Protein AF-A0A8C1T178-F1 (afdb_monomer_lite)

Sequence (893 aa):
MTMSKDFLQSLGEVLKKDGEVQKVFKVFGSLGKVAASFGFIGSLINFIFAFIPQSDPTLAFMKEQFAEVNRKLNSLALQISTLQTEMKWTNYASSYGKDENVIKNSWAKLTEFIQTAPFASTQEQKTRLAERFTTFYENTGTGNSVANLYRYITENNSVSLNKNLLKLIIEKSNGDFNVLVQYSAYFATLMVSGLKLNVFYYNMKGYNGEVKAKEAVTLLSNTLSAMQDALIECAGDFEKWAYKDAVKLGRERFSSSGKLASDIKHHLEGKFHWFKWVVITHSNDAKNEFTFGRSIKIDVQEKTVVHIIHQEKGSTVDQNIKDNVKYSLQKELLNLTITHQCGTMKNELLHRFGAKVTSHIHFLHAVTKPSDYAQTDVADIKLSCQLAGCPINTPREFNFFLRRNFVVKPPCSDVNCNNGECKPIKDTTQVFCKCHKMFHGPACEESIQNIIDYAALEGEINGMIYKPVPDLTTIYLSIKELKDYTKEIVESVRHDIQWTQIFVKYSNVIQKFRYINTLHLQLRNGTITQHHYISKVGAQFTGGHSFQFYLKEFDHMMMGTGFGDKHNIQHNILDIFRKSLVQDSQRQSAEPVVCSKYYTDQIDYFVRYMFALEKEAVLAWSKYLLVTGKSENFVEKVFKDYVSRQWRLFNKNGCGPLKAADLQNNHCKEQYHSTAQQQVKIKCGGLLKPFPEAVGCSGGQWSALPVCYSEQVNGRVECKSEGRVTVCKASCSPGWGSATHPLPAEYKCPKTPCPSFTPHKCNNCTQNSVCKYHEVCTGSFGTCRETCLVKPCGVNAKCLSSNHDRSCTCVSPWKGDPYQGCRSQDLQWVQTRGVPNNAVRSKTQLAVCRAIGPDSGWHSGFVKNQRCTYEYDWREYQANSYEVLSATYYFYI

Secondary structure (DSSP, 8-state):
--HHHHHHHHHHHHHS----GGGTTHHHHHHHHHHHTTTTHHHHHHHHT----TT-HHHHHHHHHHHHHHHHHHHHHHHHHHHHTTS--HHHHHHHHHHHHHHHHHHHHHHHHHHHGGG--SHHHHHHHHHHHHHHHHHTTHHHHHHHHHHHHH-SSBTTBSS-HHHHHHHHTTS-HHHHHHHHHHHHHHHHHHHHHHHHHHHHTTS-HHHHHHHHHHHHHHHHHHHHHHHHHHHHTHHHHHHHHHHHHHHS--S-HHHHHHHHHHHHHHH-TTEEEEEEEEETT-TT-EEEE--EEEEETTTEEEEEEEEETT----HHHHHHHHHHHHHHHHHHHHTT-TTTTTTSHHHHHHHHHHHTEEEEEEEESS-S-EESS--SEEEEEEPTT-SS--EEEEEEEE-S---SS-GGGS---SSEEEEEPTTSS-EEEEEPTTEESTTS-EEHHHHS-HHHHHHHHHH--------HHHHHHHHHHHHHHHHHHHHHHTT-HHHHHHHHHHHHHHHHHHHHHHHHHHHHTTSS-HHHHHHHHHHHS-SS--HHHHHHHHHHHHHT-----SSS----HHHHHHHHHHHHHTTT-SS--TTSHHHHHHHHHHHHHHHHHHHHHHHHHHHHHHHTT---THHHHHHHHHHHHHHHHHHHTS-----BTTBSS----SGGG--TT-EEE--BSTTPEEESSEEEEETTEESS--EEE---TTEEEEEEEETTEEEEEEEEPTTEE-SS--S-EEEEE-SSSBPPB-PPP--EESSGGGS-TTEEEETTTTEEEEHHHHSPPPTTEEEEEETTEEEEEEPTT-BS-TTT--BPPPEEEEE-SS--TTB-B-TTSPBEEEEE-TTS-EEEEEEETTEEEEEETTEEEEESSEEEEEEPP----

Structure (mmCIF, N/CA/C/O backbone):
data_AF-A0A8C1T178-F1
#
_entry.id   AF-A0A8C1T178-F1
#
loop_
_atom_site.group_PDB
_atom_site.id
_atom_site.type_symbol
_atom_site.label_atom_id
_atom_site.label_alt_id
_atom_site.label_comp_id
_atom_site.label_asym_id
_atom_site.label_entity_id
_atom_site.label_seq_id
_atom_site.pdbx_PDB_ins_code
_atom_site.Cartn_x
_atom_site.Cartn_y
_atom_site.Cartn_z
_atom_site.occupancy
_atom_site.B_iso_or_equiv
_atom_site.auth_seq_id
_atom_site.auth_comp_id
_atom_site.auth_asym_id
_atom_site.auth_atom_id
_atom_site.pdbx_PDB_model_num
ATOM 1 N N . MET A 1 1 ? 25.993 11.333 -3.888 1.00 26.58 1 MET A N 1
ATOM 2 C CA . MET A 1 1 ? 26.544 12.068 -5.052 1.00 26.58 1 MET A CA 1
ATOM 3 C C . MET A 1 1 ? 26.510 11.151 -6.282 1.00 26.58 1 MET A C 1
ATOM 5 O O . MET A 1 1 ? 26.479 9.944 -6.102 1.00 26.58 1 MET A O 1
ATOM 9 N N . THR A 1 2 ? 26.442 11.739 -7.484 1.00 27.22 2 THR A N 1
ATOM 10 C CA . THR A 1 2 ? 26.725 11.188 -8.842 1.00 27.22 2 THR A CA 1
ATOM 11 C C . THR A 1 2 ? 25.783 10.221 -9.586 1.00 27.22 2 THR A C 1
ATOM 13 O O . THR A 1 2 ? 25.738 10.334 -10.809 1.00 27.22 2 THR A O 1
ATOM 16 N N . MET A 1 3 ? 24.928 9.395 -8.971 1.00 27.53 3 MET A N 1
ATOM 17 C CA . MET A 1 3 ? 24.154 8.387 -9.749 1.00 27.53 3 MET A CA 1
ATOM 18 C C . MET A 1 3 ? 23.247 8.938 -10.874 1.00 27.53 3 MET A C 1
ATOM 20 O O . MET A 1 3 ? 23.073 8.317 -11.925 1.00 27.53 3 MET A O 1
ATOM 24 N N . SER A 1 4 ? 22.678 10.125 -10.662 1.00 33.62 4 SER A N 1
ATOM 25 C CA . SER A 1 4 ? 21.855 10.865 -11.627 1.00 33.62 4 SER A CA 1
ATOM 26 C C . SER A 1 4 ? 22.663 11.290 -12.867 1.00 33.62 4 SER A C 1
ATOM 28 O O . SER A 1 4 ? 22.263 11.000 -13.999 1.00 33.62 4 SER A O 1
ATOM 30 N N . LYS A 1 5 ? 23.844 11.880 -12.636 1.00 35.59 5 LYS A N 1
ATOM 31 C CA . LYS A 1 5 ? 24.786 12.349 -13.658 1.00 35.59 5 LYS A CA 1
ATOM 32 C C . LYS A 1 5 ? 25.371 11.172 -14.439 1.00 35.59 5 LYS A C 1
ATOM 34 O O . LYS A 1 5 ? 25.403 11.227 -15.662 1.00 35.59 5 LYS A O 1
ATOM 39 N N . ASP A 1 6 ? 25.682 10.072 -13.755 1.00 38.34 6 ASP A N 1
ATOM 40 C CA . ASP A 1 6 ? 26.214 8.840 -14.351 1.00 38.34 6 ASP A CA 1
ATOM 41 C C . ASP A 1 6 ? 25.173 8.069 -15.171 1.00 38.34 6 ASP A C 1
ATOM 43 O O . ASP A 1 6 ? 25.535 7.306 -16.066 1.00 38.34 6 ASP A O 1
ATOM 47 N N . PHE A 1 7 ? 23.875 8.227 -14.887 1.00 36.03 7 PHE A N 1
ATOM 48 C CA . PHE A 1 7 ? 22.806 7.702 -15.740 1.00 36.03 7 PHE A CA 1
ATOM 49 C C . PHE A 1 7 ? 22.626 8.545 -17.002 1.00 36.03 7 PHE A C 1
ATOM 51 O O . PHE A 1 7 ? 22.445 7.980 -18.068 1.00 36.03 7 PHE A O 1
ATOM 58 N N . LEU A 1 8 ? 22.690 9.878 -16.928 1.00 34.78 8 LEU A N 1
ATOM 59 C CA . LEU A 1 8 ? 22.671 10.727 -18.130 1.00 34.78 8 LEU A CA 1
ATOM 60 C C . LEU A 1 8 ? 23.930 10.575 -18.960 1.00 34.78 8 LEU A C 1
ATOM 62 O O . LEU A 1 8 ? 23.874 10.692 -20.175 1.00 34.78 8 LEU A O 1
ATOM 66 N N . GLN A 1 9 ? 25.062 10.362 -18.299 1.00 43.28 9 GLN A N 1
ATOM 67 C CA . GLN A 1 9 ? 26.314 10.092 -18.960 1.00 43.28 9 GLN A CA 1
ATOM 68 C C . GLN A 1 9 ? 26.259 8.697 -19.568 1.00 43.28 9 GLN A C 1
ATOM 70 O O . GLN A 1 9 ? 26.577 8.593 -20.732 1.00 43.28 9 GLN A O 1
ATOM 75 N N . SER A 1 10 ? 25.707 7.668 -18.908 1.00 41.50 10 SER A N 1
ATOM 76 C CA . SER A 1 10 ? 25.571 6.345 -19.537 1.00 41.50 10 SER A CA 1
ATOM 77 C C . SER A 1 10 ? 24.474 6.270 -20.601 1.00 41.50 10 SER A C 1
ATOM 79 O O . SER A 1 10 ? 24.657 5.591 -21.596 1.00 41.50 10 SER A O 1
ATOM 81 N N . LEU A 1 11 ? 23.335 6.944 -20.428 1.00 37.12 11 LEU A N 1
ATOM 82 C CA . LEU A 1 11 ? 22.217 6.938 -21.380 1.00 37.12 11 LEU A CA 1
ATOM 83 C C . LEU A 1 11 ? 22.466 7.943 -22.508 1.00 37.12 11 LEU A C 1
ATOM 85 O O . LEU A 1 11 ? 22.181 7.656 -23.658 1.00 37.12 11 LEU A O 1
ATOM 89 N N . GLY A 1 12 ? 23.104 9.072 -22.209 1.00 39.97 12 GLY A N 1
ATOM 90 C CA . GLY A 1 12 ? 23.714 9.965 -23.186 1.00 39.97 12 GLY A CA 1
ATOM 91 C C . GLY A 1 12 ? 24.933 9.349 -23.869 1.00 39.97 12 GLY A C 1
ATOM 92 O O . GLY A 1 12 ? 25.157 9.670 -25.015 1.00 39.97 12 GLY A O 1
ATOM 93 N N . GLU A 1 13 ? 25.689 8.437 -23.254 1.00 42.53 13 GLU A N 1
ATOM 94 C CA . GLU A 1 13 ? 26.715 7.618 -23.924 1.00 42.53 13 GLU A CA 1
ATOM 95 C C . GLU A 1 13 ? 26.062 6.568 -24.823 1.00 42.53 13 GLU A C 1
ATOM 97 O O . GLU A 1 13 ? 26.528 6.384 -25.941 1.00 42.53 13 GLU A O 1
ATOM 102 N N . VAL A 1 14 ? 24.983 5.917 -24.372 1.00 41.31 14 VAL A N 1
ATOM 103 C CA . VAL A 1 14 ? 24.176 4.976 -25.171 1.00 41.31 14 VAL A CA 1
ATOM 104 C C . VAL A 1 14 ? 23.515 5.692 -26.358 1.00 41.31 14 VAL A C 1
ATOM 106 O O . VAL A 1 14 ? 23.489 5.138 -27.449 1.00 41.31 14 VAL A O 1
ATOM 109 N N . LEU A 1 15 ? 23.050 6.935 -26.178 1.00 36.44 15 LEU A N 1
ATOM 110 C CA . LEU A 1 15 ? 22.403 7.759 -27.209 1.00 36.44 15 LEU A CA 1
ATOM 111 C C . LEU A 1 15 ? 23.381 8.635 -28.024 1.00 36.44 15 LEU A C 1
ATOM 113 O O . LEU A 1 15 ? 23.019 9.096 -29.107 1.00 36.44 15 LEU A O 1
ATOM 117 N N . LYS A 1 16 ? 24.613 8.891 -27.553 1.00 38.81 16 LYS A N 1
ATOM 118 C CA . LYS A 1 16 ? 25.656 9.598 -28.320 1.00 38.81 16 LYS A CA 1
ATOM 119 C C . LYS A 1 16 ? 26.289 8.636 -29.317 1.00 38.81 16 LYS A C 1
ATOM 121 O O . LYS A 1 16 ? 26.817 7.586 -28.947 1.00 38.81 16 LYS A O 1
ATOM 126 N N . LYS A 1 17 ? 26.322 9.081 -30.575 1.00 39.91 17 LYS A N 1
ATOM 127 C CA . LYS A 1 17 ? 26.865 8.408 -31.769 1.00 39.91 17 LYS A CA 1
ATOM 128 C C . LYS A 1 17 ? 28.367 8.047 -31.732 1.00 39.91 17 LYS A C 1
ATOM 130 O O . LYS A 1 17 ? 28.882 7.581 -32.744 1.00 39.91 17 LYS A O 1
ATOM 135 N N . ASP A 1 18 ? 29.066 8.174 -30.605 1.00 32.19 18 ASP A N 1
ATOM 136 C CA . ASP A 1 18 ? 30.515 7.946 -30.554 1.00 32.19 18 ASP A CA 1
ATOM 137 C C . ASP A 1 18 ? 30.896 6.503 -30.198 1.00 32.19 18 ASP A C 1
ATOM 139 O O . ASP A 1 18 ? 30.876 6.092 -29.040 1.00 32.19 18 ASP A O 1
ATOM 143 N N . GLY A 1 19 ? 31.261 5.746 -31.232 1.00 36.41 19 GLY A N 1
ATOM 144 C CA . GLY A 1 19 ? 32.465 4.905 -31.260 1.00 36.41 19 GLY A CA 1
ATOM 145 C C . GLY A 1 19 ? 32.519 3.587 -30.483 1.00 36.41 19 GLY A C 1
ATOM 146 O O . GLY A 1 19 ? 32.907 2.584 -31.077 1.00 36.41 19 GLY A O 1
ATOM 147 N N . GLU A 1 20 ? 32.182 3.545 -29.193 1.00 38.16 20 GLU A N 1
ATOM 148 C CA . GLU A 1 20 ? 32.566 2.395 -28.356 1.00 38.16 20 GLU A CA 1
ATOM 149 C C . GLU A 1 20 ? 31.499 1.300 -28.219 1.00 38.16 20 GLU A C 1
ATOM 151 O O . GLU A 1 20 ? 30.344 1.539 -27.869 1.00 38.16 20 GLU A O 1
ATOM 156 N N . VAL A 1 21 ? 31.950 0.067 -28.461 1.00 37.91 21 VAL A N 1
ATOM 157 C CA . VAL A 1 21 ? 31.198 -1.198 -28.546 1.00 37.91 21 VAL A CA 1
ATOM 158 C C . VAL A 1 21 ? 30.683 -1.684 -27.177 1.00 37.91 21 VAL A C 1
ATOM 160 O O . VAL A 1 21 ? 29.729 -2.448 -27.110 1.00 37.91 21 VAL A O 1
ATOM 163 N N . GLN A 1 22 ? 31.210 -1.169 -26.059 1.00 43.41 22 GLN A N 1
ATOM 164 C CA . GLN A 1 22 ? 30.802 -1.556 -24.693 1.00 43.41 22 GLN A CA 1
ATOM 165 C C . GLN A 1 22 ? 29.384 -1.095 -24.268 1.00 43.41 22 GLN A C 1
ATOM 167 O O . GLN A 1 22 ? 28.976 -1.293 -23.122 1.00 43.41 22 GLN A O 1
ATOM 172 N N . LYS A 1 23 ? 28.608 -0.449 -25.147 1.00 52.19 23 LYS A N 1
ATOM 173 C CA . LYS A 1 23 ? 27.382 0.280 -24.767 1.00 52.19 23 LYS A CA 1
ATOM 174 C C . LYS A 1 23 ? 26.125 -0.579 -24.618 1.00 52.19 23 LYS A C 1
ATOM 176 O O . LYS A 1 23 ? 25.241 -0.196 -23.856 1.00 52.19 23 LYS A O 1
ATOM 181 N N . VAL A 1 24 ? 26.033 -1.734 -25.279 1.00 49.53 24 VAL A N 1
ATOM 182 C CA . VAL A 1 24 ? 24.803 -2.553 -25.259 1.00 49.53 24 VAL A CA 1
ATOM 183 C C . VAL A 1 24 ? 24.547 -3.161 -23.870 1.00 49.53 24 VAL A C 1
ATOM 185 O O . VAL A 1 24 ? 23.429 -3.101 -23.360 1.00 49.53 24 VAL A O 1
ATOM 188 N N . PHE A 1 25 ? 25.604 -3.600 -23.181 1.00 50.53 25 PHE A N 1
ATOM 189 C CA . PHE A 1 25 ? 25.564 -4.059 -21.785 1.00 50.53 25 PHE A CA 1
ATOM 190 C C . PHE A 1 25 ? 25.150 -2.966 -20.789 1.00 50.53 25 PHE A C 1
ATOM 192 O O . PHE A 1 25 ? 24.492 -3.232 -19.780 1.00 50.53 25 PHE A O 1
ATOM 199 N N . LYS A 1 26 ? 25.499 -1.705 -21.081 1.00 58.50 26 LYS A N 1
ATOM 200 C CA . LYS A 1 26 ? 25.165 -0.560 -20.223 1.00 58.50 26 LYS A CA 1
ATOM 201 C C . LYS A 1 26 ? 23.665 -0.256 -20.213 1.00 58.50 26 LYS A C 1
ATOM 203 O O . LYS A 1 26 ? 23.222 0.454 -19.315 1.00 58.50 26 LYS A O 1
ATOM 208 N N . VAL A 1 27 ? 22.866 -0.793 -21.144 1.00 60.34 27 VAL A N 1
ATOM 209 C CA . VAL A 1 27 ? 21.413 -0.550 -21.202 1.00 60.34 27 VAL A CA 1
ATOM 210 C C . VAL A 1 27 ? 20.710 -1.106 -19.962 1.00 60.34 27 VAL A C 1
ATOM 212 O O . VAL A 1 27 ? 19.946 -0.382 -19.322 1.00 60.34 27 VAL A O 1
ATOM 215 N N . PHE A 1 28 ? 21.012 -2.337 -19.548 1.00 64.75 28 PHE A N 1
ATOM 216 C CA . PHE A 1 28 ? 20.418 -2.923 -18.338 1.00 64.75 28 PHE A CA 1
ATOM 217 C C . PHE A 1 28 ? 20.982 -2.313 -17.062 1.00 64.75 28 PHE A C 1
ATOM 219 O O . PHE A 1 28 ? 20.226 -2.070 -16.123 1.00 64.75 28 PHE A O 1
ATOM 226 N N . GLY A 1 29 ? 22.262 -1.933 -17.073 1.00 59.94 29 GLY A N 1
ATOM 227 C CA . GLY A 1 29 ? 22.832 -1.069 -16.043 1.00 59.94 29 GLY A CA 1
ATOM 228 C C . GLY A 1 29 ? 22.097 0.273 -15.938 1.00 59.94 29 GLY A C 1
ATOM 229 O O . GLY A 1 29 ? 21.821 0.737 -14.840 1.00 59.94 29 GLY A O 1
ATOM 230 N N . SER A 1 30 ? 21.701 0.884 -17.059 1.00 59.16 30 SER A N 1
ATOM 231 C CA . SER A 1 30 ? 20.978 2.160 -17.068 1.00 59.16 30 SER A CA 1
ATOM 232 C C . SER A 1 30 ? 19.549 2.019 -16.533 1.00 59.16 30 SER A C 1
ATOM 234 O O . SER A 1 30 ? 19.157 2.788 -15.658 1.00 59.16 30 SER A O 1
ATOM 236 N N . LEU A 1 31 ? 18.799 0.991 -16.945 1.00 57.53 31 LEU A N 1
ATOM 237 C CA . LEU A 1 31 ? 17.486 0.672 -16.368 1.00 57.53 31 LEU A CA 1
ATOM 238 C C . LEU A 1 31 ? 17.604 0.326 -14.873 1.00 57.53 31 LEU A C 1
ATOM 240 O O . LEU A 1 31 ? 16.786 0.762 -14.065 1.00 57.53 31 LEU A O 1
ATOM 244 N N . GLY A 1 32 ? 18.681 -0.364 -14.493 1.00 57.66 32 GLY A N 1
ATOM 245 C CA . GLY A 1 32 ? 19.068 -0.623 -13.110 1.00 57.66 32 GLY A CA 1
ATOM 246 C C . GLY A 1 32 ? 19.345 0.648 -12.308 1.00 57.66 32 GLY A C 1
ATOM 247 O O . GLY A 1 32 ? 18.854 0.780 -11.199 1.00 57.66 32 GLY A O 1
ATOM 248 N N . LYS A 1 33 ? 20.017 1.652 -12.879 1.00 61.16 33 LYS A N 1
ATOM 249 C CA . LYS A 1 33 ? 20.203 2.971 -12.242 1.00 61.16 33 LYS A CA 1
ATOM 250 C C . LYS A 1 33 ? 18.875 3.720 -12.041 1.00 61.16 33 LYS A C 1
ATOM 252 O O . LYS A 1 33 ? 18.733 4.456 -11.064 1.00 61.16 33 LYS A O 1
ATOM 257 N N . VAL A 1 34 ? 17.884 3.536 -12.924 1.00 56.06 34 VAL A N 1
ATOM 258 C CA . VAL A 1 34 ? 16.510 4.038 -12.695 1.00 56.06 34 VAL A CA 1
ATOM 259 C C . VAL A 1 34 ? 15.868 3.294 -11.528 1.00 56.06 34 VAL A C 1
ATOM 261 O O . VAL A 1 34 ? 15.262 3.931 -10.667 1.00 56.06 34 VAL A O 1
ATOM 264 N N . ALA A 1 35 ? 16.064 1.977 -11.441 1.00 53.59 35 ALA A N 1
ATOM 265 C CA . ALA A 1 35 ? 15.617 1.165 -10.314 1.00 53.59 35 ALA A CA 1
ATOM 266 C C . ALA A 1 35 ? 16.296 1.564 -8.998 1.00 53.59 35 ALA A C 1
ATOM 268 O O . ALA A 1 35 ? 15.638 1.673 -7.972 1.00 53.59 35 ALA A O 1
ATOM 269 N N . ALA A 1 36 ? 17.583 1.897 -9.037 1.00 55.22 36 ALA A N 1
ATOM 270 C CA . ALA A 1 36 ? 18.336 2.377 -7.890 1.00 55.22 36 ALA A CA 1
ATOM 271 C C . ALA A 1 36 ? 17.833 3.726 -7.372 1.00 55.22 36 ALA A C 1
ATOM 273 O O . ALA A 1 36 ? 17.872 3.994 -6.174 1.00 55.22 36 ALA A O 1
ATOM 274 N N . SER A 1 37 ? 17.228 4.545 -8.240 1.00 53.53 37 SER A N 1
ATOM 275 C CA . SER A 1 37 ? 16.516 5.741 -7.786 1.00 53.53 37 SER A CA 1
ATOM 276 C C . SER A 1 37 ? 15.298 5.410 -6.905 1.00 53.53 37 SER A C 1
ATOM 278 O O . SER A 1 37 ? 14.836 6.285 -6.172 1.00 53.53 37 SER A O 1
ATOM 280 N N . PHE A 1 38 ? 14.774 4.177 -6.948 1.00 51.53 38 PHE A N 1
ATOM 281 C CA . PHE A 1 38 ? 13.733 3.661 -6.051 1.00 51.53 38 PHE A CA 1
ATOM 282 C C . PHE A 1 38 ? 14.273 3.314 -4.653 1.00 51.53 38 PHE A C 1
ATOM 284 O O . PHE A 1 38 ? 13.543 3.458 -3.678 1.00 51.53 38 PHE A O 1
ATOM 291 N N . GLY A 1 39 ? 15.559 2.962 -4.534 1.00 50.94 39 GLY A N 1
ATOM 292 C CA . GLY A 1 39 ? 16.228 2.667 -3.259 1.00 50.94 39 GLY A CA 1
ATOM 293 C C . GLY A 1 39 ? 16.241 3.810 -2.248 1.00 50.94 39 GLY A C 1
ATOM 294 O O . GLY A 1 39 ? 16.333 3.611 -1.044 1.00 50.94 39 GLY A O 1
ATOM 295 N N . PHE A 1 40 ? 16.030 5.034 -2.726 1.00 50.06 40 PHE A N 1
ATOM 296 C CA . PHE A 1 40 ? 15.957 6.217 -1.882 1.00 50.06 40 PHE A CA 1
ATOM 297 C C . PHE A 1 40 ? 14.710 6.256 -0.970 1.00 50.06 40 PHE A C 1
ATOM 299 O O . PHE A 1 40 ? 14.590 7.195 -0.194 1.00 50.06 40 PHE A O 1
ATOM 306 N N . ILE A 1 41 ? 13.782 5.286 -1.018 1.00 44.53 41 ILE A N 1
ATOM 307 C CA . ILE A 1 41 ? 12.547 5.302 -0.208 1.00 44.53 41 ILE A CA 1
ATOM 308 C C . ILE A 1 41 ? 12.794 5.478 1.301 1.00 44.53 41 ILE A C 1
ATOM 310 O O . ILE A 1 41 ? 11.991 6.169 1.921 1.00 44.53 41 ILE A O 1
ATOM 314 N N . GLY A 1 42 ? 13.899 4.983 1.875 1.00 46.75 42 GLY A N 1
ATOM 315 C CA . GLY A 1 42 ? 14.244 5.267 3.285 1.00 46.75 42 GLY A CA 1
ATOM 316 C C . GLY A 1 42 ? 14.505 6.746 3.553 1.00 46.75 42 GLY A C 1
ATOM 317 O O . GLY A 1 42 ? 13.795 7.431 4.279 1.00 46.75 42 GLY A O 1
ATOM 318 N N . SER A 1 43 ? 15.395 7.332 2.776 1.00 45.47 43 SER A N 1
ATOM 319 C CA . SER A 1 43 ? 15.685 8.766 2.814 1.00 45.47 43 SER A CA 1
ATOM 320 C C . SER A 1 43 ? 14.548 9.679 2.298 1.00 45.47 43 SER A C 1
ATOM 322 O O . SER A 1 43 ? 14.542 10.877 2.568 1.00 45.47 43 SER A O 1
ATOM 324 N N . LEU A 1 44 ? 13.559 9.125 1.589 1.00 43.69 44 LEU A N 1
ATOM 325 C CA . LEU A 1 44 ? 12.333 9.775 1.100 1.00 43.69 44 LEU A CA 1
ATOM 326 C C . LEU A 1 44 ? 11.258 9.847 2.196 1.00 43.69 44 LEU A C 1
ATOM 328 O O . LEU A 1 44 ? 10.528 10.833 2.299 1.00 43.69 44 LEU A O 1
ATOM 332 N N . ILE A 1 45 ? 11.193 8.792 3.009 1.00 43.25 45 ILE A N 1
ATOM 333 C CA . ILE A 1 45 ? 10.412 8.691 4.236 1.00 43.25 45 ILE A CA 1
ATOM 334 C C . ILE A 1 45 ? 10.860 9.833 5.153 1.00 43.25 45 ILE A C 1
ATOM 336 O O . ILE A 1 45 ? 10.029 10.692 5.449 1.00 43.25 45 ILE A O 1
ATOM 340 N N . ASN A 1 46 ? 12.162 9.987 5.425 1.00 40.06 46 ASN A N 1
ATOM 341 C CA . ASN A 1 46 ? 12.727 11.081 6.241 1.00 40.06 46 ASN A CA 1
ATOM 342 C C . ASN A 1 46 ? 12.265 12.513 5.869 1.00 40.06 46 ASN A C 1
ATOM 344 O O . ASN A 1 46 ? 12.225 13.383 6.732 1.00 40.06 46 ASN A O 1
ATOM 348 N N . PHE A 1 47 ? 11.860 12.783 4.623 1.00 41.19 47 PHE A N 1
ATOM 349 C CA . PHE A 1 47 ? 11.332 14.087 4.187 1.00 41.19 47 PHE A CA 1
ATOM 350 C C . PHE A 1 47 ? 9.838 14.301 4.473 1.00 41.19 47 PHE A C 1
ATOM 352 O O . PHE A 1 47 ? 9.425 15.409 4.820 1.00 41.19 47 PHE A O 1
ATOM 359 N N . ILE A 1 48 ? 9.014 13.249 4.361 1.00 41.88 48 ILE A N 1
ATOM 360 C CA . ILE A 1 48 ? 7.586 13.269 4.760 1.00 41.88 48 ILE A CA 1
ATOM 361 C C . ILE A 1 48 ? 7.465 13.610 6.242 1.00 41.88 48 ILE A C 1
ATOM 363 O O . ILE A 1 48 ? 6.563 14.319 6.688 1.00 41.88 48 ILE A O 1
ATOM 367 N N . PHE A 1 49 ? 8.444 13.126 6.984 1.00 44.12 49 PHE A N 1
ATOM 368 C CA . PHE A 1 49 ? 8.599 13.295 8.400 1.00 44.12 49 PHE A CA 1
ATOM 369 C C . PHE A 1 49 ? 9.032 14.728 8.760 1.00 44.12 49 PHE A C 1
ATOM 371 O O . PHE A 1 49 ? 9.124 15.044 9.941 1.00 44.12 49 PHE A O 1
ATOM 378 N N . ALA A 1 50 ? 9.205 15.651 7.791 1.00 41.53 50 ALA A N 1
ATOM 379 C CA . ALA A 1 50 ? 9.996 16.835 8.055 1.00 41.53 50 ALA A CA 1
ATOM 380 C C . ALA A 1 50 ? 10.048 18.039 7.096 1.00 41.53 50 ALA A C 1
ATOM 382 O O . ALA A 1 50 ? 11.017 18.261 6.377 1.00 41.53 50 ALA A O 1
ATOM 383 N N . PHE A 1 51 ? 9.149 18.994 7.199 1.00 40.22 51 PHE A N 1
ATOM 384 C CA . PHE A 1 51 ? 9.384 20.302 6.583 1.00 40.22 51 PHE A CA 1
ATOM 385 C C . PHE A 1 51 ? 10.430 21.162 7.385 1.00 40.22 51 PHE A C 1
ATOM 387 O O . PHE A 1 51 ? 10.012 22.085 8.077 1.00 40.22 51 PHE A O 1
ATOM 394 N N . ILE A 1 52 ? 11.760 20.916 7.375 1.00 39.47 52 ILE A N 1
ATOM 395 C CA . ILE A 1 52 ? 12.789 21.841 7.978 1.00 39.47 52 ILE A CA 1
ATOM 396 C C . ILE A 1 52 ? 13.714 22.593 6.990 1.00 39.47 52 ILE A C 1
ATOM 398 O O . ILE A 1 52 ? 13.558 22.400 5.789 1.00 39.47 52 ILE A O 1
ATOM 402 N N . PRO A 1 53 ? 14.599 23.524 7.469 1.00 35.53 53 PRO A N 1
ATOM 403 C CA . PRO A 1 53 ? 14.831 24.821 6.860 1.00 35.53 53 PRO A CA 1
ATOM 404 C C . PRO A 1 53 ? 15.815 24.723 5.678 1.00 35.53 53 PRO A C 1
ATOM 406 O O . PRO A 1 53 ? 16.310 23.657 5.328 1.00 35.53 53 PRO A O 1
ATOM 409 N N . GLN A 1 54 ? 16.117 25.867 5.067 1.00 36.78 54 GLN A N 1
ATOM 410 C CA . GLN A 1 54 ? 16.756 26.025 3.754 1.00 36.78 54 GLN A CA 1
ATOM 411 C C . GLN A 1 54 ? 18.130 25.343 3.493 1.00 36.78 54 GLN A C 1
ATOM 413 O O . GLN A 1 54 ? 18.656 25.529 2.400 1.00 36.78 54 GLN A O 1
ATOM 418 N N . SER A 1 55 ? 18.722 24.544 4.393 1.00 40.38 55 SER A N 1
ATOM 419 C CA . SER A 1 55 ? 20.124 24.090 4.278 1.00 40.38 55 SER A CA 1
ATOM 420 C C . SER A 1 55 ? 20.411 22.617 4.640 1.00 40.38 55 SER A C 1
ATOM 422 O O . SER A 1 55 ? 21.477 22.332 5.185 1.00 40.38 55 SER A O 1
ATOM 424 N N . ASP A 1 56 ? 19.501 21.675 4.367 1.00 40.22 56 ASP A N 1
ATOM 425 C CA . ASP A 1 56 ? 19.755 20.232 4.568 1.00 40.22 56 ASP A CA 1
ATOM 426 C C . ASP A 1 56 ? 20.341 19.563 3.293 1.00 40.22 56 ASP A C 1
ATOM 428 O O . ASP A 1 56 ? 19.735 19.670 2.218 1.00 40.22 56 ASP A O 1
ATOM 432 N N . PRO A 1 57 ? 21.488 18.853 3.372 1.00 39.59 57 PRO A N 1
ATOM 433 C CA . PRO A 1 57 ? 22.070 18.114 2.246 1.00 39.59 57 PRO A CA 1
ATOM 434 C C . PRO A 1 57 ? 21.155 17.015 1.684 1.00 39.59 57 PRO A C 1
ATOM 436 O O . PRO A 1 57 ? 21.187 16.752 0.485 1.00 39.59 57 PRO A O 1
ATOM 439 N N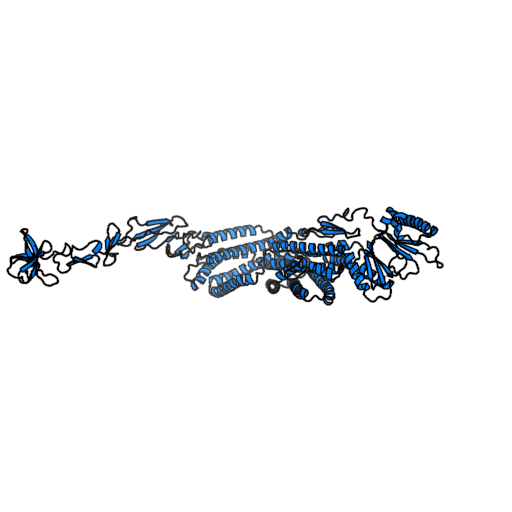 . THR A 1 58 ? 20.315 16.400 2.518 1.00 42.00 58 THR A N 1
ATOM 440 C CA . THR A 1 58 ? 19.326 15.375 2.145 1.00 42.00 58 THR A CA 1
ATOM 441 C C . THR A 1 58 ? 18.196 15.997 1.335 1.00 42.00 58 THR A C 1
ATOM 443 O O . THR A 1 58 ? 17.774 15.437 0.329 1.00 42.00 58 THR A O 1
ATOM 446 N N . LEU A 1 59 ? 17.761 17.209 1.698 1.00 46.41 59 LEU A N 1
ATOM 447 C CA . LEU A 1 59 ? 16.792 17.985 0.922 1.00 46.41 59 LEU A CA 1
ATOM 448 C C . LEU A 1 59 ? 17.375 18.449 -0.414 1.00 46.41 59 LEU A C 1
ATOM 450 O O . LEU A 1 59 ? 16.687 18.394 -1.432 1.00 46.41 59 LEU A O 1
ATOM 454 N N . ALA A 1 60 ? 18.623 18.922 -0.419 1.00 51.59 60 ALA A N 1
ATOM 455 C CA . ALA A 1 60 ? 19.325 19.286 -1.645 1.00 51.59 60 ALA A CA 1
ATOM 456 C C . ALA A 1 60 ? 19.463 18.066 -2.566 1.00 51.59 60 ALA A C 1
ATOM 458 O O . ALA A 1 60 ? 19.106 18.148 -3.738 1.00 51.59 60 ALA A O 1
ATOM 459 N N . PHE A 1 61 ? 19.848 16.915 -2.012 1.00 47.31 61 PHE A N 1
ATOM 460 C CA . PHE A 1 61 ? 19.912 15.642 -2.718 1.00 47.31 61 PHE A CA 1
ATOM 461 C C . PHE A 1 61 ? 18.536 15.192 -3.232 1.00 47.31 61 PHE A C 1
ATOM 463 O O . PHE A 1 61 ? 18.428 14.748 -4.368 1.00 47.31 61 PHE A O 1
ATOM 470 N N . MET A 1 62 ? 17.459 15.353 -2.460 1.00 49.00 62 MET A N 1
ATOM 471 C CA . MET A 1 62 ? 16.091 15.049 -2.897 1.00 49.00 62 MET A CA 1
ATOM 472 C C . MET A 1 62 ? 15.606 15.971 -3.997 1.00 49.00 62 MET A C 1
ATOM 474 O O . MET A 1 62 ? 15.089 15.493 -4.999 1.00 49.00 62 MET A O 1
ATOM 478 N N . LYS A 1 63 ? 15.779 17.284 -3.839 1.00 53.81 63 LYS A N 1
ATOM 479 C CA . LYS A 1 63 ? 15.479 18.259 -4.889 1.00 53.81 63 LYS A CA 1
ATOM 480 C C . LYS A 1 63 ? 16.269 17.929 -6.146 1.00 53.81 63 LYS A C 1
ATOM 482 O O . LYS A 1 63 ? 15.690 17.971 -7.221 1.00 53.81 63 LYS A O 1
ATOM 487 N N . GLU A 1 64 ? 17.529 17.528 -6.010 1.00 57.62 64 GLU A N 1
ATOM 488 C CA . GLU A 1 64 ? 18.368 17.058 -7.110 1.00 57.62 64 GLU A CA 1
ATOM 489 C C . GLU A 1 64 ? 17.813 15.768 -7.737 1.00 57.62 64 GLU A C 1
ATOM 491 O O . GLU A 1 64 ? 17.648 15.729 -8.949 1.00 57.62 64 GLU A O 1
ATOM 496 N N . GLN A 1 65 ? 17.432 14.746 -6.961 1.00 51.56 65 GLN A N 1
ATOM 497 C CA . GLN A 1 65 ? 16.872 13.496 -7.497 1.00 51.56 65 GLN A CA 1
ATOM 498 C C . GLN A 1 65 ? 15.481 13.687 -8.127 1.00 51.56 65 GLN A C 1
ATOM 500 O O . GLN A 1 65 ? 15.187 13.083 -9.156 1.00 51.56 65 GLN A O 1
ATOM 505 N N . PHE A 1 66 ? 14.619 14.529 -7.551 1.00 53.16 66 PHE A N 1
ATOM 506 C CA . PHE A 1 66 ? 13.292 14.847 -8.087 1.00 53.16 66 PHE A CA 1
ATOM 507 C C . PHE A 1 66 ? 13.376 15.737 -9.314 1.00 53.16 66 PHE A C 1
ATOM 509 O O . PHE A 1 66 ? 12.736 15.430 -10.315 1.00 53.16 66 PHE A O 1
ATOM 516 N N . ALA A 1 67 ? 14.179 16.804 -9.264 1.00 59.62 67 ALA A N 1
ATOM 517 C CA . ALA A 1 67 ? 14.458 17.634 -10.428 1.00 59.62 67 ALA A CA 1
ATOM 518 C C . ALA A 1 67 ? 15.091 16.796 -11.532 1.00 59.62 67 ALA A C 1
ATOM 520 O O . ALA A 1 67 ? 14.740 16.975 -12.691 1.00 59.62 67 ALA A O 1
ATOM 521 N N . GLU A 1 68 ? 15.943 15.832 -11.187 1.00 52.84 68 GLU A N 1
ATOM 522 C CA . GLU A 1 68 ? 16.512 14.917 -12.158 1.00 52.84 68 GLU A CA 1
ATOM 523 C C . GLU A 1 68 ? 15.457 13.996 -12.777 1.00 52.84 68 GLU A C 1
ATOM 525 O O . GLU A 1 68 ? 15.394 13.895 -14.001 1.00 52.84 68 GLU A O 1
ATOM 530 N N . VAL A 1 69 ? 14.607 13.342 -11.978 1.00 54.31 69 VAL A N 1
ATOM 531 C CA . VAL A 1 69 ? 13.502 12.518 -12.501 1.00 54.31 69 VAL A CA 1
ATOM 532 C C . VAL A 1 69 ? 12.570 13.363 -13.374 1.00 54.31 69 VAL A C 1
ATOM 534 O O . VAL A 1 69 ? 12.170 12.911 -14.441 1.00 54.31 69 VAL A O 1
ATOM 537 N N . ASN A 1 70 ? 12.284 14.610 -12.988 1.00 56.81 70 ASN A N 1
ATOM 538 C CA . ASN A 1 70 ? 11.423 15.515 -13.749 1.00 56.81 70 ASN A CA 1
ATOM 539 C C . ASN A 1 70 ? 12.088 15.992 -15.051 1.00 56.81 70 ASN A C 1
ATOM 541 O O . ASN A 1 70 ? 11.461 16.002 -16.105 1.00 56.81 70 ASN A O 1
ATOM 545 N N . ARG A 1 71 ? 13.380 16.337 -15.010 1.00 61.88 71 ARG A N 1
ATOM 546 C CA . ARG A 1 71 ? 14.177 16.709 -16.187 1.00 61.88 71 ARG A CA 1
ATOM 547 C C . ARG A 1 71 ? 14.285 15.535 -17.159 1.00 61.88 71 ARG A C 1
ATOM 549 O O . ARG A 1 71 ? 14.170 15.745 -18.362 1.00 61.88 71 ARG A O 1
ATOM 556 N N . LYS A 1 72 ? 14.422 14.305 -16.648 1.00 56.84 72 LYS A N 1
ATOM 557 C CA . LYS A 1 72 ? 14.397 13.062 -17.436 1.00 56.84 72 LYS A CA 1
ATOM 558 C C . LYS A 1 72 ? 13.027 12.787 -18.040 1.00 56.84 72 LYS A C 1
ATOM 560 O O . LYS A 1 72 ? 12.959 12.565 -19.241 1.00 56.84 72 LYS A O 1
ATOM 565 N N . LEU A 1 73 ? 11.952 12.840 -17.248 1.00 58.19 73 LEU A N 1
ATOM 566 C CA . LEU A 1 73 ? 10.580 12.669 -17.738 1.00 58.19 73 LEU A CA 1
ATOM 567 C C . LEU A 1 73 ? 10.253 13.697 -18.816 1.00 58.19 73 LEU A C 1
ATOM 569 O O . LEU A 1 73 ? 9.720 13.314 -19.844 1.00 58.19 73 LEU A O 1
ATOM 573 N N . ASN A 1 74 ? 10.620 14.967 -18.630 1.00 56.00 74 ASN A N 1
ATOM 574 C CA . ASN A 1 74 ? 10.382 16.021 -19.617 1.00 56.00 74 ASN A CA 1
ATOM 575 C C . ASN A 1 74 ? 11.249 15.847 -20.871 1.00 56.00 74 ASN A C 1
ATOM 577 O O . ASN A 1 74 ? 10.742 15.988 -21.977 1.00 56.00 74 ASN A O 1
ATOM 581 N N . SER A 1 75 ? 12.531 15.500 -20.719 1.00 61.56 75 SER A N 1
ATOM 582 C CA . SER A 1 75 ? 13.435 15.244 -21.849 1.00 61.56 75 SER A CA 1
ATOM 583 C C . SER A 1 75 ? 12.977 14.046 -22.681 1.00 61.56 75 SER A C 1
ATOM 585 O O . SER A 1 75 ? 12.948 14.127 -23.906 1.00 61.56 75 SER A O 1
ATOM 587 N N . LEU A 1 76 ? 12.614 12.942 -22.026 1.00 54.78 76 LEU A N 1
ATOM 588 C CA . LEU A 1 76 ? 12.132 11.732 -22.688 1.00 54.78 76 LEU A CA 1
ATOM 589 C C . LEU A 1 76 ? 10.728 11.943 -23.257 1.00 54.78 76 LEU A C 1
ATOM 591 O O . LEU A 1 76 ? 10.485 11.552 -24.388 1.00 54.78 76 LEU A O 1
ATOM 595 N N . ALA A 1 77 ? 9.830 12.629 -22.543 1.00 56.38 77 ALA A N 1
ATOM 596 C CA . ALA A 1 77 ? 8.510 12.982 -23.062 1.00 56.38 77 ALA A CA 1
ATOM 597 C C . ALA A 1 77 ? 8.603 13.905 -24.284 1.00 56.38 77 ALA A C 1
ATOM 599 O O . ALA A 1 77 ? 7.819 13.745 -25.209 1.00 56.38 77 ALA A O 1
ATOM 600 N N . LEU A 1 78 ? 9.567 14.830 -24.337 1.00 54.88 78 LEU A N 1
ATOM 601 C CA . LEU A 1 78 ? 9.798 15.681 -25.507 1.00 54.88 78 LEU A CA 1
ATOM 602 C C . LEU A 1 78 ? 10.315 14.863 -26.705 1.00 54.88 78 LEU A C 1
ATOM 604 O O . LEU A 1 78 ? 9.795 15.001 -27.814 1.00 54.88 78 LEU A O 1
ATOM 608 N N . GLN A 1 79 ? 11.271 13.956 -26.469 1.00 53.72 79 GLN A N 1
ATOM 609 C CA . GLN A 1 79 ? 11.764 13.001 -27.474 1.00 53.72 79 GLN A CA 1
ATOM 610 C C . GLN A 1 79 ? 10.673 12.025 -27.949 1.00 53.72 79 GLN A C 1
ATOM 612 O O . GLN A 1 79 ? 10.663 11.619 -29.103 1.00 53.72 79 GLN A O 1
ATOM 617 N N . ILE A 1 80 ? 9.721 11.683 -27.081 1.00 56.25 80 ILE A N 1
ATOM 618 C CA . ILE A 1 80 ? 8.580 10.816 -27.394 1.00 56.25 80 ILE A CA 1
ATOM 619 C C . ILE A 1 80 ? 7.453 11.595 -28.090 1.00 56.25 80 ILE A C 1
ATOM 621 O O . ILE A 1 80 ? 6.812 11.054 -28.982 1.00 56.25 80 ILE A O 1
ATOM 625 N N . SER A 1 81 ? 7.225 12.869 -27.757 1.00 52.12 81 SER A N 1
ATOM 626 C CA . SER A 1 81 ? 6.155 13.702 -28.340 1.00 52.12 81 SER A CA 1
ATOM 627 C C . SER A 1 81 ? 6.351 13.981 -29.835 1.00 52.12 81 SER A C 1
ATOM 629 O O . SER A 1 81 ? 5.388 14.038 -30.602 1.00 52.12 81 SER A O 1
ATOM 631 N N . THR A 1 82 ? 7.610 14.071 -30.266 1.00 49.12 82 THR A N 1
ATOM 632 C CA . THR A 1 82 ? 7.989 14.150 -31.684 1.00 49.12 82 THR A CA 1
ATOM 633 C C . THR A 1 82 ? 7.714 12.836 -32.421 1.00 49.12 82 THR A C 1
ATOM 635 O O . THR A 1 82 ? 7.397 12.865 -33.600 1.00 49.12 82 THR A O 1
ATOM 638 N N . LEU A 1 83 ? 7.716 11.697 -31.719 1.00 46.69 83 LEU A N 1
ATOM 639 C CA . LEU A 1 83 ? 7.347 10.383 -32.260 1.00 46.69 83 LEU A CA 1
ATOM 640 C C . LEU A 1 83 ? 5.832 10.100 -32.169 1.00 46.69 83 LEU A C 1
ATOM 642 O O . LEU A 1 83 ? 5.291 9.347 -32.974 1.00 46.69 83 LEU A O 1
ATOM 646 N N . GLN A 1 84 ? 5.118 10.701 -31.209 1.00 44.38 84 GLN A N 1
ATOM 647 C CA . GLN A 1 84 ? 3.663 10.556 -31.034 1.00 44.38 84 GLN A CA 1
ATOM 648 C C . GLN A 1 84 ? 2.852 11.193 -32.171 1.00 44.38 84 GLN A C 1
ATOM 650 O O . GLN A 1 84 ? 1.756 10.723 -32.468 1.00 44.38 84 GLN A O 1
ATOM 655 N N . THR A 1 85 ? 3.377 12.236 -32.818 1.00 50.34 85 THR A N 1
ATOM 656 C CA . THR A 1 85 ? 2.709 12.945 -33.926 1.00 50.34 85 THR A CA 1
ATOM 657 C C . THR A 1 85 ? 2.729 12.167 -35.246 1.00 50.34 85 THR A C 1
ATOM 659 O O . THR A 1 85 ? 1.840 12.353 -36.073 1.00 50.34 85 THR A O 1
ATOM 662 N N . GLU A 1 86 ? 3.673 11.239 -35.424 1.00 48.66 86 GLU A N 1
ATOM 663 C CA . GLU A 1 86 ? 3.787 10.402 -36.630 1.00 48.66 86 GLU A CA 1
ATOM 664 C C . GLU A 1 86 ? 2.983 9.093 -36.542 1.00 48.66 86 GLU A C 1
ATOM 666 O O . GLU A 1 86 ? 2.683 8.453 -37.555 1.00 48.66 86 GLU A O 1
ATOM 671 N N . MET A 1 87 ? 2.590 8.675 -35.336 1.00 45.72 87 MET A N 1
ATOM 672 C CA . MET A 1 87 ? 1.903 7.406 -35.125 1.00 45.72 87 MET A CA 1
ATOM 673 C C . MET A 1 87 ? 0.383 7.590 -35.019 1.00 45.72 87 MET A C 1
ATOM 675 O O . MET A 1 87 ? -0.116 8.315 -34.165 1.00 45.72 87 MET A O 1
ATOM 679 N N . LYS A 1 88 ? -0.392 6.839 -35.815 1.00 46.50 88 LYS A N 1
ATOM 680 C CA . LYS A 1 88 ? -1.846 6.661 -35.616 1.00 46.50 88 LYS A CA 1
ATOM 681 C C . LYS A 1 88 ? -2.102 5.905 -34.300 1.00 46.50 88 LYS A C 1
ATOM 683 O O . LYS A 1 88 ? -2.257 4.686 -34.293 1.00 46.50 88 LYS A O 1
ATOM 688 N N . TRP A 1 89 ? -2.077 6.639 -33.189 1.00 55.69 89 TRP A N 1
ATOM 689 C CA . TRP A 1 89 ? -2.073 6.153 -31.801 1.00 55.69 89 TRP A CA 1
ATOM 690 C C . TRP A 1 89 ? -3.415 6.382 -31.078 1.00 55.69 89 TRP A C 1
ATOM 692 O O . TRP A 1 89 ? -3.499 6.230 -29.866 1.00 55.69 89 TRP A O 1
ATOM 702 N N . THR A 1 90 ? -4.480 6.750 -31.793 1.00 51.31 90 THR A N 1
ATOM 703 C CA . THR A 1 90 ? -5.683 7.390 -31.224 1.00 51.31 90 THR A CA 1
ATOM 704 C C . THR A 1 90 ? -6.427 6.568 -30.164 1.00 51.31 90 THR A C 1
ATOM 706 O O . THR A 1 90 ? -6.852 7.138 -29.164 1.00 51.31 90 THR A O 1
ATOM 709 N N . ASN A 1 91 ? -6.530 5.243 -30.316 1.00 48.81 91 ASN A N 1
ATOM 710 C CA . ASN A 1 91 ? -7.287 4.394 -29.375 1.00 48.81 91 ASN A CA 1
ATOM 711 C C . ASN A 1 91 ? -6.445 3.893 -28.184 1.00 48.81 91 ASN A C 1
ATOM 713 O O . ASN A 1 91 ? -6.985 3.612 -27.120 1.00 48.81 91 ASN A O 1
ATOM 717 N N . TYR A 1 92 ? -5.120 3.793 -28.345 1.00 51.09 92 TYR A N 1
ATOM 718 C CA . TYR A 1 92 ? -4.197 3.446 -27.254 1.00 51.09 92 TYR A CA 1
ATOM 719 C C . TYR A 1 92 ? -3.843 4.697 -26.427 1.00 51.09 92 TYR A C 1
ATOM 721 O O . TYR A 1 92 ? -3.725 4.613 -25.205 1.00 51.09 92 TYR A O 1
ATOM 729 N N . ALA A 1 93 ? -3.777 5.871 -27.072 1.00 52.59 93 ALA A N 1
ATOM 730 C CA . ALA A 1 93 ? -3.524 7.179 -26.457 1.00 52.59 93 ALA A CA 1
ATOM 731 C C . ALA A 1 93 ? -4.595 7.560 -25.441 1.00 52.59 93 ALA A C 1
ATOM 733 O O . ALA A 1 93 ? -4.272 8.160 -24.422 1.00 52.59 93 ALA A O 1
ATOM 734 N N . SER A 1 94 ? -5.861 7.221 -25.692 1.00 58.03 94 SER A N 1
ATOM 735 C CA . SER A 1 94 ? -6.953 7.622 -24.804 1.00 58.03 94 SER A CA 1
ATOM 736 C C . SER A 1 94 ? -6.880 6.929 -23.443 1.00 58.03 94 SER A C 1
ATOM 738 O O . SER A 1 94 ? -7.120 7.570 -22.423 1.00 58.03 94 SER A O 1
ATOM 740 N N . SER A 1 95 ? -6.521 5.640 -23.413 1.00 64.50 95 SER A N 1
ATOM 741 C CA . SER A 1 95 ? -6.471 4.846 -22.177 1.00 64.50 95 SER A CA 1
ATOM 742 C C . SER A 1 95 ? -5.115 4.964 -21.479 1.00 64.50 95 SER A C 1
ATOM 744 O O . SER A 1 95 ? -5.057 5.380 -20.325 1.00 64.50 95 SER A O 1
ATOM 746 N N . TYR A 1 96 ? -4.014 4.684 -22.191 1.00 72.25 96 TYR A N 1
ATOM 747 C CA . TYR A 1 96 ? -2.662 4.838 -21.641 1.00 72.25 96 TYR A CA 1
ATOM 748 C C . TYR A 1 96 ? -2.342 6.304 -21.336 1.00 72.25 96 TYR A C 1
ATOM 750 O O . TYR A 1 96 ? -1.876 6.610 -20.243 1.00 72.25 96 TYR A O 1
ATOM 758 N N . GLY A 1 97 ? -2.638 7.219 -22.263 1.00 72.19 97 GLY A N 1
ATOM 759 C CA . GLY A 1 97 ? -2.320 8.638 -22.100 1.00 72.19 97 GLY A CA 1
ATOM 760 C C . GLY A 1 97 ? -3.098 9.291 -20.957 1.00 72.19 97 GLY A C 1
ATOM 761 O O . GLY A 1 97 ? -2.587 10.202 -20.310 1.00 72.19 97 GLY A O 1
ATOM 762 N N . LYS A 1 98 ? -4.302 8.800 -20.630 1.00 81.00 98 LYS A N 1
ATOM 763 C CA . LYS A 1 98 ? -5.023 9.219 -19.419 1.00 81.00 98 LYS A CA 1
ATOM 764 C C . LYS A 1 98 ? -4.244 8.847 -18.157 1.00 81.00 98 LYS A C 1
ATOM 766 O O . LYS A 1 98 ? -4.000 9.718 -17.325 1.00 81.00 98 LYS A O 1
ATOM 771 N N . ASP A 1 99 ? -3.854 7.581 -18.021 1.00 83.44 99 ASP A N 1
ATOM 772 C CA . ASP A 1 99 ? -3.139 7.087 -16.839 1.00 83.44 99 ASP A CA 1
ATOM 773 C C . ASP A 1 99 ? -1.737 7.707 -16.719 1.00 83.44 99 ASP A C 1
ATOM 775 O O . ASP A 1 99 ? -1.324 8.119 -15.636 1.00 83.44 99 ASP A O 1
ATOM 779 N N . GLU A 1 100 ? -1.035 7.859 -17.844 1.00 80.19 100 GLU A N 1
ATOM 780 C CA . GLU A 1 100 ? 0.236 8.579 -17.948 1.00 80.19 100 GLU A CA 1
ATOM 781 C C . GLU A 1 100 ? 0.101 10.022 -17.446 1.00 80.19 100 GLU A C 1
ATOM 783 O O . GLU A 1 100 ? 0.888 10.462 -16.605 1.00 80.19 100 GLU A O 1
ATOM 788 N N . ASN A 1 101 ? -0.912 10.756 -17.917 1.00 80.50 101 ASN A N 1
ATOM 789 C CA . ASN A 1 101 ? -1.143 12.136 -17.500 1.00 80.50 101 ASN A CA 1
ATOM 790 C C . ASN A 1 101 ? -1.499 12.237 -16.016 1.00 80.50 101 ASN A C 1
ATOM 792 O O . ASN A 1 101 ? -1.006 13.140 -15.343 1.00 80.50 101 ASN A O 1
ATOM 796 N N . VAL A 1 102 ? -2.297 11.310 -15.477 1.00 84.44 102 VAL A N 1
ATOM 797 C CA . VAL A 1 102 ? -2.585 11.254 -14.035 1.00 84.44 102 VAL A CA 1
ATOM 798 C C . VAL A 1 102 ? -1.292 11.076 -13.238 1.00 84.44 102 VAL A C 1
ATOM 800 O O . VAL A 1 102 ? -1.037 11.854 -12.321 1.00 84.44 102 VAL A O 1
ATOM 803 N N . ILE A 1 103 ? -0.431 10.126 -13.616 1.00 83.06 103 ILE A N 1
ATOM 804 C CA . ILE A 1 103 ? 0.845 9.891 -12.922 1.00 83.06 103 ILE A CA 1
ATOM 805 C C . ILE A 1 103 ? 1.755 11.121 -13.021 1.00 83.06 103 ILE A C 1
ATOM 807 O O . ILE A 1 103 ? 2.314 11.542 -12.009 1.00 83.06 103 ILE A O 1
ATOM 811 N N . LYS A 1 104 ? 1.880 11.737 -14.204 1.00 79.50 104 LYS A N 1
ATOM 812 C CA . LYS A 1 104 ? 2.699 12.946 -14.409 1.00 79.50 104 LYS A CA 1
ATOM 813 C C . LYS A 1 104 ? 2.187 14.130 -13.596 1.00 79.50 104 LYS A C 1
ATOM 815 O O . LYS A 1 104 ? 2.981 14.814 -12.954 1.00 79.50 104 LYS A O 1
ATOM 820 N N . ASN A 1 105 ? 0.877 14.352 -13.578 1.00 82.88 105 ASN A N 1
ATOM 821 C CA . ASN A 1 105 ? 0.270 15.449 -12.831 1.00 82.88 105 ASN A CA 1
ATOM 822 C C . ASN A 1 105 ? 0.398 15.231 -11.319 1.00 82.88 105 ASN A C 1
ATOM 824 O O . ASN A 1 105 ? 0.747 16.162 -10.595 1.00 82.88 105 ASN A O 1
ATOM 828 N N . SER A 1 106 ? 0.208 14.002 -10.837 1.00 83.94 106 SER A N 1
ATOM 829 C CA . SER A 1 106 ? 0.421 13.651 -9.429 1.00 83.94 106 SER A CA 1
ATOM 830 C C . SER A 1 106 ? 1.889 13.737 -9.032 1.00 83.94 106 SER A C 1
ATOM 832 O O . SER A 1 106 ? 2.201 14.192 -7.934 1.00 83.94 106 SER A O 1
ATOM 834 N N . TRP A 1 107 ? 2.806 13.398 -9.939 1.00 80.44 107 TRP A N 1
ATOM 835 C CA . TRP A 1 107 ? 4.241 13.592 -9.747 1.00 80.44 107 TRP A CA 1
ATOM 836 C C . TRP A 1 107 ? 4.615 15.072 -9.672 1.00 80.44 107 TRP A C 1
ATOM 838 O O . TRP A 1 107 ? 5.362 15.476 -8.779 1.00 80.44 107 TRP A O 1
ATOM 848 N N . ALA A 1 108 ? 4.060 15.903 -10.556 1.00 79.06 108 ALA A N 1
ATOM 849 C CA . ALA A 1 108 ? 4.221 17.350 -10.502 1.00 79.06 108 ALA A CA 1
ATOM 850 C C . ALA A 1 108 ? 3.657 17.915 -9.192 1.00 79.06 108 ALA A C 1
ATOM 852 O O . ALA A 1 108 ? 4.295 18.762 -8.573 1.00 79.06 108 ALA A O 1
ATOM 853 N N . LYS A 1 109 ? 2.524 17.386 -8.713 1.00 78.62 109 LYS A N 1
ATOM 854 C CA . LYS A 1 109 ? 1.928 17.774 -7.432 1.00 78.62 109 LYS A CA 1
ATOM 855 C C . LYS A 1 109 ? 2.787 17.380 -6.234 1.00 78.62 109 LYS A C 1
ATOM 857 O O . LYS A 1 109 ? 2.951 18.179 -5.315 1.00 78.62 109 LYS A O 1
ATOM 862 N N . LEU A 1 110 ? 3.367 16.180 -6.251 1.00 75.62 110 LEU A N 1
ATOM 863 C CA . LEU A 1 110 ? 4.338 15.747 -5.246 1.00 75.62 110 LEU A CA 1
ATOM 864 C C . LEU A 1 110 ? 5.598 16.615 -5.293 1.00 75.62 110 LEU A C 1
ATOM 866 O O . LEU A 1 110 ? 6.151 16.966 -4.260 1.00 75.62 110 LEU A O 1
ATOM 870 N N . THR A 1 111 ? 6.045 16.988 -6.488 1.00 69.56 111 THR A N 1
ATOM 871 C CA . THR A 1 111 ? 7.220 17.843 -6.678 1.00 69.56 111 THR A CA 1
ATOM 872 C C . THR A 1 111 ? 6.957 19.261 -6.172 1.00 69.56 111 THR A C 1
ATOM 874 O O . THR A 1 111 ? 7.792 19.808 -5.459 1.00 69.56 111 THR A O 1
ATOM 877 N N . GLU A 1 112 ? 5.786 19.835 -6.464 1.00 73.00 112 GLU A N 1
ATOM 878 C CA . GLU A 1 112 ? 5.323 21.112 -5.904 1.00 73.00 112 GLU A CA 1
ATOM 879 C C . GLU A 1 112 ? 5.307 21.037 -4.377 1.00 73.00 112 GLU A C 1
ATOM 881 O O . GLU A 1 112 ? 5.842 21.921 -3.710 1.00 73.00 112 GLU A O 1
ATOM 886 N N . PHE A 1 113 ? 4.758 19.957 -3.819 1.00 70.75 113 PHE A N 1
ATOM 887 C CA . PHE A 1 113 ? 4.796 19.691 -2.388 1.00 70.75 113 PHE A CA 1
ATOM 888 C C . PHE A 1 113 ? 6.235 19.672 -1.865 1.00 70.75 113 PHE A C 1
ATOM 890 O O . PHE A 1 113 ? 6.548 20.438 -0.964 1.00 70.75 113 PHE A O 1
ATOM 897 N N . ILE A 1 114 ? 7.138 18.900 -2.475 1.00 66.94 114 ILE A N 1
ATOM 898 C CA . ILE A 1 114 ? 8.541 18.788 -2.048 1.00 66.94 114 ILE A CA 1
ATOM 899 C C . ILE A 1 114 ? 9.282 20.129 -2.128 1.00 66.94 114 ILE A C 1
ATOM 901 O O . ILE A 1 114 ? 10.147 20.427 -1.305 1.00 66.94 114 ILE A O 1
ATOM 905 N N . GLN A 1 115 ? 8.961 20.951 -3.125 1.00 67.06 115 GLN A N 1
ATOM 906 C CA . GLN A 1 115 ? 9.579 22.257 -3.323 1.00 67.06 115 GLN A CA 1
ATOM 907 C C . GLN A 1 115 ? 9.054 23.296 -2.340 1.00 67.06 115 GLN A C 1
ATOM 909 O O . GLN A 1 115 ? 9.845 24.075 -1.823 1.00 67.06 115 GLN A O 1
ATOM 914 N N . THR A 1 116 ? 7.749 23.308 -2.079 1.00 65.06 116 THR A N 1
ATOM 915 C CA . THR A 1 116 ? 7.086 24.309 -1.230 1.00 65.06 116 THR A CA 1
ATOM 916 C C . THR A 1 116 ? 7.164 23.967 0.254 1.00 65.06 116 THR A C 1
ATOM 918 O O . THR A 1 116 ? 7.235 24.868 1.089 1.00 65.06 116 THR A O 1
ATOM 921 N N . ALA A 1 117 ? 7.229 22.677 0.584 1.00 60.03 117 ALA A N 1
ATOM 922 C CA . ALA A 1 117 ? 7.298 22.164 1.942 1.00 60.03 117 ALA A CA 1
ATOM 923 C C . ALA A 1 117 ? 8.428 22.789 2.789 1.00 60.03 117 ALA A C 1
ATOM 925 O O . ALA A 1 117 ? 8.157 23.368 3.839 1.00 60.03 117 ALA A O 1
ATOM 926 N N . PRO A 1 118 ? 9.689 22.826 2.342 1.00 56.22 118 PRO A N 1
ATOM 927 C CA . PRO A 1 118 ? 10.780 23.416 3.122 1.00 56.22 118 PRO A CA 1
ATOM 928 C C . PRO A 1 118 ? 10.597 24.897 3.494 1.00 56.22 118 PRO A C 1
ATOM 930 O O . PRO A 1 118 ? 11.243 25.380 4.421 1.00 56.22 118 PRO A O 1
ATOM 933 N N . PHE A 1 119 ? 9.751 25.633 2.766 1.00 57.91 119 PHE A N 1
ATOM 934 C CA . PHE A 1 119 ? 9.489 27.056 2.999 1.00 57.91 119 PHE A CA 1
ATOM 935 C C . PHE A 1 119 ? 8.310 27.307 3.952 1.00 57.91 119 PHE A C 1
ATOM 937 O O . PHE A 1 119 ? 8.080 28.446 4.356 1.00 57.91 119 PHE A O 1
ATOM 944 N N . ALA A 1 120 ? 7.575 26.261 4.337 1.00 53.28 120 ALA A N 1
ATOM 945 C CA . ALA A 1 120 ? 6.507 26.350 5.323 1.00 53.28 120 ALA A CA 1
ATOM 946 C C . ALA A 1 120 ? 7.093 26.471 6.737 1.00 53.28 120 ALA A C 1
ATOM 948 O O . ALA A 1 120 ? 7.737 25.556 7.255 1.00 53.28 120 ALA A O 1
ATOM 949 N N . SER A 1 121 ? 6.847 27.607 7.384 1.00 46.00 121 SER A N 1
ATOM 950 C CA . SER A 1 121 ? 7.433 27.958 8.677 1.00 46.00 121 SER A CA 1
ATOM 951 C C . SER A 1 121 ? 6.607 27.473 9.877 1.00 46.00 121 SER A C 1
ATOM 953 O O . SER A 1 121 ? 7.143 27.402 10.984 1.00 46.00 121 SER A O 1
ATOM 955 N N . THR A 1 122 ? 5.341 27.067 9.682 1.00 47.25 122 THR A N 1
ATOM 956 C CA . THR A 1 122 ? 4.445 26.564 10.749 1.00 47.25 122 THR A CA 1
ATOM 957 C C . THR A 1 122 ? 3.950 25.134 10.503 1.00 47.25 122 THR A C 1
ATOM 959 O O . THR A 1 122 ? 3.729 24.732 9.365 1.00 47.25 122 THR A O 1
ATOM 962 N N . GLN A 1 123 ? 3.704 24.351 11.565 1.00 44.81 123 GLN A N 1
ATOM 963 C CA . GLN A 1 123 ? 3.161 22.980 11.458 1.00 44.81 123 GLN A CA 1
ATOM 964 C C . GLN A 1 123 ? 1.810 22.903 10.729 1.00 44.81 123 GLN A C 1
ATOM 966 O O . GLN A 1 123 ? 1.514 21.907 10.071 1.00 44.81 123 GLN A O 1
ATOM 971 N N . GLU A 1 124 ? 1.017 23.970 10.780 1.00 47.62 124 GLU A N 1
ATOM 972 C CA . GLU A 1 124 ? -0.252 24.082 10.062 1.00 47.62 124 GLU A CA 1
ATOM 973 C C . GLU A 1 124 ? -0.052 24.245 8.546 1.00 47.62 124 GLU A C 1
ATOM 975 O O . GLU A 1 124 ? -0.710 23.565 7.763 1.00 47.62 124 GLU A O 1
ATOM 980 N N . GLN A 1 125 ? 0.908 25.071 8.108 1.00 48.81 125 GLN A N 1
ATOM 981 C CA . GLN A 1 125 ? 1.257 25.205 6.685 1.00 48.81 125 GLN A CA 1
ATOM 982 C C . GLN A 1 125 ? 1.805 23.891 6.115 1.00 48.81 125 GLN A C 1
ATOM 984 O O . GLN A 1 125 ? 1.463 23.502 5.000 1.00 48.81 125 GLN A O 1
ATOM 989 N N . LYS A 1 126 ? 2.607 23.182 6.914 1.00 49.81 126 LYS A N 1
ATOM 990 C CA . LYS A 1 126 ? 3.154 21.862 6.585 1.00 49.81 126 LYS A CA 1
ATOM 991 C C . LYS A 1 126 ? 2.035 20.827 6.400 1.00 49.81 126 LYS A C 1
ATOM 993 O O . LYS A 1 126 ? 1.978 20.130 5.391 1.00 49.81 126 LYS A O 1
ATOM 998 N N . THR A 1 127 ? 1.078 20.811 7.328 1.00 51.75 127 THR A N 1
ATOM 999 C CA . THR A 1 127 ? -0.102 19.930 7.276 1.00 51.75 127 THR A CA 1
ATOM 1000 C C . THR A 1 127 ? -0.976 20.224 6.050 1.00 51.75 127 THR A C 1
ATOM 1002 O O . THR A 1 127 ? -1.298 19.305 5.303 1.00 51.75 127 THR A O 1
ATOM 1005 N N . ARG A 1 128 ? -1.261 21.501 5.749 1.00 55.66 128 ARG A N 1
ATOM 1006 C CA . ARG A 1 128 ? -2.049 21.901 4.564 1.00 55.66 128 ARG A CA 1
ATOM 1007 C C . ARG A 1 128 ? -1.393 21.507 3.240 1.00 55.66 128 ARG A C 1
ATOM 1009 O O . ARG A 1 128 ? -2.081 21.132 2.292 1.00 55.66 128 ARG A O 1
ATOM 1016 N N . LEU A 1 129 ? -0.065 21.591 3.147 1.00 56.94 129 LEU A N 1
ATOM 1017 C CA . LEU A 1 129 ? 0.669 21.159 1.956 1.00 56.94 129 LEU A CA 1
ATOM 1018 C C . LEU A 1 129 ? 0.555 19.637 1.757 1.00 56.94 129 LEU A C 1
ATOM 1020 O O . LEU A 1 129 ? 0.334 19.191 0.629 1.00 56.94 129 LEU A O 1
ATOM 1024 N N . ALA A 1 130 ? 0.617 18.852 2.838 1.00 57.94 130 ALA A N 1
ATOM 1025 C CA . ALA A 1 130 ? 0.469 17.393 2.786 1.00 57.94 130 ALA A CA 1
ATOM 1026 C C . ALA A 1 130 ? -0.970 16.961 2.454 1.00 57.94 130 ALA A C 1
ATOM 1028 O O . ALA A 1 130 ? -1.182 16.063 1.636 1.00 57.94 130 ALA A O 1
ATOM 1029 N N . GLU A 1 131 ? -1.971 17.651 3.005 1.00 57.38 131 GLU A N 1
ATOM 1030 C CA . GLU A 1 131 ? -3.385 17.472 2.652 1.00 57.38 131 GLU A CA 1
ATOM 1031 C C . GLU A 1 131 ? -3.645 17.778 1.173 1.00 57.38 131 GLU A C 1
ATOM 1033 O O . GLU A 1 131 ? -4.338 17.021 0.494 1.00 57.38 131 GLU A O 1
ATOM 1038 N N . ARG A 1 132 ? -3.036 18.841 0.630 1.00 65.38 132 ARG A N 1
ATOM 1039 C CA . ARG A 1 132 ? -3.192 19.221 -0.781 1.00 65.38 132 ARG A CA 1
ATOM 1040 C C . ARG A 1 132 ? -2.654 18.157 -1.735 1.00 65.38 132 ARG A C 1
ATOM 1042 O O . ARG A 1 132 ? -3.265 17.919 -2.775 1.00 65.38 132 ARG A O 1
ATOM 1049 N N . PHE A 1 133 ? -1.529 17.526 -1.402 1.00 71.50 133 PHE A N 1
ATOM 1050 C CA . PHE A 1 133 ? -0.996 16.416 -2.189 1.00 71.50 133 PHE A CA 1
ATOM 1051 C C . PHE A 1 133 ? -1.850 15.150 -2.039 1.00 71.50 133 PHE A C 1
ATOM 1053 O O . PHE A 1 133 ? -2.262 14.571 -3.042 1.00 71.50 133 PHE A O 1
ATOM 1060 N N . THR A 1 134 ? -2.143 14.728 -0.805 1.00 61.78 134 THR A N 1
ATOM 1061 C CA . THR A 1 134 ? -2.874 13.473 -0.558 1.00 61.78 134 THR A CA 1
ATOM 1062 C C . THR A 1 134 ? -4.301 13.507 -1.115 1.00 61.78 134 THR A C 1
ATOM 1064 O O . THR A 1 134 ? -4.724 12.533 -1.728 1.00 61.78 134 THR A O 1
ATOM 1067 N N . THR A 1 135 ? -4.992 14.647 -1.022 1.00 68.00 135 THR A N 1
ATOM 1068 C CA . THR A 1 135 ? -6.317 14.858 -1.638 1.00 68.00 135 THR A CA 1
ATOM 1069 C C . THR A 1 135 ? -6.243 14.824 -3.166 1.00 68.00 135 THR A C 1
ATOM 1071 O O . THR A 1 135 ? -7.111 14.262 -3.829 1.00 68.00 135 THR A O 1
ATOM 1074 N N . PHE A 1 136 ? -5.194 15.411 -3.755 1.00 76.06 136 PHE A N 1
ATOM 1075 C CA . PHE A 1 136 ? -4.993 15.364 -5.204 1.00 76.06 136 PHE A CA 1
ATOM 1076 C C . PHE A 1 136 ? -4.758 13.929 -5.688 1.00 76.06 136 PHE A C 1
ATOM 1078 O O . PHE A 1 136 ? -5.342 13.519 -6.690 1.00 76.06 136 PHE A O 1
ATOM 1085 N N . TYR A 1 137 ? -3.942 13.158 -4.966 1.00 82.38 137 TYR A N 1
ATOM 1086 C CA . TYR A 1 137 ? -3.681 11.751 -5.263 1.00 82.38 137 TYR A CA 1
ATOM 1087 C C . TYR A 1 137 ? -4.978 10.917 -5.263 1.00 82.38 137 TYR A C 1
ATOM 1089 O O . TYR A 1 137 ? -5.203 10.143 -6.198 1.00 82.38 137 TYR A O 1
ATOM 1097 N N . GLU A 1 138 ? -5.839 11.110 -4.254 1.00 71.56 138 GLU A N 1
ATOM 1098 C CA . GLU A 1 138 ? -7.136 10.426 -4.111 1.00 71.56 138 GLU A CA 1
ATOM 1099 C C . GLU A 1 138 ? -8.108 10.808 -5.233 1.00 71.56 138 GLU A C 1
ATOM 1101 O O . GLU A 1 138 ? -8.579 9.938 -5.965 1.00 71.56 138 GLU A O 1
ATOM 1106 N N . ASN A 1 139 ? -8.346 12.107 -5.434 1.00 75.19 139 ASN A N 1
ATOM 1107 C CA . ASN A 1 139 ? -9.342 12.607 -6.388 1.00 75.19 139 ASN A CA 1
ATOM 1108 C C . ASN A 1 139 ? -9.011 12.279 -7.848 1.00 75.19 139 ASN A C 1
ATOM 1110 O O . ASN A 1 139 ? -9.906 12.186 -8.685 1.00 75.19 139 ASN A O 1
ATOM 1114 N N . THR A 1 140 ? -7.727 12.127 -8.172 1.00 75.25 140 THR A N 1
ATOM 1115 C CA . THR A 1 140 ? -7.282 11.795 -9.533 1.00 75.25 140 THR A CA 1
ATOM 1116 C C . THR A 1 140 ? -7.236 10.293 -9.806 1.00 75.25 140 THR A C 1
ATOM 1118 O O . THR A 1 140 ? -7.023 9.899 -10.951 1.00 75.25 140 THR A O 1
ATOM 1121 N N . GLY A 1 141 ? -7.432 9.441 -8.791 1.00 81.81 141 GLY A N 1
ATOM 1122 C CA . GLY A 1 141 ? -7.336 7.988 -8.942 1.00 81.81 141 GLY A CA 1
ATOM 1123 C C . GLY A 1 141 ? -5.911 7.499 -9.222 1.00 81.81 141 GLY A C 1
ATOM 1124 O O . GLY A 1 141 ? -5.732 6.499 -9.916 1.00 81.81 141 GLY A O 1
ATOM 1125 N N . THR A 1 142 ? -4.894 8.184 -8.683 1.00 85.75 142 THR A N 1
ATOM 1126 C CA . THR A 1 142 ? -3.477 7.936 -9.014 1.00 85.75 142 THR A CA 1
ATOM 1127 C C . THR A 1 142 ? -3.062 6.480 -8.804 1.00 85.75 142 THR A C 1
ATOM 1129 O O . THR A 1 142 ? -2.416 5.902 -9.676 1.00 85.75 142 THR A O 1
ATOM 1132 N N . GLY A 1 143 ? -3.469 5.850 -7.696 1.00 87.69 143 GLY A N 1
ATOM 1133 C CA . GLY A 1 143 ? -3.141 4.445 -7.424 1.00 87.69 143 GLY A CA 1
ATOM 1134 C C . GLY A 1 143 ? -3.634 3.478 -8.507 1.00 87.69 143 GLY A C 1
ATOM 1135 O O . GLY A 1 143 ? -2.904 2.561 -8.888 1.00 87.69 143 GLY A O 1
ATOM 1136 N N . ASN A 1 144 ? -4.821 3.725 -9.072 1.00 86.81 144 ASN A N 1
ATOM 1137 C CA . ASN A 1 144 ? -5.371 2.919 -10.163 1.00 86.81 144 ASN A CA 1
ATOM 1138 C C . ASN A 1 144 ? -4.580 3.119 -11.460 1.00 86.81 144 ASN A C 1
ATOM 1140 O O . ASN A 1 144 ? -4.272 2.141 -12.140 1.00 86.81 144 ASN A O 1
ATOM 1144 N N . SER A 1 145 ? -4.191 4.357 -11.776 1.00 88.62 145 SER A N 1
ATOM 1145 C CA . SER A 1 145 ? -3.379 4.650 -12.963 1.00 88.62 145 SER A CA 1
ATOM 1146 C C . SER A 1 145 ? -1.995 4.000 -12.902 1.00 88.62 145 SER A C 1
ATOM 1148 O O . SER A 1 145 ? -1.518 3.479 -13.909 1.00 88.62 145 SER A O 1
ATOM 1150 N N . VAL A 1 146 ? -1.373 3.941 -11.718 1.00 90.81 146 VAL A N 1
ATOM 1151 C CA . VAL A 1 146 ? -0.104 3.215 -11.516 1.00 90.81 146 VAL A CA 1
ATOM 1152 C C . VAL A 1 146 ? -0.285 1.711 -11.728 1.00 90.81 146 VAL A C 1
ATOM 1154 O O . VAL A 1 146 ? 0.522 1.086 -12.417 1.00 90.81 146 VAL A O 1
ATOM 1157 N N . ALA A 1 147 ? -1.360 1.127 -11.187 1.00 89.88 147 ALA A N 1
ATOM 1158 C CA . ALA A 1 147 ? -1.675 -0.283 -11.404 1.00 89.88 147 ALA A CA 1
ATOM 1159 C C . ALA A 1 147 ? -1.931 -0.587 -12.891 1.00 89.88 147 ALA A C 1
ATOM 1161 O O . ALA A 1 147 ? -1.433 -1.583 -13.408 1.00 89.88 147 ALA A O 1
ATOM 1162 N N . ASN A 1 148 ? -2.644 0.284 -13.605 1.00 88.31 148 ASN A N 1
ATOM 1163 C CA . ASN A 1 148 ? -2.875 0.137 -15.041 1.00 88.31 148 ASN A CA 1
ATOM 1164 C C . ASN A 1 148 ? -1.579 0.229 -15.851 1.00 88.31 148 ASN A C 1
ATOM 1166 O O . ASN A 1 148 ? -1.349 -0.626 -16.701 1.00 88.31 148 ASN A O 1
ATOM 1170 N N . LEU A 1 149 ? -0.695 1.190 -15.548 1.00 88.69 149 LEU A N 1
ATOM 1171 C CA . LEU A 1 149 ? 0.618 1.289 -16.192 1.00 88.69 149 LEU A CA 1
ATOM 1172 C C . LEU A 1 149 ? 1.423 -0.007 -16.042 1.00 88.69 149 LEU A C 1
ATOM 1174 O O . LEU A 1 149 ? 2.043 -0.466 -17.000 1.00 88.69 149 LEU A O 1
ATOM 1178 N N . TYR A 1 150 ? 1.379 -0.622 -14.857 1.00 91.44 150 TYR A N 1
ATOM 1179 C CA . TYR A 1 150 ? 2.040 -1.901 -14.607 1.00 91.44 150 TYR A CA 1
ATOM 1180 C C . TYR A 1 150 ? 1.478 -3.001 -15.512 1.00 91.44 150 TYR A C 1
ATOM 1182 O O . TYR A 1 150 ? 2.245 -3.722 -16.155 1.00 91.44 150 TYR A O 1
ATOM 1190 N N . ARG A 1 151 ? 0.149 -3.082 -15.636 1.00 88.94 151 ARG A N 1
ATOM 1191 C CA . ARG A 1 151 ? -0.518 -4.034 -16.536 1.00 88.94 151 ARG A CA 1
ATOM 1192 C C . ARG A 1 151 ? -0.159 -3.788 -18.000 1.00 88.94 151 ARG A C 1
ATOM 1194 O O . ARG A 1 151 ? 0.171 -4.737 -18.701 1.00 88.94 151 ARG A O 1
ATOM 1201 N N . TYR A 1 152 ? -0.119 -2.532 -18.450 1.00 86.12 152 TYR A N 1
ATOM 1202 C CA . TYR A 1 152 ? 0.239 -2.176 -19.831 1.00 86.12 152 TYR A CA 1
ATOM 1203 C C . TYR A 1 152 ? 1.640 -2.660 -20.238 1.00 86.12 152 TYR A C 1
ATOM 1205 O O . TYR A 1 152 ? 1.860 -2.961 -21.413 1.00 86.12 152 TYR A O 1
ATOM 1213 N N . ILE A 1 153 ? 2.575 -2.733 -19.284 1.00 88.00 153 ILE A N 1
ATOM 1214 C CA . ILE A 1 153 ? 3.978 -3.112 -19.517 1.00 88.00 153 ILE A CA 1
ATOM 1215 C C . ILE A 1 153 ? 4.249 -4.594 -19.238 1.00 88.00 153 ILE A C 1
ATOM 1217 O O . ILE A 1 153 ? 5.191 -5.150 -19.801 1.00 88.00 153 ILE A O 1
ATOM 1221 N N . THR A 1 154 ? 3.456 -5.265 -18.401 1.00 88.50 154 THR A N 1
ATOM 1222 C CA . THR A 1 154 ? 3.743 -6.651 -17.976 1.00 88.50 154 THR A CA 1
ATOM 1223 C C . THR A 1 154 ? 2.752 -7.689 -18.498 1.00 88.50 154 THR A C 1
ATOM 1225 O O . THR A 1 154 ? 3.140 -8.835 -18.720 1.00 88.50 154 THR A O 1
ATOM 1228 N N . GLU A 1 155 ? 1.497 -7.320 -18.758 1.00 84.56 155 GLU A N 1
ATOM 1229 C CA . GLU A 1 155 ? 0.477 -8.247 -19.251 1.00 84.56 155 GLU A CA 1
ATOM 1230 C C . GLU A 1 155 ? 0.491 -8.301 -20.782 1.00 84.56 155 GLU A C 1
ATOM 1232 O O . GLU A 1 155 ? 0.700 -7.295 -21.461 1.00 84.56 155 GLU A O 1
ATOM 1237 N N . ASN A 1 156 ? 0.267 -9.488 -21.354 1.00 70.38 156 ASN A N 1
ATOM 1238 C CA . ASN A 1 156 ? 0.196 -9.641 -22.810 1.00 70.38 156 ASN A CA 1
ATOM 1239 C C . ASN A 1 156 ? -1.098 -9.040 -23.391 1.00 70.38 156 ASN A C 1
ATOM 1241 O O . ASN A 1 156 ? -1.033 -8.460 -24.471 1.00 70.38 156 ASN A O 1
ATOM 1245 N N . ASN A 1 157 ? -2.215 -9.132 -22.654 1.00 64.44 157 ASN A N 1
ATOM 1246 C CA . ASN A 1 157 ? -3.543 -8.609 -22.998 1.00 64.44 157 ASN A CA 1
ATOM 1247 C C . ASN A 1 157 ? -4.151 -7.940 -21.756 1.00 64.44 157 ASN A C 1
ATOM 1249 O O . ASN A 1 157 ? -4.808 -8.604 -20.955 1.00 64.44 157 ASN A O 1
ATOM 1253 N N . SER A 1 158 ? -3.906 -6.646 -21.567 1.00 58.00 158 SER A N 1
ATOM 1254 C CA . SER A 1 158 ? -4.520 -5.918 -20.448 1.00 58.00 158 SER A CA 1
ATOM 1255 C C . SER A 1 158 ? -5.955 -5.527 -20.808 1.00 58.00 158 SER A C 1
ATOM 1257 O O . SER A 1 158 ? -6.268 -5.335 -21.980 1.00 58.00 158 SER A O 1
ATOM 1259 N N . VAL A 1 159 ? -6.828 -5.367 -19.811 1.00 54.25 159 VAL A N 1
ATOM 1260 C CA . VAL A 1 159 ? -8.279 -5.117 -19.990 1.00 54.25 159 VAL A CA 1
ATOM 1261 C C . VAL A 1 159 ? -8.593 -3.940 -20.937 1.00 54.25 159 VAL A C 1
ATOM 1263 O O . VAL A 1 159 ? -9.643 -3.926 -21.571 1.00 54.25 159 VAL A O 1
ATOM 1266 N N . SER A 1 160 ? -7.662 -2.990 -21.084 1.00 57.56 160 SER A N 1
ATOM 1267 C CA . SER A 1 160 ? -7.803 -1.803 -21.939 1.00 57.56 160 SER A CA 1
ATOM 1268 C C . SER A 1 160 ? -6.884 -1.789 -23.174 1.00 57.56 160 SER A C 1
ATOM 1270 O O . SER A 1 160 ? -6.984 -0.855 -23.968 1.00 57.56 160 SER A O 1
ATOM 1272 N N . LEU A 1 161 ? -5.982 -2.771 -23.346 1.00 60.75 161 LEU A N 1
ATOM 1273 C CA . LEU A 1 161 ? -5.049 -2.863 -24.481 1.00 60.75 161 LEU A CA 1
ATOM 1274 C C . LEU A 1 161 ? -4.943 -4.303 -25.016 1.00 60.75 161 LEU A C 1
ATOM 1276 O O . LEU A 1 161 ? -4.504 -5.205 -24.305 1.00 60.75 161 LEU A O 1
ATOM 1280 N N . ASN A 1 162 ? -5.185 -4.490 -26.319 1.00 62.75 162 ASN A N 1
ATOM 1281 C CA . ASN A 1 162 ? -5.070 -5.796 -27.002 1.00 62.75 162 ASN A CA 1
ATOM 1282 C C . ASN A 1 162 ? -3.632 -6.348 -27.096 1.00 62.75 162 ASN A C 1
ATOM 1284 O O . ASN A 1 162 ? -3.423 -7.417 -27.663 1.00 62.75 162 ASN A O 1
ATOM 1288 N N . LYS A 1 163 ? -2.628 -5.580 -26.656 1.00 70.44 163 LYS A N 1
ATOM 1289 C CA . LYS A 1 163 ? -1.217 -5.967 -26.678 1.00 70.44 163 LYS A CA 1
ATOM 1290 C C . LYS A 1 163 ? -0.427 -5.153 -25.661 1.00 70.44 163 LYS A C 1
ATOM 1292 O O . LYS A 1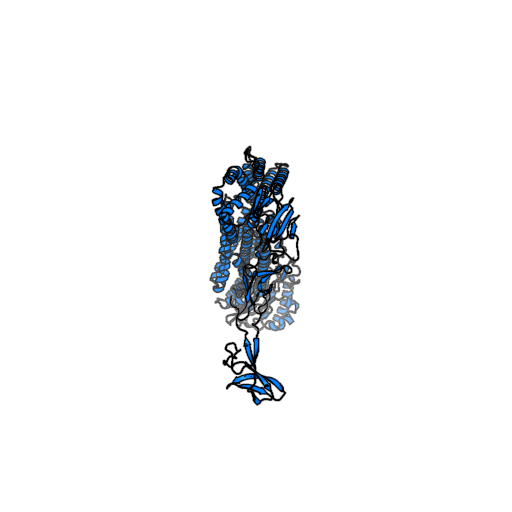 163 ? -0.738 -3.984 -25.434 1.00 70.44 163 LYS A O 1
ATOM 1297 N N . ASN A 1 164 ? 0.618 -5.757 -25.110 1.00 83.50 164 ASN A N 1
ATOM 1298 C CA . ASN A 1 164 ? 1.601 -5.082 -24.267 1.00 83.50 164 ASN A CA 1
ATOM 1299 C C . ASN A 1 164 ? 2.271 -3.890 -24.979 1.00 83.50 164 ASN A C 1
ATOM 1301 O O . ASN A 1 164 ? 2.636 -3.980 -26.158 1.00 83.50 164 ASN A O 1
ATOM 1305 N N . LEU A 1 165 ? 2.494 -2.803 -24.240 1.00 82.12 165 LEU A N 1
ATOM 1306 C CA . LEU A 1 165 ? 3.034 -1.544 -24.744 1.00 82.12 165 LEU A CA 1
ATOM 1307 C C . LEU A 1 165 ? 4.455 -1.667 -25.323 1.00 82.12 165 LEU A C 1
ATOM 1309 O O . LEU A 1 165 ? 4.746 -1.055 -26.349 1.00 82.12 165 LEU A O 1
ATOM 1313 N N . LEU A 1 166 ? 5.321 -2.502 -24.738 1.00 86.56 166 LEU A N 1
ATOM 1314 C CA . LEU A 1 166 ? 6.691 -2.716 -25.229 1.00 86.56 166 LEU A CA 1
ATOM 1315 C C . LEU A 1 166 ? 6.705 -3.401 -26.602 1.00 86.56 166 LEU A C 1
ATOM 1317 O O . LEU A 1 166 ? 7.426 -2.980 -27.505 1.00 86.56 166 LEU A O 1
ATOM 1321 N N . LYS A 1 167 ? 5.846 -4.410 -26.795 1.00 86.50 167 LYS A N 1
ATOM 1322 C CA . LYS A 1 167 ? 5.700 -5.097 -28.089 1.00 86.50 167 LYS A CA 1
ATOM 1323 C C . LYS A 1 167 ? 5.134 -4.170 -29.162 1.00 86.50 167 LYS A C 1
ATOM 1325 O O . LYS A 1 167 ? 5.559 -4.226 -30.312 1.00 86.50 167 LYS A O 1
ATOM 1330 N N . LEU A 1 168 ? 4.195 -3.303 -28.786 1.00 79.00 168 LEU A N 1
ATOM 1331 C CA . LEU A 1 168 ? 3.667 -2.271 -29.679 1.00 79.00 168 LEU A CA 1
ATOM 1332 C C . LEU A 1 168 ? 4.766 -1.311 -30.140 1.00 79.00 168 LEU A C 1
ATOM 1334 O O . LEU A 1 168 ? 4.833 -1.006 -31.328 1.00 79.00 168 LEU A O 1
ATOM 1338 N N . ILE A 1 169 ? 5.641 -0.868 -29.234 1.00 80.56 169 ILE A N 1
ATOM 1339 C CA . ILE A 1 169 ? 6.769 0.002 -29.591 1.00 80.56 169 ILE A CA 1
ATOM 1340 C C . ILE A 1 169 ? 7.711 -0.704 -30.556 1.00 80.56 169 ILE A C 1
ATOM 1342 O O . ILE A 1 169 ? 8.028 -0.117 -31.583 1.00 80.56 169 ILE A O 1
ATOM 1346 N N . ILE A 1 170 ? 8.096 -1.954 -30.274 1.00 86.12 170 ILE A N 1
ATOM 1347 C CA . ILE A 1 170 ? 8.942 -2.755 -31.174 1.00 86.12 170 ILE A CA 1
ATOM 1348 C C . ILE A 1 170 ? 8.341 -2.795 -32.581 1.00 86.12 170 ILE A C 1
ATOM 1350 O O . ILE A 1 170 ? 9.022 -2.532 -33.566 1.00 86.12 170 ILE A O 1
ATOM 1354 N N . GLU A 1 171 ? 7.050 -3.094 -32.701 1.00 82.69 171 GLU A N 1
ATOM 1355 C CA . GLU A 1 171 ? 6.411 -3.204 -34.011 1.00 82.69 171 GLU A CA 1
ATOM 1356 C C . GLU A 1 171 ? 6.299 -1.865 -34.735 1.00 82.69 171 GLU A C 1
ATOM 1358 O O . GLU A 1 171 ? 6.485 -1.813 -35.950 1.00 82.69 171 GLU A O 1
ATOM 1363 N N . LYS A 1 172 ? 6.000 -0.784 -34.009 1.00 77.81 172 LYS A N 1
ATOM 1364 C CA . LYS A 1 172 ? 5.809 0.547 -34.595 1.00 77.81 172 LYS A CA 1
ATOM 1365 C C . LYS A 1 172 ? 7.119 1.246 -34.931 1.00 77.81 172 LYS A C 1
ATOM 1367 O O . LYS A 1 172 ? 7.168 1.945 -35.937 1.00 77.81 172 LYS A O 1
ATOM 1372 N N . SER A 1 173 ? 8.174 1.012 -34.158 1.00 78.75 173 SER A N 1
ATOM 1373 C CA . SER A 1 173 ? 9.522 1.498 -34.459 1.00 78.75 173 SER A CA 1
ATOM 1374 C C . SER A 1 173 ? 10.243 0.641 -35.507 1.00 78.75 173 SER A C 1
ATOM 1376 O O . SER A 1 173 ? 11.404 0.894 -35.823 1.00 78.75 173 SER A O 1
ATOM 1378 N N . ASN A 1 174 ? 9.582 -0.396 -36.043 1.00 83.88 174 ASN A N 1
ATOM 1379 C CA . ASN A 1 174 ? 10.197 -1.431 -36.874 1.00 83.88 174 ASN A CA 1
ATOM 1380 C C . ASN A 1 174 ? 11.429 -2.064 -36.206 1.00 83.88 174 ASN A C 1
ATOM 1382 O O . ASN A 1 174 ? 12.394 -2.380 -36.893 1.00 83.88 174 ASN A O 1
ATOM 1386 N N . GLY A 1 175 ? 11.427 -2.227 -34.885 1.00 84.75 175 GLY A N 1
ATOM 1387 C CA . GLY A 1 175 ? 12.544 -2.780 -34.121 1.00 84.75 175 GLY A CA 1
ATOM 1388 C C . GLY A 1 175 ? 13.734 -1.837 -34.003 1.00 84.75 175 GLY A C 1
ATOM 1389 O O . GLY A 1 175 ? 14.878 -2.286 -33.980 1.00 84.75 175 GLY A O 1
ATOM 1390 N N . ASP A 1 176 ? 13.493 -0.524 -33.982 1.00 83.50 176 ASP A N 1
ATOM 1391 C CA . ASP A 1 176 ? 14.529 0.437 -33.606 1.00 83.50 176 ASP A CA 1
ATOM 1392 C C . ASP A 1 176 ? 14.849 0.286 -32.126 1.00 83.50 176 ASP A C 1
ATOM 1394 O O . ASP A 1 176 ? 14.051 0.628 -31.245 1.00 83.50 176 ASP A O 1
ATOM 1398 N N . PHE A 1 177 ? 16.033 -0.275 -31.888 1.00 82.44 177 PHE A N 1
ATOM 1399 C CA . PHE A 1 177 ? 16.531 -0.574 -30.563 1.00 82.44 177 PHE A CA 1
ATOM 1400 C C . PHE A 1 177 ? 16.671 0.699 -29.724 1.00 82.44 177 PHE A C 1
ATOM 1402 O O . PHE A 1 177 ? 16.317 0.681 -28.549 1.00 82.44 177 PHE A O 1
ATOM 1409 N N . ASN A 1 178 ? 17.085 1.829 -30.310 1.00 75.62 178 ASN A N 1
ATOM 1410 C CA . ASN A 1 178 ? 17.196 3.090 -29.571 1.00 75.62 178 ASN A CA 1
ATOM 1411 C C . ASN A 1 178 ? 15.839 3.611 -29.147 1.00 75.62 178 ASN A C 1
ATOM 1413 O O . ASN A 1 178 ? 15.686 4.058 -28.013 1.00 75.62 178 ASN A O 1
ATOM 1417 N N . VAL A 1 179 ? 14.854 3.538 -30.043 1.00 76.75 179 VAL A N 1
ATOM 1418 C CA . VAL A 1 179 ? 13.485 3.946 -29.725 1.00 76.75 179 VAL A CA 1
ATOM 1419 C C . VAL A 1 179 ? 12.955 3.084 -28.580 1.00 76.75 179 VAL A C 1
ATOM 1421 O O . VAL A 1 179 ? 12.438 3.615 -27.599 1.00 76.75 179 VAL A O 1
ATOM 1424 N N . LEU A 1 180 ? 13.152 1.763 -28.630 1.00 81.06 180 LEU A N 1
ATOM 1425 C CA . LEU A 1 180 ? 12.739 0.885 -27.536 1.00 81.06 180 LEU A CA 1
ATOM 1426 C C . LEU A 1 180 ? 13.470 1.199 -26.223 1.00 81.06 180 LEU A C 1
ATOM 1428 O O . LEU A 1 180 ? 12.831 1.216 -25.170 1.00 81.06 180 LEU A O 1
ATOM 1432 N N . VAL A 1 181 ? 14.775 1.478 -26.262 1.00 75.69 181 VAL A N 1
ATOM 1433 C CA . VAL A 1 181 ? 15.551 1.903 -25.085 1.00 75.69 181 VAL A CA 1
ATOM 1434 C C . VAL A 1 181 ? 14.999 3.211 -24.513 1.00 75.69 181 VAL A C 1
ATOM 1436 O O . VAL A 1 181 ? 14.811 3.307 -23.301 1.00 75.69 181 VAL A O 1
ATOM 1439 N N . GLN A 1 182 ? 14.679 4.194 -25.360 1.00 71.31 182 GLN A N 1
ATOM 1440 C CA . GLN A 1 182 ? 14.108 5.480 -24.946 1.00 71.31 182 GLN A CA 1
ATOM 1441 C C . GLN A 1 182 ? 12.750 5.307 -24.260 1.00 71.31 182 GLN A C 1
ATOM 1443 O O . GLN A 1 182 ? 12.553 5.813 -23.153 1.00 71.31 182 GLN A O 1
ATOM 1448 N N . TYR A 1 183 ? 11.829 4.550 -24.864 1.00 75.38 183 TYR A N 1
ATOM 1449 C CA . TYR A 1 183 ? 10.522 4.286 -24.261 1.00 75.38 183 TYR A CA 1
ATOM 1450 C C . TYR A 1 183 ? 10.621 3.414 -23.006 1.00 75.38 183 TYR A C 1
ATOM 1452 O O . TYR A 1 183 ? 9.918 3.671 -22.033 1.00 75.38 183 TYR A O 1
ATOM 1460 N N . SER A 1 184 ? 11.514 2.422 -22.977 1.00 78.75 184 SER A N 1
ATOM 1461 C CA . SER A 1 184 ? 11.738 1.594 -21.783 1.00 78.75 184 SER A CA 1
ATOM 1462 C C . SER A 1 184 ? 12.276 2.438 -20.631 1.00 78.75 184 SER A C 1
ATOM 1464 O O . SER A 1 184 ? 11.781 2.341 -19.512 1.00 78.75 184 SER A O 1
ATOM 1466 N N . ALA A 1 185 ? 13.224 3.341 -20.902 1.00 70.00 185 ALA A N 1
ATOM 1467 C CA . ALA A 1 185 ? 13.713 4.298 -19.915 1.00 70.00 185 ALA A CA 1
ATOM 1468 C C . ALA A 1 185 ? 12.604 5.254 -19.448 1.00 70.00 185 ALA A C 1
ATOM 1470 O O . ALA A 1 185 ? 12.495 5.537 -18.252 1.00 70.00 185 ALA A O 1
ATOM 1471 N N . TYR A 1 186 ? 11.750 5.715 -20.366 1.00 72.25 186 TYR A N 1
ATOM 1472 C CA . TYR A 1 186 ? 10.610 6.567 -20.043 1.00 72.25 186 TYR A CA 1
ATOM 1473 C C . TYR A 1 186 ? 9.607 5.861 -19.133 1.00 72.25 186 TYR A C 1
ATOM 1475 O O . TYR A 1 186 ? 9.277 6.374 -18.066 1.00 72.25 186 TYR A O 1
ATOM 1483 N N . PHE A 1 187 ? 9.176 4.656 -19.499 1.00 81.44 187 PHE A N 1
ATOM 1484 C CA . PHE A 1 187 ? 8.245 3.860 -18.708 1.00 81.44 187 PHE A CA 1
ATOM 1485 C C . PHE A 1 187 ? 8.837 3.421 -17.378 1.00 81.44 187 PHE A C 1
ATOM 1487 O O . PHE A 1 187 ? 8.121 3.434 -16.385 1.00 81.44 187 PHE A O 1
ATOM 1494 N N . ALA A 1 188 ? 10.126 3.079 -17.322 1.00 76.75 188 ALA A N 1
ATOM 1495 C CA . ALA A 1 188 ? 10.795 2.764 -16.064 1.00 76.75 188 ALA A CA 1
ATOM 1496 C C . ALA A 1 188 ? 10.776 3.984 -15.139 1.00 76.75 188 ALA A C 1
ATOM 1498 O O . ALA A 1 188 ? 10.467 3.863 -13.957 1.00 76.75 188 ALA A O 1
ATOM 1499 N N . THR A 1 189 ? 11.027 5.174 -15.691 1.00 68.81 189 THR A N 1
ATOM 1500 C CA . THR A 1 189 ? 10.982 6.431 -14.938 1.00 68.81 189 THR A CA 1
ATOM 1501 C C . THR A 1 189 ? 9.560 6.744 -14.470 1.00 68.81 189 THR A C 1
ATOM 1503 O O . THR A 1 189 ? 9.358 7.037 -13.295 1.00 68.81 189 THR A O 1
ATOM 1506 N N . LEU A 1 190 ? 8.562 6.616 -15.349 1.00 75.50 190 LEU A N 1
ATOM 1507 C CA . LEU A 1 190 ? 7.151 6.843 -15.031 1.00 75.50 190 LEU A CA 1
ATOM 1508 C C . LEU A 1 190 ? 6.625 5.835 -13.996 1.00 75.50 190 LEU A C 1
ATOM 1510 O O . LEU A 1 190 ? 5.900 6.215 -13.079 1.00 75.50 190 LEU A O 1
ATOM 1514 N N . MET A 1 191 ? 7.035 4.569 -14.100 1.00 83.88 191 MET A N 1
ATOM 1515 C CA . MET A 1 191 ? 6.714 3.511 -13.143 1.00 83.88 191 MET A CA 1
ATOM 1516 C C . MET A 1 191 ? 7.331 3.804 -11.780 1.00 83.88 191 MET A C 1
ATOM 1518 O O . MET A 1 191 ? 6.631 3.789 -10.775 1.00 83.88 191 MET A O 1
ATOM 1522 N N . VAL A 1 192 ? 8.623 4.139 -11.734 1.00 75.69 192 VAL A N 1
ATOM 1523 C CA . VAL A 1 192 ? 9.297 4.551 -10.498 1.00 75.69 192 VAL A CA 1
ATOM 1524 C C . VAL A 1 192 ? 8.598 5.757 -9.872 1.00 75.69 192 VAL A C 1
ATOM 1526 O O . VAL A 1 192 ? 8.375 5.760 -8.663 1.00 75.69 192 VAL A O 1
ATOM 1529 N N . SER A 1 193 ? 8.203 6.751 -10.671 1.00 77.75 193 SER A N 1
ATOM 1530 C CA . SER A 1 193 ? 7.424 7.899 -10.203 1.00 77.75 193 SER A CA 1
ATOM 1531 C C . SER A 1 193 ? 6.074 7.483 -9.615 1.00 77.75 193 SER A C 1
ATOM 1533 O O . SER A 1 193 ? 5.746 7.881 -8.500 1.00 77.75 193 SER A O 1
ATOM 1535 N N . GLY A 1 194 ? 5.316 6.637 -10.313 1.00 83.75 194 GLY A N 1
ATOM 1536 C CA . GLY A 1 194 ? 4.028 6.107 -9.860 1.00 83.75 194 GLY A CA 1
ATOM 1537 C C . GLY A 1 194 ? 4.118 5.291 -8.570 1.00 83.75 194 GLY A C 1
ATOM 1538 O O . GLY A 1 194 ? 3.379 5.513 -7.613 1.00 83.75 194 GLY A O 1
ATOM 1539 N N . LEU A 1 195 ? 5.072 4.372 -8.506 1.00 81.94 195 LEU A N 1
ATOM 1540 C CA . LEU A 1 195 ? 5.312 3.539 -7.336 1.00 81.94 195 LEU A CA 1
ATOM 1541 C C . LEU A 1 195 ? 5.769 4.371 -6.130 1.00 81.94 195 LEU A C 1
ATOM 1543 O O . LEU A 1 195 ? 5.297 4.146 -5.016 1.00 81.94 195 LEU A O 1
ATOM 1547 N N . LYS A 1 196 ? 6.611 5.388 -6.349 1.00 75.31 196 LYS A N 1
ATOM 1548 C CA . LYS A 1 196 ? 6.969 6.364 -5.311 1.00 75.31 196 LYS A CA 1
ATOM 1549 C C . LYS A 1 196 ? 5.758 7.161 -4.848 1.00 75.31 196 LYS A C 1
ATOM 1551 O O . LYS A 1 196 ? 5.624 7.351 -3.648 1.00 75.31 196 LYS A O 1
ATOM 1556 N N . LEU A 1 197 ? 4.866 7.588 -5.749 1.00 80.94 197 LEU A N 1
ATOM 1557 C CA . LEU A 1 197 ? 3.613 8.259 -5.376 1.00 80.94 197 LEU A CA 1
ATOM 1558 C C . LEU A 1 197 ? 2.757 7.375 -4.465 1.00 80.94 197 LEU A C 1
ATOM 1560 O O . LEU A 1 197 ? 2.249 7.873 -3.465 1.00 80.94 197 LEU A O 1
ATOM 1564 N N . ASN A 1 198 ? 2.648 6.075 -4.761 1.00 81.69 198 ASN A N 1
ATOM 1565 C CA . ASN A 1 198 ? 1.934 5.121 -3.908 1.00 81.69 198 ASN A CA 1
ATOM 1566 C C . ASN A 1 198 ? 2.575 5.028 -2.520 1.00 81.69 198 ASN A C 1
ATOM 1568 O O . ASN A 1 198 ? 1.886 5.170 -1.518 1.00 81.69 198 ASN A O 1
ATOM 1572 N N . VAL A 1 199 ? 3.893 4.838 -2.449 1.00 72.44 199 VAL A N 1
ATOM 1573 C CA . VAL A 1 199 ? 4.609 4.756 -1.167 1.00 72.44 199 VAL A CA 1
ATOM 1574 C C . VAL A 1 199 ? 4.488 6.067 -0.380 1.00 72.44 199 VAL A C 1
ATOM 1576 O O . VAL A 1 199 ? 4.163 6.034 0.803 1.00 72.44 199 VAL A O 1
ATOM 1579 N N . PHE A 1 200 ? 4.650 7.224 -1.030 1.00 70.69 200 PHE A N 1
ATOM 1580 C CA . PHE A 1 200 ? 4.450 8.544 -0.420 1.00 70.69 200 PHE A CA 1
ATOM 1581 C C . PHE A 1 200 ? 3.041 8.713 0.128 1.00 70.69 200 PHE A C 1
ATOM 1583 O O . PHE A 1 200 ? 2.884 9.157 1.259 1.00 70.69 200 PHE A O 1
ATOM 1590 N N . TYR A 1 201 ? 2.023 8.383 -0.663 1.00 72.88 201 TYR A N 1
ATOM 1591 C CA . TYR A 1 201 ? 0.634 8.494 -0.245 1.00 72.88 201 TYR A CA 1
ATOM 1592 C C . TYR A 1 201 ? 0.344 7.592 0.957 1.00 72.88 201 TYR A C 1
ATOM 1594 O O . TYR A 1 201 ? -0.181 8.082 1.950 1.00 72.88 201 TYR A O 1
ATOM 1602 N N . TYR A 1 202 ? 0.749 6.317 0.918 1.00 66.19 202 TYR A N 1
ATOM 1603 C CA . TYR A 1 202 ? 0.535 5.380 2.027 1.00 66.19 202 TYR A CA 1
ATOM 1604 C C . TYR A 1 202 ? 1.258 5.829 3.302 1.00 66.19 202 TYR A C 1
ATOM 1606 O O . TYR A 1 202 ? 0.658 5.810 4.373 1.00 66.19 202 TYR A O 1
ATOM 1614 N N . ASN A 1 203 ? 2.500 6.306 3.179 1.00 60.53 203 ASN A N 1
ATOM 1615 C CA . ASN A 1 203 ? 3.257 6.862 4.302 1.00 60.53 203 ASN A CA 1
ATOM 1616 C C . ASN A 1 203 ? 2.615 8.138 4.856 1.00 60.53 203 ASN A C 1
ATOM 1618 O O . ASN A 1 203 ? 2.423 8.256 6.063 1.00 60.53 203 ASN A O 1
ATOM 1622 N N . MET A 1 204 ? 2.232 9.084 3.991 1.00 60.31 204 MET A N 1
ATOM 1623 C CA . MET A 1 204 ? 1.538 10.297 4.424 1.00 60.31 204 MET A CA 1
ATOM 1624 C C . MET A 1 204 ? 0.212 9.958 5.086 1.00 60.31 204 MET A C 1
ATOM 1626 O O . MET A 1 204 ? -0.090 10.555 6.105 1.00 60.31 204 MET A O 1
ATOM 1630 N N . LYS A 1 205 ? -0.534 8.968 4.590 1.00 57.88 205 LYS A N 1
ATOM 1631 C CA . LYS A 1 205 ? -1.777 8.488 5.203 1.00 57.88 205 LYS A CA 1
ATOM 1632 C C . LYS A 1 205 ? -1.585 7.609 6.438 1.00 57.88 205 LYS A C 1
ATOM 1634 O O . LYS A 1 205 ? -2.566 7.077 6.945 1.00 57.88 205 LYS A O 1
ATOM 1639 N N . GLY A 1 206 ? -0.351 7.455 6.926 1.00 49.47 206 GLY A N 1
ATOM 1640 C CA . GLY A 1 206 ? -0.010 6.639 8.093 1.00 49.47 206 GLY A CA 1
ATOM 1641 C C . GLY A 1 206 ? -0.433 5.172 7.983 1.00 49.47 206 GLY A C 1
ATOM 1642 O O . GLY A 1 206 ? -0.610 4.499 8.997 1.00 49.47 206 GLY A O 1
ATOM 1643 N N . TYR A 1 207 ? -0.610 4.686 6.754 1.00 55.72 207 TYR A N 1
ATOM 1644 C CA . TYR A 1 207 ? -0.733 3.269 6.451 1.00 55.72 207 TYR A CA 1
ATOM 1645 C C . TYR A 1 207 ? 0.648 2.615 6.484 1.00 55.72 207 TYR A C 1
ATOM 1647 O O . TYR A 1 207 ? 1.677 3.287 6.541 1.00 55.72 207 TYR A O 1
ATOM 1655 N N . ASN A 1 208 ? 0.684 1.284 6.415 1.00 58.84 208 ASN A N 1
ATOM 1656 C CA . ASN A 1 208 ? 1.943 0.552 6.380 1.00 58.84 208 ASN A CA 1
ATOM 1657 C C . ASN A 1 208 ? 2.649 0.755 5.022 1.00 58.84 208 ASN A C 1
ATOM 1659 O O . ASN A 1 208 ? 2.465 -0.011 4.072 1.00 58.84 208 ASN A O 1
ATOM 1663 N N . GLY A 1 209 ? 3.438 1.824 4.913 1.00 58.69 209 GLY A N 1
ATOM 1664 C CA . GLY A 1 209 ? 4.205 2.117 3.709 1.00 58.69 209 GLY A CA 1
ATOM 1665 C C . GLY A 1 209 ? 5.416 1.209 3.514 1.00 58.69 209 GLY A C 1
ATOM 1666 O O . GLY A 1 209 ? 5.903 1.129 2.392 1.00 58.69 209 GLY A O 1
ATOM 1667 N N . GLU A 1 210 ? 5.842 0.455 4.532 1.00 59.81 210 GLU A N 1
ATOM 1668 C CA . GLU A 1 210 ? 6.833 -0.618 4.385 1.00 59.81 210 GLU A CA 1
ATOM 1669 C C . GLU A 1 210 ? 6.282 -1.747 3.508 1.00 59.81 210 GLU A C 1
ATOM 1671 O O . GLU A 1 210 ? 6.902 -2.150 2.523 1.00 59.81 210 GLU A O 1
ATOM 1676 N N . VAL A 1 211 ? 5.063 -2.207 3.814 1.00 66.69 211 VAL A N 1
ATOM 1677 C CA . VAL A 1 211 ? 4.338 -3.190 2.999 1.00 66.69 211 VAL A CA 1
ATOM 1678 C C . VAL A 1 211 ? 4.158 -2.649 1.583 1.00 66.69 211 VAL A C 1
ATOM 1680 O O . VAL A 1 211 ? 4.417 -3.366 0.615 1.00 66.69 211 VAL A O 1
ATOM 1683 N N . LYS A 1 212 ? 3.803 -1.363 1.443 1.00 75.06 212 LYS A N 1
ATOM 1684 C CA . LYS A 1 212 ? 3.653 -0.741 0.121 1.00 75.06 212 LYS A CA 1
ATOM 1685 C C . LYS A 1 212 ? 4.979 -0.608 -0.635 1.00 75.06 212 LYS A C 1
ATOM 1687 O O . LYS A 1 212 ? 4.992 -0.767 -1.853 1.00 75.06 212 LYS A O 1
ATOM 1692 N N . ALA A 1 213 ? 6.091 -0.361 0.053 1.00 68.50 213 ALA A N 1
ATOM 1693 C CA . ALA A 1 213 ? 7.423 -0.307 -0.542 1.00 68.50 213 ALA A CA 1
ATOM 1694 C C . ALA A 1 213 ? 7.882 -1.692 -1.021 1.00 68.50 213 ALA A C 1
ATOM 1696 O O . ALA A 1 213 ? 8.353 -1.809 -2.152 1.00 68.50 213 ALA A O 1
ATOM 1697 N N . LYS A 1 214 ? 7.664 -2.749 -0.225 1.00 70.69 214 LYS A N 1
ATOM 1698 C CA . LYS A 1 214 ? 7.938 -4.149 -0.613 1.00 70.69 214 LYS A CA 1
ATOM 1699 C C . LYS A 1 214 ? 7.127 -4.569 -1.845 1.00 70.69 214 LYS A C 1
ATOM 1701 O O . LYS A 1 214 ? 7.667 -5.157 -2.786 1.00 70.69 214 LYS A O 1
ATOM 1706 N N . GLU A 1 215 ? 5.840 -4.222 -1.872 1.00 80.12 215 GLU A N 1
ATOM 1707 C CA . GLU A 1 215 ? 4.978 -4.429 -3.043 1.00 80.12 215 GLU A CA 1
ATOM 1708 C C . GLU A 1 215 ? 5.543 -3.695 -4.266 1.00 80.12 215 GLU A C 1
ATOM 1710 O O . GLU A 1 215 ? 5.694 -4.273 -5.343 1.00 80.12 215 GLU A O 1
ATOM 1715 N N . ALA A 1 216 ? 5.924 -2.433 -4.094 1.00 79.94 216 ALA A N 1
ATOM 1716 C CA . ALA A 1 216 ? 6.423 -1.610 -5.177 1.00 79.94 216 ALA A CA 1
ATOM 1717 C C . ALA A 1 216 ? 7.774 -2.085 -5.743 1.00 79.94 216 ALA A C 1
ATOM 1719 O O . ALA A 1 216 ? 7.957 -2.062 -6.958 1.00 79.94 216 ALA A O 1
ATOM 1720 N N . VAL A 1 217 ? 8.682 -2.602 -4.910 1.00 74.00 217 VAL A N 1
ATOM 1721 C CA . VAL A 1 217 ? 9.911 -3.272 -5.374 1.00 74.00 217 VAL A CA 1
ATOM 1722 C C . VAL A 1 217 ? 9.591 -4.459 -6.272 1.00 74.00 217 VAL A C 1
ATOM 1724 O O . VAL A 1 217 ? 10.207 -4.634 -7.323 1.00 74.00 217 VAL A O 1
ATOM 1727 N N . THR A 1 218 ? 8.591 -5.250 -5.892 1.00 82.06 218 THR A N 1
ATOM 1728 C CA . THR A 1 218 ? 8.155 -6.408 -6.678 1.00 82.06 218 THR A CA 1
ATOM 1729 C C . THR A 1 218 ? 7.590 -5.977 -8.031 1.00 82.06 218 THR A C 1
ATOM 1731 O O . THR A 1 218 ? 7.987 -6.515 -9.068 1.00 82.06 218 THR A O 1
ATOM 1734 N N . LEU A 1 219 ? 6.717 -4.964 -8.048 1.00 84.94 219 LEU A N 1
ATOM 1735 C CA . LEU A 1 219 ? 6.146 -4.412 -9.281 1.00 84.94 219 LEU A CA 1
ATOM 1736 C C . LEU A 1 219 ? 7.226 -3.813 -10.195 1.00 84.94 219 LEU A C 1
ATOM 1738 O O . LEU A 1 219 ? 7.210 -4.041 -11.408 1.00 84.94 219 LEU A O 1
ATOM 1742 N N . LEU A 1 220 ? 8.197 -3.099 -9.623 1.00 82.94 220 LEU A N 1
ATOM 1743 C CA . LEU A 1 220 ? 9.326 -2.532 -10.354 1.00 82.94 220 LEU A CA 1
ATOM 1744 C C . LEU A 1 220 ? 10.218 -3.625 -10.946 1.00 82.94 220 LEU A C 1
ATOM 1746 O O . LEU A 1 220 ? 10.537 -3.572 -12.131 1.00 82.94 220 LEU A O 1
ATOM 1750 N N . SER A 1 221 ? 10.573 -4.647 -10.163 1.00 79.94 221 SER A N 1
ATOM 1751 C CA . SER A 1 221 ? 11.384 -5.765 -10.649 1.00 79.94 221 SER A CA 1
ATOM 1752 C C . SER A 1 221 ? 10.708 -6.499 -11.808 1.00 79.94 221 SER A C 1
ATOM 1754 O O . SER A 1 221 ? 11.378 -6.835 -12.783 1.00 79.94 221 SER A O 1
ATOM 1756 N N . ASN A 1 222 ? 9.396 -6.736 -11.728 1.00 86.75 222 ASN A N 1
ATOM 1757 C CA . ASN A 1 222 ? 8.643 -7.356 -12.819 1.00 86.75 222 ASN A CA 1
ATOM 1758 C C . ASN A 1 222 ? 8.617 -6.455 -14.067 1.00 86.75 222 ASN A C 1
ATOM 1760 O O . ASN A 1 222 ? 8.797 -6.942 -15.181 1.00 86.75 222 ASN A O 1
ATOM 1764 N N . THR A 1 223 ? 8.448 -5.142 -13.881 1.00 87.12 223 THR A N 1
ATOM 1765 C CA . THR A 1 223 ? 8.462 -4.152 -14.971 1.00 87.12 223 THR A CA 1
ATOM 1766 C C . THR A 1 223 ? 9.812 -4.133 -15.693 1.00 87.12 223 THR A C 1
ATOM 1768 O O . THR A 1 223 ? 9.862 -4.173 -16.921 1.00 87.12 223 THR A O 1
ATOM 1771 N N . LEU A 1 224 ? 10.916 -4.119 -14.941 1.00 83.50 224 LEU A N 1
ATOM 1772 C CA . LEU A 1 224 ? 12.271 -4.127 -15.497 1.00 83.50 224 LEU A CA 1
ATOM 1773 C C . LEU A 1 224 ? 12.574 -5.435 -16.225 1.00 83.50 224 LEU A C 1
ATOM 1775 O O . LEU A 1 224 ? 13.140 -5.398 -17.312 1.00 83.50 224 LEU A O 1
ATOM 1779 N N . SER A 1 225 ? 12.147 -6.576 -15.676 1.00 85.75 225 SER A N 1
ATOM 1780 C CA . SER A 1 225 ? 12.275 -7.870 -16.354 1.00 85.75 225 SER A CA 1
ATOM 1781 C C . SER A 1 225 ? 11.561 -7.863 -17.708 1.00 85.75 225 SER A C 1
ATOM 1783 O O . SER A 1 225 ? 12.146 -8.289 -18.699 1.00 85.75 225 SER A O 1
ATOM 1785 N N . ALA A 1 226 ? 10.336 -7.329 -17.777 1.00 89.94 226 ALA A N 1
ATOM 1786 C CA . ALA A 1 226 ? 9.591 -7.232 -19.033 1.00 89.94 226 ALA A CA 1
ATOM 1787 C C . ALA A 1 226 ? 10.307 -6.344 -20.071 1.00 89.94 226 ALA A C 1
ATOM 1789 O O . ALA A 1 226 ? 10.324 -6.664 -21.258 1.00 89.94 226 ALA A O 1
ATOM 1790 N N . MET A 1 227 ? 10.950 -5.256 -19.632 1.00 87.25 227 MET A N 1
ATOM 1791 C CA . MET A 1 227 ? 11.772 -4.401 -20.501 1.00 87.25 227 MET A CA 1
ATOM 1792 C C . MET A 1 227 ? 13.035 -5.105 -20.994 1.00 87.25 227 MET A C 1
ATOM 1794 O O . MET A 1 227 ? 13.380 -4.971 -22.166 1.00 87.25 227 MET A O 1
ATOM 1798 N N . GLN A 1 228 ? 13.718 -5.857 -20.125 1.00 86.62 228 GLN A N 1
ATOM 1799 C CA . GLN A 1 228 ? 14.888 -6.645 -20.516 1.00 86.62 228 GLN A CA 1
ATOM 1800 C C . GLN A 1 228 ? 14.520 -7.678 -21.580 1.00 86.62 228 GLN A C 1
ATOM 1802 O O . GLN A 1 228 ? 15.207 -7.780 -22.594 1.00 86.62 228 GLN A O 1
ATOM 1807 N N . ASP A 1 229 ? 13.402 -8.379 -21.383 1.00 90.06 229 ASP A N 1
ATOM 1808 C CA . ASP A 1 229 ? 12.886 -9.354 -22.341 1.00 90.06 229 ASP A CA 1
ATOM 1809 C C . ASP A 1 229 ? 12.576 -8.708 -23.695 1.00 90.06 229 ASP A C 1
ATOM 1811 O O . ASP A 1 229 ? 13.029 -9.203 -24.725 1.00 90.06 229 ASP A O 1
ATOM 1815 N N . ALA A 1 230 ? 11.899 -7.557 -23.698 1.00 90.62 230 ALA A N 1
ATOM 1816 C CA . ALA A 1 230 ? 11.600 -6.819 -24.922 1.00 90.62 230 ALA A CA 1
ATOM 1817 C C . ALA A 1 230 ? 12.869 -6.343 -25.656 1.00 90.62 230 ALA A C 1
ATOM 1819 O O . ALA A 1 230 ? 12.935 -6.397 -26.884 1.00 90.62 230 ALA A O 1
ATOM 1820 N N . LEU A 1 231 ? 13.892 -5.884 -24.927 1.00 87.56 231 LEU A N 1
ATOM 1821 C CA . LEU A 1 231 ? 15.164 -5.440 -25.507 1.00 87.56 231 LEU A CA 1
ATOM 1822 C C . LEU A 1 231 ? 15.963 -6.605 -26.104 1.00 87.56 231 LEU A C 1
ATOM 1824 O O . LEU A 1 231 ? 16.493 -6.471 -27.207 1.00 87.56 231 LEU A O 1
ATOM 1828 N N . ILE A 1 232 ? 16.008 -7.749 -25.415 1.00 89.06 232 ILE A N 1
ATOM 1829 C CA . ILE A 1 232 ? 16.644 -8.976 -25.919 1.00 89.06 232 ILE A CA 1
ATOM 1830 C C . ILE A 1 232 ? 15.919 -9.471 -27.172 1.00 89.06 232 ILE A C 1
ATOM 1832 O O . ILE A 1 232 ? 16.573 -9.775 -28.168 1.00 89.06 232 ILE A O 1
ATOM 1836 N N . GLU A 1 233 ? 14.583 -9.503 -27.151 1.00 91.00 233 GLU A N 1
ATOM 1837 C CA . GLU A 1 233 ? 13.757 -9.863 -28.310 1.00 91.00 233 GLU A CA 1
ATOM 1838 C C . GLU A 1 233 ? 14.040 -8.926 -29.495 1.00 91.00 233 GLU A C 1
ATOM 1840 O O . GLU A 1 233 ? 14.332 -9.383 -30.599 1.00 91.00 233 GLU A O 1
ATOM 1845 N N . CYS A 1 234 ? 14.043 -7.609 -29.264 1.00 89.50 234 CYS A N 1
ATOM 1846 C CA . CYS A 1 234 ? 14.295 -6.610 -30.302 1.00 89.50 234 CYS A CA 1
ATOM 1847 C C . CYS A 1 234 ? 15.691 -6.744 -30.932 1.00 89.50 234 CYS A C 1
ATOM 1849 O O . CYS A 1 234 ? 15.823 -6.624 -32.150 1.00 89.50 234 CYS A O 1
ATOM 1851 N N . ALA A 1 235 ? 16.722 -6.991 -30.118 1.00 88.38 235 ALA A N 1
ATOM 1852 C CA . ALA A 1 235 ? 18.088 -7.194 -30.595 1.00 88.38 235 ALA A CA 1
ATOM 1853 C C . ALA A 1 235 ? 18.257 -8.539 -31.324 1.00 88.38 235 ALA A C 1
ATOM 1855 O O . ALA A 1 235 ? 18.982 -8.607 -32.314 1.00 88.38 235 ALA A O 1
ATOM 1856 N N . GLY A 1 236 ? 17.580 -9.597 -30.867 1.00 88.00 236 GLY A N 1
ATOM 1857 C CA . GLY A 1 236 ? 17.599 -10.915 -31.508 1.00 88.00 236 GLY A CA 1
ATOM 1858 C C . GLY A 1 236 ? 16.935 -10.928 -32.888 1.00 88.00 236 GLY A C 1
ATOM 1859 O O . GLY A 1 236 ? 17.414 -11.604 -33.797 1.00 88.00 236 GLY A O 1
ATOM 1860 N N . ASP A 1 237 ? 15.893 -10.116 -33.071 1.00 91.69 237 ASP A N 1
ATOM 1861 C CA . ASP A 1 237 ? 15.133 -9.992 -34.319 1.00 91.69 237 ASP A CA 1
ATOM 1862 C C . ASP A 1 237 ? 15.759 -9.011 -35.341 1.00 91.69 237 ASP A C 1
ATOM 1864 O O . ASP A 1 237 ? 15.108 -8.634 -36.320 1.00 91.69 237 ASP A O 1
ATOM 1868 N N . PHE A 1 238 ? 17.016 -8.576 -35.165 1.00 90.62 238 PHE A N 1
ATOM 1869 C CA . PHE A 1 238 ? 17.618 -7.518 -35.993 1.00 90.62 238 PHE A CA 1
ATOM 1870 C C . PHE A 1 238 ? 17.564 -7.798 -37.508 1.00 90.62 238 PHE A C 1
ATOM 1872 O O . PHE A 1 238 ? 17.319 -6.875 -38.280 1.00 90.62 238 PHE A O 1
ATOM 1879 N N . GLU A 1 239 ? 17.738 -9.050 -37.956 1.00 91.19 239 GLU A N 1
ATOM 1880 C CA . GLU A 1 239 ? 17.702 -9.404 -39.387 1.00 91.19 239 GLU A CA 1
ATOM 1881 C C . GLU A 1 239 ? 16.327 -9.125 -40.006 1.00 91.19 239 GLU A C 1
ATOM 1883 O O . GLU A 1 239 ? 16.224 -8.577 -41.104 1.00 91.19 239 GLU A O 1
ATOM 1888 N N . LYS A 1 240 ? 15.256 -9.455 -39.274 1.00 94.00 240 LYS A N 1
ATOM 1889 C CA . LYS A 1 240 ? 13.863 -9.205 -39.672 1.00 94.00 240 LYS A CA 1
ATOM 1890 C C . LYS A 1 240 ? 13.590 -7.708 -39.794 1.00 94.00 240 LYS A C 1
ATOM 1892 O O . LYS A 1 240 ? 12.884 -7.280 -40.708 1.00 94.00 240 LYS A O 1
ATOM 1897 N N . TRP A 1 241 ? 14.137 -6.912 -38.883 1.00 93.50 241 TRP A N 1
ATOM 1898 C CA . TRP A 1 241 ? 13.979 -5.459 -38.884 1.00 93.50 241 TRP A CA 1
ATOM 1899 C C . TRP A 1 241 ? 14.814 -4.782 -39.974 1.00 93.50 241 TRP A C 1
ATOM 1901 O O . TRP A 1 241 ? 14.285 -3.943 -40.701 1.00 93.50 241 TRP A O 1
ATOM 1911 N N . ALA A 1 242 ? 16.064 -5.207 -40.164 1.00 93.06 242 ALA A N 1
ATOM 1912 C CA . ALA A 1 242 ? 16.931 -4.732 -41.238 1.00 93.06 242 ALA A CA 1
ATOM 1913 C C . ALA A 1 242 ? 16.355 -5.057 -42.626 1.00 93.06 242 ALA A C 1
ATOM 1915 O O . ALA A 1 242 ? 16.361 -4.200 -43.508 1.00 93.06 242 ALA A O 1
ATOM 1916 N N . TYR A 1 243 ? 15.775 -6.252 -42.797 1.00 93.69 243 TYR A N 1
ATOM 1917 C CA . TYR A 1 243 ? 15.025 -6.616 -44.002 1.00 93.69 243 TYR A CA 1
ATOM 1918 C C . TYR A 1 243 ? 13.884 -5.624 -44.272 1.00 93.69 243 TYR A C 1
ATOM 1920 O O . TYR A 1 243 ? 13.775 -5.086 -45.372 1.00 93.69 243 TYR A O 1
ATOM 1928 N N . LYS A 1 244 ? 13.044 -5.343 -43.265 1.00 91.88 244 LYS A N 1
ATOM 1929 C CA . LYS A 1 244 ? 11.903 -4.424 -43.412 1.00 91.88 244 LYS A CA 1
ATOM 1930 C C . LYS A 1 244 ? 12.334 -3.002 -43.765 1.00 91.88 244 LYS A C 1
ATOM 1932 O O . LYS A 1 244 ? 11.722 -2.392 -44.640 1.00 91.88 244 LYS A O 1
ATOM 1937 N N . ASP A 1 245 ? 13.371 -2.487 -43.111 1.00 92.38 245 ASP A N 1
ATOM 1938 C CA . ASP A 1 245 ? 13.890 -1.142 -43.376 1.00 92.38 245 ASP A CA 1
ATOM 1939 C C . ASP A 1 245 ? 14.455 -1.023 -44.789 1.00 92.38 245 ASP A C 1
ATOM 1941 O O . ASP A 1 245 ? 14.161 -0.068 -45.504 1.00 92.38 245 ASP A O 1
ATOM 1945 N N . ALA A 1 246 ? 15.223 -2.020 -45.220 1.00 92.12 246 ALA A N 1
ATOM 1946 C CA . ALA A 1 246 ? 15.824 -2.014 -46.538 1.00 92.12 246 ALA A CA 1
ATOM 1947 C C . ALA A 1 246 ? 14.777 -2.190 -47.654 1.00 92.12 246 ALA A C 1
ATOM 1949 O O . ALA A 1 246 ? 14.882 -1.540 -48.692 1.00 92.12 246 ALA A O 1
ATOM 1950 N N . VAL A 1 247 ? 13.708 -2.968 -47.425 1.00 91.56 247 VAL A N 1
ATOM 1951 C CA . VAL A 1 247 ? 12.538 -3.004 -48.324 1.00 91.56 247 VAL A CA 1
ATOM 1952 C C . VAL A 1 247 ? 11.845 -1.642 -48.386 1.00 91.56 247 VAL A C 1
ATOM 1954 O O . VAL A 1 247 ? 11.439 -1.221 -49.468 1.00 91.56 247 VAL A O 1
ATOM 1957 N N . LYS A 1 248 ? 11.699 -0.942 -47.253 1.00 90.44 248 LYS A N 1
ATOM 1958 C CA . LYS A 1 248 ? 11.088 0.393 -47.216 1.00 90.44 248 LYS A CA 1
ATOM 1959 C C . LYS A 1 248 ? 11.914 1.398 -48.025 1.00 90.44 248 LYS A C 1
ATOM 1961 O O . LYS A 1 248 ? 11.377 1.983 -48.958 1.00 90.44 248 LYS A O 1
ATOM 1966 N N . LEU A 1 249 ? 13.206 1.532 -47.722 1.00 91.44 249 LEU A N 1
ATOM 1967 C CA . LEU A 1 249 ? 14.122 2.443 -48.422 1.00 91.44 249 LEU A CA 1
ATOM 1968 C C . LEU A 1 249 ? 14.260 2.088 -49.906 1.00 91.44 249 LEU A C 1
ATOM 1970 O O . LEU A 1 249 ? 14.304 2.966 -50.759 1.00 91.44 249 LEU A O 1
ATOM 1974 N N . GLY A 1 250 ? 14.256 0.796 -50.233 1.00 88.56 250 GLY A N 1
ATOM 1975 C CA . GLY A 1 250 ? 14.287 0.333 -51.613 1.00 88.56 250 GLY A CA 1
ATOM 1976 C C . GLY A 1 250 ? 13.037 0.694 -52.424 1.00 88.56 250 GLY A C 1
ATOM 1977 O O . GLY A 1 250 ? 13.104 0.838 -53.642 1.00 88.56 250 GLY A O 1
ATOM 1978 N N . ARG A 1 251 ? 11.877 0.866 -51.786 1.00 87.62 251 ARG A N 1
ATOM 1979 C CA . ARG A 1 251 ? 10.654 1.311 -52.478 1.00 87.62 251 ARG A CA 1
ATOM 1980 C C . ARG A 1 251 ? 10.633 2.817 -52.739 1.00 87.62 251 ARG A C 1
ATOM 1982 O O . ARG A 1 251 ? 9.858 3.262 -53.580 1.00 87.62 251 ARG A O 1
ATOM 1989 N N . GLU A 1 252 ? 11.451 3.589 -52.032 1.00 86.81 252 GLU A N 1
ATOM 1990 C CA . GLU A 1 252 ? 11.581 5.031 -52.234 1.00 86.81 252 GLU A CA 1
ATOM 1991 C C . GLU A 1 252 ? 12.424 5.335 -53.487 1.00 86.81 252 GLU A C 1
ATOM 1993 O O . GLU A 1 252 ? 13.158 4.488 -54.001 1.00 86.81 252 GLU A O 1
ATOM 1998 N N . ARG A 1 253 ? 12.299 6.549 -54.037 1.00 83.75 253 ARG A N 1
ATOM 1999 C CA . ARG A 1 253 ? 13.040 6.942 -55.244 1.00 83.75 253 ARG A CA 1
ATOM 2000 C C . ARG A 1 253 ? 14.500 7.235 -54.885 1.00 83.75 253 ARG A C 1
ATOM 2002 O O . ARG A 1 253 ? 14.767 8.202 -54.178 1.00 83.75 253 ARG A O 1
ATOM 2009 N N . PHE A 1 254 ? 15.438 6.466 -55.437 1.00 84.44 254 PHE A N 1
ATOM 2010 C CA . PHE A 1 254 ? 16.884 6.673 -55.283 1.00 84.44 254 PHE A CA 1
ATOM 2011 C C . PHE A 1 254 ? 17.557 6.982 -56.629 1.00 84.44 254 PHE A C 1
ATOM 2013 O O . PHE A 1 254 ? 17.077 6.582 -57.687 1.00 84.44 254 PHE A O 1
ATOM 2020 N N . SER A 1 255 ? 18.664 7.731 -56.598 1.00 83.00 255 SER A N 1
ATOM 2021 C CA . SER A 1 255 ? 19.354 8.211 -57.807 1.00 83.00 255 SER A CA 1
ATOM 2022 C C . SER A 1 255 ? 20.351 7.215 -58.408 1.00 83.00 255 SER A C 1
ATOM 2024 O O . SER A 1 255 ? 20.671 7.328 -59.587 1.00 83.00 255 SER A O 1
ATOM 2026 N N . SER A 1 256 ? 20.859 6.260 -57.624 1.00 86.88 256 SER A N 1
ATOM 2027 C CA . SER A 1 256 ? 21.782 5.215 -58.088 1.00 86.88 256 SER A CA 1
ATOM 2028 C C . SER A 1 256 ? 21.853 4.035 -57.115 1.00 86.88 256 SER A C 1
ATOM 2030 O O . SER A 1 256 ? 21.542 4.189 -55.928 1.00 86.88 256 SER A O 1
ATOM 2032 N N . SER A 1 257 ? 22.343 2.881 -57.589 1.00 85.88 257 SER A N 1
ATOM 2033 C CA . SER A 1 257 ? 22.656 1.701 -56.765 1.00 85.88 257 SER A CA 1
ATOM 2034 C C . SER A 1 257 ? 23.569 2.065 -55.585 1.00 85.88 257 SER A C 1
ATOM 2036 O O . SER A 1 257 ? 23.341 1.621 -54.458 1.00 85.88 257 SER A O 1
ATOM 2038 N N . GLY A 1 258 ? 24.555 2.944 -55.803 1.00 87.75 258 GLY A N 1
ATOM 2039 C CA . GLY A 1 258 ? 25.449 3.435 -54.750 1.00 87.75 258 GLY A CA 1
ATOM 2040 C C . GLY A 1 258 ? 24.765 4.321 -53.717 1.00 87.75 258 GLY A C 1
ATOM 2041 O O . GLY A 1 258 ? 25.049 4.192 -52.525 1.00 87.75 258 GLY A O 1
ATOM 2042 N N . LYS A 1 259 ? 23.825 5.173 -54.144 1.00 89.75 259 LYS A N 1
ATOM 2043 C CA . LYS A 1 259 ? 23.037 5.991 -53.219 1.00 89.75 259 LYS A CA 1
ATOM 2044 C C . LYS A 1 259 ? 22.145 5.113 -52.342 1.00 89.75 259 LYS A C 1
ATOM 2046 O O . LYS A 1 259 ? 22.208 5.247 -51.125 1.00 89.75 259 LYS A O 1
ATOM 2051 N N . LEU A 1 260 ? 21.431 4.153 -52.935 1.00 91.25 260 LEU A N 1
ATOM 2052 C CA . LEU A 1 260 ? 20.626 3.180 -52.189 1.00 91.25 260 LEU A CA 1
ATOM 2053 C C . LEU A 1 260 ? 21.475 2.395 -51.176 1.00 91.25 260 LEU A C 1
ATOM 2055 O O . LEU A 1 260 ? 21.092 2.275 -50.014 1.00 91.25 260 LEU A O 1
ATOM 2059 N N . ALA A 1 261 ? 22.641 1.892 -51.597 1.00 92.06 261 ALA A N 1
ATOM 2060 C CA . ALA A 1 261 ? 23.537 1.140 -50.719 1.00 92.06 261 ALA A CA 1
ATOM 2061 C C . ALA A 1 261 ? 23.993 1.984 -49.522 1.00 92.06 261 ALA A C 1
ATOM 2063 O O . ALA A 1 261 ? 23.950 1.531 -48.377 1.00 92.06 261 ALA A O 1
ATOM 2064 N N . SER A 1 262 ? 24.400 3.228 -49.790 1.00 92.38 262 SER A N 1
ATOM 2065 C CA . SER A 1 262 ? 24.823 4.178 -48.763 1.00 92.38 262 SER A CA 1
ATOM 2066 C C . SER A 1 262 ? 23.686 4.538 -47.807 1.00 92.38 262 SER A C 1
ATOM 2068 O O . SER A 1 262 ? 23.927 4.626 -46.606 1.00 92.38 262 SER A O 1
ATOM 2070 N N . ASP A 1 263 ? 22.469 4.739 -48.314 1.00 92.81 263 ASP A N 1
ATOM 2071 C CA . ASP A 1 263 ? 21.310 5.117 -47.502 1.00 92.81 263 ASP A CA 1
ATOM 2072 C C . ASP A 1 263 ? 20.884 3.965 -46.582 1.00 92.81 263 ASP A C 1
ATOM 2074 O O . ASP A 1 263 ? 20.689 4.178 -45.384 1.00 92.81 263 ASP A O 1
ATOM 2078 N N . ILE A 1 264 ? 20.855 2.726 -47.094 1.00 94.06 264 ILE A N 1
ATOM 2079 C CA . ILE A 1 264 ? 20.605 1.526 -46.279 1.00 94.06 264 ILE A CA 1
ATOM 2080 C C . ILE A 1 264 ? 21.697 1.362 -45.218 1.00 94.06 264 ILE A C 1
ATOM 2082 O O . ILE A 1 264 ? 21.374 1.168 -44.047 1.00 94.06 264 ILE A O 1
ATOM 2086 N N . LYS A 1 265 ? 22.983 1.467 -45.589 1.00 93.19 265 LYS A N 1
ATOM 2087 C CA . LYS A 1 265 ? 24.089 1.361 -44.623 1.00 93.19 265 LYS A CA 1
ATOM 2088 C C . LYS A 1 265 ? 23.939 2.396 -43.513 1.00 93.19 265 LYS A C 1
ATOM 2090 O O . LYS A 1 265 ? 23.977 2.033 -42.341 1.00 93.19 265 LYS A O 1
ATOM 2095 N N . HIS A 1 266 ? 23.756 3.663 -43.878 1.00 91.12 266 HIS A N 1
ATOM 2096 C CA . HIS A 1 266 ? 23.668 4.753 -42.912 1.00 91.12 266 HIS A CA 1
ATOM 2097 C C . HIS A 1 266 ? 22.480 4.575 -41.959 1.00 91.12 266 HIS A C 1
ATOM 2099 O O . HIS A 1 266 ? 22.617 4.781 -40.752 1.00 91.12 266 HIS A O 1
ATOM 2105 N N . HIS A 1 267 ? 21.332 4.140 -42.489 1.00 90.31 267 HIS A N 1
ATOM 2106 C CA . HIS A 1 267 ? 20.139 3.848 -41.698 1.00 90.31 267 HIS A CA 1
ATOM 2107 C C . HIS A 1 267 ? 20.375 2.701 -40.704 1.00 90.31 267 HIS A C 1
ATOM 2109 O O . HIS A 1 267 ? 20.111 2.849 -39.510 1.00 90.31 267 HIS A O 1
ATOM 2115 N N . LEU A 1 268 ? 20.936 1.576 -41.161 1.00 91.12 268 LEU A N 1
ATOM 2116 C CA . LEU A 1 268 ? 21.183 0.404 -40.314 1.00 91.12 268 LEU A CA 1
ATOM 2117 C C . LEU A 1 268 ? 22.290 0.633 -39.277 1.00 91.12 268 LEU A C 1
ATOM 2119 O O . LEU A 1 268 ? 22.153 0.183 -38.141 1.00 91.12 268 LEU A O 1
ATOM 2123 N N . GLU A 1 269 ? 23.353 1.370 -39.611 1.00 87.19 269 GLU A N 1
ATOM 2124 C CA . GLU A 1 269 ? 24.393 1.772 -38.648 1.00 87.19 269 GLU A CA 1
ATOM 2125 C C . GLU A 1 269 ? 23.846 2.705 -37.561 1.00 87.19 269 GLU A C 1
ATOM 2127 O O . GLU A 1 269 ? 24.310 2.669 -36.417 1.00 87.19 269 GLU A O 1
ATOM 2132 N N . GLY A 1 270 ? 22.846 3.521 -37.904 1.00 81.94 270 GLY A N 1
ATOM 2133 C CA . GLY A 1 270 ? 22.121 4.355 -36.951 1.00 81.94 270 GLY A CA 1
ATOM 2134 C C . GLY A 1 270 ? 21.236 3.563 -35.986 1.00 81.94 270 GLY A C 1
ATOM 2135 O O . GLY A 1 270 ? 20.993 4.041 -34.882 1.00 81.94 270 GLY A O 1
ATOM 2136 N N . LYS A 1 271 ? 20.787 2.366 -36.380 1.00 84.06 271 LYS A N 1
ATOM 2137 C CA . LYS A 1 271 ? 19.804 1.547 -35.652 1.00 84.06 271 LYS A CA 1
ATOM 2138 C C . LYS A 1 271 ? 20.419 0.374 -34.880 1.00 84.06 271 LYS A C 1
ATOM 2140 O O . LYS A 1 271 ? 19.969 0.047 -33.786 1.00 84.06 271 LYS A O 1
ATOM 2145 N N . PHE A 1 272 ? 21.456 -0.249 -35.440 1.00 85.81 272 PHE A N 1
ATOM 2146 C CA . PHE A 1 272 ? 22.142 -1.428 -34.903 1.00 85.81 272 PHE A CA 1
ATOM 2147 C C . PHE A 1 272 ? 23.642 -1.152 -34.759 1.00 85.81 272 PHE A C 1
ATOM 2149 O O . PHE A 1 272 ? 24.480 -1.663 -35.500 1.00 85.81 272 PHE A O 1
ATOM 2156 N N . HIS A 1 273 ? 23.978 -0.312 -33.788 1.00 79.12 273 HIS A N 1
ATOM 2157 C CA . HIS A 1 273 ? 25.315 0.267 -33.586 1.00 79.12 273 HIS A CA 1
ATOM 2158 C C . HIS A 1 273 ? 26.424 -0.756 -33.337 1.00 79.12 273 HIS A C 1
ATOM 2160 O O . HIS A 1 273 ? 27.596 -0.440 -33.541 1.00 79.12 273 HIS A O 1
ATOM 2166 N N . TRP A 1 274 ? 26.070 -1.947 -32.846 1.00 82.00 274 TRP A N 1
ATOM 2167 C CA . TRP A 1 274 ? 27.010 -3.035 -32.573 1.00 82.00 274 TRP A CA 1
ATOM 2168 C C . TRP A 1 274 ? 27.452 -3.768 -33.843 1.00 82.00 274 TRP A C 1
ATOM 2170 O O . TRP A 1 274 ? 28.414 -4.535 -33.798 1.00 82.00 274 TRP A O 1
ATOM 2180 N N . PHE A 1 275 ? 26.805 -3.501 -34.979 1.00 85.50 275 PHE A N 1
ATOM 2181 C CA . PHE A 1 275 ? 27.209 -4.015 -36.275 1.00 85.50 275 PHE A CA 1
ATOM 2182 C C . PHE A 1 275 ? 27.876 -2.934 -37.129 1.00 85.50 275 PHE A C 1
ATOM 2184 O O . PHE A 1 275 ? 27.464 -1.776 -37.185 1.00 85.50 275 PHE A O 1
ATOM 2191 N N . LYS A 1 276 ? 28.923 -3.352 -37.832 1.00 87.19 276 LYS A N 1
ATOM 2192 C CA . LYS A 1 276 ? 29.375 -2.748 -39.075 1.00 87.19 276 LYS A CA 1
ATOM 2193 C C . LYS A 1 276 ? 28.557 -3.364 -40.208 1.00 87.19 276 LYS A C 1
ATOM 2195 O O . LYS A 1 276 ? 28.486 -4.591 -40.308 1.00 87.19 276 LYS A O 1
ATOM 2200 N N . TRP A 1 277 ? 27.989 -2.521 -41.062 1.00 91.38 277 TRP A N 1
ATOM 2201 C CA . TRP A 1 277 ? 27.132 -2.951 -42.162 1.00 91.38 277 TRP A CA 1
ATOM 2202 C C . TRP A 1 277 ? 27.825 -2.755 -43.503 1.00 91.38 277 TRP A C 1
ATOM 2204 O O . TRP A 1 277 ? 28.248 -1.651 -43.844 1.00 91.38 277 TRP A O 1
ATOM 2214 N N . VAL A 1 278 ? 27.898 -3.828 -44.284 1.00 92.50 278 VAL A N 1
ATOM 2215 C CA . VAL A 1 278 ? 28.302 -3.771 -45.686 1.00 92.50 278 VAL A CA 1
ATOM 2216 C C . VAL A 1 278 ? 27.069 -4.004 -46.536 1.00 92.50 278 VAL A C 1
ATOM 2218 O O . VAL A 1 278 ? 26.395 -5.025 -46.400 1.00 92.50 278 VAL A O 1
ATOM 2221 N N . VAL A 1 279 ? 26.781 -3.049 -47.411 1.00 95.25 279 VAL A N 1
ATOM 2222 C CA . VAL A 1 279 ? 25.667 -3.130 -48.346 1.00 95.25 279 VAL A CA 1
ATOM 2223 C C . VAL A 1 279 ? 26.239 -3.212 -49.747 1.00 95.25 279 VAL A C 1
ATOM 2225 O O . VAL A 1 279 ? 27.062 -2.383 -50.149 1.00 95.25 279 VAL A O 1
ATOM 2228 N N . ILE A 1 280 ? 25.816 -4.242 -50.467 1.00 92.44 280 ILE A N 1
ATOM 2229 C CA . ILE A 1 280 ? 26.143 -4.453 -51.869 1.00 92.44 280 ILE A CA 1
ATOM 2230 C C . ILE A 1 280 ? 24.842 -4.367 -52.643 1.00 92.44 280 ILE A C 1
ATOM 2232 O O . ILE A 1 280 ? 23.897 -5.095 -52.346 1.00 92.44 280 ILE A O 1
ATOM 2236 N N . THR A 1 281 ? 24.794 -3.474 -53.617 1.00 91.69 281 THR A N 1
ATOM 2237 C CA . THR A 1 281 ? 23.666 -3.324 -54.531 1.00 91.69 281 THR A CA 1
ATOM 2238 C C . THR A 1 281 ? 24.134 -3.644 -55.934 1.00 91.69 281 THR A C 1
ATOM 2240 O O . THR A 1 281 ? 25.228 -3.245 -56.333 1.00 91.69 281 THR A O 1
ATOM 2243 N N . HIS A 1 282 ? 23.320 -4.380 -56.675 1.00 88.12 282 HIS A N 1
ATOM 2244 C CA . HIS A 1 282 ? 23.605 -4.718 -58.060 1.00 88.12 282 HIS A CA 1
ATOM 2245 C C . HIS A 1 282 ? 22.315 -4.971 -58.832 1.00 88.12 282 HIS A C 1
ATOM 2247 O O . HIS A 1 282 ? 21.247 -5.165 -58.246 1.00 88.12 282 HIS A O 1
ATOM 2253 N N . SER A 1 283 ? 22.403 -4.982 -60.158 1.00 83.50 283 SER A N 1
ATOM 2254 C CA . SER A 1 283 ? 21.264 -5.340 -60.998 1.00 83.50 283 SER A CA 1
ATOM 2255 C C . SER A 1 283 ? 20.941 -6.835 -60.884 1.00 83.50 283 SER A C 1
ATOM 2257 O O . SER A 1 283 ? 21.845 -7.667 -60.804 1.00 83.50 283 SER A O 1
ATOM 2259 N N . ASN A 1 284 ? 19.655 -7.194 -60.924 1.00 77.38 284 ASN A N 1
ATOM 2260 C CA . ASN A 1 284 ? 19.223 -8.589 -61.071 1.00 77.38 284 ASN A CA 1
ATOM 2261 C C . ASN A 1 284 ? 19.774 -9.194 -62.382 1.00 77.38 284 ASN A C 1
ATOM 2263 O O . ASN A 1 284 ? 20.148 -10.365 -62.411 1.00 77.38 284 ASN A O 1
ATOM 2267 N N . ASP A 1 285 ? 19.896 -8.366 -63.427 1.00 74.00 285 ASP A N 1
ATOM 2268 C CA . ASP A 1 285 ? 20.341 -8.762 -64.765 1.00 74.00 285 ASP A CA 1
ATOM 2269 C C . ASP A 1 285 ? 21.876 -8.873 -64.873 1.00 74.00 285 ASP A C 1
ATOM 2271 O O . ASP A 1 285 ? 22.424 -9.116 -65.956 1.00 74.00 285 ASP A O 1
ATOM 2275 N N . ALA A 1 286 ? 22.602 -8.668 -63.766 1.00 70.81 286 ALA A N 1
ATOM 2276 C CA . ALA A 1 286 ? 24.055 -8.672 -63.755 1.00 70.81 286 ALA A CA 1
ATOM 2277 C C . ALA A 1 286 ? 24.607 -10.068 -64.095 1.00 70.81 286 ALA A C 1
ATOM 2279 O O . ALA A 1 286 ? 24.589 -11.015 -63.303 1.00 70.81 286 ALA A O 1
ATOM 2280 N N . LYS A 1 287 ? 25.124 -10.204 -65.321 1.00 64.88 287 LYS A N 1
ATOM 2281 C CA . LYS A 1 287 ? 25.699 -11.458 -65.818 1.00 64.88 287 LYS A CA 1
ATOM 2282 C C . LYS A 1 287 ? 26.966 -11.804 -65.038 1.00 64.88 287 LYS A C 1
ATOM 2284 O O . LYS A 1 287 ? 27.877 -10.990 -64.917 1.00 64.88 287 LYS A O 1
ATOM 2289 N N . ASN A 1 288 ? 27.057 -13.058 -64.595 1.00 69.88 288 ASN A N 1
ATOM 2290 C CA . ASN A 1 288 ? 28.193 -13.616 -63.851 1.00 69.88 288 ASN A CA 1
ATOM 2291 C C . ASN A 1 288 ? 28.406 -13.040 -62.441 1.00 69.88 288 ASN A C 1
ATOM 2293 O O . ASN A 1 288 ? 29.472 -13.266 -61.854 1.00 69.88 288 ASN A O 1
ATOM 2297 N N . GLU A 1 289 ? 27.406 -12.375 -61.860 1.00 76.94 289 GLU A N 1
ATOM 2298 C CA . GLU A 1 289 ? 27.425 -12.088 -60.429 1.00 76.94 289 GLU A CA 1
ATOM 2299 C C . GLU A 1 289 ? 27.100 -13.336 -59.609 1.00 76.94 289 GLU A C 1
ATOM 2301 O O . GLU A 1 289 ? 26.246 -14.162 -59.946 1.00 76.94 289 GLU A O 1
ATOM 2306 N N . PHE A 1 290 ? 27.870 -13.530 -58.546 1.00 83.69 290 PHE A N 1
ATOM 2307 C CA . PHE A 1 290 ? 27.732 -14.687 -57.679 1.00 83.69 290 PHE A CA 1
ATOM 2308 C C . PHE A 1 290 ? 28.039 -14.301 -56.243 1.00 83.69 290 PHE A C 1
ATOM 2310 O O . PHE A 1 290 ? 29.046 -13.653 -55.954 1.00 83.69 290 PHE A O 1
ATOM 2317 N N . THR A 1 291 ? 27.179 -14.768 -55.345 1.00 86.81 291 THR A N 1
ATOM 2318 C CA . THR A 1 291 ? 27.329 -14.598 -53.910 1.00 86.81 291 THR A CA 1
ATOM 2319 C C . THR A 1 291 ? 27.382 -15.942 -53.194 1.00 86.81 291 THR A C 1
ATOM 2321 O O . THR A 1 291 ? 26.724 -16.907 -53.589 1.00 86.81 291 THR A O 1
ATOM 2324 N N . PHE A 1 292 ? 28.186 -16.015 -52.137 1.00 85.75 292 PHE A N 1
ATOM 2325 C CA . PHE A 1 292 ? 28.301 -17.188 -51.269 1.00 85.75 292 PHE A CA 1
ATOM 2326 C C . PHE A 1 292 ? 28.396 -16.756 -49.812 1.00 85.75 292 PHE A C 1
ATOM 2328 O O . PHE A 1 292 ? 29.054 -15.768 -49.500 1.00 85.75 292 PHE A O 1
ATOM 2335 N N . GLY A 1 293 ? 27.778 -17.521 -48.915 1.00 84.62 293 GLY A N 1
ATOM 2336 C CA . GLY A 1 293 ? 27.708 -17.196 -47.492 1.00 84.62 293 GLY A CA 1
ATOM 2337 C C . GLY A 1 293 ? 26.361 -16.596 -47.093 1.00 84.62 293 GLY A C 1
ATOM 2338 O O . GLY A 1 293 ? 25.366 -16.759 -47.798 1.00 84.62 293 GLY A O 1
ATOM 2339 N N . ARG A 1 294 ? 26.315 -15.954 -45.921 1.00 84.31 294 ARG A N 1
ATOM 2340 C CA . ARG A 1 294 ? 25.073 -15.410 -45.349 1.00 84.31 294 ARG A CA 1
ATOM 2341 C C . ARG A 1 294 ? 24.987 -13.905 -45.592 1.00 84.31 294 ARG A C 1
ATOM 2343 O O . ARG A 1 294 ? 25.929 -13.176 -45.311 1.00 84.31 294 ARG A O 1
ATOM 2350 N N . SER A 1 295 ? 23.841 -13.462 -46.096 1.00 91.25 295 SER A N 1
ATOM 2351 C CA . SER A 1 295 ? 23.454 -12.052 -46.199 1.00 91.25 295 SER A CA 1
ATOM 2352 C C . SER A 1 295 ? 21.943 -11.940 -46.063 1.00 91.25 295 SER A C 1
ATOM 2354 O O . SER A 1 295 ? 21.228 -12.840 -46.512 1.00 91.25 295 SER A O 1
ATOM 2356 N N . ILE A 1 296 ? 21.450 -10.809 -45.573 1.00 93.69 296 ILE A N 1
ATOM 2357 C CA . ILE A 1 296 ? 20.038 -10.449 -45.710 1.00 93.69 296 ILE A CA 1
ATOM 2358 C C . ILE A 1 296 ? 19.855 -9.970 -47.154 1.00 93.69 296 ILE A C 1
ATOM 2360 O O . ILE A 1 296 ? 20.308 -8.883 -47.516 1.00 93.69 296 ILE A O 1
ATOM 2364 N N . LYS A 1 297 ? 19.266 -10.828 -47.995 1.00 92.25 297 LYS A N 1
ATOM 2365 C CA . LYS A 1 297 ? 19.000 -10.535 -49.407 1.00 92.25 297 LYS A CA 1
ATOM 2366 C C . LYS A 1 297 ? 17.611 -9.918 -49.556 1.00 92.25 297 LYS A C 1
ATOM 2368 O O . LYS A 1 297 ? 16.640 -10.471 -49.039 1.00 92.25 297 LYS A O 1
ATOM 2373 N N . ILE A 1 298 ? 17.518 -8.826 -50.307 1.00 91.88 298 ILE A N 1
ATOM 2374 C CA . ILE A 1 298 ? 16.246 -8.237 -50.732 1.00 91.88 298 ILE A CA 1
ATOM 2375 C C . ILE A 1 298 ? 16.248 -7.966 -52.236 1.00 91.88 298 ILE A C 1
ATOM 2377 O O . ILE A 1 298 ? 17.274 -7.600 -52.808 1.00 91.88 298 ILE A O 1
ATOM 2381 N N . ASP A 1 299 ? 15.079 -8.119 -52.849 1.00 88.81 299 ASP A N 1
ATOM 2382 C CA . ASP A 1 299 ? 14.828 -7.755 -54.240 1.00 88.81 299 ASP A CA 1
ATOM 2383 C C . ASP A 1 299 ? 13.946 -6.494 -54.250 1.00 88.81 299 ASP A C 1
ATOM 2385 O O . ASP A 1 299 ? 12.909 -6.426 -53.582 1.00 88.81 299 ASP A O 1
ATOM 2389 N N . VAL A 1 300 ? 14.401 -5.457 -54.952 1.00 86.12 300 VAL A N 1
ATOM 2390 C CA . VAL A 1 300 ? 13.863 -4.096 -54.893 1.00 86.12 300 VAL A CA 1
ATOM 2391 C C . VAL A 1 300 ? 13.559 -3.600 -56.305 1.00 86.12 300 VAL A C 1
ATOM 2393 O O . VAL A 1 300 ? 14.394 -3.719 -57.201 1.00 86.12 300 VAL A O 1
ATOM 2396 N N . GLN A 1 301 ? 12.363 -3.028 -56.501 1.00 80.69 301 GLN A N 1
ATOM 2397 C CA . GLN A 1 301 ? 11.910 -2.448 -57.780 1.00 80.69 301 GLN A CA 1
ATOM 2398 C C . GLN A 1 301 ? 12.125 -3.377 -58.998 1.00 80.69 301 GLN A C 1
ATOM 2400 O O . GLN A 1 301 ? 12.426 -2.913 -60.093 1.00 80.69 301 GLN A O 1
ATOM 2405 N N . GLU A 1 302 ? 12.019 -4.697 -58.790 1.00 75.75 302 GLU A N 1
ATOM 2406 C CA . GLU A 1 302 ? 12.170 -5.776 -59.789 1.00 75.75 302 GLU A CA 1
ATOM 2407 C C . GLU A 1 302 ? 13.531 -5.868 -60.508 1.00 75.75 302 GLU A C 1
ATOM 2409 O O . GLU A 1 302 ? 13.786 -6.857 -61.190 1.00 75.75 302 GLU A O 1
ATOM 2414 N N . LYS A 1 303 ? 14.441 -4.903 -60.332 1.00 81.31 303 LYS A N 1
ATOM 2415 C CA . LYS A 1 303 ? 15.713 -4.823 -61.074 1.00 81.31 303 LYS A CA 1
ATOM 2416 C C . LYS A 1 303 ? 16.956 -4.705 -60.208 1.00 81.31 303 LYS A C 1
ATOM 2418 O O . LYS A 1 303 ? 18.051 -4.855 -60.742 1.00 81.31 303 LYS A O 1
ATOM 2423 N N . THR A 1 304 ? 16.820 -4.470 -58.907 1.00 87.69 304 THR A N 1
ATOM 2424 C CA . THR A 1 304 ? 17.962 -4.290 -58.006 1.00 87.69 304 THR A CA 1
ATOM 2425 C C . THR A 1 304 ? 17.935 -5.337 -56.906 1.00 87.69 304 THR A C 1
ATOM 2427 O O . THR A 1 304 ? 16.943 -5.491 -56.197 1.00 87.69 304 THR A O 1
ATOM 2430 N N . VAL A 1 305 ? 19.049 -6.037 -56.742 1.00 89.94 305 VAL A N 1
ATOM 2431 C CA . VAL A 1 305 ? 19.297 -6.945 -55.629 1.00 89.94 305 VAL A CA 1
ATOM 2432 C C . VAL A 1 305 ? 20.168 -6.218 -54.617 1.00 89.94 305 VAL A C 1
ATOM 2434 O O . VAL A 1 305 ? 21.159 -5.579 -54.978 1.00 89.94 305 VAL A O 1
ATOM 2437 N N . VAL A 1 306 ? 19.805 -6.314 -53.341 1.00 93.12 306 VAL A N 1
ATOM 2438 C CA . VAL A 1 306 ? 20.615 -5.786 -52.244 1.00 93.12 306 VAL A CA 1
ATOM 2439 C C . VAL A 1 306 ? 21.010 -6.922 -51.316 1.00 93.12 306 VAL A C 1
ATOM 2441 O O . VAL A 1 306 ? 20.166 -7.665 -50.814 1.00 93.12 306 VAL A O 1
ATOM 2444 N N . HIS A 1 307 ? 22.308 -7.024 -51.065 1.00 93.50 307 HIS A N 1
ATOM 2445 C CA . HIS A 1 307 ? 22.895 -7.897 -50.067 1.00 93.50 307 HIS A CA 1
ATOM 2446 C C . HIS A 1 307 ? 23.365 -7.057 -48.888 1.00 93.50 307 HIS A C 1
ATOM 2448 O O . HIS A 1 307 ? 24.216 -6.180 -49.033 1.00 93.50 307 HIS A O 1
ATOM 2454 N N . ILE A 1 308 ? 22.814 -7.344 -47.714 1.00 95.12 308 ILE A N 1
ATOM 2455 C CA . ILE A 1 308 ? 23.180 -6.680 -46.468 1.00 95.12 308 ILE A CA 1
ATOM 2456 C C . ILE A 1 308 ? 23.937 -7.685 -45.609 1.00 95.12 308 ILE A C 1
ATOM 2458 O O . ILE A 1 308 ? 23.451 -8.778 -45.309 1.00 95.12 308 ILE A O 1
ATOM 2462 N N . ILE A 1 309 ? 25.146 -7.305 -45.232 1.00 92.06 309 ILE A N 1
ATOM 2463 C CA . ILE A 1 309 ? 26.102 -8.135 -44.514 1.00 92.06 309 ILE A CA 1
ATOM 2464 C C . ILE A 1 309 ? 26.439 -7.399 -43.222 1.00 92.06 309 ILE A C 1
ATOM 2466 O O . ILE A 1 309 ? 26.698 -6.194 -43.246 1.00 92.06 309 ILE A O 1
ATOM 2470 N N . HIS A 1 310 ? 26.448 -8.110 -42.101 1.00 88.81 310 HIS A N 1
ATOM 2471 C CA . HIS A 1 310 ? 26.758 -7.534 -40.798 1.00 88.81 310 HIS A CA 1
ATOM 2472 C C . HIS A 1 310 ? 27.983 -8.211 -40.196 1.00 88.81 310 HIS A C 1
ATOM 2474 O O . HIS A 1 310 ? 28.179 -9.421 -40.288 1.00 88.81 310 HIS A O 1
ATOM 2480 N N . GLN A 1 311 ? 28.821 -7.408 -39.561 1.00 84.94 311 GLN A N 1
ATOM 2481 C CA . GLN A 1 311 ? 29.979 -7.865 -38.806 1.00 84.94 311 GLN A CA 1
ATOM 2482 C C . GLN A 1 311 ? 30.000 -7.131 -37.477 1.00 84.94 311 GLN A C 1
ATOM 2484 O O . GLN A 1 311 ? 29.600 -5.973 -37.409 1.00 84.94 311 GLN A O 1
ATOM 2489 N N . GLU A 1 312 ? 30.485 -7.767 -36.418 1.00 82.94 312 GLU A N 1
ATOM 2490 C CA . GLU A 1 312 ? 30.651 -7.089 -35.135 1.00 82.94 312 GLU A CA 1
ATOM 2491 C C . GLU A 1 312 ? 31.566 -5.863 -35.286 1.00 82.94 312 GLU A C 1
ATOM 2493 O O . GLU A 1 312 ? 32.689 -5.944 -35.795 1.00 82.94 312 GLU A O 1
ATOM 2498 N N . LYS A 1 313 ? 31.076 -4.697 -34.868 1.00 81.75 313 LYS A N 1
ATOM 2499 C CA . LYS A 1 313 ? 31.826 -3.445 -34.940 1.00 81.75 313 LYS A CA 1
ATOM 2500 C C . LYS A 1 313 ? 33.027 -3.508 -33.994 1.00 81.75 313 LYS A C 1
ATOM 2502 O O . LYS A 1 313 ? 32.931 -4.056 -32.907 1.00 81.75 313 LYS A O 1
ATOM 2507 N N . GLY A 1 314 ? 34.172 -2.975 -34.418 1.00 74.75 314 GLY A N 1
ATOM 2508 C CA . GLY A 1 314 ? 35.421 -3.026 -33.642 1.00 74.75 314 GLY A CA 1
ATOM 2509 C C . GLY A 1 314 ? 36.161 -4.369 -33.690 1.00 74.75 314 GLY A C 1
ATOM 2510 O O . GLY A 1 314 ? 37.340 -4.405 -33.358 1.00 74.75 314 GLY A O 1
ATOM 2511 N N . SER A 1 315 ? 35.530 -5.446 -34.174 1.00 76.19 315 SER A N 1
ATOM 2512 C CA . SER A 1 315 ? 36.231 -6.708 -34.429 1.00 76.19 315 SER A CA 1
ATOM 2513 C C . SER A 1 315 ? 37.151 -6.591 -35.650 1.00 76.19 315 SER A C 1
ATOM 2515 O O . SER A 1 315 ? 36.807 -5.962 -36.663 1.00 76.19 315 SER A O 1
ATOM 2517 N N . THR A 1 316 ? 38.323 -7.217 -35.571 1.00 77.56 316 THR A N 1
ATOM 2518 C CA . THR A 1 316 ? 39.275 -7.350 -36.677 1.00 77.56 316 THR A CA 1
ATOM 2519 C C . THR A 1 316 ? 39.433 -8.820 -37.035 1.00 77.56 316 THR A C 1
ATOM 2521 O O . THR A 1 316 ? 39.298 -9.706 -36.198 1.00 77.56 316 THR A O 1
ATOM 2524 N N . VAL A 1 317 ? 39.686 -9.095 -38.312 1.00 80.75 317 VAL A N 1
ATOM 2525 C CA . VAL A 1 317 ? 40.065 -10.446 -38.728 1.00 80.75 317 VAL A CA 1
ATOM 2526 C C . VAL A 1 317 ? 41.471 -10.712 -38.195 1.00 80.75 317 VAL A C 1
ATOM 2528 O O . VAL A 1 317 ? 42.350 -9.872 -38.394 1.00 80.75 317 VAL A O 1
ATOM 2531 N N . ASP A 1 318 ? 41.686 -11.868 -37.565 1.00 83.00 318 ASP A N 1
ATOM 2532 C CA . ASP A 1 318 ? 43.027 -12.325 -37.192 1.00 83.00 318 ASP A CA 1
ATOM 2533 C C . ASP A 1 318 ? 43.953 -12.278 -38.415 1.00 83.00 318 ASP A C 1
ATOM 2535 O O . ASP A 1 318 ? 43.628 -12.811 -39.481 1.00 83.00 318 ASP A O 1
ATOM 2539 N N . GLN A 1 319 ? 45.090 -11.599 -38.273 1.00 86.00 319 GLN A N 1
ATOM 2540 C CA . GLN A 1 319 ? 45.964 -11.311 -39.403 1.00 86.00 319 GLN A CA 1
ATOM 2541 C C . GLN A 1 319 ? 46.594 -12.589 -39.976 1.00 86.00 319 GLN A C 1
ATOM 2543 O O . GLN A 1 319 ? 46.677 -12.723 -41.193 1.00 86.00 319 GLN A O 1
ATOM 2548 N N . ASN A 1 320 ? 46.916 -13.578 -39.135 1.00 85.62 320 ASN A N 1
ATOM 2549 C CA . ASN A 1 320 ? 47.430 -14.868 -39.595 1.00 85.62 320 ASN A CA 1
ATOM 2550 C C . ASN A 1 320 ? 46.355 -15.648 -40.357 1.00 85.62 320 ASN A C 1
ATOM 2552 O O . ASN A 1 320 ? 46.634 -16.224 -41.406 1.00 85.62 320 ASN A O 1
ATOM 2556 N N . ILE A 1 321 ? 45.109 -15.661 -39.871 1.00 84.06 321 ILE A N 1
ATOM 2557 C CA . ILE A 1 321 ? 43.976 -16.253 -40.595 1.00 84.06 321 ILE A CA 1
ATOM 2558 C C . ILE A 1 321 ? 43.783 -15.533 -41.925 1.00 84.06 321 ILE A C 1
ATOM 2560 O O . ILE A 1 321 ? 43.650 -16.189 -42.956 1.00 84.06 321 ILE A O 1
ATOM 2564 N N . LYS A 1 322 ? 43.787 -14.199 -41.921 1.00 87.50 322 LYS A N 1
ATOM 2565 C CA . LYS A 1 322 ? 43.628 -13.384 -43.123 1.00 87.50 322 LYS A CA 1
ATOM 2566 C C . LYS A 1 322 ? 44.711 -13.695 -44.149 1.00 87.50 322 LYS A C 1
ATOM 2568 O O . LYS A 1 322 ? 44.373 -13.909 -45.308 1.00 87.50 322 LYS A O 1
ATOM 2573 N N . ASP A 1 323 ? 45.971 -13.769 -43.738 1.00 89.31 323 ASP A N 1
ATOM 2574 C CA . ASP A 1 323 ? 47.096 -14.045 -44.631 1.00 89.31 323 ASP A CA 1
ATOM 2575 C C . ASP A 1 323 ? 47.090 -15.496 -45.126 1.00 89.31 323 ASP A C 1
ATOM 2577 O O . ASP A 1 323 ? 47.264 -15.729 -46.321 1.00 89.31 323 ASP A O 1
ATOM 2581 N N . ASN A 1 324 ? 46.761 -16.465 -44.268 1.00 85.69 324 ASN A N 1
ATOM 2582 C CA . ASN A 1 324 ? 46.605 -17.872 -44.654 1.00 85.69 324 ASN A CA 1
ATOM 2583 C C . ASN A 1 324 ? 45.453 -18.082 -45.646 1.00 85.69 324 ASN A C 1
ATOM 2585 O O . ASN A 1 324 ? 45.594 -18.798 -46.643 1.00 85.69 324 ASN A O 1
ATOM 2589 N N . VAL A 1 325 ? 44.303 -17.454 -45.384 1.00 87.62 325 VAL A N 1
ATOM 2590 C CA . VAL A 1 325 ? 43.144 -17.472 -46.280 1.00 87.62 325 VAL A CA 1
ATOM 2591 C C . VAL A 1 325 ? 43.507 -16.772 -47.583 1.00 87.62 325 VAL A C 1
ATOM 2593 O O . VAL A 1 325 ? 43.301 -17.348 -48.644 1.00 87.62 325 VAL A O 1
ATOM 2596 N N . LYS A 1 326 ? 44.117 -15.584 -47.532 1.00 90.25 326 LYS A N 1
ATOM 2597 C CA . LYS A 1 326 ? 44.553 -14.839 -48.719 1.00 90.25 326 LYS A CA 1
ATOM 2598 C C . LYS A 1 326 ? 45.515 -15.653 -49.575 1.00 90.25 326 LYS A C 1
ATOM 2600 O O . LYS A 1 326 ? 45.287 -15.744 -50.775 1.00 90.25 326 LYS A O 1
ATOM 2605 N N . TYR A 1 327 ? 46.525 -16.276 -48.975 1.00 88.25 327 TYR A N 1
ATOM 2606 C CA . TYR A 1 327 ? 47.481 -17.133 -49.671 1.00 88.25 327 TYR A CA 1
ATOM 2607 C C . TYR A 1 327 ? 46.785 -18.322 -50.350 1.00 88.25 327 TYR A C 1
ATOM 2609 O O . TYR A 1 327 ? 46.991 -18.569 -51.538 1.00 88.25 327 TYR A O 1
ATOM 2617 N N . SER A 1 328 ? 45.895 -19.011 -49.627 1.00 85.94 328 SER A N 1
ATOM 2618 C CA . SER A 1 328 ? 45.134 -20.148 -50.165 1.00 85.94 328 SER A CA 1
ATOM 2619 C C . SER A 1 328 ? 44.216 -19.727 -51.319 1.00 85.94 328 SER A C 1
ATOM 2621 O O . SER A 1 328 ? 44.186 -20.376 -52.362 1.00 85.94 328 SER A O 1
ATOM 2623 N N . LEU A 1 329 ? 43.512 -18.601 -51.164 1.00 86.06 329 LEU A N 1
ATOM 2624 C CA . LEU A 1 329 ? 42.652 -18.027 -52.198 1.00 86.06 329 LEU A CA 1
ATOM 2625 C C . LEU A 1 329 ? 43.461 -17.587 -53.427 1.00 86.06 329 LEU A C 1
ATOM 2627 O O . LEU A 1 329 ? 43.038 -17.829 -54.552 1.00 86.06 329 LEU A O 1
ATOM 2631 N N . GLN A 1 330 ? 44.624 -16.958 -53.232 1.00 86.81 330 GLN A N 1
ATOM 2632 C CA . GLN A 1 330 ? 45.505 -16.516 -54.316 1.00 86.81 330 GLN A CA 1
ATOM 2633 C C . GLN A 1 330 ? 46.045 -17.691 -55.128 1.00 86.81 330 GLN A C 1
ATOM 2635 O O . GLN A 1 330 ? 46.043 -17.619 -56.354 1.00 86.81 330 GLN A O 1
ATOM 2640 N N . LYS A 1 331 ? 46.463 -18.774 -54.463 1.00 84.75 331 LYS A N 1
ATOM 2641 C CA . LYS A 1 331 ? 46.945 -19.989 -55.128 1.00 84.75 331 LYS A CA 1
ATOM 2642 C C . LYS A 1 331 ? 45.874 -20.590 -56.044 1.00 84.75 331 LYS A C 1
ATOM 2644 O O . LYS A 1 331 ? 46.149 -20.871 -57.209 1.00 84.75 331 LYS A O 1
ATOM 2649 N N . GLU A 1 332 ? 44.650 -20.727 -55.542 1.00 82.50 332 GLU A N 1
ATOM 2650 C CA . GLU A 1 332 ? 43.528 -21.251 -56.326 1.00 82.50 332 GLU A CA 1
ATOM 2651 C C . GLU A 1 332 ? 43.097 -20.292 -57.446 1.00 82.50 332 GLU A C 1
ATOM 2653 O O . GLU A 1 332 ? 42.835 -20.728 -58.563 1.00 82.50 332 GLU A O 1
ATOM 2658 N N . LEU A 1 333 ? 43.077 -18.975 -57.208 1.00 78.88 333 LEU A N 1
ATOM 2659 C CA . LEU A 1 333 ? 42.734 -17.996 -58.248 1.00 78.88 333 LEU A CA 1
ATOM 2660 C C . LEU A 1 333 ? 43.796 -17.898 -59.352 1.00 78.88 333 LEU A C 1
ATOM 2662 O O . LEU A 1 333 ? 43.442 -17.692 -60.514 1.00 78.88 333 LEU A O 1
ATOM 2666 N N . LEU A 1 334 ? 45.077 -18.084 -59.023 1.00 79.62 334 LEU A N 1
ATOM 2667 C CA . LEU A 1 334 ? 46.147 -18.191 -60.016 1.00 79.62 334 LEU A CA 1
ATOM 2668 C C . LEU A 1 334 ? 45.923 -19.420 -60.905 1.00 79.62 334 LEU A C 1
ATOM 2670 O O . LEU A 1 334 ? 45.955 -19.306 -62.129 1.00 79.62 334 LEU A O 1
ATOM 2674 N N . ASN A 1 335 ? 45.603 -20.566 -60.298 1.00 77.94 335 ASN A N 1
ATOM 2675 C CA . ASN A 1 335 ? 45.257 -21.784 -61.026 1.00 77.94 335 ASN A CA 1
ATOM 2676 C C . ASN A 1 335 ? 44.025 -21.580 -61.929 1.00 77.94 335 ASN A C 1
ATOM 2678 O O . ASN A 1 335 ? 44.043 -21.951 -63.099 1.00 77.94 335 ASN A O 1
ATOM 2682 N N . LEU A 1 336 ? 42.976 -20.913 -61.436 1.00 75.88 336 LEU A N 1
ATOM 2683 C CA . LEU A 1 336 ? 41.777 -20.581 -62.221 1.00 75.88 336 LEU A CA 1
ATOM 2684 C C . LEU A 1 336 ? 42.064 -19.629 -63.387 1.00 75.88 336 LEU A C 1
ATOM 2686 O O . LEU A 1 336 ? 41.415 -19.725 -64.428 1.00 75.88 336 LEU A O 1
ATOM 2690 N N . THR A 1 337 ? 43.030 -18.726 -63.224 1.00 73.31 337 THR A N 1
ATOM 2691 C CA . THR A 1 337 ? 43.460 -17.816 -64.291 1.00 73.31 337 THR A CA 1
ATOM 2692 C C . THR A 1 337 ? 44.182 -18.592 -65.398 1.00 73.31 337 THR A C 1
ATOM 2694 O O . THR A 1 337 ? 43.838 -18.439 -66.570 1.00 73.31 337 THR A O 1
ATOM 2697 N N . ILE A 1 338 ? 45.111 -19.484 -65.026 1.00 75.44 338 ILE A N 1
ATOM 2698 C CA . ILE A 1 338 ? 45.868 -20.345 -65.957 1.00 75.44 338 ILE A CA 1
ATOM 2699 C C . ILE A 1 338 ? 44.942 -21.325 -66.689 1.00 75.44 338 ILE A C 1
ATOM 2701 O O . ILE A 1 338 ? 45.068 -21.524 -67.891 1.00 75.44 338 ILE A O 1
ATOM 2705 N N . THR A 1 339 ? 43.990 -21.919 -65.970 1.00 72.62 339 THR A N 1
ATOM 2706 C CA . THR A 1 339 ? 43.039 -22.902 -66.518 1.00 72.62 339 THR A CA 1
ATOM 2707 C C . THR A 1 339 ? 41.823 -22.265 -67.181 1.00 72.62 339 THR A C 1
ATOM 2709 O O . THR A 1 339 ? 40.954 -22.987 -67.665 1.00 72.62 339 THR A O 1
ATOM 2712 N N . HIS A 1 340 ? 41.746 -20.929 -67.220 1.00 74.06 340 HIS A N 1
ATOM 2713 C CA . HIS A 1 340 ? 40.660 -20.189 -67.863 1.00 74.06 340 HIS A CA 1
ATOM 2714 C C . HIS A 1 340 ? 39.264 -20.454 -67.255 1.00 74.06 340 HIS A C 1
ATOM 2716 O O . HIS A 1 340 ? 38.232 -20.295 -67.905 1.00 74.06 340 HIS A O 1
ATOM 2722 N N . GLN A 1 341 ? 39.220 -20.800 -65.966 1.00 73.56 341 GLN A N 1
ATOM 2723 C CA . GLN A 1 341 ? 38.025 -21.228 -65.227 1.00 73.56 341 GLN A CA 1
ATOM 2724 C C . GLN A 1 341 ? 37.478 -20.172 -64.250 1.00 73.56 341 GLN A C 1
ATOM 2726 O O . GLN A 1 341 ? 36.609 -20.464 -63.429 1.00 73.56 341 GLN A O 1
ATOM 2731 N N . CYS A 1 342 ? 37.910 -18.909 -64.341 1.00 72.88 342 CYS A N 1
ATOM 2732 C CA . CYS A 1 342 ? 37.425 -17.837 -63.456 1.00 72.88 342 CYS A CA 1
ATOM 2733 C C . CYS A 1 342 ? 35.885 -17.677 -63.452 1.00 72.88 342 CYS A C 1
ATOM 2735 O O . CYS A 1 342 ? 35.332 -17.124 -62.500 1.00 72.88 342 CYS A O 1
ATOM 2737 N N . GLY A 1 343 ? 35.175 -18.144 -64.490 1.00 70.56 343 GLY A N 1
ATOM 2738 C CA . GLY A 1 343 ? 33.711 -18.109 -64.617 1.00 70.56 343 GLY A CA 1
ATOM 2739 C C . GLY A 1 343 ? 32.952 -19.154 -63.779 1.00 70.56 343 GLY A C 1
ATOM 2740 O O . GLY A 1 343 ? 31.885 -18.844 -63.244 1.00 70.56 343 GLY A O 1
ATOM 2741 N N . THR A 1 344 ? 33.508 -20.356 -63.593 1.00 72.31 344 THR A N 1
ATOM 2742 C CA . THR A 1 344 ? 32.799 -21.542 -63.057 1.00 72.31 344 THR A CA 1
ATOM 2743 C C . THR A 1 344 ? 32.860 -21.685 -61.533 1.00 72.31 344 THR A C 1
ATOM 2745 O O . THR A 1 344 ? 32.224 -22.566 -60.955 1.00 72.31 344 THR A O 1
ATOM 2748 N N . MET A 1 345 ? 33.558 -20.769 -60.857 1.00 70.06 345 MET A N 1
ATOM 2749 C CA . MET A 1 345 ? 33.895 -20.841 -59.430 1.00 70.06 345 MET A CA 1
ATOM 2750 C C . MET A 1 345 ? 32.697 -21.002 -58.468 1.00 70.06 345 MET A C 1
ATOM 2752 O O . MET A 1 345 ? 32.866 -21.528 -57.369 1.00 70.06 345 MET A O 1
ATOM 2756 N N . LYS A 1 346 ? 31.484 -20.590 -58.865 1.00 69.31 346 LYS A N 1
ATOM 2757 C CA . LYS A 1 346 ? 30.261 -20.689 -58.043 1.00 69.31 346 LYS A CA 1
ATOM 2758 C C . LYS A 1 346 ? 29.970 -22.117 -57.563 1.00 69.31 346 LYS A C 1
ATOM 2760 O O . LYS A 1 346 ? 29.628 -22.301 -56.399 1.00 69.31 346 LYS A O 1
ATOM 2765 N N . ASN A 1 347 ? 30.113 -23.111 -58.440 1.00 68.94 347 ASN A N 1
ATOM 2766 C CA . ASN A 1 347 ? 29.682 -24.489 -58.165 1.00 68.94 347 ASN A CA 1
ATOM 2767 C C . ASN A 1 347 ? 30.753 -25.329 -57.451 1.00 68.94 347 ASN A C 1
ATOM 2769 O O . ASN A 1 347 ? 30.448 -26.379 -56.899 1.00 68.94 347 ASN A O 1
ATOM 2773 N N . GLU A 1 348 ? 32.002 -24.865 -57.437 1.00 73.75 348 GLU A N 1
ATOM 2774 C CA . GLU A 1 348 ? 33.157 -25.658 -56.998 1.00 73.75 348 GLU A CA 1
ATOM 2775 C C . GLU A 1 348 ? 33.860 -25.040 -55.785 1.00 73.75 348 GLU A C 1
ATOM 2777 O O . GLU A 1 348 ? 34.961 -25.440 -55.420 1.00 73.75 348 GLU A O 1
ATOM 2782 N N . LEU A 1 349 ? 33.228 -24.061 -55.137 1.00 71.50 349 LEU A N 1
ATOM 2783 C CA . LEU A 1 349 ? 33.853 -23.240 -54.106 1.00 71.50 349 LEU A CA 1
ATOM 2784 C C . LEU A 1 349 ? 34.328 -24.063 -52.893 1.00 71.50 349 LEU A C 1
ATOM 2786 O O . LEU A 1 349 ? 35.470 -23.930 -52.457 1.00 71.50 349 LEU A O 1
ATOM 2790 N N . LEU A 1 350 ? 33.479 -24.966 -52.390 1.00 71.44 350 LEU A N 1
ATOM 2791 C CA . LEU A 1 350 ? 33.823 -25.892 -51.300 1.00 71.44 350 LEU A CA 1
ATOM 2792 C C . LEU A 1 350 ? 34.895 -26.911 -51.710 1.00 71.44 350 LEU A C 1
ATOM 2794 O O . LEU A 1 350 ? 35.784 -27.202 -50.914 1.00 71.44 350 LEU A O 1
ATOM 2798 N N . HIS A 1 351 ? 34.825 -27.422 -52.943 1.00 78.75 351 HIS A N 1
ATOM 2799 C CA . HIS A 1 351 ? 35.780 -28.397 -53.476 1.00 78.75 351 HIS A CA 1
ATOM 2800 C C . HIS A 1 351 ? 37.173 -27.781 -53.675 1.00 78.75 351 HIS A C 1
ATOM 2802 O O . HIS A 1 351 ? 38.174 -28.401 -53.339 1.00 78.75 351 HIS A O 1
ATOM 2808 N N . ARG A 1 352 ? 37.242 -26.548 -54.190 1.00 75.81 352 ARG A N 1
ATOM 2809 C CA . ARG A 1 352 ? 38.498 -25.871 -54.545 1.00 75.81 352 ARG A CA 1
ATOM 2810 C C . ARG A 1 352 ? 39.198 -25.243 -53.351 1.00 75.81 352 ARG A C 1
ATOM 2812 O O . ARG A 1 352 ? 40.381 -25.467 -53.146 1.00 75.81 352 ARG A O 1
ATOM 2819 N N . PHE A 1 353 ? 38.477 -24.475 -52.535 1.00 76.12 353 PHE A N 1
ATOM 2820 C CA . PHE A 1 353 ? 39.094 -23.795 -51.391 1.00 76.12 353 PHE A CA 1
ATOM 2821 C C . PHE A 1 353 ? 39.148 -24.681 -50.136 1.00 76.12 353 PHE A C 1
ATOM 2823 O O . PHE A 1 353 ? 39.865 -24.373 -49.184 1.00 76.12 353 PHE A O 1
ATOM 2830 N N . GLY A 1 354 ? 38.405 -25.790 -50.121 1.00 80.12 354 GLY A N 1
ATOM 2831 C CA . GLY A 1 354 ? 38.311 -26.700 -48.985 1.00 80.12 354 GLY A CA 1
ATOM 2832 C C . GLY A 1 354 ? 37.476 -26.138 -47.831 1.00 80.12 354 GLY A C 1
ATOM 2833 O O . GLY A 1 354 ? 37.322 -24.922 -47.662 1.00 80.12 354 GLY A O 1
ATOM 2834 N N . ALA A 1 355 ? 36.952 -27.040 -46.993 1.00 80.50 355 ALA A N 1
ATOM 2835 C CA . ALA A 1 355 ? 36.091 -26.705 -45.851 1.00 80.50 355 ALA A CA 1
ATOM 2836 C C . ALA A 1 355 ? 36.767 -25.746 -44.853 1.00 80.50 355 ALA A C 1
ATOM 2838 O O . ALA A 1 355 ? 36.113 -24.877 -44.278 1.00 80.50 355 ALA A O 1
ATOM 2839 N N . LYS A 1 356 ? 38.093 -25.862 -44.687 1.00 80.06 356 LYS A N 1
ATOM 2840 C CA . LYS A 1 356 ? 38.876 -25.003 -43.793 1.00 80.06 356 LYS A CA 1
ATOM 2841 C C . LYS A 1 356 ? 38.795 -23.540 -44.229 1.00 80.06 356 LYS A C 1
ATOM 2843 O O . LYS A 1 356 ? 38.295 -22.726 -43.465 1.00 80.06 356 LYS A O 1
ATOM 2848 N N . VAL A 1 357 ? 39.187 -23.207 -45.463 1.00 82.25 357 VAL A N 1
ATOM 2849 C CA . VAL A 1 357 ? 39.174 -21.820 -45.973 1.00 82.25 357 VAL A CA 1
ATOM 2850 C C . VAL A 1 357 ? 37.749 -21.280 -46.063 1.00 82.25 357 VAL A C 1
ATOM 2852 O O . VAL A 1 357 ? 37.488 -20.166 -45.615 1.00 82.25 357 VAL A O 1
ATOM 2855 N N . THR A 1 358 ? 36.804 -22.081 -46.567 1.00 83.88 358 THR A N 1
ATOM 2856 C CA . THR A 1 358 ? 35.395 -21.660 -46.664 1.00 83.88 358 THR A CA 1
ATOM 2857 C C . THR A 1 358 ? 34.752 -21.383 -45.313 1.00 83.88 358 THR A C 1
ATOM 2859 O O . THR A 1 358 ? 33.931 -20.471 -45.225 1.00 83.88 358 THR A O 1
ATOM 2862 N N . SER A 1 359 ? 35.148 -22.086 -44.248 1.00 84.00 359 SER A N 1
ATOM 2863 C CA . SER A 1 359 ? 34.644 -21.812 -42.897 1.00 84.00 359 SER A CA 1
ATOM 2864 C C . SER A 1 359 ? 35.000 -20.407 -42.392 1.00 84.00 359 SER A C 1
ATOM 2866 O O . SER A 1 359 ? 34.250 -19.849 -41.592 1.00 84.00 359 SER A O 1
ATOM 2868 N N . HIS A 1 360 ? 36.092 -19.806 -42.890 1.00 85.38 360 HIS A N 1
ATOM 2869 C CA . HIS A 1 360 ? 36.511 -18.442 -42.549 1.00 85.38 360 HIS A CA 1
ATOM 2870 C C . HIS A 1 360 ? 35.775 -17.366 -43.366 1.00 85.38 360 HIS A C 1
ATOM 2872 O O . HIS A 1 360 ? 35.856 -16.189 -43.021 1.00 85.38 360 HIS A O 1
ATOM 2878 N N . ILE A 1 361 ? 35.043 -17.728 -44.425 1.00 86.12 361 ILE A N 1
ATOM 2879 C CA . ILE A 1 361 ? 34.314 -16.775 -45.271 1.00 86.12 361 ILE A CA 1
ATOM 2880 C C . ILE A 1 361 ? 32.930 -16.519 -44.654 1.00 86.12 361 ILE A C 1
ATOM 2882 O O . ILE A 1 361 ? 32.153 -17.439 -44.382 1.00 86.12 361 ILE A O 1
ATOM 2886 N N . HIS A 1 362 ? 32.620 -15.250 -44.392 1.00 87.06 362 HIS A N 1
ATOM 2887 C CA . HIS A 1 362 ? 31.289 -14.819 -43.962 1.00 87.06 362 HIS A CA 1
ATOM 2888 C C . HIS A 1 362 ? 30.398 -14.575 -45.180 1.00 87.06 362 HIS A C 1
ATOM 2890 O O . HIS A 1 362 ? 29.308 -15.142 -45.283 1.00 87.06 362 HIS A O 1
ATOM 2896 N N . PHE A 1 363 ? 30.915 -13.785 -46.119 1.00 91.06 363 PHE A N 1
ATOM 2897 C CA . PHE A 1 363 ? 30.271 -13.502 -47.388 1.00 91.06 363 PHE A CA 1
ATOM 2898 C C . PHE A 1 363 ? 31.315 -13.320 -48.488 1.00 91.06 363 PHE A C 1
ATOM 2900 O O . PHE A 1 363 ? 32.394 -12.780 -48.258 1.00 91.06 363 PHE A O 1
ATOM 2907 N N . LEU A 1 364 ? 30.996 -13.762 -49.693 1.00 89.62 364 LEU A N 1
ATOM 2908 C CA . LEU A 1 364 ? 31.773 -13.532 -50.900 1.00 89.62 364 LEU A CA 1
ATOM 2909 C C . LEU A 1 364 ? 30.857 -12.895 -51.930 1.00 89.62 364 LEU A C 1
ATOM 2911 O O . LEU A 1 364 ? 29.784 -13.428 -52.199 1.00 89.62 364 LEU A O 1
ATOM 2915 N N . HIS A 1 365 ? 31.327 -11.813 -52.539 1.00 90.12 365 HIS A N 1
ATOM 2916 C CA . HIS A 1 365 ? 30.731 -11.233 -53.730 1.00 90.12 365 HIS A CA 1
ATOM 2917 C C . HIS A 1 365 ? 31.719 -11.290 -54.896 1.00 90.12 365 HIS A C 1
ATOM 2919 O O . HIS A 1 365 ? 32.821 -10.742 -54.824 1.00 90.12 365 HIS A O 1
ATOM 2925 N N . ALA A 1 366 ? 31.326 -11.970 -55.965 1.00 86.56 366 ALA A N 1
ATOM 2926 C CA . ALA A 1 366 ? 32.070 -12.063 -57.207 1.00 86.56 366 ALA A CA 1
ATOM 2927 C C . ALA A 1 366 ? 31.364 -11.258 -58.294 1.00 86.56 366 ALA A C 1
ATOM 2929 O O . ALA A 1 366 ? 30.207 -11.543 -58.599 1.00 86.56 366 ALA A O 1
ATOM 2930 N N . VAL A 1 367 ? 32.079 -10.328 -58.921 1.00 85.44 367 VAL A N 1
ATOM 2931 C CA . VAL A 1 367 ? 31.527 -9.429 -59.939 1.00 85.44 367 VAL A CA 1
ATOM 2932 C C . VAL A 1 367 ? 32.490 -9.271 -61.108 1.00 85.44 367 VAL A C 1
ATOM 2934 O O . VAL A 1 367 ? 33.702 -9.171 -60.923 1.00 85.44 367 VAL A O 1
ATOM 2937 N N . THR A 1 368 ? 31.962 -9.255 -62.328 1.00 81.06 368 THR A N 1
ATOM 2938 C CA . THR A 1 368 ? 32.746 -8.977 -63.538 1.00 81.06 368 THR A CA 1
ATOM 2939 C C . THR A 1 368 ? 32.695 -7.484 -63.839 1.00 81.06 368 THR A C 1
ATOM 2941 O O . THR A 1 368 ? 31.610 -6.914 -63.899 1.00 81.06 368 THR A O 1
ATOM 2944 N N . LYS A 1 369 ? 33.851 -6.836 -64.028 1.00 75.88 369 LYS A N 1
ATOM 2945 C CA . LYS A 1 369 ? 33.902 -5.413 -64.397 1.00 75.88 369 LYS A CA 1
ATOM 2946 C C . LYS A 1 369 ? 33.918 -5.205 -65.919 1.00 75.88 369 LYS A C 1
ATOM 2948 O O . LYS A 1 369 ? 34.572 -5.990 -66.607 1.00 75.88 369 LYS A O 1
ATOM 2953 N N . PRO A 1 370 ? 33.293 -4.123 -66.432 1.00 70.94 370 PRO A N 1
ATOM 2954 C CA . PRO A 1 370 ? 32.501 -3.121 -65.700 1.00 70.94 370 PRO A CA 1
ATOM 2955 C C . PRO A 1 370 ? 31.116 -3.664 -65.282 1.00 70.94 370 PRO A C 1
ATOM 2957 O O . PRO A 1 370 ? 30.471 -4.357 -66.059 1.00 70.94 370 PRO A O 1
ATOM 2960 N N . SER A 1 371 ? 30.667 -3.348 -64.062 1.00 74.00 371 SER A N 1
ATOM 2961 C CA . SER A 1 371 ? 29.322 -3.667 -63.543 1.00 74.00 371 SER A CA 1
ATOM 2962 C C . SER A 1 371 ? 28.726 -2.418 -62.881 1.00 74.00 371 SER A C 1
ATOM 2964 O O . SER A 1 371 ? 29.472 -1.570 -62.389 1.00 74.00 371 SER A O 1
ATOM 2966 N N . ASP A 1 372 ? 27.393 -2.327 -62.882 1.00 74.62 372 ASP A N 1
ATOM 2967 C CA . ASP A 1 372 ? 26.559 -1.335 -62.178 1.00 74.62 372 ASP A CA 1
ATOM 2968 C C . ASP A 1 372 ? 26.703 -1.404 -60.645 1.00 74.62 372 ASP A C 1
ATOM 2970 O O . ASP A 1 372 ? 26.262 -0.497 -59.941 1.00 74.62 372 ASP A O 1
ATOM 2974 N N . TYR A 1 373 ? 27.344 -2.451 -60.114 1.00 86.00 373 TYR A N 1
ATOM 2975 C CA . TYR A 1 373 ? 27.342 -2.707 -58.681 1.00 86.00 373 TYR A CA 1
ATOM 2976 C C . TYR A 1 373 ? 27.958 -1.576 -57.846 1.00 86.00 373 TYR A C 1
ATOM 2978 O O . TYR A 1 373 ? 28.970 -0.961 -58.200 1.00 86.00 373 TYR A O 1
ATOM 2986 N N . ALA A 1 374 ? 27.394 -1.377 -56.659 1.00 87.19 374 ALA A N 1
ATOM 2987 C CA . ALA A 1 374 ? 27.972 -0.532 -55.634 1.00 87.19 374 ALA A CA 1
ATOM 2988 C C . ALA A 1 374 ? 28.181 -1.306 -54.334 1.00 87.19 374 ALA A C 1
ATOM 2990 O O . ALA A 1 374 ? 27.432 -2.217 -53.986 1.00 87.19 374 ALA A O 1
ATOM 2991 N N . GLN A 1 375 ? 29.227 -0.928 -53.604 1.00 89.50 375 GLN A N 1
ATOM 2992 C CA . GLN A 1 375 ? 29.616 -1.545 -52.344 1.00 89.50 375 GLN A CA 1
ATOM 2993 C C . GLN A 1 375 ? 30.094 -0.459 -51.384 1.00 89.50 375 GLN A C 1
ATOM 2995 O O . GLN A 1 375 ? 30.924 0.377 -51.738 1.00 89.50 375 GLN A O 1
ATOM 3000 N N . THR A 1 376 ? 29.575 -0.476 -50.162 1.00 90.12 376 THR A N 1
ATOM 3001 C CA . THR A 1 376 ? 29.791 0.603 -49.187 1.00 90.12 376 THR A CA 1
ATOM 3002 C C . THR A 1 376 ? 31.076 0.503 -48.363 1.00 90.12 376 THR A C 1
ATOM 3004 O O . THR A 1 376 ? 31.412 1.448 -47.653 1.00 90.12 376 THR A O 1
ATOM 3007 N N . ASP A 1 377 ? 31.765 -0.639 -48.383 1.00 84.75 377 ASP A N 1
ATOM 3008 C CA . ASP A 1 377 ? 32.990 -0.898 -47.614 1.00 84.75 377 ASP A CA 1
ATOM 3009 C C . ASP A 1 377 ? 33.962 -1.764 -48.400 1.00 84.75 377 ASP A C 1
ATOM 3011 O O . ASP A 1 377 ? 33.550 -2.587 -49.206 1.00 84.75 377 ASP A O 1
ATOM 3015 N N . VAL A 1 378 ? 35.260 -1.648 -48.129 1.00 84.69 378 VAL A N 1
ATOM 3016 C CA . VAL A 1 378 ? 36.269 -2.513 -48.755 1.00 84.69 378 VAL A CA 1
ATOM 3017 C C . VAL A 1 378 ? 36.175 -3.936 -48.190 1.00 84.69 378 VAL A C 1
ATOM 3019 O O . VAL A 1 378 ? 35.992 -4.125 -46.987 1.00 84.69 378 VAL A O 1
ATOM 3022 N N . ALA A 1 379 ? 36.313 -4.931 -49.066 1.00 87.00 379 ALA A N 1
ATOM 3023 C CA . ALA A 1 379 ? 36.405 -6.333 -48.674 1.00 87.00 379 ALA A CA 1
ATOM 3024 C C . ALA A 1 379 ? 37.672 -6.602 -47.850 1.00 87.00 379 ALA A C 1
ATOM 3026 O O . ALA A 1 379 ? 38.703 -5.960 -48.058 1.00 87.00 379 ALA A O 1
ATOM 3027 N N . ASP A 1 380 ? 37.622 -7.582 -46.947 1.00 88.56 380 ASP A N 1
ATOM 3028 C CA . ASP A 1 380 ? 38.790 -7.945 -46.139 1.00 88.56 380 ASP A CA 1
ATOM 3029 C C . ASP A 1 380 ? 39.923 -8.469 -47.035 1.00 88.56 380 ASP A C 1
ATOM 3031 O O . ASP A 1 380 ? 41.093 -8.133 -46.830 1.00 88.56 380 ASP A O 1
ATOM 3035 N N . ILE A 1 381 ? 39.564 -9.249 -48.058 1.00 89.75 381 ILE A N 1
ATOM 3036 C CA . ILE A 1 381 ? 40.457 -9.686 -49.127 1.00 89.75 381 ILE A CA 1
ATOM 3037 C C . ILE A 1 381 ? 39.794 -9.367 -50.465 1.00 89.75 381 ILE A C 1
ATOM 3039 O O . ILE A 1 381 ? 38.671 -9.794 -50.737 1.00 89.75 381 ILE A O 1
ATOM 3043 N N . LYS A 1 382 ? 40.523 -8.645 -51.314 1.00 89.62 382 LYS A N 1
ATOM 3044 C CA . LYS A 1 382 ? 40.143 -8.377 -52.697 1.00 89.62 382 LYS A CA 1
ATOM 3045 C C . LYS A 1 382 ? 41.131 -9.061 -53.627 1.00 89.62 382 LYS A C 1
ATOM 3047 O O . LYS A 1 382 ? 42.334 -8.834 -53.513 1.00 89.62 382 LYS A O 1
ATOM 3052 N N . LEU A 1 383 ? 40.620 -9.886 -54.532 1.00 86.75 383 LEU A N 1
ATOM 3053 C CA . LEU A 1 383 ? 41.413 -10.593 -55.535 1.00 86.75 383 LEU A CA 1
ATOM 3054 C C . LEU A 1 383 ? 40.755 -10.448 -56.906 1.00 86.75 383 LEU A C 1
ATOM 3056 O O . LEU A 1 383 ? 39.548 -10.243 -57.000 1.00 86.75 383 LEU A O 1
ATOM 3060 N N . SER A 1 384 ? 41.541 -10.544 -57.970 1.00 83.81 384 SER A N 1
ATOM 3061 C CA . SER A 1 384 ? 41.053 -10.474 -59.347 1.00 83.81 384 SER A CA 1
ATOM 3062 C C . SER A 1 384 ? 41.504 -11.695 -60.134 1.00 83.81 384 SER A C 1
ATOM 3064 O O . SER A 1 384 ? 42.622 -12.167 -59.948 1.00 83.81 384 SER A O 1
ATOM 3066 N N . CYS A 1 385 ? 40.647 -12.173 -61.028 1.00 79.81 385 CYS A N 1
ATOM 3067 C CA . CYS A 1 385 ? 40.896 -13.306 -61.916 1.00 79.81 385 CYS A CA 1
ATOM 3068 C C . CYS A 1 385 ? 40.527 -12.884 -63.340 1.00 79.81 385 CYS A C 1
ATOM 3070 O O . CYS A 1 385 ? 39.459 -12.299 -63.551 1.00 79.81 385 CYS A O 1
ATOM 3072 N N . GLN A 1 386 ? 41.407 -13.126 -64.310 1.00 75.69 386 GLN A N 1
ATOM 3073 C CA . GLN A 1 386 ? 41.163 -12.728 -65.699 1.00 75.69 386 GLN A CA 1
ATOM 3074 C C . GLN A 1 386 ? 40.318 -13.781 -66.419 1.00 75.69 386 GLN A C 1
ATOM 3076 O O . GLN A 1 386 ? 40.649 -14.963 -66.423 1.00 75.69 386 GLN A O 1
ATOM 3081 N N . LEU A 1 387 ? 39.214 -13.349 -67.033 1.00 66.06 387 LEU A N 1
ATOM 3082 C CA . LEU A 1 387 ? 38.385 -14.222 -67.862 1.00 66.06 387 LEU A CA 1
ATOM 3083 C C . LEU A 1 387 ? 39.071 -14.456 -69.210 1.00 66.06 387 LEU A C 1
ATOM 3085 O O . LEU A 1 387 ? 39.473 -13.510 -69.886 1.00 66.06 387 LEU A O 1
ATOM 3089 N N . ALA A 1 388 ? 39.192 -15.719 -69.599 1.00 60.97 388 ALA A N 1
ATOM 3090 C CA . ALA A 1 388 ? 39.784 -16.098 -70.871 1.00 60.97 388 ALA A CA 1
ATOM 3091 C C . ALA A 1 388 ? 38.827 -15.849 -72.037 1.00 60.97 388 ALA A C 1
ATOM 3093 O O . ALA A 1 388 ? 37.630 -16.103 -71.918 1.00 60.97 388 ALA A O 1
ATOM 3094 N N . GLY A 1 389 ? 39.364 -15.389 -73.170 1.00 59.19 389 GLY A N 1
ATOM 3095 C CA . GLY A 1 389 ? 38.593 -15.185 -74.400 1.00 59.19 389 GLY A CA 1
ATOM 3096 C C . GLY A 1 389 ? 37.799 -13.874 -74.478 1.00 59.19 389 GLY A C 1
ATOM 3097 O O . GLY A 1 389 ? 37.064 -13.684 -75.443 1.00 59.19 389 GLY A O 1
ATOM 3098 N N . CYS A 1 390 ? 37.946 -12.952 -73.519 1.00 53.72 390 CYS A N 1
ATOM 3099 C CA . CYS A 1 390 ? 37.378 -11.603 -73.619 1.00 53.72 390 CYS A CA 1
ATOM 3100 C C . CYS A 1 390 ? 38.353 -10.650 -74.349 1.00 53.72 390 CYS A C 1
ATOM 3102 O O . CYS A 1 390 ? 39.483 -10.490 -73.891 1.00 53.72 390 CYS A O 1
ATOM 3104 N N . PRO A 1 391 ? 37.938 -9.961 -75.433 1.00 52.22 391 PRO A N 1
ATOM 3105 C CA . PRO A 1 391 ? 38.786 -9.004 -76.160 1.00 52.22 391 PRO A CA 1
ATOM 3106 C C . PRO A 1 391 ? 39.048 -7.700 -75.381 1.00 52.22 391 PRO A C 1
ATOM 3108 O O . PRO A 1 391 ? 39.888 -6.895 -75.770 1.00 52.22 391 PRO A O 1
ATOM 3111 N N . ILE A 1 392 ? 38.333 -7.494 -74.271 1.00 59.12 392 ILE A N 1
ATOM 3112 C CA . ILE A 1 392 ? 38.486 -6.375 -73.342 1.00 59.12 392 ILE A CA 1
ATOM 3113 C C . ILE A 1 392 ? 38.985 -6.952 -72.017 1.00 59.12 392 ILE A C 1
ATOM 3115 O O . ILE A 1 392 ? 38.521 -8.006 -71.585 1.00 59.12 392 ILE A O 1
ATOM 3119 N N . ASN A 1 393 ? 39.919 -6.255 -71.370 1.00 61.62 393 ASN A N 1
ATOM 3120 C CA . ASN A 1 393 ? 40.503 -6.600 -70.075 1.00 61.62 393 ASN A CA 1
ATOM 3121 C C . ASN A 1 393 ? 39.413 -6.534 -68.974 1.00 61.62 393 ASN A C 1
ATOM 3123 O O . ASN A 1 393 ? 39.321 -5.549 -68.245 1.00 61.62 393 ASN A O 1
ATOM 3127 N N . THR A 1 394 ? 38.523 -7.535 -68.907 1.00 69.56 394 THR A N 1
ATOM 3128 C CA . THR A 1 394 ? 37.389 -7.614 -67.968 1.00 69.56 394 THR A CA 1
ATOM 3129 C C . THR A 1 394 ? 37.761 -8.513 -66.786 1.00 69.56 394 THR A C 1
ATOM 3131 O O . THR A 1 394 ? 37.529 -9.728 -66.837 1.00 69.56 394 THR A O 1
ATOM 3134 N N . PRO A 1 395 ? 38.385 -7.978 -65.721 1.00 77.50 395 PRO A N 1
ATOM 3135 C CA . PRO A 1 395 ? 38.695 -8.772 -64.547 1.00 77.50 395 PRO A CA 1
ATOM 3136 C C . PRO A 1 395 ? 37.404 -9.150 -63.821 1.00 77.50 395 PRO A C 1
ATOM 3138 O O . PRO A 1 395 ? 36.500 -8.327 -63.634 1.00 77.50 395 PRO A O 1
ATOM 3141 N N . ARG A 1 396 ? 37.347 -10.396 -63.353 1.00 82.31 396 ARG A N 1
ATOM 3142 C CA . ARG A 1 396 ? 36.396 -10.799 -62.324 1.00 82.31 396 ARG A CA 1
ATOM 3143 C C . ARG A 1 396 ? 37.006 -10.485 -60.968 1.00 82.31 396 ARG A C 1
ATOM 3145 O O . ARG A 1 396 ? 38.056 -11.023 -60.622 1.00 82.31 396 ARG A O 1
ATOM 3152 N N . GLU A 1 397 ? 36.374 -9.591 -60.224 1.00 86.25 397 GLU A N 1
ATOM 3153 C CA . GLU A 1 397 ? 36.773 -9.245 -58.867 1.00 86.25 397 GLU A CA 1
ATOM 3154 C C . GLU A 1 397 ? 36.041 -10.135 -57.864 1.00 86.25 397 GLU A C 1
ATOM 3156 O O . GLU A 1 397 ? 34.823 -10.300 -57.918 1.00 86.25 397 GLU A O 1
ATOM 3161 N N . PHE A 1 398 ? 36.800 -10.680 -56.923 1.00 86.94 398 PHE A N 1
ATOM 3162 C CA . PHE A 1 398 ? 36.313 -11.448 -55.793 1.00 86.94 398 PHE A CA 1
ATOM 3163 C C . PHE A 1 398 ? 36.549 -10.654 -54.515 1.00 86.94 398 PHE A C 1
ATOM 3165 O O . PHE A 1 398 ? 37.686 -10.372 -54.127 1.00 86.94 398 PHE A O 1
ATOM 3172 N N . ASN A 1 399 ? 35.446 -10.289 -53.878 1.00 90.25 399 ASN A N 1
ATOM 3173 C CA . ASN A 1 399 ? 35.392 -9.518 -52.652 1.00 90.25 399 ASN A CA 1
ATOM 3174 C C . ASN A 1 399 ? 35.009 -10.467 -51.514 1.00 90.25 399 ASN A C 1
ATOM 3176 O O . ASN A 1 399 ? 33.848 -10.859 -51.390 1.00 90.25 399 ASN A O 1
ATOM 3180 N N . PHE A 1 400 ? 35.992 -10.864 -50.710 1.00 89.38 400 PHE A N 1
ATOM 3181 C CA . PHE A 1 400 ? 35.798 -11.761 -49.576 1.00 89.38 400 PHE A CA 1
ATOM 3182 C C . PHE A 1 400 ? 35.670 -10.958 -48.282 1.00 89.38 400 PHE A C 1
ATOM 3184 O O . PHE A 1 400 ? 36.581 -10.222 -47.892 1.00 89.38 400 PHE A O 1
ATOM 3191 N N . PHE A 1 401 ? 34.552 -11.156 -47.597 1.00 89.69 401 PHE A N 1
ATOM 3192 C CA . PHE A 1 401 ? 34.297 -10.696 -46.241 1.00 89.69 401 PHE A CA 1
ATOM 3193 C C . PHE A 1 401 ? 34.490 -11.885 -45.314 1.00 89.69 401 PHE A C 1
ATOM 3195 O O . PHE A 1 401 ? 33.786 -12.895 -45.411 1.00 89.69 401 PHE A O 1
ATOM 3202 N N . LEU A 1 402 ? 35.486 -11.793 -44.445 1.00 87.69 402 LEU A N 1
ATOM 3203 C CA . LEU A 1 402 ? 35.852 -12.883 -43.557 1.00 87.69 402 LEU A CA 1
ATOM 3204 C C . LEU A 1 402 ? 35.034 -12.818 -42.266 1.00 87.69 402 LEU A C 1
ATOM 3206 O O . LEU A 1 402 ? 34.545 -11.764 -41.853 1.00 87.69 402 LEU A O 1
ATOM 3210 N N . ARG A 1 403 ? 34.869 -13.970 -41.618 1.00 82.62 403 ARG A N 1
ATOM 3211 C CA . ARG A 1 403 ? 34.292 -14.049 -40.276 1.00 82.62 403 ARG A CA 1
ATOM 3212 C C . ARG A 1 403 ? 35.289 -13.452 -39.296 1.00 82.62 403 ARG A C 1
ATOM 3214 O O . ARG A 1 403 ? 36.434 -13.888 -39.235 1.00 82.62 403 ARG A O 1
ATOM 3221 N N . ARG A 1 404 ? 34.839 -12.463 -38.529 1.00 72.50 404 ARG A N 1
ATOM 3222 C CA . ARG A 1 404 ? 35.695 -11.725 -37.592 1.00 72.50 404 ARG A CA 1
ATOM 3223 C C . ARG A 1 404 ? 35.796 -12.349 -36.206 1.00 72.50 404 ARG A C 1
ATOM 3225 O O . ARG A 1 404 ? 36.596 -11.894 -35.414 1.00 72.50 404 ARG A O 1
ATOM 3232 N N . ASN A 1 405 ? 35.055 -13.423 -35.955 1.00 58.88 405 ASN A N 1
ATOM 3233 C CA . ASN A 1 405 ? 35.177 -14.260 -34.773 1.00 58.88 405 ASN A CA 1
ATOM 3234 C C . ASN A 1 405 ? 34.817 -15.692 -35.184 1.00 58.88 405 ASN A C 1
ATOM 3236 O O . ASN A 1 405 ? 33.655 -15.996 -35.457 1.00 58.88 405 ASN A O 1
ATOM 3240 N N . PHE A 1 406 ? 35.797 -16.597 -35.214 1.00 55.31 406 PHE A N 1
ATOM 3241 C CA . PHE A 1 406 ? 35.474 -17.946 -34.763 1.00 55.31 406 PHE A CA 1
ATOM 3242 C C . PHE A 1 406 ? 35.177 -17.718 -33.303 1.00 55.31 406 PHE A C 1
ATOM 3244 O O . PHE A 1 406 ? 36.044 -17.248 -32.577 1.00 55.31 406 PHE A O 1
ATOM 3251 N N . VAL A 1 407 ? 33.941 -17.915 -32.888 1.00 51.59 407 VAL A N 1
ATOM 3252 C CA . VAL A 1 407 ? 33.621 -17.957 -31.470 1.00 51.59 407 VAL A CA 1
ATOM 3253 C C . VAL A 1 407 ? 34.354 -19.201 -30.947 1.00 51.59 407 VAL A C 1
ATOM 3255 O O . VAL A 1 407 ? 33.789 -20.287 -30.904 1.00 51.59 407 VAL A O 1
ATOM 3258 N N . VAL A 1 408 ? 35.667 -19.076 -30.691 1.00 52.19 408 VAL A N 1
ATOM 3259 C CA . VAL A 1 408 ? 36.558 -20.158 -30.228 1.00 52.19 408 VAL A CA 1
ATOM 3260 C C . VAL A 1 408 ? 36.043 -20.671 -28.884 1.00 52.19 408 VAL A C 1
ATOM 3262 O O . VAL A 1 408 ? 36.213 -21.835 -28.538 1.00 52.19 408 VAL A O 1
ATOM 3265 N N . LYS A 1 409 ? 35.326 -19.796 -28.174 1.00 62.09 409 LYS A N 1
ATOM 3266 C CA . LYS A 1 409 ? 34.599 -20.056 -26.949 1.00 62.09 409 LYS A CA 1
ATOM 3267 C C . LYS A 1 409 ? 33.212 -19.403 -27.044 1.00 62.09 409 LYS A C 1
ATOM 3269 O O . LYS A 1 409 ? 33.168 -18.232 -27.420 1.00 62.09 409 LYS A O 1
ATOM 3274 N N . PRO A 1 410 ? 32.095 -20.100 -26.744 1.00 73.50 410 PRO A N 1
ATOM 3275 C CA . PRO A 1 410 ? 30.750 -19.508 -26.766 1.00 73.50 410 PRO A CA 1
ATOM 3276 C C . PRO A 1 410 ? 30.705 -18.165 -26.008 1.00 73.50 410 PRO A C 1
ATOM 3278 O O . PRO A 1 410 ? 31.351 -18.085 -24.963 1.00 73.50 410 PRO A O 1
ATOM 3281 N N . PRO A 1 411 ? 29.950 -17.131 -26.444 1.00 77.69 411 PRO A N 1
ATOM 3282 C CA . PRO A 1 411 ? 30.059 -15.777 -25.877 1.00 77.69 411 PRO A CA 1
ATOM 3283 C C . PRO A 1 411 ? 29.794 -15.713 -24.365 1.00 77.69 411 PRO A C 1
ATOM 3285 O O . PRO A 1 411 ? 30.366 -14.895 -23.659 1.00 77.69 411 PRO A O 1
ATOM 3288 N N . CYS A 1 412 ? 28.980 -16.634 -23.847 1.00 83.75 412 CYS A N 1
ATOM 3289 C CA . CYS A 1 412 ? 28.666 -16.749 -22.423 1.00 83.75 412 CYS A CA 1
ATOM 3290 C C . CYS A 1 412 ? 29.681 -17.548 -21.593 1.00 83.75 412 CYS A C 1
ATOM 3292 O O . CYS A 1 412 ? 29.462 -17.754 -20.407 1.00 83.75 412 CYS A O 1
ATOM 3294 N N . SER A 1 413 ? 30.770 -18.034 -22.186 1.00 81.12 413 SER A N 1
ATOM 3295 C CA . SER A 1 413 ? 31.676 -18.969 -21.504 1.00 81.12 413 SER A CA 1
ATOM 3296 C C . SER A 1 413 ? 32.682 -18.295 -20.571 1.00 81.12 413 SER A C 1
ATOM 3298 O O . SER A 1 413 ? 33.269 -18.980 -19.742 1.00 81.12 413 SER A O 1
ATOM 3300 N N . ASP A 1 414 ? 32.914 -16.991 -20.739 1.00 76.75 414 ASP A N 1
ATOM 3301 C CA . ASP A 1 414 ? 33.791 -16.161 -19.892 1.00 76.75 414 ASP A CA 1
ATOM 3302 C C . ASP A 1 414 ? 33.038 -15.024 -19.192 1.00 76.75 414 ASP A C 1
ATOM 3304 O O . ASP A 1 414 ? 33.635 -14.216 -18.483 1.00 76.75 414 ASP A O 1
ATOM 3308 N N . VAL A 1 415 ? 31.719 -14.941 -19.388 1.00 81.69 415 VAL A N 1
ATOM 3309 C CA . VAL A 1 415 ? 30.905 -13.859 -18.837 1.00 81.69 415 VAL A CA 1
ATOM 3310 C C . VAL A 1 415 ? 30.220 -14.341 -17.569 1.00 81.69 415 VAL A C 1
ATOM 3312 O O . VAL A 1 415 ? 29.325 -15.183 -17.610 1.00 81.69 415 VAL A O 1
ATOM 3315 N N . ASN A 1 416 ? 30.617 -13.763 -16.438 1.00 85.56 416 ASN A N 1
ATOM 3316 C CA . ASN A 1 416 ? 29.916 -13.949 -15.179 1.00 85.56 416 ASN A CA 1
ATOM 3317 C C . ASN A 1 416 ? 28.787 -12.914 -15.053 1.00 85.56 416 ASN A C 1
ATOM 3319 O O . ASN A 1 416 ? 29.045 -11.740 -14.796 1.00 85.56 416 ASN A O 1
ATOM 3323 N N . CYS A 1 417 ? 27.541 -13.361 -15.212 1.00 86.69 417 CYS A N 1
ATOM 3324 C CA . CYS A 1 417 ? 26.349 -12.539 -14.987 1.00 86.69 417 CYS A CA 1
ATOM 3325 C C . CYS A 1 417 ? 25.833 -12.604 -13.542 1.00 86.69 417 CYS A C 1
ATOM 3327 O O . CYS A 1 417 ? 24.680 -12.257 -13.314 1.00 86.69 417 CYS A O 1
ATOM 3329 N N . ASN A 1 418 ? 26.640 -13.072 -12.583 1.00 87.56 418 ASN A N 1
ATOM 3330 C CA . ASN A 1 418 ? 26.310 -13.180 -11.161 1.00 87.56 418 ASN A CA 1
ATOM 3331 C C . ASN A 1 418 ? 24.893 -13.738 -10.926 1.00 87.56 418 ASN A C 1
ATOM 3333 O O . ASN A 1 418 ? 24.659 -14.933 -11.084 1.00 87.56 418 ASN A O 1
ATOM 3337 N N . ASN A 1 419 ? 23.933 -12.868 -10.593 1.00 88.19 419 ASN A N 1
ATOM 3338 C CA . ASN A 1 419 ? 22.534 -13.208 -10.333 1.00 88.19 419 ASN A CA 1
ATOM 3339 C C . ASN A 1 419 ? 21.654 -13.074 -11.585 1.00 88.19 419 ASN A C 1
ATOM 3341 O O . ASN A 1 419 ? 20.556 -12.511 -11.546 1.00 88.19 419 ASN A O 1
ATOM 3345 N N . GLY A 1 420 ? 22.146 -13.553 -12.719 1.00 88.06 420 GLY A N 1
ATOM 3346 C CA . GLY A 1 420 ? 21.475 -13.409 -13.998 1.00 88.06 420 GLY A CA 1
ATOM 3347 C C . GLY A 1 420 ? 21.904 -14.450 -15.016 1.00 88.06 420 GLY A C 1
ATOM 3348 O O . GLY A 1 420 ? 22.867 -15.192 -14.842 1.00 88.06 420 GLY A O 1
ATOM 3349 N N . GLU A 1 421 ? 21.167 -14.475 -16.115 1.00 90.81 421 GLU A N 1
ATOM 3350 C CA . GLU A 1 421 ? 21.392 -15.367 -17.237 1.00 90.81 421 GLU A CA 1
ATOM 3351 C C . GLU A 1 421 ? 22.123 -14.626 -18.353 1.00 90.81 421 GLU A C 1
ATOM 3353 O O . GLU A 1 421 ? 21.660 -13.592 -18.844 1.00 90.81 421 GLU A O 1
ATOM 3358 N N . CYS A 1 422 ? 23.234 -15.191 -18.819 1.00 90.12 422 CYS A N 1
ATOM 3359 C CA . CYS A 1 422 ? 23.881 -14.703 -20.026 1.00 90.12 422 CYS A CA 1
ATOM 3360 C C . CYS A 1 422 ? 23.026 -15.026 -21.262 1.00 90.12 422 CYS A C 1
ATOM 3362 O O . CYS A 1 422 ? 22.670 -16.180 -21.514 1.00 90.12 422 CYS A O 1
ATOM 3364 N N . LYS A 1 423 ? 22.697 -13.999 -22.047 1.00 88.94 423 LYS A N 1
ATOM 3365 C CA . LYS A 1 423 ? 21.954 -14.090 -23.307 1.00 88.94 423 LYS A CA 1
ATOM 3366 C C . LYS A 1 423 ? 22.821 -13.534 -24.438 1.00 88.94 423 LYS A C 1
ATOM 3368 O O . LYS A 1 423 ? 23.039 -12.328 -24.477 1.00 88.94 423 LYS A O 1
ATOM 3373 N N . PRO A 1 424 ? 23.340 -14.366 -25.353 1.00 85.06 424 PRO A N 1
ATOM 3374 C CA . PRO A 1 424 ? 24.201 -13.878 -26.421 1.00 85.06 424 PRO A CA 1
ATOM 3375 C C . PRO A 1 424 ? 23.411 -13.037 -27.424 1.00 85.06 424 PRO A C 1
ATOM 3377 O O . PRO A 1 424 ? 22.282 -13.383 -27.779 1.00 85.06 424 PRO A O 1
ATOM 3380 N N . ILE A 1 425 ? 24.020 -11.960 -27.920 1.00 83.62 425 ILE A N 1
ATOM 3381 C CA . ILE A 1 425 ? 23.490 -11.248 -29.081 1.00 83.62 425 ILE A CA 1
ATOM 3382 C C . ILE A 1 425 ? 23.921 -12.029 -30.316 1.00 83.62 425 ILE A C 1
ATOM 3384 O O . ILE A 1 425 ? 25.110 -12.300 -30.515 1.00 83.62 425 ILE A O 1
ATOM 3388 N N . LYS A 1 426 ? 22.939 -12.411 -31.134 1.00 82.62 426 LYS A N 1
ATOM 3389 C CA . LYS A 1 426 ? 23.152 -13.223 -32.332 1.00 82.62 426 LYS A CA 1
ATOM 3390 C C . LYS A 1 426 ? 24.271 -12.626 -33.201 1.00 82.62 426 LYS A C 1
ATOM 3392 O O . LYS A 1 426 ? 24.279 -11.431 -33.473 1.00 82.62 426 LYS A O 1
ATOM 3397 N N . ASP A 1 427 ? 25.204 -13.483 -33.620 1.00 79.06 427 ASP A N 1
ATOM 3398 C CA . ASP A 1 427 ? 26.350 -13.161 -34.486 1.00 79.06 427 ASP A CA 1
ATOM 3399 C C . ASP A 1 427 ? 27.342 -12.115 -33.934 1.00 79.06 427 ASP A C 1
ATOM 3401 O O . ASP A 1 427 ? 28.061 -11.464 -34.696 1.00 79.06 427 ASP A O 1
ATOM 3405 N N . THR A 1 428 ? 27.434 -11.981 -32.607 1.00 79.19 428 THR A N 1
ATOM 3406 C CA . THR A 1 428 ? 28.443 -11.142 -31.936 1.00 79.19 428 THR A CA 1
ATOM 3407 C C . THR A 1 428 ? 29.092 -11.867 -30.754 1.00 79.19 428 THR A C 1
ATOM 3409 O O . THR A 1 428 ? 28.567 -12.866 -30.260 1.00 79.19 428 THR A O 1
ATOM 3412 N N . THR A 1 429 ? 30.227 -11.357 -30.275 1.00 78.25 429 THR A N 1
ATOM 3413 C CA . THR A 1 429 ? 30.796 -11.753 -28.972 1.00 78.25 429 THR A CA 1
ATOM 3414 C C . THR A 1 429 ? 30.161 -11.004 -27.801 1.00 78.25 429 THR A C 1
ATOM 3416 O O . THR A 1 429 ? 30.408 -11.337 -26.643 1.00 78.25 429 THR A O 1
ATOM 3419 N N . GLN A 1 430 ? 29.297 -10.029 -28.086 1.00 77.56 430 GLN A N 1
ATOM 3420 C CA . GLN A 1 430 ? 28.526 -9.316 -27.083 1.00 77.56 430 GLN A CA 1
ATOM 3421 C C . GLN A 1 430 ? 27.381 -10.177 -26.551 1.00 77.56 430 GLN A C 1
ATOM 3423 O O . GLN A 1 430 ? 26.793 -11.020 -27.235 1.00 77.56 430 GLN A O 1
ATOM 3428 N N . VAL A 1 431 ? 27.043 -9.935 -25.294 1.00 81.25 431 VAL A N 1
ATOM 3429 C CA . VAL A 1 431 ? 25.977 -10.636 -24.594 1.00 81.25 431 VAL A CA 1
ATOM 3430 C C . VAL A 1 431 ? 25.138 -9.628 -23.813 1.00 81.25 431 VAL A C 1
ATOM 3432 O O . VAL A 1 431 ? 25.468 -8.453 -23.697 1.00 81.25 431 VAL A O 1
ATOM 3435 N N . PHE A 1 432 ? 24.017 -10.080 -23.289 1.00 84.00 432 PHE A N 1
ATOM 3436 C CA . PHE A 1 432 ? 23.256 -9.403 -22.260 1.00 84.00 432 PHE A CA 1
ATOM 3437 C C . PHE A 1 432 ? 23.340 -10.241 -20.992 1.00 84.00 432 PHE A C 1
ATOM 3439 O O . PHE A 1 432 ? 23.199 -11.461 -21.057 1.00 84.00 432 PHE A O 1
ATOM 3446 N N . CYS A 1 433 ? 23.490 -9.608 -19.835 1.00 85.75 433 CYS A N 1
ATOM 3447 C CA . CYS A 1 433 ? 23.174 -10.265 -18.573 1.00 85.75 433 CYS A CA 1
ATOM 3448 C C . CYS A 1 433 ? 21.712 -9.972 -18.235 1.00 85.75 433 CYS A C 1
ATOM 3450 O O . CYS A 1 433 ? 21.385 -8.893 -17.749 1.00 85.75 433 CYS A O 1
ATOM 3452 N N . LYS A 1 434 ? 20.811 -10.911 -18.549 1.00 88.19 434 LYS A N 1
ATOM 3453 C CA . LYS A 1 434 ? 19.409 -10.824 -18.132 1.00 88.19 434 LYS A CA 1
ATOM 3454 C C . LYS A 1 434 ? 19.357 -11.078 -16.635 1.00 88.19 434 LYS A C 1
ATOM 3456 O O . LYS A 1 434 ? 19.590 -12.199 -16.191 1.00 88.19 434 LYS A O 1
ATOM 3461 N N . CYS A 1 435 ? 19.037 -10.061 -15.859 1.00 84.94 435 CYS A N 1
ATOM 3462 C CA . CYS A 1 435 ? 19.047 -10.206 -14.415 1.00 84.94 435 CYS A CA 1
ATOM 3463 C C . CYS A 1 435 ? 17.836 -10.993 -13.942 1.00 84.94 435 CYS A C 1
ATOM 3465 O O . CYS A 1 435 ? 16.720 -10.814 -14.438 1.00 84.94 435 CYS A O 1
ATOM 3467 N N . HIS A 1 436 ? 18.051 -11.867 -12.960 1.00 86.19 436 HIS A N 1
ATOM 3468 C CA . HIS A 1 436 ? 16.937 -12.435 -12.223 1.00 86.19 436 HIS A CA 1
ATOM 3469 C C . HIS A 1 436 ? 16.155 -11.318 -11.528 1.00 86.19 436 HIS A C 1
ATOM 3471 O O . HIS A 1 436 ? 16.648 -10.204 -11.313 1.00 86.19 436 HIS A O 1
ATOM 3477 N N . LYS A 1 437 ? 14.908 -11.623 -11.157 1.00 79.06 437 LYS A N 1
ATOM 3478 C CA . LYS A 1 437 ? 14.094 -10.695 -10.369 1.00 79.06 437 LYS A CA 1
ATOM 3479 C C . LYS A 1 437 ? 14.870 -10.256 -9.129 1.00 79.06 437 LYS A C 1
ATOM 3481 O O . LYS A 1 437 ? 15.551 -11.067 -8.511 1.00 79.06 437 LYS A O 1
ATOM 3486 N N . MET A 1 438 ? 14.713 -8.991 -8.761 1.00 72.62 438 MET A N 1
ATOM 3487 C CA . MET A 1 438 ? 15.433 -8.327 -7.675 1.00 72.62 438 MET A CA 1
ATOM 3488 C C . MET A 1 438 ? 16.923 -8.069 -7.919 1.00 72.62 438 MET A C 1
ATOM 3490 O O . MET A 1 438 ? 17.586 -7.645 -6.983 1.00 72.62 438 MET A O 1
ATOM 3494 N N . PHE A 1 439 ? 17.449 -8.231 -9.135 1.00 76.75 439 PHE A N 1
ATOM 3495 C CA . PHE A 1 439 ? 18.830 -7.866 -9.467 1.00 76.75 439 PHE A CA 1
ATOM 3496 C C . PHE A 1 439 ? 18.897 -6.928 -10.674 1.00 76.75 439 PHE A C 1
ATOM 3498 O O . PHE A 1 439 ? 18.012 -6.916 -11.532 1.00 76.75 439 PHE A O 1
ATOM 3505 N N . HIS A 1 440 ? 19.943 -6.112 -10.730 1.00 74.38 440 HIS A N 1
ATOM 3506 C CA . HIS A 1 440 ? 20.233 -5.194 -11.820 1.00 74.38 440 HIS A CA 1
ATOM 3507 C C . HIS A 1 440 ? 21.739 -4.921 -11.923 1.00 74.38 440 HIS A C 1
ATOM 3509 O O . HIS A 1 440 ? 22.539 -5.444 -11.154 1.00 74.38 440 HIS A O 1
ATOM 3515 N N . GLY A 1 441 ? 22.117 -4.090 -12.891 1.00 70.25 441 GLY A N 1
ATOM 3516 C CA . GLY A 1 441 ? 23.514 -3.824 -13.214 1.00 70.25 441 GLY A CA 1
ATOM 3517 C C . GLY A 1 441 ? 23.904 -4.480 -14.539 1.00 70.25 441 GLY A C 1
ATOM 3518 O O . GLY A 1 441 ? 23.164 -5.320 -15.057 1.00 70.25 441 GLY A O 1
ATOM 3519 N N . PRO A 1 442 ? 25.018 -4.052 -15.147 1.00 73.00 442 PRO A N 1
ATOM 3520 C CA . PRO A 1 442 ? 25.518 -4.630 -16.391 1.00 73.00 442 PRO A CA 1
ATOM 3521 C C . PRO A 1 442 ? 25.854 -6.128 -16.278 1.00 73.00 442 PRO A C 1
ATOM 3523 O O . PRO A 1 442 ? 25.763 -6.823 -17.288 1.00 73.00 442 PRO A O 1
ATOM 3526 N N . ALA A 1 443 ? 26.194 -6.624 -15.083 1.00 82.38 443 ALA A N 1
ATOM 3527 C CA . ALA A 1 443 ? 26.501 -8.025 -14.793 1.00 82.38 443 ALA A CA 1
ATOM 3528 C C . ALA A 1 443 ? 25.600 -8.618 -13.688 1.00 82.38 443 ALA A C 1
ATOM 3530 O O . ALA A 1 443 ? 25.966 -9.618 -13.071 1.00 82.38 443 ALA A O 1
ATOM 3531 N N . CYS A 1 444 ? 24.440 -8.005 -13.421 1.00 82.44 444 CYS A N 1
ATOM 3532 C CA . CYS A 1 444 ? 23.487 -8.401 -12.371 1.00 82.44 444 CYS A CA 1
ATOM 3533 C C . CYS A 1 444 ? 24.123 -8.568 -10.980 1.00 82.44 444 CYS A C 1
ATOM 3535 O O . CYS A 1 444 ? 23.768 -9.449 -10.190 1.00 82.44 444 CYS A O 1
ATOM 3537 N N . GLU A 1 445 ? 25.113 -7.724 -10.720 1.00 80.50 445 GLU A N 1
ATOM 3538 C CA . GLU A 1 445 ? 25.907 -7.660 -9.505 1.00 80.50 445 GLU A CA 1
ATOM 3539 C C . GLU A 1 445 ? 25.196 -6.887 -8.386 1.00 80.50 445 GLU A C 1
ATOM 3541 O O . GLU A 1 445 ? 25.484 -7.097 -7.209 1.00 80.50 445 GLU A O 1
ATOM 3546 N N . GLU A 1 446 ? 24.228 -6.035 -8.734 1.00 75.75 446 GLU A N 1
ATOM 3547 C CA . GLU A 1 446 ? 23.507 -5.189 -7.787 1.00 75.75 446 GLU A CA 1
ATOM 3548 C C . GLU A 1 446 ? 22.133 -5.789 -7.468 1.00 75.75 446 GLU A C 1
ATOM 3550 O O . GLU A 1 446 ? 21.354 -6.138 -8.354 1.00 75.75 446 GLU A O 1
ATOM 3555 N N . SER A 1 447 ? 21.805 -5.912 -6.184 1.00 73.00 447 SER A N 1
ATOM 3556 C CA . SER A 1 447 ? 20.481 -6.356 -5.740 1.00 73.00 447 SER A CA 1
ATOM 3557 C C . SER A 1 447 ? 19.565 -5.155 -5.535 1.00 73.00 447 SER A C 1
ATOM 3559 O O . SER A 1 447 ? 19.902 -4.256 -4.772 1.00 73.00 447 SER A O 1
ATOM 3561 N N . ILE A 1 448 ? 18.368 -5.195 -6.128 1.00 64.75 448 ILE A N 1
ATOM 3562 C CA . ILE A 1 448 ? 17.261 -4.257 -5.890 1.00 64.75 448 ILE A CA 1
ATOM 3563 C C . ILE A 1 448 ? 16.853 -4.256 -4.409 1.00 64.75 448 ILE A C 1
ATOM 3565 O O . ILE A 1 448 ? 16.482 -3.210 -3.880 1.00 64.75 448 ILE A O 1
ATOM 3569 N N . GLN A 1 449 ? 16.966 -5.398 -3.719 1.00 59.75 449 GLN A N 1
ATOM 3570 C CA . GLN A 1 449 ? 16.721 -5.461 -2.276 1.00 59.75 449 GLN A CA 1
ATOM 3571 C C . GLN A 1 449 ? 17.798 -4.726 -1.478 1.00 59.75 449 GLN A C 1
ATOM 3573 O O . GLN A 1 449 ? 17.451 -4.084 -0.503 1.00 59.75 449 GLN A O 1
ATOM 3578 N N . ASN A 1 450 ? 19.064 -4.751 -1.905 1.00 56.94 450 ASN A N 1
ATOM 3579 C CA . ASN A 1 450 ? 20.148 -4.053 -1.200 1.00 56.94 450 ASN A CA 1
ATOM 3580 C C . ASN A 1 450 ? 20.114 -2.531 -1.412 1.00 56.94 450 ASN A C 1
ATOM 3582 O O . ASN A 1 450 ? 20.771 -1.799 -0.677 1.00 56.94 450 ASN A O 1
ATOM 3586 N N . ILE A 1 451 ? 19.358 -2.045 -2.403 1.00 51.84 451 ILE A N 1
ATOM 3587 C CA . ILE A 1 451 ? 19.142 -0.604 -2.597 1.00 51.84 451 ILE A CA 1
ATOM 3588 C C . ILE A 1 451 ? 18.111 -0.053 -1.607 1.00 51.84 451 ILE A C 1
ATOM 3590 O O . ILE A 1 451 ? 18.099 1.148 -1.356 1.00 51.84 451 ILE A O 1
ATOM 3594 N N . ILE A 1 452 ? 17.233 -0.903 -1.064 1.00 49.00 452 ILE A N 1
ATOM 3595 C CA . ILE A 1 452 ? 16.333 -0.539 0.030 1.00 49.00 452 ILE A CA 1
ATOM 3596 C C . ILE A 1 452 ? 16.882 -1.192 1.283 1.00 49.00 452 ILE A C 1
ATOM 3598 O O . ILE A 1 452 ? 16.656 -2.372 1.528 1.00 49.00 452 ILE A O 1
ATOM 3602 N N . ASP A 1 453 ? 17.593 -0.421 2.094 1.00 52.06 453 ASP A N 1
ATOM 3603 C CA . ASP A 1 453 ? 17.962 -0.877 3.425 1.00 52.06 453 ASP A CA 1
ATOM 3604 C C . ASP A 1 453 ? 16.682 -1.021 4.254 1.00 52.06 453 ASP A C 1
ATOM 3606 O O . ASP A 1 453 ? 16.206 -0.059 4.844 1.00 52.06 453 ASP A O 1
ATOM 3610 N N . TYR A 1 454 ? 16.077 -2.211 4.238 1.00 45.53 454 TYR A N 1
ATOM 3611 C CA . TYR A 1 454 ? 14.836 -2.487 4.954 1.00 45.53 454 TYR A CA 1
ATOM 3612 C C . TYR A 1 454 ? 15.016 -2.374 6.464 1.00 45.53 454 TYR A C 1
ATOM 3614 O O . TYR A 1 454 ? 14.042 -2.071 7.126 1.00 45.53 454 TYR A O 1
ATOM 3622 N N . ALA A 1 455 ? 16.225 -2.559 7.003 1.00 42.94 455 ALA A N 1
ATOM 3623 C CA . ALA A 1 455 ? 16.501 -2.412 8.429 1.00 42.94 455 ALA A CA 1
ATOM 3624 C C . ALA A 1 455 ? 16.680 -0.936 8.821 1.00 42.94 455 ALA A C 1
ATOM 3626 O O . ALA A 1 455 ? 16.210 -0.532 9.883 1.00 42.94 455 ALA A O 1
ATOM 3627 N N . ALA A 1 456 ? 17.279 -0.108 7.957 1.00 45.19 456 ALA A N 1
ATOM 3628 C CA . ALA A 1 456 ? 17.236 1.346 8.101 1.00 45.19 456 ALA A CA 1
ATOM 3629 C C . ALA A 1 456 ? 15.822 1.880 7.867 1.00 45.19 456 ALA A C 1
ATOM 3631 O O . ALA A 1 456 ? 15.393 2.733 8.621 1.00 45.19 456 ALA A O 1
ATOM 3632 N N . LEU A 1 457 ? 15.067 1.331 6.912 1.00 39.34 457 LEU A N 1
ATOM 3633 C CA . LEU A 1 457 ? 13.669 1.660 6.634 1.00 39.34 457 LEU A CA 1
ATOM 3634 C C . LEU A 1 457 ? 12.759 1.285 7.809 1.00 39.34 457 LEU A C 1
ATOM 3636 O O . LEU A 1 457 ? 11.936 2.085 8.216 1.00 39.34 457 LEU A O 1
ATOM 3640 N N . GLU A 1 458 ? 12.903 0.086 8.367 1.00 37.38 458 GLU A N 1
ATOM 3641 C CA . GLU A 1 458 ? 12.141 -0.441 9.505 1.00 37.38 458 GLU A CA 1
ATOM 3642 C C . GLU A 1 458 ? 12.594 0.219 10.816 1.00 37.38 458 GLU A C 1
ATOM 3644 O O . GLU A 1 458 ? 11.768 0.493 11.681 1.00 37.38 458 GLU A O 1
ATOM 3649 N N . GLY A 1 459 ? 13.877 0.566 10.951 1.00 39.12 459 GLY A N 1
ATOM 3650 C CA . GLY A 1 459 ? 14.419 1.371 12.050 1.00 39.12 459 GLY A CA 1
ATOM 3651 C C . GLY A 1 459 ? 13.996 2.844 11.995 1.00 39.12 459 GLY A C 1
ATOM 3652 O O . GLY A 1 459 ? 13.741 3.449 13.035 1.00 39.12 459 GLY A O 1
ATOM 3653 N N . GLU A 1 460 ? 13.847 3.403 10.794 1.00 36.88 460 GLU A N 1
ATOM 3654 C CA . GLU A 1 460 ? 13.284 4.726 10.529 1.00 36.88 460 GLU A CA 1
ATOM 3655 C C . GLU A 1 460 ? 11.765 4.711 10.783 1.00 36.88 460 GLU A C 1
ATOM 3657 O O . GLU A 1 460 ? 11.292 5.473 11.622 1.00 36.88 460 GLU A O 1
ATOM 3662 N N . ILE A 1 461 ? 11.015 3.762 10.210 1.00 33.75 461 ILE A N 1
ATOM 3663 C CA . ILE A 1 461 ? 9.558 3.579 10.378 1.00 33.75 461 ILE A CA 1
ATOM 3664 C C . ILE A 1 461 ? 9.170 3.304 11.839 1.00 33.75 461 ILE A C 1
ATOM 3666 O O . ILE A 1 461 ? 8.250 3.940 12.350 1.00 33.75 461 ILE A O 1
ATOM 3670 N N . ASN A 1 462 ? 9.876 2.413 12.544 1.00 33.97 462 ASN A N 1
ATOM 3671 C CA . ASN A 1 462 ? 9.640 2.147 13.971 1.00 33.97 462 ASN A CA 1
ATOM 3672 C C . ASN A 1 462 ? 10.201 3.264 14.876 1.00 33.97 462 ASN A C 1
ATOM 3674 O O . ASN A 1 462 ? 9.796 3.404 16.034 1.00 33.97 462 ASN A O 1
ATOM 3678 N N . GLY A 1 463 ? 11.120 4.083 14.351 1.00 33.53 463 GLY A N 1
ATOM 3679 C CA . GLY A 1 463 ? 11.671 5.275 14.995 1.00 33.53 463 GLY A CA 1
ATOM 3680 C C . GLY A 1 463 ? 10.761 6.507 14.914 1.00 33.53 463 GLY A C 1
ATOM 3681 O O . GLY A 1 463 ? 10.926 7.439 15.715 1.00 33.53 463 GLY A O 1
ATOM 3682 N N . MET A 1 464 ? 9.760 6.499 14.033 1.00 32.97 464 MET A N 1
ATOM 3683 C CA . MET A 1 464 ? 8.880 7.627 13.737 1.00 32.97 464 MET A CA 1
ATOM 3684 C C . MET A 1 464 ? 7.518 7.488 14.415 1.00 32.97 464 MET A C 1
ATOM 3686 O O . MET A 1 464 ? 6.761 6.550 14.192 1.00 32.97 464 MET A O 1
ATOM 3690 N N . ILE A 1 465 ? 7.157 8.488 15.212 1.00 27.06 465 ILE A N 1
ATOM 3691 C CA . ILE A 1 465 ? 5.767 8.716 15.603 1.00 27.06 465 ILE A CA 1
ATOM 3692 C C . ILE A 1 465 ? 5.340 9.955 14.814 1.00 27.06 465 ILE A C 1
ATOM 3694 O O . ILE A 1 465 ? 5.846 11.042 15.062 1.00 27.06 465 ILE A O 1
ATOM 3698 N N . TYR A 1 466 ? 4.421 9.837 13.857 1.00 31.28 466 TYR A N 1
ATOM 3699 C CA . TYR A 1 466 ? 3.537 10.950 13.492 1.00 31.28 466 TYR A CA 1
ATOM 3700 C C . TYR A 1 466 ? 2.113 10.450 13.346 1.00 31.28 466 TYR A C 1
ATOM 3702 O O . TYR A 1 466 ? 1.871 9.294 13.004 1.00 31.28 466 TYR A O 1
ATOM 3710 N N . LYS A 1 467 ? 1.168 11.359 13.596 1.00 34.88 467 LYS A N 1
ATOM 3711 C CA . LYS A 1 467 ? -0.228 11.137 13.247 1.00 34.88 467 LYS A CA 1
ATOM 3712 C C . LYS A 1 467 ? -0.313 11.027 11.715 1.00 34.88 467 LYS A C 1
ATOM 3714 O O . LYS A 1 467 ? 0.172 11.951 11.059 1.00 34.88 467 LYS A O 1
ATOM 3719 N N . PRO A 1 468 ? -0.907 9.948 11.172 1.00 30.47 468 PRO A N 1
ATOM 3720 C CA . PRO A 1 468 ? -1.310 9.858 9.768 1.00 30.47 468 PRO A CA 1
ATOM 3721 C C . PRO A 1 468 ? -1.858 11.206 9.280 1.00 30.47 468 PRO A C 1
ATOM 3723 O O . PRO A 1 468 ? -2.623 11.787 10.045 1.00 30.47 468 PRO A O 1
ATOM 3726 N N . VAL A 1 469 ? -1.530 11.704 8.074 1.00 31.81 469 VAL A N 1
ATOM 3727 C CA . VAL A 1 469 ? -2.408 12.636 7.329 1.00 31.81 469 VAL A CA 1
ATOM 3728 C C . VAL A 1 469 ? -3.679 11.844 7.174 1.00 31.81 469 VAL A C 1
ATOM 3730 O O . VAL A 1 469 ? -3.682 10.891 6.401 1.00 31.81 469 VAL A O 1
ATOM 3733 N N . PRO A 1 470 ? -4.713 12.093 7.969 1.00 31.73 470 PRO A N 1
ATOM 3734 C CA . PRO A 1 470 ? -5.705 11.047 8.060 1.00 31.73 470 PRO A CA 1
ATOM 3735 C C . PRO A 1 470 ? -6.445 10.953 6.689 1.00 31.73 470 PRO A C 1
ATOM 3737 O O . PRO A 1 470 ? -6.446 11.889 5.876 1.00 31.73 470 PRO A O 1
ATOM 3740 N N . ASP A 1 471 ? -6.895 9.762 6.287 1.00 32.62 471 ASP A N 1
ATOM 3741 C CA . ASP A 1 471 ? -7.604 9.597 5.004 1.00 32.62 471 ASP A CA 1
ATOM 3742 C C . ASP A 1 471 ? -8.745 10.605 4.958 1.00 32.62 471 ASP A C 1
ATOM 3744 O O . ASP A 1 471 ? -9.393 10.757 5.975 1.00 32.62 471 ASP A O 1
ATOM 3748 N N . LEU A 1 472 ? -8.980 11.353 3.873 1.00 31.56 472 LEU A N 1
ATOM 3749 C CA . LEU A 1 472 ? -10.038 12.359 3.954 1.00 31.56 472 LEU A CA 1
ATOM 3750 C C . LEU A 1 472 ? -11.385 11.688 4.234 1.00 31.56 472 LEU A C 1
ATOM 3752 O O . LEU A 1 472 ? -12.221 12.371 4.772 1.00 31.56 472 LEU A O 1
ATOM 3756 N N . THR A 1 473 ? -11.556 10.383 3.992 1.00 32.19 473 THR A N 1
ATOM 3757 C CA . THR A 1 473 ? -12.705 9.535 4.356 1.00 32.19 473 THR A CA 1
ATOM 3758 C C . THR A 1 473 ? -12.631 9.014 5.796 1.00 32.19 473 THR A C 1
ATOM 3760 O O . THR A 1 473 ? -13.636 9.023 6.482 1.00 32.19 473 THR A O 1
ATOM 3763 N N . THR A 1 474 ? -11.461 8.644 6.321 1.00 30.08 474 THR A N 1
ATOM 3764 C CA . THR A 1 474 ? -11.242 8.204 7.715 1.00 30.08 474 THR A CA 1
ATOM 3765 C C . THR A 1 474 ? -11.099 9.391 8.676 1.00 30.08 474 THR A C 1
ATOM 3767 O O . THR A 1 474 ? -11.405 9.255 9.843 1.00 30.08 474 THR A O 1
ATOM 3770 N N . ILE A 1 475 ? -10.733 10.581 8.200 1.00 31.33 475 ILE A N 1
ATOM 3771 C CA . ILE A 1 475 ? -10.927 11.927 8.763 1.00 31.33 475 ILE A CA 1
ATOM 3772 C C . ILE A 1 475 ? -12.369 12.329 8.574 1.00 31.33 475 ILE A C 1
ATOM 3774 O O . ILE A 1 475 ? -12.996 12.782 9.499 1.00 31.33 475 ILE A O 1
ATOM 3778 N N . TYR A 1 476 ? -12.953 12.226 7.391 1.00 33.34 476 TYR A N 1
ATOM 3779 C CA . TYR A 1 476 ? -14.359 12.590 7.236 1.00 33.34 476 TYR A CA 1
ATOM 3780 C C . TYR A 1 476 ? -15.274 11.608 7.969 1.00 33.34 476 TYR A C 1
ATOM 3782 O O . TYR A 1 476 ? -16.439 11.904 8.131 1.00 33.34 476 TYR A O 1
ATOM 3790 N N . LEU A 1 477 ? -14.783 10.475 8.465 1.00 32.06 477 LEU A N 1
ATOM 3791 C CA . LEU A 1 477 ? -15.492 9.628 9.415 1.00 32.06 477 LEU A CA 1
ATOM 3792 C C . LEU A 1 477 ? -15.012 9.933 10.840 1.00 32.06 477 LEU A C 1
ATOM 3794 O O . LEU A 1 477 ? -15.840 10.328 11.637 1.00 32.06 477 LEU A O 1
ATOM 3798 N N . SER A 1 478 ? -13.707 9.973 11.143 1.00 33.06 478 SER A N 1
ATOM 3799 C CA . SER A 1 478 ? -13.193 10.227 12.511 1.00 33.06 478 SER A CA 1
ATOM 3800 C C . SER A 1 478 ? -13.220 11.696 12.961 1.00 33.06 478 SER A C 1
ATOM 3802 O O . SER A 1 478 ? -13.340 11.949 14.144 1.00 33.06 478 SER A O 1
ATOM 3804 N N . ILE A 1 479 ? -13.079 12.670 12.058 1.00 33.44 479 ILE A N 1
ATOM 3805 C CA . ILE A 1 479 ? -13.293 14.134 12.189 1.00 33.44 479 ILE A CA 1
ATOM 3806 C C . ILE A 1 479 ? -14.719 14.539 11.812 1.00 33.44 479 ILE A C 1
ATOM 3808 O O . ILE A 1 479 ? -15.128 15.576 12.288 1.00 33.44 479 ILE A O 1
ATOM 3812 N N . LYS A 1 480 ? -15.544 13.797 11.063 1.00 34.59 480 LYS A N 1
ATOM 3813 C CA . LYS A 1 480 ? -17.002 14.055 11.166 1.00 34.59 480 LYS A CA 1
ATOM 3814 C C . LYS A 1 480 ? -17.476 13.627 12.544 1.00 34.59 480 LYS A C 1
ATOM 3816 O O . LYS A 1 480 ? -18.027 14.452 13.248 1.00 34.59 480 LYS A O 1
ATOM 3821 N N . GLU A 1 481 ? -17.051 12.455 13.006 1.00 35.09 481 GLU A N 1
ATOM 3822 C CA . GLU A 1 481 ? -17.278 12.007 14.378 1.00 35.09 481 GLU A CA 1
ATOM 3823 C C . GLU A 1 481 ? -16.622 12.946 15.407 1.00 35.09 481 GLU A C 1
ATOM 3825 O O . GLU A 1 481 ? -17.306 13.335 16.335 1.00 35.09 481 GLU A O 1
ATOM 3830 N N . LEU A 1 482 ? -15.378 13.433 15.244 1.00 36.00 482 LEU A N 1
ATOM 3831 C CA . LEU A 1 482 ? -14.740 14.386 16.180 1.00 36.00 482 LEU A CA 1
ATOM 3832 C C . LEU A 1 482 ? -15.126 15.857 15.976 1.00 36.00 482 LEU A C 1
ATOM 3834 O O . LEU A 1 482 ? -14.997 16.627 16.917 1.00 36.00 482 LEU A O 1
ATOM 3838 N N . LYS A 1 483 ? -15.554 16.315 14.800 1.00 34.72 483 LYS A N 1
ATOM 3839 C CA . LYS A 1 483 ? -16.102 17.670 14.608 1.00 34.72 483 LYS A CA 1
ATOM 3840 C C . LYS A 1 483 ? -17.503 17.713 15.177 1.00 34.72 483 LYS A C 1
ATOM 3842 O O . LYS A 1 483 ? -17.814 18.712 15.797 1.00 34.72 483 LYS A O 1
ATOM 3847 N N . ASP A 1 484 ? -18.278 16.645 15.057 1.00 36.28 484 ASP A N 1
ATOM 3848 C CA . ASP A 1 484 ? -19.552 16.526 15.753 1.00 36.28 484 ASP A CA 1
ATOM 3849 C C . ASP A 1 484 ? -19.280 16.418 17.269 1.00 36.28 484 ASP A C 1
ATOM 3851 O O . ASP A 1 484 ? -19.780 17.238 18.024 1.00 36.28 484 ASP A O 1
ATOM 3855 N N . TYR A 1 485 ? -18.304 15.615 17.713 1.00 37.97 485 TYR A N 1
ATOM 3856 C CA . TYR A 1 485 ? -17.985 15.450 19.141 1.00 37.97 485 TYR A CA 1
ATOM 3857 C C . TYR A 1 485 ? -17.304 16.650 19.822 1.00 37.97 485 TYR A C 1
ATOM 3859 O O . TYR A 1 485 ? -17.630 17.004 20.947 1.00 37.97 485 TYR A O 1
ATOM 3867 N N . THR A 1 486 ? -16.337 17.312 19.176 1.00 35.16 486 THR A N 1
ATOM 3868 C CA . THR A 1 486 ? -15.619 18.465 19.756 1.00 35.16 486 THR A CA 1
ATOM 3869 C C . THR A 1 486 ? -16.387 19.759 19.536 1.00 35.16 486 THR A C 1
ATOM 3871 O O . THR A 1 486 ? -16.226 20.669 20.334 1.00 35.16 486 THR A O 1
ATOM 3874 N N . LYS A 1 487 ? -17.220 19.883 18.494 1.00 36.03 487 LYS A N 1
ATOM 3875 C CA . LYS A 1 487 ? -18.120 21.035 18.369 1.00 36.03 487 LYS A CA 1
ATOM 3876 C C . LYS A 1 487 ? -19.267 20.911 19.368 1.00 36.03 487 LYS A C 1
ATOM 3878 O O . LYS A 1 487 ? -19.507 21.887 20.060 1.00 36.03 487 LYS A O 1
ATOM 3883 N N . GLU A 1 488 ? -19.860 19.729 19.549 1.00 37.38 488 GLU A N 1
ATOM 3884 C CA . GLU A 1 488 ? -20.877 19.506 20.588 1.00 37.38 488 GLU A CA 1
ATOM 3885 C C . GLU A 1 488 ? -20.302 19.648 22.004 1.00 37.38 488 GLU A C 1
ATOM 3887 O O . GLU A 1 488 ? -20.889 20.366 22.807 1.00 37.38 488 GLU A O 1
ATOM 3892 N N . ILE A 1 489 ? -19.117 19.098 22.308 1.00 37.75 489 ILE A N 1
ATOM 3893 C CA . ILE A 1 489 ? -18.496 19.236 23.639 1.00 37.75 489 ILE A CA 1
ATOM 3894 C C . ILE A 1 489 ? -17.890 20.625 23.861 1.00 37.75 489 ILE A C 1
ATOM 3896 O O . ILE A 1 489 ? -18.031 21.158 24.946 1.00 37.75 489 ILE A O 1
ATOM 3900 N N . VAL A 1 490 ? -17.244 21.291 22.897 1.00 38.12 490 VAL A N 1
ATOM 3901 C CA . VAL A 1 490 ? -16.764 22.678 23.112 1.00 38.12 490 VAL A CA 1
ATOM 3902 C C . VAL A 1 490 ? -17.935 23.667 23.191 1.00 38.12 490 VAL A C 1
ATOM 3904 O O . VAL A 1 490 ? -17.827 24.659 23.913 1.00 38.12 490 VAL A O 1
ATOM 3907 N N . GLU A 1 491 ? -19.061 23.408 22.516 1.00 37.66 491 GLU A N 1
ATOM 3908 C CA . GLU A 1 491 ? -20.299 24.188 22.674 1.00 37.66 491 GLU A CA 1
ATOM 3909 C C . GLU A 1 491 ? -21.044 23.842 23.985 1.00 37.66 491 GLU A C 1
ATOM 3911 O O . GLU A 1 491 ? -21.605 24.752 24.602 1.00 37.66 491 GLU A O 1
ATOM 3916 N N . SER A 1 492 ? -20.967 22.600 24.497 1.00 37.62 492 SER A N 1
ATOM 3917 C CA . SER A 1 492 ? -21.564 22.200 25.788 1.00 37.62 492 SER A CA 1
ATOM 3918 C C . SER A 1 492 ? -20.701 22.548 27.019 1.00 37.62 492 SER A C 1
ATOM 3920 O O . SER A 1 492 ? -21.247 22.974 28.040 1.00 37.62 492 SER A O 1
ATOM 3922 N N . VAL A 1 493 ? -19.366 22.483 26.908 1.00 41.41 493 VAL A N 1
ATOM 3923 C CA . VAL A 1 493 ? -18.349 22.718 27.965 1.00 41.41 493 VAL A CA 1
ATOM 3924 C C . VAL A 1 493 ? -18.009 24.195 28.161 1.00 41.41 493 VAL A C 1
ATOM 3926 O O . VAL A 1 493 ? -17.491 24.566 29.213 1.00 41.41 493 VAL A O 1
ATOM 3929 N N . ARG A 1 494 ? -18.370 25.085 27.223 1.00 37.47 494 ARG A N 1
ATOM 3930 C CA . ARG A 1 494 ? -18.193 26.547 27.380 1.00 37.47 494 ARG A CA 1
ATOM 3931 C C . ARG A 1 494 ? -18.876 27.113 28.646 1.00 37.47 494 ARG A C 1
ATOM 3933 O O . ARG A 1 494 ? -18.568 28.231 29.042 1.00 37.47 494 ARG A O 1
ATOM 3940 N N . HIS A 1 495 ? -19.755 26.341 29.291 1.00 42.69 495 HIS A N 1
ATOM 3941 C CA . HIS A 1 495 ? -20.508 26.717 30.489 1.00 42.69 495 HIS A CA 1
ATOM 3942 C C . HIS A 1 495 ? -20.072 25.991 31.785 1.00 42.69 495 HIS A C 1
ATOM 3944 O O . HIS A 1 495 ? -20.672 26.243 32.829 1.00 42.69 495 HIS A O 1
ATOM 3950 N N . ASP A 1 496 ? -19.055 25.113 31.762 1.00 49.66 496 ASP A N 1
ATOM 3951 C CA . ASP A 1 496 ? -18.568 24.408 32.964 1.00 49.66 496 ASP A CA 1
ATOM 3952 C C . ASP A 1 496 ? -17.375 25.140 33.620 1.00 49.66 496 ASP A C 1
ATOM 3954 O O . ASP A 1 496 ? -16.290 25.314 33.046 1.00 49.66 496 ASP A O 1
ATOM 3958 N N . ILE A 1 497 ? -17.584 25.568 34.867 1.00 50.44 497 ILE A N 1
ATOM 3959 C CA . ILE A 1 497 ? -16.614 26.296 35.694 1.00 50.44 497 ILE A CA 1
ATOM 3960 C C . ILE A 1 497 ? -15.362 25.442 35.971 1.00 50.44 497 ILE A C 1
ATOM 3962 O O . ILE A 1 497 ? -14.255 25.985 35.983 1.00 50.44 497 ILE A O 1
ATOM 3966 N N . GLN A 1 498 ? -15.490 24.117 36.140 1.00 54.59 498 GLN A N 1
ATOM 3967 C CA . GLN A 1 498 ? -14.350 23.249 36.480 1.00 54.59 498 GLN A CA 1
ATOM 3968 C C . GLN A 1 498 ? -13.373 23.111 35.305 1.00 54.59 498 GLN A C 1
ATOM 3970 O O . GLN A 1 498 ? -12.155 23.203 35.484 1.00 54.59 498 GLN A O 1
ATOM 3975 N N . TRP A 1 499 ? -13.890 22.975 34.080 1.00 58.28 499 TRP A N 1
ATOM 3976 C CA . TRP A 1 499 ? -13.060 22.997 32.875 1.00 58.28 499 TRP A CA 1
ATOM 3977 C C . TRP A 1 499 ? -12.405 24.346 32.655 1.00 58.28 499 TRP A C 1
ATOM 3979 O O . TRP A 1 499 ? -11.229 24.395 32.307 1.00 58.28 499 TRP A O 1
ATOM 3989 N N . THR A 1 500 ? -13.126 25.437 32.909 1.00 53.66 500 THR A N 1
ATOM 3990 C CA . THR A 1 500 ? -12.563 26.787 32.811 1.00 53.66 500 THR A CA 1
ATOM 3991 C C . THR A 1 500 ? -11.353 26.942 33.735 1.00 53.66 500 THR A C 1
ATOM 3993 O O . THR A 1 500 ? -10.313 27.434 33.303 1.00 53.66 500 THR A O 1
ATOM 3996 N N . GLN A 1 501 ? -11.424 26.437 34.970 1.00 56.62 501 GLN A N 1
ATOM 3997 C CA . GLN A 1 501 ? -10.292 26.438 35.902 1.00 56.62 501 GLN A CA 1
ATOM 3998 C C . GLN A 1 501 ? -9.118 25.572 35.412 1.00 56.62 501 GLN A C 1
ATOM 4000 O O . GLN A 1 501 ? -7.970 26.016 35.490 1.00 56.62 501 GLN A O 1
ATOM 4005 N N . ILE A 1 502 ? -9.378 24.373 34.865 1.00 58.88 502 ILE A N 1
ATOM 4006 C CA . ILE A 1 502 ? -8.325 23.538 34.257 1.00 58.88 502 ILE A CA 1
ATOM 4007 C C . ILE A 1 502 ? -7.678 24.267 33.082 1.00 58.88 502 ILE A C 1
ATOM 4009 O O . ILE A 1 502 ? -6.455 24.316 32.991 1.00 58.88 502 ILE A O 1
ATOM 4013 N N . PHE A 1 503 ? -8.471 24.831 32.174 1.00 54.03 503 PHE A N 1
ATOM 4014 C CA . PHE A 1 503 ? -7.948 25.510 30.998 1.00 54.03 503 PHE A CA 1
ATOM 4015 C C . PHE A 1 503 ? -7.132 26.733 31.401 1.00 54.03 503 PHE A C 1
ATOM 4017 O O . PHE A 1 503 ? -5.998 26.873 30.959 1.00 54.03 503 PHE A O 1
ATOM 4024 N N . VAL A 1 504 ? -7.629 27.580 32.296 1.00 53.91 504 VAL A N 1
ATOM 4025 C CA . VAL A 1 504 ? -6.881 28.764 32.737 1.00 53.91 504 VAL A CA 1
ATOM 4026 C C . VAL A 1 504 ? -5.557 28.370 33.398 1.00 53.91 504 VAL A C 1
ATOM 4028 O O . VAL A 1 504 ? -4.523 28.971 33.109 1.00 53.91 504 VAL A O 1
ATOM 4031 N N . LYS A 1 505 ? -5.560 27.338 34.248 1.00 61.03 505 LYS A N 1
ATOM 4032 C CA . LYS A 1 505 ? -4.380 26.959 35.033 1.00 61.03 505 LYS A CA 1
ATOM 4033 C C . LYS A 1 505 ? -3.384 26.083 34.275 1.00 61.03 505 LYS A C 1
ATOM 4035 O O . LYS A 1 505 ? -2.176 26.286 34.369 1.00 61.03 5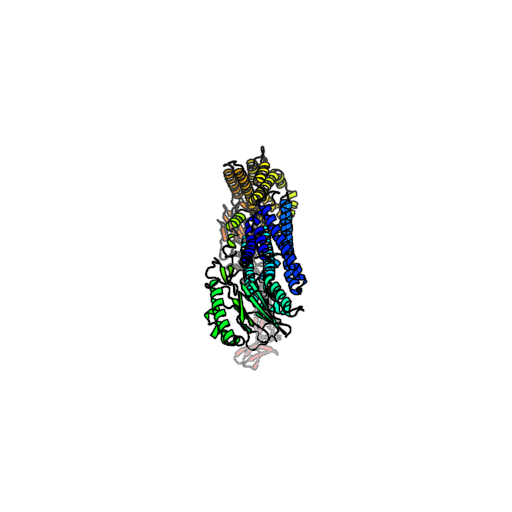05 LYS A O 1
ATOM 4040 N N . TYR A 1 506 ? -3.886 25.112 33.522 1.00 67.12 506 TYR A N 1
ATOM 4041 C CA . TYR A 1 506 ? -3.097 24.029 32.943 1.00 67.12 506 TYR A CA 1
ATOM 4042 C C . TYR A 1 506 ? -3.097 24.001 31.413 1.00 67.12 506 TYR A C 1
ATOM 4044 O O . TYR A 1 506 ? -2.350 23.215 30.829 1.00 67.12 506 TYR A O 1
ATOM 4052 N N . SER A 1 507 ? -3.845 24.877 30.728 1.00 60.22 507 SER A N 1
ATOM 4053 C CA . SER A 1 507 ? -3.735 24.983 29.263 1.00 60.22 507 SER A CA 1
ATOM 4054 C C . SER A 1 507 ? -2.292 25.239 28.850 1.00 60.22 507 SER A C 1
ATOM 4056 O O . SER A 1 507 ? -1.804 24.589 27.934 1.00 60.22 507 SER A O 1
ATOM 4058 N N . ASN A 1 508 ? -1.563 26.081 2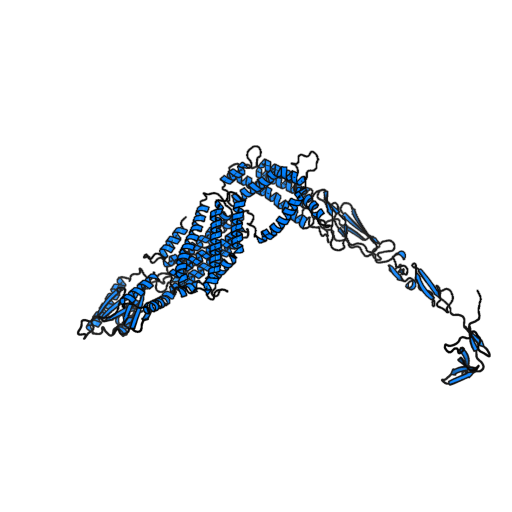9.588 1.00 65.44 508 ASN A N 1
ATOM 4059 C CA . ASN A 1 508 ? -0.157 26.342 29.299 1.00 65.44 508 ASN A CA 1
ATOM 4060 C C . ASN A 1 508 ? 0.701 25.064 29.380 1.00 65.44 508 ASN A C 1
ATOM 4062 O O . ASN A 1 508 ? 1.500 24.816 28.481 1.00 65.44 508 ASN A O 1
ATOM 4066 N N . VAL A 1 509 ? 0.511 24.206 30.395 1.00 75.88 509 VAL A N 1
ATOM 4067 C CA . VAL A 1 509 ? 1.271 22.946 30.485 1.00 75.88 509 VAL A CA 1
ATOM 4068 C C . VAL A 1 509 ? 0.867 21.958 29.393 1.00 75.88 509 VAL A C 1
ATOM 4070 O O . VAL A 1 509 ? 1.745 21.403 28.739 1.00 75.88 509 VAL A O 1
ATOM 4073 N N . ILE A 1 510 ? -0.431 21.793 29.111 1.00 66.94 510 ILE A N 1
ATOM 4074 C CA . ILE A 1 510 ? -0.917 20.901 28.045 1.00 66.94 510 ILE A CA 1
ATOM 4075 C C . ILE A 1 510 ? -0.424 21.388 26.683 1.00 66.94 510 ILE A C 1
ATOM 4077 O O . ILE A 1 510 ? 0.042 20.590 25.874 1.00 66.94 510 ILE A O 1
ATOM 4081 N N . GLN A 1 511 ? -0.496 22.691 26.415 1.00 66.56 511 GLN A N 1
ATOM 4082 C CA . GLN A 1 511 ? -0.013 23.290 25.177 1.00 66.56 511 GLN A CA 1
ATOM 4083 C C . GLN A 1 511 ? 1.497 23.151 25.056 1.00 66.56 511 GLN A C 1
ATOM 4085 O O . GLN A 1 511 ? 1.959 22.753 23.995 1.00 66.56 511 GLN A O 1
ATOM 4090 N N . LYS A 1 512 ? 2.267 23.387 26.125 1.00 77.25 512 LYS A N 1
ATOM 4091 C CA . LYS A 1 512 ? 3.719 23.172 26.124 1.00 77.25 512 LYS A CA 1
ATOM 4092 C C . LYS A 1 512 ? 4.076 21.710 25.918 1.00 77.25 512 LYS A C 1
ATOM 4094 O O . LYS A 1 512 ? 4.957 21.440 25.118 1.00 77.25 512 LYS A O 1
ATOM 4099 N N . PHE A 1 513 ? 3.379 20.774 26.558 1.00 78.88 513 PHE A N 1
ATOM 4100 C CA . PHE A 1 513 ? 3.600 19.336 26.387 1.00 78.88 513 PHE A CA 1
ATOM 4101 C C . PHE A 1 513 ? 3.250 18.893 24.976 1.00 78.88 513 PHE A C 1
ATOM 4103 O O . PHE A 1 513 ? 4.054 18.241 24.324 1.00 78.88 513 PHE A O 1
ATOM 4110 N N . ARG A 1 514 ? 2.101 19.327 24.449 1.00 70.12 514 ARG A N 1
ATOM 4111 C CA . ARG A 1 514 ? 1.725 19.092 23.052 1.00 70.12 514 ARG A CA 1
ATOM 4112 C C . ARG A 1 514 ? 2.718 19.731 22.099 1.00 70.12 514 ARG A C 1
ATOM 4114 O O . ARG A 1 514 ? 3.026 19.123 21.084 1.00 70.12 514 ARG A O 1
ATOM 4121 N N . TYR A 1 515 ? 3.216 20.921 22.409 1.00 71.88 515 TYR A N 1
ATOM 4122 C CA . TYR A 1 515 ? 4.163 21.651 21.583 1.00 71.88 515 TYR A CA 1
ATOM 4123 C C . TYR A 1 515 ? 5.523 20.969 21.586 1.00 71.88 515 TYR A C 1
ATOM 4125 O O . TYR A 1 515 ? 6.015 20.671 20.511 1.00 71.88 515 TYR A O 1
ATOM 4133 N N . ILE A 1 516 ? 6.102 20.626 22.740 1.00 73.25 516 ILE A N 1
ATOM 4134 C CA . ILE A 1 516 ? 7.383 19.914 22.781 1.00 73.25 516 ILE A CA 1
ATOM 4135 C C . ILE A 1 516 ? 7.263 18.477 22.298 1.00 73.25 516 ILE A C 1
ATOM 4137 O O . ILE A 1 516 ? 8.215 17.990 21.716 1.00 73.25 516 ILE A O 1
ATOM 4141 N N . ASN A 1 517 ? 6.114 17.817 22.486 1.00 65.44 517 ASN A N 1
ATOM 4142 C CA . ASN A 1 517 ? 5.840 16.524 21.875 1.00 65.44 517 ASN A CA 1
ATOM 4143 C C . ASN A 1 517 ? 5.802 16.716 20.362 1.00 65.44 517 ASN A C 1
ATOM 4145 O O . ASN A 1 517 ? 6.563 16.088 19.658 1.00 65.44 517 ASN A O 1
ATOM 4149 N N . THR A 1 518 ? 5.060 17.697 19.849 1.00 68.69 518 THR A N 1
ATOM 4150 C CA . THR A 1 518 ? 5.077 18.032 18.418 1.00 68.69 518 THR A CA 1
ATOM 4151 C C . THR A 1 518 ? 6.491 18.340 17.935 1.00 68.69 518 THR A C 1
ATOM 4153 O O . THR A 1 518 ? 6.872 17.803 16.910 1.00 68.69 518 THR A O 1
ATOM 4156 N N . LEU A 1 519 ? 7.292 19.117 18.671 1.00 65.06 519 LEU A N 1
ATOM 4157 C CA . LEU A 1 519 ? 8.696 19.391 18.362 1.00 65.06 519 LEU A CA 1
ATOM 4158 C C . LEU A 1 519 ? 9.565 18.131 18.471 1.00 65.06 519 LEU A C 1
ATOM 4160 O O . LEU A 1 519 ? 10.524 18.008 17.735 1.00 65.06 519 LEU A O 1
ATOM 4164 N N . HIS A 1 520 ? 9.273 17.195 19.367 1.00 65.12 520 HIS A N 1
ATOM 4165 C CA . HIS A 1 520 ? 10.025 15.956 19.546 1.00 65.12 520 HIS A CA 1
ATOM 4166 C C . HIS A 1 520 ? 9.684 14.936 18.481 1.00 65.12 520 HIS A C 1
ATOM 4168 O O . HIS A 1 520 ? 10.588 14.331 17.931 1.00 65.12 520 HIS A O 1
ATOM 4174 N N . LEU A 1 521 ? 8.411 14.810 18.124 1.00 54.38 521 LEU A N 1
ATOM 4175 C CA . LEU A 1 521 ? 7.946 14.099 16.947 1.00 54.38 521 LEU A CA 1
ATOM 4176 C C . LEU A 1 521 ? 8.557 14.734 15.713 1.00 54.38 521 LEU A C 1
ATOM 4178 O O . LEU A 1 521 ? 9.131 14.031 14.910 1.00 54.38 521 LEU A O 1
ATOM 4182 N N . GLN A 1 522 ? 8.537 16.062 15.605 1.00 65.75 522 GLN A N 1
ATOM 4183 C CA . GLN A 1 522 ? 9.227 16.788 14.551 1.00 65.75 522 GLN A CA 1
ATOM 4184 C C . GLN A 1 522 ? 10.738 16.566 14.605 1.00 65.75 522 GLN A C 1
ATOM 4186 O O . GLN A 1 522 ? 11.345 16.465 13.567 1.00 65.75 522 GLN A O 1
ATOM 4191 N N . LEU A 1 523 ? 11.391 16.462 15.758 1.00 57.12 523 LEU A N 1
ATOM 4192 C CA . LEU A 1 523 ? 12.824 16.177 15.820 1.00 57.12 523 LEU A CA 1
ATOM 4193 C C . LEU A 1 523 ? 13.101 14.726 15.401 1.00 57.12 523 LEU A C 1
ATOM 4195 O O . LEU A 1 523 ? 14.035 14.491 14.647 1.00 57.12 523 LEU A O 1
ATOM 4199 N N . ARG A 1 524 ? 12.297 13.765 15.874 1.00 51.47 524 ARG A N 1
ATOM 4200 C CA . ARG A 1 524 ? 12.393 12.325 15.567 1.00 51.47 524 ARG A CA 1
ATOM 4201 C C . ARG A 1 524 ? 12.148 12.047 14.098 1.00 51.47 524 ARG A C 1
ATOM 4203 O O . ARG A 1 524 ? 12.867 11.282 13.479 1.00 51.47 524 ARG A O 1
ATOM 4210 N N . ASN A 1 525 ? 11.158 12.730 13.559 1.00 54.28 525 ASN A N 1
ATOM 4211 C CA . ASN A 1 525 ? 10.785 12.680 12.165 1.00 54.28 525 ASN A CA 1
ATOM 4212 C C . ASN A 1 525 ? 11.704 13.593 11.340 1.00 54.28 525 ASN A C 1
ATOM 4214 O O . ASN A 1 525 ? 11.638 13.631 10.124 1.00 54.28 525 ASN A O 1
ATOM 4218 N N . GLY A 1 526 ? 12.597 14.326 12.002 1.00 46.78 526 GLY A N 1
ATOM 4219 C CA . GLY A 1 526 ? 13.571 15.175 11.358 1.00 46.78 526 GLY A CA 1
ATOM 4220 C C . GLY A 1 526 ? 12.973 16.424 10.725 1.00 46.78 526 GLY A C 1
ATOM 4221 O O . GLY A 1 526 ? 13.663 16.961 9.887 1.00 46.78 526 GLY A O 1
ATOM 4222 N N . THR A 1 527 ? 11.740 16.868 11.073 1.00 71.94 527 THR A N 1
ATOM 4223 C CA . THR A 1 527 ? 11.064 18.166 10.781 1.00 71.94 527 THR A CA 1
ATOM 4224 C C . THR A 1 527 ? 11.657 19.373 11.485 1.00 71.94 527 THR A C 1
ATOM 4226 O O . THR A 1 527 ? 11.334 20.485 11.067 1.00 71.94 527 THR A O 1
ATOM 4229 N N . ILE A 1 528 ? 12.470 19.196 12.526 1.00 71.31 528 ILE A N 1
ATOM 4230 C CA . ILE A 1 528 ? 13.310 20.260 13.086 1.00 71.31 528 ILE A CA 1
ATOM 4231 C C . ILE A 1 528 ? 14.721 19.771 13.416 1.00 71.31 528 ILE A C 1
ATOM 4233 O O . ILE A 1 528 ? 14.898 18.638 13.849 1.00 71.31 528 ILE A O 1
ATOM 4237 N N . THR A 1 529 ? 15.740 20.603 13.173 1.00 79.81 529 THR A N 1
ATOM 4238 C CA . THR A 1 529 ? 17.133 20.196 13.415 1.00 79.81 529 THR A CA 1
ATOM 4239 C C . THR A 1 529 ? 17.364 20.007 14.906 1.00 79.81 529 THR A C 1
ATOM 4241 O O . THR A 1 529 ? 16.684 20.626 15.722 1.00 79.81 529 THR A O 1
ATOM 4244 N N . GLN A 1 530 ? 18.373 19.221 15.284 1.00 77.56 530 GLN A N 1
ATOM 4245 C CA . GLN A 1 530 ? 18.744 19.061 16.689 1.00 77.56 530 GLN A CA 1
ATOM 4246 C C . GLN A 1 530 ? 19.026 20.420 17.355 1.00 77.56 530 GLN A C 1
ATOM 4248 O O . GLN A 1 530 ? 18.522 20.679 18.441 1.00 77.56 530 GLN A O 1
ATOM 4253 N N . HIS A 1 531 ? 19.706 21.346 16.670 1.00 85.25 531 HIS A N 1
ATOM 4254 C CA . HIS A 1 531 ? 19.886 22.719 17.156 1.00 85.25 531 HIS A CA 1
ATOM 4255 C C . HIS A 1 531 ? 18.554 23.481 17.288 1.00 85.25 531 HIS A C 1
ATOM 4257 O O . HIS A 1 531 ? 18.337 24.175 18.280 1.00 85.25 531 HIS A O 1
ATOM 4263 N N . HIS A 1 532 ? 17.637 23.367 16.320 1.00 82.31 532 HIS A N 1
ATOM 4264 C CA . HIS A 1 532 ? 16.318 24.009 16.392 1.00 82.31 532 HIS A CA 1
ATOM 4265 C C . HIS A 1 532 ? 15.462 23.422 17.517 1.00 82.31 532 HIS A C 1
ATOM 4267 O O . HIS A 1 532 ? 14.785 24.161 18.220 1.00 82.31 532 HIS A O 1
ATOM 4273 N N . TYR A 1 533 ? 15.533 22.114 17.733 1.00 81.19 533 TYR A N 1
ATOM 4274 C CA . TYR A 1 533 ? 14.898 21.428 18.844 1.00 81.19 533 TYR A CA 1
ATOM 4275 C C . TYR A 1 533 ? 15.460 21.889 20.184 1.00 81.19 533 TYR A C 1
ATOM 4277 O O . TYR A 1 533 ? 14.692 22.324 21.034 1.00 81.19 533 TYR A O 1
ATOM 4285 N N . ILE A 1 534 ? 16.789 21.887 20.347 1.00 85.19 534 ILE A N 1
ATOM 4286 C CA . ILE A 1 534 ? 17.458 22.430 21.536 1.00 85.19 534 ILE A CA 1
ATOM 4287 C C . ILE A 1 534 ? 17.015 23.874 21.770 1.00 85.19 534 ILE A C 1
ATOM 4289 O O . ILE A 1 534 ? 16.625 24.237 22.873 1.00 85.19 534 ILE A O 1
ATOM 4293 N N . SER A 1 535 ? 17.020 24.702 20.729 1.00 87.19 535 SER A N 1
ATOM 4294 C CA . SER A 1 535 ? 16.629 26.103 20.843 1.00 87.19 535 SER A CA 1
ATOM 4295 C C . SER A 1 535 ? 15.158 26.255 21.242 1.00 87.19 535 SER A C 1
ATOM 4297 O O . SER A 1 535 ? 14.859 26.944 22.213 1.00 87.19 535 SER A O 1
ATOM 4299 N N . LYS A 1 536 ? 14.225 25.591 20.546 1.00 85.75 536 LYS A N 1
ATOM 4300 C CA . LYS A 1 536 ? 12.781 25.752 20.766 1.00 85.75 536 LYS A CA 1
ATOM 4301 C C . LYS A 1 536 ? 12.285 25.072 22.033 1.00 85.75 536 LYS A C 1
ATOM 4303 O O . LYS A 1 536 ? 11.474 25.682 22.726 1.00 85.75 536 LYS A O 1
ATOM 4308 N N . VAL A 1 537 ? 12.754 23.860 22.334 1.00 84.31 537 VAL A N 1
ATOM 4309 C CA . VAL A 1 537 ? 12.434 23.134 23.574 1.00 84.31 537 VAL A CA 1
ATOM 4310 C C . VAL A 1 537 ? 13.130 23.786 24.758 1.00 84.31 537 VAL A C 1
ATOM 4312 O O . VAL A 1 537 ? 12.475 24.049 25.760 1.00 84.31 537 VAL A O 1
ATOM 4315 N N . GLY A 1 538 ? 14.407 24.153 24.623 1.00 82.25 538 GLY A N 1
ATOM 4316 C CA . GLY A 1 538 ? 15.126 24.917 25.642 1.00 82.25 538 GLY A CA 1
ATOM 4317 C C . GLY A 1 538 ? 14.409 26.224 25.978 1.00 82.25 538 GLY A C 1
ATOM 4318 O O . GLY A 1 538 ? 14.140 26.480 27.145 1.00 82.25 538 GLY A O 1
ATOM 4319 N N . ALA A 1 539 ? 13.980 26.986 24.965 1.00 85.75 539 ALA A N 1
ATOM 4320 C CA . ALA A 1 539 ? 13.218 28.224 25.150 1.00 85.75 539 ALA A CA 1
ATOM 4321 C C . ALA A 1 539 ? 11.829 28.025 25.784 1.00 85.75 539 ALA A C 1
ATOM 4323 O O . ALA A 1 539 ? 11.260 28.983 26.302 1.00 85.75 539 ALA A O 1
ATOM 4324 N N . GLN A 1 540 ? 11.255 26.813 25.767 1.00 82.88 540 GLN A N 1
ATOM 4325 C CA . GLN A 1 540 ? 9.996 26.568 26.480 1.00 82.88 540 GLN A CA 1
ATOM 4326 C C . GLN A 1 540 ? 10.159 26.550 27.999 1.00 82.88 540 GLN A C 1
ATOM 4328 O O . GLN A 1 540 ? 9.159 26.766 28.693 1.00 82.88 540 GLN A O 1
ATOM 4333 N N . PHE A 1 541 ? 11.380 26.291 28.479 1.00 84.12 541 PHE A N 1
ATOM 4334 C CA . PHE A 1 541 ? 11.681 25.911 29.858 1.00 84.12 541 PHE A CA 1
ATOM 4335 C C . PHE A 1 541 ? 12.874 26.684 30.450 1.00 84.12 541 PHE A C 1
ATOM 4337 O O . PHE A 1 541 ? 13.639 26.149 31.252 1.00 84.12 541 PHE A O 1
ATOM 4344 N N . THR A 1 542 ? 13.053 27.942 30.038 1.00 71.62 542 THR A N 1
ATOM 4345 C CA . THR A 1 542 ? 14.064 28.874 30.572 1.00 71.62 542 THR A CA 1
ATOM 4346 C C . THR A 1 542 ? 13.537 29.689 31.760 1.00 71.62 542 THR A C 1
ATOM 4348 O O . THR A 1 542 ? 12.359 30.042 31.799 1.00 71.62 542 THR A O 1
ATOM 4351 N N . GLY A 1 543 ? 14.418 30.057 32.698 1.00 63.75 543 GLY A N 1
ATOM 4352 C CA . GLY A 1 543 ? 14.074 30.849 33.891 1.00 63.75 543 GLY A CA 1
ATOM 4353 C C . GLY A 1 543 ? 13.502 30.002 35.037 1.00 63.75 543 GLY A C 1
ATOM 4354 O O . GLY A 1 543 ? 13.784 28.811 35.126 1.00 63.75 543 GLY A O 1
ATOM 4355 N N . GLY A 1 544 ? 12.678 30.591 35.912 1.00 57.97 544 GLY A N 1
ATOM 4356 C CA . GLY A 1 544 ? 12.060 29.906 37.065 1.00 57.97 544 GLY A CA 1
ATOM 4357 C C . GLY A 1 544 ? 11.025 28.814 36.731 1.00 57.97 544 GLY A C 1
ATOM 4358 O O . GLY A 1 544 ? 10.423 28.249 37.640 1.00 57.97 544 GLY A O 1
ATOM 4359 N N . HIS A 1 545 ? 10.809 28.501 35.449 1.00 70.88 545 HIS A N 1
ATOM 4360 C CA . HIS A 1 545 ? 9.804 27.552 34.958 1.00 70.88 545 HIS A CA 1
ATOM 4361 C C . HIS A 1 545 ? 10.453 26.416 34.154 1.00 70.88 545 HIS A C 1
ATOM 4363 O O . HIS A 1 545 ? 10.290 26.313 32.937 1.00 70.88 545 HIS A O 1
ATOM 4369 N N . SER A 1 546 ? 11.215 25.567 34.844 1.00 84.25 546 SER A N 1
ATOM 4370 C CA . SER A 1 546 ? 11.894 24.413 34.246 1.00 84.25 546 SER A CA 1
ATOM 4371 C C . SER A 1 546 ? 10.913 23.355 33.719 1.00 84.25 546 SER A C 1
ATOM 4373 O O . SER A 1 546 ? 9.734 23.331 34.076 1.00 84.25 546 SER A O 1
ATOM 4375 N N . PHE A 1 547 ? 11.389 22.417 32.898 1.00 85.50 547 PHE A N 1
ATOM 4376 C CA . PHE A 1 547 ? 10.563 21.282 32.474 1.00 85.50 547 PHE A CA 1
ATOM 4377 C C . PHE A 1 547 ? 10.062 20.470 33.669 1.00 85.50 547 PHE A C 1
ATOM 4379 O O . PHE A 1 547 ? 8.898 20.090 33.704 1.00 85.50 547 PHE A O 1
ATOM 4386 N N . GLN A 1 548 ? 10.907 20.273 34.685 1.00 84.81 548 GLN A N 1
ATOM 4387 C CA . GLN A 1 548 ? 10.515 19.623 35.932 1.00 84.81 548 GLN A CA 1
ATOM 4388 C C . GLN A 1 548 ? 9.362 20.362 36.625 1.00 84.81 548 GLN A C 1
ATOM 4390 O O . GLN A 1 548 ? 8.470 19.710 37.163 1.00 84.81 548 GLN A O 1
ATOM 4395 N N . PHE A 1 549 ? 9.349 21.699 36.598 1.00 85.81 549 PHE A N 1
ATOM 4396 C CA . PHE A 1 549 ? 8.225 22.485 37.107 1.00 85.81 549 PHE A CA 1
ATOM 4397 C C . PHE A 1 549 ? 6.940 22.162 36.336 1.00 85.81 549 PHE A C 1
ATOM 4399 O O . PHE A 1 549 ? 5.940 21.817 36.952 1.00 85.81 549 PHE A O 1
ATOM 4406 N N . TYR A 1 550 ? 6.968 22.171 35.002 1.00 85.81 550 TYR A N 1
ATOM 4407 C CA . TYR A 1 550 ? 5.786 21.830 34.201 1.00 85.81 550 TYR A CA 1
ATOM 4408 C C . TYR A 1 550 ? 5.378 20.359 34.312 1.00 85.81 550 TYR A C 1
ATOM 4410 O O . TYR A 1 550 ? 4.192 20.067 34.320 1.00 85.81 550 TYR A O 1
ATOM 4418 N N . LEU A 1 551 ? 6.323 19.432 34.463 1.00 85.56 551 LEU A N 1
ATOM 4419 C CA . LEU A 1 551 ? 6.035 18.027 34.744 1.00 85.56 551 LEU A CA 1
ATOM 4420 C C . LEU A 1 551 ? 5.381 17.855 36.111 1.00 85.56 551 LEU A C 1
ATOM 4422 O O . LEU A 1 551 ? 4.437 17.086 36.247 1.00 85.56 551 LEU A O 1
ATOM 4426 N N . LYS A 1 552 ? 5.821 18.626 37.108 1.00 86.94 552 LYS A N 1
ATOM 4427 C CA . LYS A 1 552 ? 5.162 18.696 38.410 1.00 86.94 552 LYS A CA 1
ATOM 4428 C C . LYS A 1 552 ? 3.767 19.315 38.307 1.00 86.94 552 LYS A C 1
ATOM 4430 O O . LYS A 1 552 ? 2.862 18.809 38.948 1.00 86.94 552 LYS A O 1
ATOM 4435 N N . GLU A 1 553 ? 3.566 20.347 37.491 1.00 84.06 553 GLU A N 1
ATOM 4436 C CA . GLU A 1 553 ? 2.242 20.949 37.281 1.00 84.06 553 GLU A CA 1
ATOM 4437 C C . GLU A 1 553 ? 1.289 20.028 36.507 1.00 84.06 553 GLU A C 1
ATOM 4439 O O . GLU A 1 553 ? 0.110 19.937 36.849 1.00 84.06 553 GLU A O 1
ATOM 4444 N N . PHE A 1 554 ? 1.788 19.305 35.501 1.00 85.38 554 PHE A N 1
ATOM 4445 C CA . PHE A 1 554 ? 1.022 18.280 34.794 1.00 85.38 554 PHE A CA 1
ATOM 4446 C C . PHE A 1 554 ? 0.635 17.154 35.744 1.00 85.38 554 PHE A C 1
ATOM 4448 O O . PHE A 1 554 ? -0.521 16.744 35.787 1.00 85.38 554 PHE A O 1
ATOM 4455 N N . ASP A 1 555 ? 1.578 16.707 36.567 1.00 88.12 555 ASP A N 1
ATOM 4456 C CA . ASP A 1 555 ? 1.279 15.749 37.608 1.00 88.12 555 ASP A CA 1
ATOM 4457 C C . ASP A 1 555 ? 0.269 16.307 38.620 1.00 88.12 555 ASP A C 1
ATOM 4459 O O . ASP A 1 555 ? -0.687 15.619 38.944 1.00 88.12 555 ASP A O 1
ATOM 4463 N N . HIS A 1 556 ? 0.400 17.552 39.077 1.00 85.62 556 HIS A N 1
ATOM 4464 C CA . HIS A 1 556 ? -0.569 18.172 39.978 1.00 85.62 556 HIS A CA 1
ATOM 4465 C C . HIS A 1 556 ? -1.980 18.200 39.375 1.00 85.62 556 HIS A C 1
ATOM 4467 O O . HIS A 1 556 ? -2.957 18.056 40.108 1.00 85.62 556 HIS A O 1
ATOM 4473 N N . MET A 1 557 ? -2.097 18.355 38.056 1.00 83.56 557 MET A N 1
ATOM 4474 C CA . MET A 1 557 ? -3.356 18.244 37.319 1.00 83.56 557 MET A CA 1
ATOM 4475 C C . MET A 1 557 ? -3.858 16.788 37.257 1.00 83.56 557 MET A C 1
ATOM 4477 O O . MET A 1 557 ? -5.031 16.527 37.535 1.00 83.56 557 MET A O 1
ATOM 4481 N N . MET A 1 558 ? -2.976 15.830 36.953 1.00 83.69 558 MET A N 1
ATOM 4482 C CA . MET A 1 558 ? -3.274 14.387 36.955 1.00 83.69 558 MET A CA 1
ATOM 4483 C C . MET A 1 558 ? -3.601 13.853 38.354 1.00 83.69 558 MET A C 1
ATOM 4485 O O . MET A 1 558 ? -4.335 12.882 38.491 1.00 83.69 558 MET A O 1
ATOM 4489 N N . MET A 1 559 ? -3.091 14.495 39.399 1.00 85.50 559 MET A N 1
ATOM 4490 C CA . MET A 1 559 ? -3.268 14.107 40.795 1.00 85.50 559 MET A CA 1
ATOM 4491 C C . MET A 1 559 ? -4.360 14.914 41.501 1.00 85.50 559 MET A C 1
ATOM 4493 O O . MET A 1 559 ? -4.811 14.516 42.571 1.00 85.50 559 MET A O 1
ATOM 4497 N N . GLY A 1 560 ? -4.794 16.035 40.918 1.00 79.44 560 GLY A N 1
ATOM 4498 C CA . GLY A 1 560 ? -5.754 16.959 41.525 1.00 79.44 560 GLY A CA 1
ATOM 4499 C C . GLY A 1 560 ? -5.190 17.777 42.696 1.00 79.44 560 GLY A C 1
ATOM 4500 O O . GLY A 1 560 ? -5.960 18.318 43.482 1.00 79.44 560 GLY A O 1
ATOM 4501 N N . THR A 1 561 ? -3.864 17.876 42.844 1.00 74.81 561 THR A N 1
ATOM 4502 C CA . THR A 1 561 ? -3.195 18.490 44.009 1.00 74.81 561 THR A CA 1
ATOM 4503 C C . THR A 1 561 ? -2.771 19.944 43.801 1.00 74.81 561 THR A C 1
ATOM 4505 O O . THR A 1 561 ? -2.259 20.564 44.728 1.00 74.81 561 THR A O 1
ATOM 4508 N N . GLY A 1 562 ? -2.940 20.502 42.598 1.00 60.66 562 GLY A N 1
ATOM 4509 C CA . GLY A 1 562 ? -2.519 21.874 42.300 1.00 60.66 562 GLY A CA 1
ATOM 4510 C C . GLY A 1 562 ? -3.616 22.929 42.432 1.00 60.66 562 GLY A C 1
ATOM 4511 O O . GLY A 1 562 ? -3.295 24.111 42.408 1.00 60.66 562 GLY A O 1
ATOM 4512 N N . PHE A 1 563 ? -4.892 22.568 42.590 1.00 53.03 563 PHE A N 1
ATOM 4513 C CA . PHE A 1 563 ? -5.971 23.531 42.844 1.00 53.03 563 PHE A CA 1
ATOM 4514 C C . PHE A 1 563 ? -5.868 24.039 44.285 1.00 53.03 563 PHE A C 1
ATOM 4516 O O . PHE A 1 563 ? -6.026 23.279 45.234 1.00 53.03 563 PHE A O 1
ATOM 4523 N N . GLY A 1 564 ? -5.529 25.317 44.450 1.00 46.94 564 GLY A N 1
ATOM 4524 C CA . GLY A 1 564 ? -5.292 25.951 45.746 1.00 46.94 564 GLY A CA 1
ATOM 4525 C C . GLY A 1 564 ? -6.573 26.259 46.514 1.00 46.94 564 GLY A C 1
ATOM 4526 O O . GLY A 1 564 ? -6.694 27.363 47.030 1.00 46.94 564 GLY A O 1
ATOM 4527 N N . ASP A 1 565 ? -7.503 25.313 46.606 1.00 44.53 565 ASP 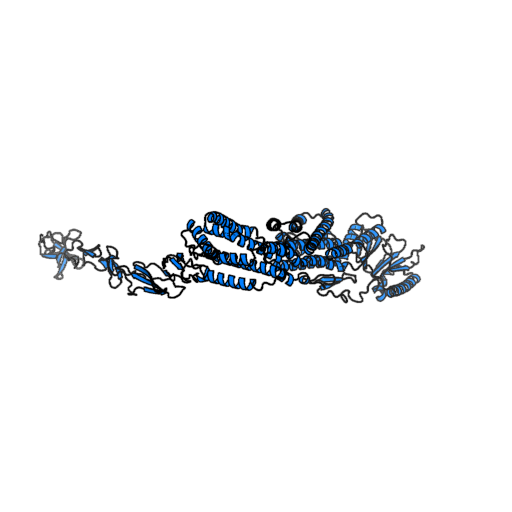A N 1
ATOM 4528 C CA . ASP A 1 565 ? -8.676 25.467 47.453 1.00 44.53 565 ASP A CA 1
ATOM 4529 C C . ASP A 1 565 ? -8.456 24.746 48.780 1.00 44.53 565 ASP A C 1
ATOM 4531 O O . ASP A 1 565 ? -8.317 23.526 48.859 1.00 44.53 565 ASP A O 1
ATOM 4535 N N . LYS A 1 566 ? -8.511 25.533 49.859 1.00 43.06 566 LYS A N 1
ATOM 4536 C CA . LYS A 1 566 ? -8.619 25.087 51.259 1.00 43.06 566 LYS A CA 1
ATOM 4537 C C . LYS A 1 566 ? -9.891 24.258 51.537 1.00 43.06 566 LYS A C 1
ATOM 4539 O O . LYS A 1 566 ? -10.151 23.900 52.682 1.00 43.06 566 LYS A O 1
ATOM 4544 N N . HIS A 1 567 ? -10.670 23.926 50.510 1.00 45.75 567 HIS A N 1
ATOM 4545 C CA . HIS A 1 567 ? -11.899 23.149 50.578 1.00 45.75 567 HIS A CA 1
ATOM 4546 C C . HIS A 1 567 ? -11.722 21.773 49.928 1.00 45.75 567 HIS A C 1
ATOM 4548 O O . HIS A 1 567 ? -12.352 21.502 48.921 1.00 45.75 567 HIS A O 1
ATOM 4554 N N . ASN A 1 568 ? -10.851 20.930 50.498 1.00 41.62 568 ASN A N 1
ATOM 4555 C CA . ASN A 1 568 ? -10.891 19.451 50.577 1.00 41.62 568 ASN A CA 1
ATOM 4556 C C . ASN A 1 568 ? -11.420 18.574 49.409 1.00 41.62 568 ASN A C 1
ATOM 4558 O O . ASN A 1 568 ? -11.618 17.376 49.604 1.00 41.62 568 ASN A O 1
ATOM 4562 N N . ILE A 1 569 ? -11.619 19.091 48.200 1.00 48.56 569 ILE A N 1
ATOM 4563 C CA . ILE A 1 569 ? -12.168 18.352 47.064 1.00 48.56 569 ILE A CA 1
ATOM 4564 C C . ILE A 1 569 ? -11.125 18.355 45.941 1.00 48.56 569 ILE A C 1
ATOM 4566 O O . ILE A 1 569 ? -11.165 19.144 45.001 1.00 48.56 569 ILE A O 1
ATOM 4570 N N . GLN A 1 570 ? -10.155 17.450 46.066 1.00 55.50 570 GLN A N 1
ATOM 4571 C CA . GLN A 1 570 ? -9.123 17.196 45.059 1.00 55.50 570 GLN A CA 1
ATOM 4572 C C . GLN A 1 570 ? -9.697 16.328 43.930 1.00 55.50 570 GLN A C 1
ATOM 4574 O O . GLN A 1 570 ? -9.534 15.109 43.928 1.00 55.50 570 GLN A O 1
ATOM 4579 N N . HIS A 1 571 ? -10.404 16.929 42.970 1.00 68.38 571 HIS A N 1
ATOM 4580 C CA . HIS A 1 571 ? -10.741 16.224 41.732 1.00 68.38 571 HIS A CA 1
ATOM 4581 C C . HIS A 1 571 ? -9.558 16.289 40.768 1.00 68.38 571 HIS A C 1
ATOM 4583 O O . HIS A 1 571 ? -9.130 17.368 40.360 1.00 68.38 571 HIS A O 1
ATOM 4589 N N . ASN A 1 572 ? -9.027 15.123 40.406 1.00 79.62 572 ASN A N 1
ATOM 4590 C CA . ASN A 1 572 ? -8.056 15.033 39.322 1.00 79.62 572 ASN A CA 1
ATOM 4591 C C . ASN A 1 572 ? -8.746 15.206 37.959 1.00 79.62 572 ASN A C 1
ATOM 4593 O O . ASN A 1 572 ? -9.972 15.140 37.839 1.00 79.62 572 ASN A O 1
ATOM 4597 N N . ILE A 1 573 ? -7.947 15.399 36.911 1.00 78.50 573 ILE A N 1
ATOM 4598 C CA . ILE A 1 573 ? -8.469 15.649 35.564 1.00 78.50 573 ILE A CA 1
ATOM 4599 C C . ILE A 1 573 ? -9.353 14.514 35.021 1.00 78.50 573 ILE A C 1
ATOM 4601 O O . ILE A 1 573 ? -10.312 14.778 34.297 1.00 78.50 573 ILE A O 1
ATOM 4605 N N . LEU A 1 574 ? -9.085 13.259 35.396 1.00 83.31 574 LEU A N 1
ATOM 4606 C CA . LEU A 1 574 ? -9.905 12.128 34.975 1.00 83.31 574 LEU A CA 1
ATOM 4607 C C . LEU A 1 574 ? -11.276 12.146 35.666 1.00 83.31 574 LEU A C 1
ATOM 4609 O O . LEU A 1 574 ? -12.282 11.874 35.019 1.00 83.31 574 LEU A O 1
ATOM 4613 N N . ASP A 1 575 ? -11.350 12.525 36.942 1.00 81.06 575 ASP A N 1
ATOM 4614 C CA . ASP A 1 575 ? -12.631 12.709 37.635 1.00 81.06 575 ASP A CA 1
ATOM 4615 C C . ASP A 1 575 ? -13.469 13.820 36.997 1.00 81.06 575 ASP A C 1
ATOM 4617 O O . ASP A 1 575 ? -14.678 13.659 36.825 1.00 81.06 575 ASP A O 1
ATOM 4621 N N . ILE A 1 576 ? -12.833 14.923 36.597 1.00 76.44 576 ILE A N 1
ATOM 4622 C CA . ILE A 1 576 ? -13.514 16.038 35.925 1.00 76.44 576 ILE A CA 1
ATOM 4623 C C . ILE A 1 576 ? -14.036 15.592 34.550 1.00 76.44 576 ILE A C 1
ATOM 4625 O O . ILE A 1 576 ? -15.201 15.826 34.218 1.00 76.44 576 ILE A O 1
ATOM 4629 N N . PHE A 1 577 ? -13.233 14.842 33.790 1.00 79.44 577 PHE A N 1
ATOM 4630 C CA . PHE A 1 577 ? -13.656 14.262 32.515 1.00 79.44 577 PHE A CA 1
ATOM 4631 C C . PHE A 1 577 ? -14.830 13.285 32.666 1.00 79.44 577 PHE A C 1
ATOM 4633 O O . PHE A 1 577 ? -15.834 13.414 31.966 1.00 79.44 577 PHE A O 1
ATOM 4640 N N . ARG A 1 578 ? -14.768 12.365 33.639 1.00 82.31 578 ARG A N 1
ATOM 4641 C CA . ARG A 1 578 ? -15.871 11.437 33.943 1.00 82.31 578 ARG A CA 1
ATOM 4642 C C . ARG A 1 578 ? -17.167 12.179 34.259 1.00 82.31 578 ARG A C 1
ATOM 4644 O O . ARG A 1 578 ? -18.211 11.816 33.725 1.00 82.31 578 ARG A O 1
ATOM 4651 N N . LYS A 1 579 ? -17.110 13.215 35.104 1.00 77.62 579 LYS A N 1
ATOM 4652 C CA . LYS A 1 579 ? -18.286 14.033 35.447 1.00 77.62 579 LYS A CA 1
ATOM 4653 C C . LYS A 1 579 ? -18.901 14.699 34.222 1.00 77.62 579 LYS A C 1
ATOM 4655 O O . LYS A 1 579 ? -20.120 14.722 34.103 1.00 77.62 579 LYS A O 1
ATOM 4660 N N . SER A 1 580 ? -18.066 15.162 33.301 1.00 74.88 580 SER A N 1
ATOM 4661 C CA . SER A 1 580 ? -18.511 15.832 32.075 1.00 74.88 580 SER A CA 1
ATOM 4662 C C . SER A 1 580 ? -19.278 14.886 31.160 1.00 74.88 580 SER A C 1
ATOM 4664 O O . SER A 1 580 ? -20.367 15.223 30.711 1.00 74.88 580 SER A O 1
ATOM 4666 N N . LEU A 1 581 ? -18.775 13.659 30.971 1.00 75.31 581 LEU A N 1
ATOM 4667 C CA . LEU A 1 581 ? -19.480 12.620 30.207 1.00 75.31 581 LEU A CA 1
ATOM 4668 C C . LEU A 1 581 ? -20.855 12.293 30.810 1.00 75.31 581 LEU A C 1
ATOM 4670 O O . LEU A 1 581 ? -21.811 12.005 30.091 1.00 75.31 581 LEU A O 1
ATOM 4674 N N . VAL A 1 582 ? -20.966 12.337 32.140 1.00 76.69 582 VAL A N 1
ATOM 4675 C CA . VAL A 1 582 ? -22.232 12.104 32.847 1.00 76.69 582 VAL A CA 1
ATOM 4676 C C . VAL A 1 582 ? -23.185 13.296 32.712 1.00 76.69 582 VAL A C 1
ATOM 4678 O O . VAL A 1 582 ? -24.378 13.091 32.526 1.00 76.69 582 VAL A O 1
ATOM 4681 N N . GLN A 1 583 ? -22.689 14.532 32.779 1.00 68.44 583 GLN A N 1
ATOM 4682 C CA . GLN A 1 583 ? -23.516 15.740 32.667 1.00 68.44 583 GLN A CA 1
ATOM 4683 C C . GLN A 1 583 ? -24.027 15.990 31.243 1.00 68.44 583 GLN A C 1
ATOM 4685 O O . GLN A 1 583 ? -25.182 16.374 31.068 1.00 68.44 583 GLN A O 1
ATOM 4690 N N . ASP A 1 584 ? -23.190 15.755 30.233 1.00 57.88 584 ASP A N 1
ATOM 4691 C CA . ASP A 1 584 ? -23.539 15.955 28.822 1.00 57.88 584 ASP A CA 1
ATOM 4692 C C . ASP A 1 584 ? -24.654 14.989 28.384 1.00 57.88 584 ASP A C 1
ATOM 4694 O O . ASP A 1 584 ? -25.638 15.363 27.750 1.00 57.88 584 ASP A O 1
ATOM 4698 N N . SER A 1 585 ? -24.577 13.748 28.860 1.00 55.72 585 SER A N 1
ATOM 4699 C CA . SER A 1 585 ? -25.535 12.694 28.536 1.00 55.72 585 SER A CA 1
ATOM 4700 C C . SER A 1 585 ? -26.865 12.760 29.295 1.00 55.72 585 SER A C 1
ATOM 4702 O O . SER A 1 585 ? -27.891 12.316 28.770 1.00 55.72 585 SER A O 1
ATOM 4704 N N . GLN A 1 586 ? -26.895 13.372 30.486 1.00 56.00 586 GLN A N 1
ATOM 4705 C CA . GLN A 1 586 ? -28.139 13.671 31.210 1.00 56.00 586 GLN A CA 1
ATOM 4706 C C . GLN A 1 586 ? -29.075 14.610 30.429 1.00 56.00 586 GLN A C 1
ATOM 4708 O O . GLN A 1 586 ? -30.265 14.668 30.735 1.00 56.00 586 GLN A O 1
ATOM 4713 N N . ARG A 1 587 ? -28.573 15.313 29.403 1.00 52.53 587 ARG A N 1
ATOM 4714 C CA . ARG A 1 587 ? -29.380 16.167 28.518 1.00 52.53 587 ARG A CA 1
ATOM 4715 C C . ARG A 1 587 ? -30.053 15.410 27.367 1.00 52.53 587 ARG A C 1
ATOM 4717 O O . ARG A 1 587 ? -30.908 15.994 26.710 1.00 52.53 587 ARG A O 1
ATOM 4724 N N . GLN A 1 588 ? -29.680 14.152 27.104 1.00 51.22 588 GLN A N 1
ATOM 4725 C CA . GLN A 1 588 ? -30.021 13.472 25.845 1.00 51.22 588 GLN A CA 1
ATOM 4726 C C . GLN A 1 588 ? -30.619 12.057 25.987 1.00 51.22 588 GLN A C 1
ATOM 4728 O O . GLN A 1 588 ? -31.244 11.595 25.035 1.00 51.22 588 GLN A O 1
ATOM 4733 N N . SER A 1 589 ? -30.497 11.345 27.122 1.00 55.78 589 SER A N 1
ATOM 4734 C CA . SER A 1 589 ? -31.088 9.993 27.230 1.00 55.78 589 SER A CA 1
ATOM 4735 C C . SER A 1 589 ? -31.497 9.551 28.642 1.00 55.78 589 SER A C 1
ATOM 4737 O O . SER A 1 589 ? -30.933 9.991 29.641 1.00 55.78 589 SER A O 1
ATOM 4739 N N . ALA A 1 590 ? -32.450 8.612 28.711 1.00 59.97 590 ALA A N 1
ATOM 4740 C CA . ALA A 1 590 ? -32.858 7.917 29.939 1.00 59.97 590 ALA A CA 1
ATOM 4741 C C . ALA A 1 590 ? -31.939 6.728 30.314 1.00 59.97 590 ALA A C 1
ATOM 4743 O O . ALA A 1 590 ? -32.163 6.068 31.336 1.00 59.97 590 ALA A O 1
ATOM 4744 N N . GLU A 1 591 ? -30.928 6.423 29.492 1.00 67.69 591 GLU A N 1
ATOM 4745 C CA . GLU A 1 591 ? -30.046 5.270 29.677 1.00 67.69 591 GLU A CA 1
ATOM 4746 C C . GLU A 1 591 ? -28.861 5.580 30.610 1.00 67.69 591 GLU A C 1
ATOM 4748 O O . GLU A 1 591 ? -28.348 6.701 30.626 1.00 67.69 591 GLU A O 1
ATOM 4753 N N . PRO A 1 592 ? -28.385 4.602 31.409 1.00 73.94 592 PRO A N 1
ATOM 4754 C CA . PRO A 1 592 ? -27.232 4.806 32.270 1.00 73.94 592 PRO A CA 1
ATOM 4755 C C . PRO A 1 592 ? -25.954 4.916 31.442 1.00 73.94 592 PRO A C 1
ATOM 4757 O O . PRO A 1 592 ? -25.473 3.947 30.856 1.00 73.94 592 PRO A O 1
ATOM 4760 N N . VAL A 1 593 ? -25.375 6.110 31.443 1.00 83.25 593 VAL A N 1
ATOM 4761 C CA . VAL A 1 593 ? -24.143 6.393 30.700 1.00 83.25 593 VAL A CA 1
ATOM 4762 C C . VAL A 1 593 ? -22.931 5.797 31.393 1.00 83.25 593 VAL A C 1
ATOM 4764 O O . VAL A 1 593 ? -22.063 5.231 30.734 1.00 83.25 593 VAL A O 1
ATOM 4767 N N . VAL A 1 594 ? -22.884 5.851 32.722 1.00 87.50 594 VAL A N 1
ATOM 4768 C CA . VAL A 1 594 ? -21.774 5.294 33.499 1.00 87.50 594 VAL A CA 1
ATOM 4769 C C . VAL A 1 594 ? -21.703 3.778 33.297 1.00 87.50 594 VAL A C 1
ATOM 4771 O O . VAL A 1 594 ? -22.710 3.075 33.399 1.00 87.50 594 VAL A O 1
ATOM 4774 N N . CYS A 1 595 ? -20.499 3.283 33.011 1.00 89.19 595 CYS A N 1
ATOM 4775 C CA . CYS A 1 595 ? -20.224 1.885 32.665 1.00 89.19 595 CYS A CA 1
ATOM 4776 C C . CYS A 1 595 ? -20.914 1.371 31.384 1.00 89.19 595 CYS A C 1
ATOM 4778 O O . CYS A 1 595 ? -20.946 0.161 31.149 1.00 89.19 595 CYS A O 1
ATOM 4780 N N . SER A 1 596 ? -21.421 2.261 30.524 1.00 88.50 596 SER A N 1
ATOM 4781 C CA . SER A 1 596 ? -21.746 1.926 29.131 1.00 88.50 596 SER A CA 1
ATOM 4782 C C . SER A 1 596 ? -20.473 1.745 28.296 1.00 88.50 596 SER A C 1
ATOM 4784 O O . SER A 1 596 ? -19.406 2.237 28.672 1.00 88.50 596 SER A O 1
ATOM 4786 N N . LYS A 1 597 ? -20.586 1.078 27.140 1.00 84.56 597 LYS A N 1
ATOM 4787 C CA . LYS A 1 597 ? -19.468 0.907 26.199 1.00 84.56 597 LYS A CA 1
ATOM 4788 C C . LYS A 1 597 ? -18.854 2.247 25.798 1.00 84.56 597 LYS A C 1
ATOM 4790 O O . LYS A 1 597 ? -17.652 2.431 25.910 1.00 84.56 597 LYS A O 1
ATOM 4795 N N . TYR A 1 598 ? -19.700 3.192 25.396 1.00 81.06 598 TYR A N 1
ATOM 4796 C CA . TYR A 1 598 ? -19.276 4.532 25.008 1.00 81.06 598 TYR A CA 1
ATOM 4797 C C . TYR A 1 598 ? -18.520 5.235 26.141 1.00 81.06 598 TYR A C 1
ATOM 4799 O O . TYR A 1 598 ? -17.410 5.706 25.932 1.00 81.06 598 TYR A O 1
ATOM 4807 N N . TYR A 1 599 ? -19.065 5.239 27.360 1.00 84.81 599 TYR A N 1
ATOM 4808 C CA . TYR A 1 599 ? -18.408 5.864 28.509 1.00 84.81 599 TYR A CA 1
ATOM 4809 C C . TYR A 1 599 ? -17.017 5.285 28.776 1.00 84.81 599 TYR A C 1
ATOM 4811 O O . TYR A 1 599 ? -16.071 6.039 28.999 1.00 84.81 599 TYR A O 1
ATOM 4819 N N . THR A 1 600 ? -16.870 3.959 28.729 1.00 83.38 600 THR A N 1
ATOM 4820 C CA . THR A 1 600 ? -15.561 3.335 28.946 1.00 83.38 600 THR A CA 1
ATOM 4821 C C . THR A 1 600 ? -14.608 3.544 27.787 1.00 83.38 600 THR A C 1
ATOM 4823 O O . THR A 1 600 ? -13.443 3.806 28.045 1.00 83.38 600 THR A O 1
ATOM 4826 N N . ASP A 1 601 ? -15.087 3.526 26.542 1.00 78.00 601 ASP A N 1
ATOM 4827 C CA . ASP A 1 601 ? -14.256 3.806 25.367 1.00 78.00 601 ASP A CA 1
ATOM 4828 C C . ASP A 1 601 ? -13.714 5.251 25.425 1.00 78.00 601 ASP A C 1
ATOM 4830 O O . ASP A 1 601 ? -12.539 5.493 25.142 1.00 78.00 601 ASP A O 1
ATOM 4834 N N . GLN A 1 602 ? -14.533 6.207 25.882 1.00 76.00 602 GLN A N 1
ATOM 4835 C CA . GLN A 1 602 ? -14.125 7.600 26.092 1.00 76.00 602 GLN A CA 1
ATOM 4836 C C . GLN A 1 602 ? -13.107 7.746 27.228 1.00 76.00 602 GLN A C 1
ATOM 4838 O O . GLN A 1 602 ? -12.121 8.471 27.086 1.00 76.00 602 GLN A O 1
ATOM 4843 N N . ILE A 1 603 ? -13.308 7.047 28.349 1.00 79.88 603 ILE A N 1
ATOM 4844 C CA . ILE A 1 603 ? -12.340 7.035 29.455 1.00 79.88 603 ILE A CA 1
ATOM 4845 C C . ILE A 1 603 ? -11.028 6.388 29.031 1.00 79.88 603 ILE A C 1
ATOM 4847 O O . ILE A 1 603 ? -9.973 6.955 29.295 1.00 79.88 603 ILE A O 1
ATOM 4851 N N . ASP A 1 604 ? -11.077 5.235 28.367 1.00 77.31 604 ASP A N 1
ATOM 4852 C CA . ASP A 1 604 ? -9.899 4.536 27.861 1.00 77.31 604 ASP A CA 1
ATOM 4853 C C . ASP A 1 604 ? -9.104 5.434 26.926 1.00 77.31 604 ASP A C 1
ATOM 4855 O O . ASP A 1 604 ? -7.887 5.573 27.072 1.00 77.31 604 ASP A O 1
ATOM 4859 N N . TYR A 1 605 ? -9.793 6.087 25.993 1.00 67.31 605 TYR A N 1
ATOM 4860 C CA . TYR A 1 605 ? -9.178 7.044 25.092 1.00 67.31 605 TYR A CA 1
ATOM 4861 C C . TYR A 1 605 ? -8.527 8.201 25.857 1.00 67.31 605 TYR A C 1
ATOM 4863 O O . TYR A 1 605 ? -7.357 8.509 25.622 1.00 67.31 605 TYR A O 1
ATOM 4871 N N . PHE A 1 606 ? -9.244 8.807 26.806 1.00 76.31 606 PHE A N 1
ATOM 4872 C CA . PHE A 1 606 ? -8.740 9.923 27.601 1.00 76.31 606 PHE A CA 1
ATOM 4873 C C . PHE A 1 606 ? -7.520 9.532 28.443 1.00 76.31 606 PHE A C 1
ATOM 4875 O O . PHE A 1 606 ? -6.494 10.205 28.388 1.00 76.31 606 PHE A O 1
ATOM 4882 N N . VAL A 1 607 ? -7.589 8.423 29.183 1.00 75.31 607 VAL A N 1
ATOM 4883 C CA . VAL A 1 607 ? -6.488 7.924 30.018 1.00 75.31 607 VAL A CA 1
ATOM 4884 C C . VAL A 1 607 ? -5.265 7.626 29.157 1.00 75.31 607 VAL A C 1
ATOM 4886 O O . VAL A 1 607 ? -4.175 8.117 29.456 1.00 75.31 607 VAL A O 1
ATOM 4889 N N . ARG A 1 608 ? -5.440 6.899 28.045 1.00 68.50 608 ARG A N 1
ATOM 4890 C CA . ARG A 1 608 ? -4.353 6.626 27.094 1.00 68.50 608 ARG A CA 1
ATOM 4891 C C . ARG A 1 608 ? -3.751 7.917 26.556 1.00 68.50 608 ARG A C 1
ATOM 4893 O O . ARG A 1 608 ? -2.531 8.036 26.514 1.00 68.50 608 ARG A O 1
ATOM 4900 N N . TYR A 1 609 ? -4.586 8.885 26.183 1.00 66.62 609 TYR A N 1
ATOM 4901 C CA . TYR A 1 609 ? -4.138 10.174 25.669 1.00 66.62 609 TYR A CA 1
ATOM 4902 C C . TYR A 1 609 ? -3.324 10.958 26.705 1.00 66.62 609 TYR A C 1
ATOM 4904 O O . TYR A 1 609 ? -2.255 11.464 26.372 1.00 66.62 609 TYR A O 1
ATOM 4912 N N . MET A 1 610 ? -3.786 11.036 27.955 1.00 75.50 610 MET A N 1
ATOM 4913 C CA . MET A 1 610 ? -3.116 11.803 29.009 1.00 75.50 610 MET A CA 1
ATOM 4914 C C . MET A 1 610 ? -1.760 11.204 29.394 1.00 75.50 610 MET A C 1
ATOM 4916 O O . MET A 1 610 ? -0.766 11.930 29.431 1.00 75.50 610 MET A O 1
ATOM 4920 N N . PHE A 1 611 ? -1.682 9.884 29.594 1.00 73.50 611 PHE A N 1
ATOM 4921 C CA . PHE A 1 611 ? -0.405 9.217 29.876 1.00 73.50 611 PHE A CA 1
ATOM 4922 C C . PHE A 1 611 ? 0.540 9.235 28.674 1.00 73.50 611 PHE A C 1
ATOM 4924 O O . PHE A 1 611 ? 1.749 9.386 28.851 1.00 73.50 611 PHE A O 1
ATOM 4931 N N . ALA A 1 612 ? 0.017 9.121 27.449 1.00 63.97 612 ALA A N 1
ATOM 4932 C CA . ALA A 1 612 ? 0.831 9.286 26.250 1.00 63.97 612 ALA A CA 1
ATOM 4933 C C . ALA A 1 612 ? 1.380 10.714 26.152 1.00 63.97 612 ALA A C 1
ATOM 4935 O O . ALA A 1 612 ? 2.554 10.893 25.849 1.00 63.97 612 ALA A O 1
ATOM 4936 N N . LEU A 1 613 ? 0.572 11.733 26.454 1.00 73.38 613 LEU A N 1
ATOM 4937 C CA . LEU A 1 613 ? 1.011 13.125 26.430 1.00 73.38 613 LEU A CA 1
ATOM 4938 C C . LEU A 1 613 ? 2.160 13.381 27.417 1.00 73.38 613 LEU A C 1
ATOM 4940 O O . LEU A 1 613 ? 3.142 14.013 27.034 1.00 73.38 613 LEU A O 1
ATOM 4944 N N . GLU A 1 614 ? 2.065 12.870 28.648 1.00 74.06 614 GLU A N 1
ATOM 4945 C CA . GLU A 1 614 ? 3.131 12.983 29.653 1.00 74.06 614 GLU A CA 1
ATOM 4946 C C . GLU A 1 614 ? 4.385 12.205 29.260 1.00 74.06 614 GLU A C 1
ATOM 4948 O O . GLU A 1 614 ? 5.486 12.755 29.277 1.00 74.06 614 GLU A O 1
ATOM 4953 N N . LYS A 1 615 ? 4.218 10.942 28.847 1.00 71.44 615 LYS A N 1
ATOM 4954 C CA . LYS A 1 615 ? 5.317 10.086 28.390 1.00 71.44 615 LYS A CA 1
ATOM 4955 C C . LYS A 1 615 ? 6.077 10.740 27.247 1.00 71.44 615 LYS A C 1
ATOM 4957 O O . LYS A 1 615 ? 7.297 10.845 27.309 1.00 71.44 615 LYS A O 1
ATOM 4962 N N . GLU A 1 616 ? 5.376 11.189 26.213 1.00 66.38 616 GLU A N 1
ATOM 4963 C CA . GLU A 1 616 ? 6.020 11.787 25.048 1.00 66.38 616 GLU A CA 1
ATOM 4964 C C . GLU A 1 616 ? 6.659 13.145 25.373 1.00 66.38 616 GLU A C 1
ATOM 4966 O O . GLU A 1 616 ? 7.705 13.470 24.812 1.00 66.38 616 GLU A O 1
ATOM 4971 N N . ALA A 1 617 ? 6.098 13.914 26.315 1.00 78.38 617 ALA A N 1
ATOM 4972 C CA . ALA A 1 617 ? 6.720 15.136 26.824 1.00 78.38 617 ALA A CA 1
ATOM 4973 C C . ALA A 1 617 ? 8.013 14.848 27.610 1.00 78.38 617 ALA A C 1
ATOM 4975 O O . ALA A 1 617 ? 9.001 15.565 27.450 1.00 78.38 617 ALA A O 1
ATOM 4976 N N . VAL A 1 618 ? 8.048 13.786 28.421 1.00 75.00 618 VAL A N 1
ATOM 4977 C CA . VAL A 1 618 ? 9.268 13.359 29.122 1.00 75.00 618 VAL A CA 1
ATOM 4978 C C . VAL A 1 618 ? 10.299 12.818 28.151 1.00 75.00 618 VAL A C 1
ATOM 4980 O O . VAL A 1 618 ? 11.448 13.232 28.224 1.00 75.00 618 VAL A O 1
ATOM 4983 N N . LEU A 1 619 ? 9.907 11.972 27.197 1.00 65.12 619 LEU A N 1
ATOM 4984 C CA . LEU A 1 619 ? 10.815 11.488 26.157 1.00 65.12 619 LEU A CA 1
ATOM 4985 C C . LEU A 1 619 ? 11.390 12.651 25.340 1.00 65.12 619 LEU A C 1
ATOM 4987 O O . LEU A 1 619 ? 12.588 12.660 25.050 1.00 65.12 619 LEU A O 1
ATOM 4991 N N . ALA A 1 620 ? 10.568 13.663 25.046 1.00 75.94 620 ALA A N 1
ATOM 4992 C CA . ALA A 1 620 ? 11.024 14.902 24.437 1.00 75.94 620 ALA A CA 1
ATOM 4993 C C . ALA A 1 620 ? 12.110 15.564 25.294 1.00 75.94 620 ALA A C 1
ATOM 4995 O O . ALA A 1 620 ? 13.232 15.820 24.840 1.00 75.94 620 ALA A O 1
ATOM 4996 N N . TRP A 1 621 ? 11.828 15.808 26.566 1.00 84.75 621 TRP A N 1
ATOM 4997 C CA . TRP A 1 621 ? 12.804 16.451 27.433 1.00 84.75 621 TRP A CA 1
ATOM 4998 C C . TRP A 1 621 ? 14.075 15.616 27.647 1.00 84.75 621 TRP A C 1
ATOM 5000 O O . TRP A 1 621 ? 15.178 16.152 27.577 1.00 84.75 621 TRP A O 1
ATOM 5010 N N . SER A 1 622 ? 13.961 14.298 27.800 1.00 73.94 622 SER A N 1
ATOM 5011 C CA . SER A 1 622 ? 15.101 13.379 27.869 1.00 73.94 622 SER A CA 1
ATOM 5012 C C . SER A 1 622 ? 15.967 13.472 26.617 1.00 73.94 622 SER A C 1
ATOM 5014 O O . SER A 1 622 ? 17.192 13.539 26.722 1.00 73.94 622 SER A O 1
ATOM 5016 N N . LYS A 1 623 ? 15.351 13.565 25.430 1.00 74.56 623 LYS A N 1
ATOM 5017 C CA . LYS A 1 623 ? 16.089 13.798 24.186 1.00 74.56 623 LYS A CA 1
ATOM 5018 C C . LYS A 1 623 ? 16.799 15.151 24.200 1.00 74.56 623 LYS A C 1
ATOM 5020 O O . LYS A 1 623 ? 17.935 15.221 23.747 1.00 74.56 623 LYS A O 1
ATOM 5025 N N . TYR A 1 624 ? 16.175 16.204 24.733 1.00 84.94 624 TYR A N 1
ATOM 5026 C CA . TYR A 1 624 ? 16.789 17.532 24.870 1.00 84.94 624 TYR A CA 1
ATOM 5027 C C . TYR A 1 624 ? 18.024 17.502 25.784 1.00 84.94 624 TYR A C 1
ATOM 5029 O O . TYR A 1 624 ? 19.078 18.032 25.426 1.00 84.94 624 TYR A O 1
ATOM 5037 N N . LEU A 1 625 ? 17.918 16.838 26.933 1.00 79.25 625 LEU A N 1
ATOM 5038 C CA . LEU A 1 625 ? 19.001 16.685 27.904 1.00 79.25 625 LEU A CA 1
ATOM 5039 C C . LEU A 1 625 ? 20.182 15.895 27.330 1.00 79.25 625 LEU A C 1
ATOM 5041 O O . LEU A 1 625 ? 21.309 16.391 27.320 1.00 79.25 625 LEU A O 1
ATOM 5045 N N . LEU A 1 626 ? 19.896 14.724 26.750 1.00 71.44 626 LEU A N 1
ATOM 5046 C CA . LEU A 1 626 ? 20.890 13.857 26.112 1.00 71.44 626 LEU A CA 1
ATOM 5047 C C . LEU A 1 626 ? 21.708 14.621 25.063 1.00 71.44 626 LEU A C 1
ATOM 5049 O O . LEU A 1 626 ? 22.931 14.559 25.026 1.00 71.44 626 LEU A O 1
ATOM 5053 N N . VAL A 1 627 ? 21.009 15.372 24.219 1.00 72.19 627 VAL A N 1
ATOM 5054 C CA . VAL A 1 627 ? 21.582 16.113 23.097 1.00 72.19 627 VAL A CA 1
ATOM 5055 C C . VAL A 1 627 ? 22.407 17.327 23.534 1.00 72.19 627 VAL A C 1
ATOM 5057 O O . VAL A 1 627 ? 23.332 17.727 22.831 1.00 72.19 627 VAL A O 1
ATOM 5060 N N . THR A 1 628 ? 22.068 17.940 24.666 1.00 83.75 628 THR A N 1
ATOM 5061 C CA . THR A 1 628 ? 22.788 19.111 25.189 1.00 83.75 628 THR A CA 1
ATOM 5062 C C . THR A 1 628 ? 23.959 18.733 26.093 1.00 83.75 628 THR A C 1
ATOM 5064 O O . THR A 1 628 ? 24.600 19.624 26.646 1.00 83.75 628 THR A O 1
ATOM 5067 N N . GLY A 1 629 ? 24.233 17.435 26.274 1.00 71.31 629 GLY A N 1
ATOM 5068 C CA . GLY A 1 629 ? 25.231 16.947 27.228 1.00 71.31 629 GLY A CA 1
ATOM 5069 C C . GLY A 1 629 ? 24.857 17.227 28.688 1.00 71.31 629 GLY A C 1
ATOM 5070 O O . GLY A 1 629 ? 25.687 17.078 29.581 1.00 71.31 629 GLY A O 1
ATOM 5071 N N . LYS A 1 630 ? 23.611 17.642 28.949 1.00 73.19 630 LYS A N 1
ATOM 5072 C CA . LYS A 1 630 ? 23.095 17.883 30.295 1.00 73.19 630 LYS A CA 1
ATOM 5073 C C . LYS A 1 630 ? 22.601 16.550 30.846 1.00 73.19 630 LYS A C 1
ATOM 5075 O O . LYS A 1 630 ? 21.561 16.049 30.438 1.00 73.19 630 LYS A O 1
ATOM 5080 N N . SER A 1 631 ? 23.357 15.955 31.760 1.00 58.47 631 SER A N 1
ATOM 5081 C CA . SER A 1 631 ? 22.919 14.759 32.482 1.00 58.47 631 SER A CA 1
ATOM 5082 C C . SER A 1 631 ? 21.979 15.162 33.616 1.00 58.47 631 SER A C 1
ATOM 5084 O O . SER A 1 631 ? 22.386 15.870 34.535 1.00 58.47 631 SER A O 1
ATOM 5086 N N . GLU A 1 632 ? 20.752 14.651 33.595 1.00 57.28 632 GLU A N 1
ATOM 5087 C CA . GLU A 1 632 ? 19.805 14.793 34.698 1.00 57.28 632 GLU A CA 1
ATOM 5088 C C . GLU A 1 632 ? 19.185 13.415 34.994 1.00 57.28 632 GLU A C 1
ATOM 5090 O O . GLU A 1 632 ? 18.060 13.114 34.598 1.00 57.28 632 GLU A O 1
ATOM 5095 N N . ASN A 1 633 ? 19.931 12.555 35.708 1.00 53.16 633 ASN A N 1
ATOM 5096 C CA . ASN A 1 633 ? 19.497 11.211 36.158 1.00 53.16 633 ASN A CA 1
ATOM 5097 C C . ASN A 1 633 ? 18.165 11.211 36.946 1.00 53.16 633 ASN A C 1
ATOM 5099 O O . ASN A 1 633 ? 17.584 10.163 37.224 1.00 53.16 633 ASN A O 1
ATOM 5103 N N . PHE A 1 634 ? 17.682 12.390 37.329 1.00 57.84 634 PHE A N 1
ATOM 5104 C CA . PHE A 1 634 ? 16.468 12.610 38.096 1.00 57.84 634 PHE A CA 1
ATOM 5105 C C . PHE A 1 634 ? 15.179 12.496 37.254 1.00 57.84 634 PHE A C 1
ATOM 5107 O O . PHE A 1 634 ? 14.181 12.000 37.769 1.00 57.84 634 PHE A O 1
ATOM 5114 N N . VAL A 1 635 ? 15.173 12.876 35.966 1.00 62.16 635 VAL A N 1
ATOM 5115 C CA . VAL A 1 635 ? 13.933 12.989 35.156 1.00 62.16 635 VAL A CA 1
ATOM 5116 C C . VAL A 1 635 ? 13.249 11.641 34.924 1.00 62.16 635 VAL A C 1
ATOM 5118 O O . VAL A 1 635 ? 12.034 11.536 35.076 1.00 62.16 635 VAL A O 1
ATOM 5121 N N . GLU A 1 636 ? 14.012 10.595 34.601 1.00 58.78 636 GLU A N 1
ATOM 5122 C CA . GLU A 1 636 ? 13.454 9.255 34.381 1.00 58.78 636 GLU A CA 1
ATOM 5123 C C . GLU A 1 636 ? 12.879 8.667 35.677 1.00 58.78 636 GLU A C 1
ATOM 5125 O O . GLU A 1 636 ? 11.786 8.099 35.672 1.00 58.78 636 GLU A O 1
ATOM 5130 N N . LYS A 1 637 ? 13.586 8.850 36.801 1.00 66.69 637 LYS A N 1
ATOM 5131 C CA . LYS A 1 637 ? 13.131 8.413 38.125 1.00 66.69 637 LYS A CA 1
ATOM 5132 C C . LYS A 1 637 ? 11.841 9.129 38.529 1.00 66.69 637 LYS A C 1
ATOM 5134 O O . LYS A 1 637 ? 10.880 8.480 38.919 1.00 66.69 637 LYS A O 1
ATOM 5139 N N . VAL A 1 638 ? 11.789 10.448 38.355 1.00 70.88 638 VAL A N 1
ATOM 5140 C CA . VAL A 1 638 ? 10.626 11.282 38.696 1.00 70.88 638 VAL A CA 1
ATOM 5141 C C . VAL A 1 638 ? 9.430 10.967 37.823 1.00 70.88 638 VAL A C 1
ATOM 5143 O O . VAL A 1 638 ? 8.329 10.847 38.342 1.00 70.88 638 VAL A O 1
ATOM 5146 N N . PHE A 1 639 ? 9.629 10.787 36.518 1.00 68.12 639 PHE A N 1
ATOM 5147 C CA . PHE A 1 639 ? 8.566 10.362 35.615 1.00 68.12 639 PHE A CA 1
ATOM 5148 C C . PHE A 1 639 ? 8.020 8.985 35.995 1.00 68.12 639 PHE A C 1
ATOM 5150 O O . PHE A 1 639 ? 6.808 8.818 36.094 1.00 68.12 639 PHE A O 1
ATOM 5157 N N . LYS A 1 640 ? 8.897 8.009 36.268 1.00 70.06 640 LYS A N 1
ATOM 5158 C CA . LYS A 1 640 ? 8.480 6.683 36.747 1.00 70.06 640 LYS A CA 1
ATOM 5159 C C . LYS A 1 640 ? 7.698 6.790 38.053 1.00 70.06 640 LYS A C 1
ATOM 5161 O O . LYS A 1 640 ? 6.645 6.165 38.166 1.00 70.06 640 LYS A O 1
ATOM 5166 N N . ASP A 1 641 ? 8.154 7.608 38.999 1.00 80.75 641 ASP A N 1
ATOM 5167 C CA . ASP A 1 641 ? 7.465 7.846 40.269 1.00 80.75 641 ASP A CA 1
ATOM 5168 C C . ASP A 1 641 ? 6.100 8.524 40.059 1.00 80.75 641 ASP A C 1
ATOM 5170 O O . ASP A 1 641 ? 5.116 8.120 40.686 1.00 80.75 641 ASP A O 1
ATOM 5174 N N . TYR A 1 642 ? 6.020 9.508 39.154 1.00 83.75 642 TYR A N 1
ATOM 5175 C CA . TYR A 1 642 ? 4.817 10.272 38.802 1.00 83.75 642 TYR A CA 1
ATOM 5176 C C . TYR A 1 642 ? 3.787 9.398 38.092 1.00 83.75 642 TYR A C 1
ATOM 5178 O O . TYR A 1 642 ? 2.699 9.199 38.625 1.00 83.75 642 TYR A O 1
ATOM 5186 N N . VAL A 1 643 ? 4.148 8.747 36.988 1.00 74.75 643 VAL A N 1
ATOM 5187 C CA . VAL A 1 643 ? 3.257 7.805 36.297 1.00 74.75 643 VAL A CA 1
ATOM 5188 C C . VAL A 1 643 ? 2.816 6.693 37.237 1.00 74.75 643 VAL A C 1
ATOM 5190 O O . VAL A 1 643 ? 1.635 6.363 37.284 1.00 74.75 643 VAL A O 1
ATOM 5193 N N . SER A 1 644 ? 3.719 6.158 38.064 1.00 77.62 644 SER A N 1
ATOM 5194 C CA . SER A 1 644 ? 3.350 5.120 39.029 1.00 77.62 644 SER A CA 1
ATOM 5195 C C . SER A 1 644 ? 2.366 5.624 40.080 1.00 77.62 644 SER A C 1
ATOM 5197 O O . SER A 1 644 ? 1.489 4.867 40.490 1.00 77.62 644 SER A O 1
ATOM 5199 N N . ARG A 1 645 ? 2.491 6.859 40.586 1.00 86.44 645 ARG A N 1
ATOM 5200 C CA . ARG A 1 645 ? 1.543 7.397 41.580 1.00 86.44 645 ARG A CA 1
ATOM 5201 C C . ARG A 1 645 ? 0.237 7.890 40.959 1.00 86.44 645 ARG A C 1
ATOM 5203 O O . ARG A 1 645 ? -0.792 7.707 41.594 1.00 86.44 645 ARG A O 1
ATOM 5210 N N . GLN A 1 646 ? 0.258 8.421 39.740 1.00 85.38 646 GLN A N 1
ATOM 5211 C CA . GLN A 1 646 ? -0.928 8.797 38.965 1.00 85.38 646 GLN A CA 1
ATOM 5212 C C . GLN A 1 646 ? -1.724 7.564 38.558 1.00 85.38 646 GLN A C 1
ATOM 5214 O O . GLN A 1 646 ? -2.926 7.503 38.790 1.00 85.38 646 GLN A O 1
ATOM 5219 N N . TRP A 1 647 ? -1.051 6.540 38.025 1.00 81.88 647 TRP A N 1
ATOM 5220 C CA . TRP A 1 647 ? -1.673 5.262 37.703 1.00 81.88 647 TRP A CA 1
ATOM 5221 C C . TRP A 1 647 ? -2.245 4.617 38.960 1.00 81.88 647 TRP A C 1
ATOM 5223 O O . TRP A 1 647 ? -3.402 4.196 38.963 1.00 81.88 647 TRP A O 1
ATOM 5233 N N . ARG A 1 648 ? -1.480 4.616 40.064 1.00 85.69 648 ARG A N 1
ATOM 5234 C CA . ARG A 1 648 ? -2.011 4.207 41.368 1.00 85.69 648 ARG A CA 1
ATOM 5235 C C . ARG A 1 648 ? -3.228 5.039 41.738 1.00 85.69 648 ARG A C 1
ATOM 5237 O O . ARG A 1 648 ? -4.215 4.431 42.094 1.00 85.69 648 ARG A O 1
ATOM 5244 N N . LEU A 1 649 ? -3.218 6.366 41.623 1.00 86.44 649 LEU A N 1
ATOM 5245 C CA . LEU A 1 649 ? -4.356 7.222 41.973 1.00 86.44 649 LEU A CA 1
ATOM 5246 C C . LEU A 1 649 ? -5.603 6.923 41.128 1.00 86.44 649 LEU A C 1
ATOM 5248 O O . LEU A 1 649 ? -6.672 6.719 41.699 1.00 86.44 649 LEU A O 1
ATOM 5252 N N . PHE A 1 650 ? -5.465 6.861 39.801 1.00 85.56 650 PHE A N 1
ATOM 5253 C CA . PHE A 1 650 ? -6.568 6.592 38.871 1.00 85.56 650 PHE A CA 1
ATOM 5254 C C . PHE A 1 650 ? -7.242 5.250 39.149 1.00 85.56 650 PHE A C 1
ATOM 5256 O O . PHE A 1 650 ? -8.448 5.125 38.949 1.00 85.56 650 PHE A O 1
ATOM 5263 N N . ASN A 1 651 ? -6.477 4.279 39.653 1.00 85.19 651 ASN A N 1
ATOM 5264 C CA . ASN A 1 651 ? -6.968 2.958 40.030 1.00 85.19 651 ASN A CA 1
ATOM 5265 C C . ASN A 1 651 ? -7.338 2.839 41.524 1.00 85.19 651 ASN A C 1
ATOM 5267 O O . ASN A 1 651 ? -8.190 2.033 41.875 1.00 85.19 651 ASN A O 1
ATOM 5271 N N . LYS A 1 652 ? -6.761 3.658 42.416 1.00 81.81 652 LYS A N 1
ATOM 5272 C CA . LYS A 1 652 ? -6.848 3.535 43.890 1.00 81.81 652 LYS A CA 1
ATOM 5273 C C . LYS A 1 652 ? -8.280 3.576 44.400 1.00 81.81 652 LYS A C 1
ATOM 5275 O O . LYS A 1 652 ? -8.634 2.842 45.315 1.00 81.81 652 LYS A O 1
ATOM 5280 N N . ASN A 1 653 ? -9.070 4.476 43.829 1.00 76.56 653 ASN A N 1
ATOM 5281 C CA . ASN A 1 653 ? -10.440 4.741 44.259 1.00 76.56 653 ASN A CA 1
ATOM 5282 C C . ASN A 1 653 ? -11.478 4.147 43.306 1.00 76.56 653 ASN A C 1
ATOM 5284 O O . ASN A 1 653 ? -12.674 4.230 43.578 1.00 76.56 653 ASN A O 1
ATOM 5288 N N . GLY A 1 654 ? -11.014 3.586 42.193 1.00 83.00 654 GLY A N 1
ATOM 5289 C CA . GLY A 1 654 ? -11.843 2.989 41.174 1.00 83.00 654 GLY A CA 1
ATOM 5290 C C . GLY A 1 654 ? -12.209 1.557 41.529 1.00 83.00 654 GLY A C 1
ATOM 5291 O O . GLY A 1 654 ? -11.394 0.774 42.015 1.00 83.00 654 GLY A O 1
ATOM 5292 N N . CYS A 1 655 ? -13.464 1.214 41.318 1.00 83.62 655 CYS A N 1
ATOM 5293 C CA . CYS A 1 655 ? -13.981 -0.112 41.561 1.00 83.62 655 CYS A CA 1
ATOM 5294 C C . CYS A 1 655 ? -13.640 -1.030 40.391 1.00 83.62 655 CYS A C 1
ATOM 5296 O O . CYS A 1 655 ? -13.712 -0.625 39.232 1.00 83.62 655 CYS A O 1
ATOM 5298 N N . GLY A 1 656 ? -13.245 -2.264 40.717 1.00 71.19 656 GLY A N 1
ATOM 5299 C CA . GLY A 1 656 ? -12.926 -3.304 39.737 1.00 71.19 656 GLY A CA 1
ATOM 5300 C C . GLY A 1 656 ? -14.121 -3.698 38.855 1.00 71.19 656 GLY A C 1
ATOM 5301 O O . GLY A 1 656 ? -15.171 -3.052 38.899 1.00 71.19 656 GLY A O 1
ATOM 5302 N N . PRO A 1 657 ? -13.998 -4.781 38.070 1.00 85.19 657 PRO A N 1
ATOM 5303 C CA . PRO A 1 657 ? -14.949 -5.086 37.014 1.00 85.19 657 PRO A CA 1
ATOM 5304 C C . PRO A 1 657 ? -16.394 -5.149 37.525 1.00 85.19 657 PRO A C 1
ATOM 5306 O O . PRO A 1 657 ? -16.727 -5.998 38.354 1.00 85.19 657 PRO A O 1
ATOM 5309 N N . LEU A 1 658 ? -17.262 -4.275 37.013 1.00 89.31 658 LEU A N 1
ATOM 5310 C CA . LEU A 1 658 ? -18.697 -4.329 37.281 1.00 89.31 658 LEU A CA 1
ATOM 5311 C C . LEU A 1 658 ? -19.321 -5.406 36.391 1.00 89.31 658 LEU A C 1
ATOM 5313 O O . LEU A 1 658 ? -19.591 -5.170 35.215 1.00 89.31 658 LEU A O 1
ATOM 5317 N N . LYS A 1 659 ? -19.508 -6.612 36.935 1.00 88.50 659 LYS A N 1
ATOM 5318 C CA . LYS A 1 659 ? -20.008 -7.764 36.174 1.00 88.50 659 LYS A CA 1
ATOM 5319 C C . LYS A 1 659 ? -21.126 -8.503 36.904 1.00 88.50 659 LYS A C 1
ATOM 5321 O O . LYS A 1 659 ? -20.999 -8.827 38.087 1.00 88.50 659 LYS A O 1
ATOM 5326 N N . ALA A 1 660 ? -22.161 -8.842 36.146 1.00 89.38 660 ALA A N 1
ATOM 5327 C CA . ALA A 1 660 ? -23.205 -9.805 36.475 1.00 89.38 660 ALA A CA 1
ATOM 5328 C C . ALA A 1 660 ? -23.749 -10.413 35.173 1.00 89.38 660 ALA A C 1
ATOM 5330 O O . ALA A 1 660 ? -23.551 -9.841 34.095 1.00 89.38 660 ALA A O 1
ATOM 5331 N N . ALA A 1 661 ? -24.395 -11.572 35.266 1.00 90.75 661 ALA A N 1
ATOM 5332 C CA . ALA A 1 661 ? -25.145 -12.127 34.148 1.00 90.75 661 ALA A CA 1
ATOM 5333 C C . ALA A 1 661 ? -26.281 -11.165 33.758 1.00 90.75 661 ALA A C 1
ATOM 5335 O O . ALA A 1 661 ? -26.852 -10.492 34.615 1.00 90.75 661 ALA A O 1
ATOM 5336 N N . ASP A 1 662 ? -26.541 -11.053 32.455 1.00 91.69 662 ASP A N 1
ATOM 5337 C CA . ASP A 1 662 ? -27.570 -10.186 31.861 1.00 91.69 662 ASP A CA 1
ATOM 5338 C C . ASP A 1 662 ? -27.445 -8.677 32.165 1.00 91.69 662 ASP A C 1
ATOM 5340 O O . ASP A 1 662 ? -28.351 -7.902 31.860 1.00 91.69 662 ASP A O 1
ATOM 5344 N N . LEU A 1 663 ? -26.309 -8.223 32.707 1.00 91.62 663 LEU A N 1
ATOM 5345 C CA . LEU A 1 663 ? -26.015 -6.806 32.925 1.00 91.62 663 LEU A CA 1
ATOM 5346 C C . LEU A 1 663 ? -25.580 -6.127 31.617 1.00 91.62 663 LEU A C 1
ATOM 5348 O O . LEU A 1 663 ? -24.585 -6.531 31.013 1.00 91.62 663 LEU A O 1
ATOM 5352 N N . GLN A 1 664 ? -26.274 -5.062 31.209 1.00 89.81 664 GLN A N 1
ATOM 5353 C CA . GLN A 1 664 ? -26.002 -4.347 29.956 1.00 89.81 664 GLN A CA 1
ATOM 5354 C C . GLN A 1 664 ? -24.868 -3.323 30.075 1.00 89.81 664 GLN A C 1
ATOM 5356 O O . GLN A 1 664 ? -24.039 -3.216 29.178 1.00 89.81 664 GLN A O 1
ATOM 5361 N N . ASN A 1 665 ? -24.790 -2.572 31.175 1.00 89.56 665 ASN A N 1
ATOM 5362 C CA . ASN A 1 665 ? -23.735 -1.580 31.407 1.00 89.56 665 ASN A CA 1
ATOM 5363 C C . ASN A 1 665 ? -22.571 -2.163 32.228 1.00 89.56 665 ASN A C 1
ATOM 5365 O O . ASN A 1 665 ? -22.171 -1.631 33.261 1.00 89.56 665 ASN A O 1
ATOM 5369 N N . ASN A 1 666 ? -22.027 -3.289 31.756 1.00 88.94 666 ASN A N 1
ATOM 5370 C CA . ASN A 1 666 ? -20.941 -4.040 32.398 1.00 88.94 666 ASN A CA 1
ATOM 5371 C C . ASN A 1 666 ? -19.532 -3.645 31.900 1.00 88.94 666 ASN A C 1
ATOM 5373 O O . ASN A 1 666 ? -18.567 -4.400 32.050 1.00 88.94 666 ASN A O 1
ATOM 5377 N N . HIS A 1 667 ? -19.398 -2.477 31.264 1.00 89.81 667 HIS A N 1
ATOM 5378 C CA . HIS A 1 667 ? -18.177 -2.117 30.544 1.00 89.81 667 HIS A CA 1
ATOM 5379 C C . HIS A 1 667 ? -17.083 -1.525 31.433 1.00 89.81 667 HIS A C 1
ATOM 5381 O O . HIS A 1 667 ? -15.930 -1.472 31.005 1.00 89.81 667 HIS A O 1
ATOM 5387 N N . CYS A 1 668 ? -17.390 -1.168 32.687 1.00 90.38 668 CYS A N 1
ATOM 5388 C CA . CYS A 1 668 ? -16.390 -0.821 33.700 1.00 90.38 668 CYS A CA 1
ATOM 5389 C C . CYS A 1 668 ? -15.552 -2.049 34.076 1.00 90.38 668 CYS A C 1
ATOM 5391 O O . CYS A 1 668 ? -15.782 -2.659 35.111 1.00 90.38 668 CYS A O 1
ATOM 5393 N N . LYS A 1 669 ? -14.632 -2.443 33.191 1.00 88.50 669 LYS A N 1
ATOM 5394 C CA . LYS A 1 669 ? -13.734 -3.597 33.317 1.00 88.50 669 LYS A CA 1
ATOM 5395 C C . LYS A 1 669 ? -12.519 -3.316 34.202 1.00 88.50 669 LYS A C 1
ATOM 5397 O O . LYS A 1 669 ? -12.180 -4.155 35.030 1.00 88.50 669 LYS A O 1
ATOM 5402 N N . GLU A 1 670 ? -11.915 -2.145 34.035 1.00 86.88 670 GLU A N 1
ATOM 5403 C CA . GLU A 1 670 ? -10.724 -1.711 34.759 1.00 86.88 670 GLU A CA 1
ATOM 5404 C C . GLU A 1 670 ? -11.093 -0.813 35.944 1.00 86.88 670 GLU A C 1
ATOM 5406 O O . GLU A 1 670 ? -12.124 -0.136 35.919 1.00 86.88 670 GLU A O 1
ATOM 5411 N N . GLN A 1 671 ? -10.242 -0.770 36.974 1.00 86.62 671 GLN A N 1
ATOM 5412 C CA . GLN A 1 671 ? -10.487 0.045 38.172 1.00 86.62 671 GLN A CA 1
ATOM 5413 C C . GLN A 1 671 ? -10.664 1.527 37.808 1.00 86.62 671 GLN A C 1
ATOM 5415 O O . GLN A 1 671 ? -11.646 2.149 38.207 1.00 86.62 671 GLN A O 1
ATOM 5420 N N . TYR A 1 672 ? -9.802 2.071 36.944 1.00 87.69 672 TYR A N 1
ATOM 5421 C CA . TYR A 1 672 ? -9.911 3.449 36.456 1.00 87.69 672 TYR A CA 1
ATOM 5422 C C . TYR A 1 672 ? -11.135 3.726 35.555 1.00 87.69 672 TYR A C 1
ATOM 5424 O O . TYR A 1 672 ? -11.291 4.845 35.071 1.00 87.69 672 TYR A O 1
ATOM 5432 N N . HIS A 1 673 ? -12.053 2.791 35.318 1.00 90.38 673 HIS A N 1
ATOM 5433 C CA . HIS A 1 673 ? -13.339 3.141 34.701 1.00 90.38 673 HIS A CA 1
ATOM 5434 C C . HIS A 1 673 ? -14.316 3.788 35.684 1.00 90.38 673 HIS A C 1
ATOM 5436 O O . HIS A 1 673 ? -15.334 4.325 35.266 1.00 90.38 673 HIS A O 1
ATOM 5442 N N . SER A 1 674 ? -14.015 3.783 36.982 1.00 88.31 674 SER A N 1
ATOM 5443 C CA . SER A 1 674 ? -14.850 4.410 38.006 1.00 88.31 674 SER A CA 1
ATOM 5444 C C . SER A 1 674 ? -14.008 5.179 39.027 1.00 88.31 674 SER A C 1
ATOM 5446 O O . SER A 1 674 ? -12.779 5.169 38.979 1.00 88.31 674 SER A O 1
ATOM 5448 N N . THR A 1 675 ? -14.670 5.906 39.926 1.00 86.00 675 THR A N 1
ATOM 5449 C CA . THR A 1 675 ? -14.026 6.692 40.988 1.00 86.00 675 THR A CA 1
ATOM 5450 C C . THR A 1 675 ? -14.835 6.623 42.272 1.00 86.00 675 THR A C 1
ATOM 5452 O O . THR A 1 675 ? -15.997 6.212 42.252 1.00 86.00 675 THR A O 1
ATOM 5455 N N . ALA A 1 676 ? -14.249 7.037 43.393 1.00 81.69 676 ALA A N 1
ATOM 5456 C CA . ALA A 1 676 ? -14.967 7.078 44.659 1.00 81.69 676 ALA A CA 1
ATOM 5457 C C . ALA A 1 676 ? -16.216 7.960 44.533 1.00 81.69 676 ALA A C 1
ATOM 5459 O O . ALA A 1 676 ? -16.190 9.009 43.896 1.00 81.69 676 ALA A O 1
ATOM 5460 N N . GLN A 1 677 ? -17.306 7.525 45.160 1.00 78.75 677 GLN A N 1
ATOM 5461 C CA . GLN A 1 677 ? -18.624 8.162 45.119 1.00 78.75 677 GLN A CA 1
ATOM 5462 C C . GLN A 1 677 ? -19.306 8.128 43.739 1.00 78.75 677 GLN A C 1
ATOM 5464 O O . GLN A 1 677 ? -20.423 8.630 43.610 1.00 78.75 677 GLN A O 1
ATOM 5469 N N . GLN A 1 678 ? -18.705 7.489 42.723 1.00 85.62 678 GLN A N 1
ATOM 5470 C CA . GLN A 1 678 ? -19.362 7.270 41.437 1.00 85.62 678 GLN A CA 1
ATOM 5471 C C . GLN A 1 678 ? -20.587 6.379 41.637 1.00 85.62 678 GLN A C 1
ATOM 5473 O O . GLN A 1 678 ? -20.465 5.233 42.068 1.00 85.62 678 GLN A O 1
ATOM 5478 N N . GLN A 1 679 ? -21.757 6.905 41.288 1.00 87.19 679 GLN A N 1
ATOM 5479 C CA . GLN A 1 679 ? -22.994 6.137 41.232 1.00 87.19 679 GLN A CA 1
ATOM 5480 C C . GLN A 1 679 ? -23.174 5.574 39.825 1.00 87.19 679 GLN A C 1
ATOM 5482 O O . GLN A 1 679 ? -23.013 6.289 38.831 1.00 87.19 679 GLN A O 1
ATOM 5487 N N . VAL A 1 680 ? -23.502 4.290 39.749 1.00 89.44 680 VAL A N 1
ATOM 5488 C CA . VAL A 1 680 ? -23.803 3.581 38.507 1.00 89.44 680 VAL A CA 1
ATOM 5489 C C . VAL A 1 680 ? -25.216 3.050 38.619 1.00 89.44 680 VAL A C 1
ATOM 5491 O O . VAL A 1 680 ? -25.471 2.125 39.385 1.00 89.44 680 VAL A O 1
ATOM 5494 N N . LYS A 1 681 ? -26.136 3.626 37.847 1.00 90.31 681 LYS A N 1
ATOM 5495 C CA . LYS A 1 681 ? -27.480 3.069 37.693 1.00 90.31 681 LYS A CA 1
ATOM 5496 C C . LYS A 1 681 ? -27.372 1.758 36.912 1.00 90.31 681 LYS A C 1
ATOM 5498 O O . LYS A 1 681 ? -26.812 1.736 35.819 1.00 90.31 681 LYS A O 1
ATOM 5503 N N . ILE A 1 682 ? -27.851 0.667 37.489 1.00 91.94 682 ILE A N 1
ATOM 5504 C CA . ILE A 1 682 ? -27.721 -0.683 36.938 1.00 91.94 682 ILE A CA 1
ATOM 5505 C C . ILE A 1 682 ? -28.814 -0.908 35.892 1.00 91.94 682 ILE A C 1
ATOM 5507 O O . ILE A 1 682 ? -29.980 -0.594 36.131 1.00 91.94 682 ILE A O 1
ATOM 5511 N N . LYS A 1 683 ? -28.449 -1.470 34.734 1.00 91.31 683 LYS A N 1
ATOM 5512 C CA . LYS A 1 683 ? -29.402 -1.852 33.684 1.00 91.31 683 LYS A CA 1
ATOM 5513 C C . LYS A 1 683 ? -29.215 -3.305 33.287 1.00 91.31 683 LYS A C 1
ATOM 5515 O O . LYS A 1 683 ? -28.142 -3.703 32.838 1.00 91.31 683 LYS A O 1
ATOM 5520 N N . CYS A 1 684 ? -30.285 -4.071 33.420 1.00 92.50 684 CYS A N 1
ATOM 5521 C CA . CYS A 1 684 ? -30.349 -5.472 33.033 1.00 92.50 684 CYS A CA 1
ATOM 5522 C C . CYS A 1 684 ? -31.012 -5.635 31.661 1.00 92.50 684 CYS A C 1
ATOM 5524 O O . CYS A 1 684 ? -31.749 -4.761 31.205 1.00 92.50 684 CYS A O 1
ATOM 5526 N N . GLY A 1 685 ? -30.716 -6.741 30.983 1.00 90.06 685 GLY A N 1
ATOM 5527 C CA . GLY A 1 685 ? -31.310 -7.091 29.700 1.00 90.06 685 GLY A CA 1
ATOM 5528 C C . GLY A 1 685 ? -32.738 -7.622 29.831 1.00 90.06 685 GLY A C 1
ATOM 5529 O O . GLY A 1 685 ? -33.092 -8.282 30.807 1.00 90.06 685 GLY A O 1
ATOM 5530 N N . GLY A 1 686 ? -33.556 -7.367 28.808 1.00 87.06 686 GLY A N 1
ATOM 5531 C CA . GLY A 1 686 ? -34.925 -7.878 28.729 1.00 87.06 686 GLY A CA 1
ATOM 5532 C C . GLY A 1 686 ? -35.847 -7.302 29.809 1.00 87.06 686 GLY A C 1
ATOM 5533 O O . GLY A 1 686 ? -35.857 -6.098 30.042 1.00 87.06 686 GLY A O 1
ATOM 5534 N N . LEU A 1 687 ? -36.637 -8.174 30.444 1.00 85.25 687 LEU A N 1
ATOM 5535 C CA . LEU A 1 687 ? -37.587 -7.833 31.517 1.00 85.25 687 LEU A CA 1
ATOM 5536 C C . LEU A 1 687 ? -36.990 -7.991 32.928 1.00 85.25 687 LEU A C 1
ATOM 5538 O O . LEU A 1 687 ? -37.718 -7.945 33.919 1.00 85.25 687 LEU A O 1
ATOM 5542 N N . LEU A 1 688 ? -35.681 -8.232 33.037 1.00 91.44 688 LEU A N 1
ATOM 5543 C CA . LEU A 1 688 ? -35.028 -8.417 34.328 1.00 91.44 688 LEU A CA 1
ATOM 5544 C C . LEU A 1 688 ? -34.901 -7.075 35.058 1.00 91.44 688 LEU A C 1
ATOM 5546 O O . LEU A 1 688 ? -34.465 -6.072 34.492 1.00 91.44 688 LEU A O 1
ATOM 5550 N N . LYS A 1 689 ? -35.246 -7.071 36.343 1.00 91.19 689 LYS A N 1
ATOM 5551 C CA . LYS A 1 689 ? -35.053 -5.949 37.253 1.00 91.19 689 LYS A CA 1
ATOM 5552 C C . LYS A 1 689 ? -33.645 -5.967 37.852 1.00 91.19 689 LYS A C 1
ATOM 5554 O O . LYS A 1 689 ? -33.121 -7.037 38.165 1.00 91.19 689 LYS A O 1
ATOM 5559 N N . PRO A 1 690 ? -33.018 -4.798 38.035 1.00 93.19 690 PRO A N 1
ATOM 5560 C CA . PRO A 1 690 ? -31.724 -4.701 38.689 1.00 93.19 690 PRO A CA 1
ATOM 5561 C C . PRO A 1 690 ? -31.864 -4.676 40.215 1.00 93.19 690 PRO A C 1
ATOM 5563 O O . PRO A 1 690 ? -32.746 -4.012 40.758 1.00 93.19 690 PRO A O 1
ATOM 5566 N N . PHE A 1 691 ? -30.947 -5.335 40.922 1.00 91.75 691 PHE A N 1
ATOM 5567 C CA . PHE A 1 691 ? -30.682 -5.053 42.328 1.00 91.75 691 PHE A CA 1
ATOM 5568 C C . PHE A 1 691 ? -29.175 -4.908 42.604 1.00 91.75 691 PHE A C 1
ATOM 5570 O O . PHE A 1 691 ? -28.410 -5.788 42.211 1.00 91.75 691 PHE A O 1
ATOM 5577 N N . PRO A 1 692 ? -28.745 -3.871 43.345 1.00 90.69 692 PRO A N 1
ATOM 5578 C CA . PRO A 1 692 ? -29.522 -2.663 43.631 1.00 90.69 692 PRO A CA 1
ATOM 5579 C C . PRO A 1 692 ? -29.784 -1.869 42.337 1.00 90.69 692 PRO A C 1
ATOM 5581 O O . PRO A 1 692 ? -29.126 -2.089 41.321 1.00 90.69 692 PRO A O 1
ATOM 5584 N N . GLU A 1 693 ? -30.727 -0.927 42.366 1.00 90.00 693 GLU A N 1
ATOM 5585 C CA . GLU A 1 693 ? -31.006 -0.052 41.212 1.00 90.00 693 GLU A CA 1
ATOM 5586 C C . GLU A 1 693 ? -29.805 0.827 40.837 1.00 90.00 693 GLU A C 1
ATOM 5588 O O . GLU A 1 693 ? -29.616 1.182 39.672 1.00 90.00 693 GLU A O 1
ATOM 5593 N N . ALA A 1 694 ? -28.964 1.146 41.820 1.00 90.00 694 ALA A N 1
ATOM 5594 C CA . ALA A 1 694 ? -27.676 1.777 41.613 1.00 90.00 694 ALA A CA 1
ATOM 5595 C C . ALA A 1 694 ? -26.630 1.199 42.570 1.00 90.00 694 ALA A C 1
ATOM 5597 O O . ALA A 1 694 ? -26.920 0.912 43.733 1.00 90.00 694 ALA A O 1
ATOM 5598 N N . VAL A 1 695 ? -25.402 1.053 42.081 1.00 89.56 695 VAL A N 1
ATOM 5599 C CA . VAL A 1 695 ? -24.232 0.749 42.910 1.00 89.56 695 VAL A CA 1
ATOM 5600 C C . VAL A 1 695 ? -23.359 1.990 43.022 1.00 89.56 695 VAL A C 1
ATOM 5602 O O . VAL A 1 695 ? -23.092 2.675 42.035 1.00 89.56 695 VAL A O 1
ATOM 5605 N N . GLY A 1 696 ? -22.893 2.265 44.234 1.00 89.12 696 GLY A N 1
ATOM 5606 C CA . GLY A 1 696 ? -21.889 3.285 44.491 1.00 89.12 696 GLY A CA 1
ATOM 5607 C C . GLY A 1 696 ? -20.507 2.655 44.529 1.00 89.12 696 GLY A C 1
ATOM 5608 O O . GLY A 1 696 ? -20.330 1.584 45.109 1.00 89.12 696 GLY A O 1
ATOM 5609 N N . CYS A 1 697 ? -19.513 3.314 43.953 1.00 88.19 697 CYS A N 1
ATOM 5610 C CA . CYS A 1 697 ? -18.125 2.934 44.151 1.00 88.19 697 CYS A CA 1
ATOM 5611 C C . CYS A 1 697 ? -17.575 3.579 45.431 1.00 88.19 697 CYS A C 1
ATOM 5613 O O . CYS A 1 697 ? -17.599 4.802 45.568 1.00 88.19 697 CYS A O 1
ATOM 5615 N N . SER A 1 698 ? -17.077 2.786 46.383 1.00 83.31 698 SER A N 1
ATOM 5616 C CA . SER A 1 698 ? -16.469 3.297 47.618 1.00 83.31 698 SER A CA 1
ATOM 5617 C C . SER A 1 698 ? -15.242 2.475 48.003 1.00 83.31 698 SER A C 1
ATOM 5619 O O . SER A 1 698 ? -15.324 1.260 48.171 1.00 83.31 698 SER A O 1
ATOM 5621 N N . GLY A 1 699 ? -14.082 3.130 48.120 1.00 72.88 699 GLY A N 1
ATOM 5622 C CA . GLY A 1 699 ? -12.834 2.476 48.535 1.00 72.88 699 GLY A CA 1
ATOM 5623 C C . GLY A 1 699 ? -12.397 1.321 47.623 1.00 72.88 699 GLY A C 1
ATOM 5624 O O . GLY A 1 699 ? -11.921 0.303 48.119 1.00 72.88 699 GLY A O 1
ATOM 5625 N N . GLY A 1 700 ? -12.612 1.447 46.307 1.00 79.12 700 GLY A N 1
ATOM 5626 C CA . GLY A 1 700 ? -12.246 0.428 45.316 1.00 79.12 700 GLY A CA 1
ATOM 5627 C C . GLY A 1 700 ? -13.199 -0.771 45.234 1.00 79.12 700 GLY A C 1
ATOM 5628 O O . GLY A 1 700 ? -12.913 -1.740 44.527 1.00 79.12 700 GLY A O 1
ATOM 5629 N N . GLN A 1 701 ? -14.339 -0.724 45.931 1.00 83.38 701 GLN A N 1
ATOM 5630 C CA . GLN A 1 701 ? -15.366 -1.763 45.872 1.00 83.38 701 GLN A CA 1
ATOM 5631 C C . GLN A 1 701 ? -16.763 -1.193 45.633 1.00 83.38 701 GLN A C 1
ATOM 5633 O O . GLN A 1 701 ? -17.121 -0.120 46.122 1.00 83.38 701 GLN A O 1
ATOM 5638 N N . TRP A 1 702 ? -17.564 -1.939 44.875 1.00 87.06 702 TRP A N 1
ATOM 5639 C CA . TRP A 1 702 ? -18.972 -1.625 44.672 1.00 87.06 702 TRP A CA 1
ATOM 5640 C C . TRP A 1 702 ? -19.751 -1.834 45.977 1.00 87.06 702 TRP A C 1
ATOM 5642 O O . TRP A 1 702 ? -19.521 -2.808 46.695 1.00 87.06 702 TRP A O 1
ATOM 5652 N N . SER A 1 703 ? -20.680 -0.926 46.287 1.00 86.25 703 SER A N 1
ATOM 5653 C CA . SER A 1 703 ? -21.499 -0.940 47.510 1.00 86.25 703 SER A CA 1
ATOM 5654 C C . SER A 1 703 ? -22.340 -2.212 47.666 1.00 86.25 703 SER A C 1
ATOM 5656 O O . SER A 1 703 ? -22.684 -2.606 48.780 1.00 86.25 703 SER A O 1
ATOM 5658 N N . ALA A 1 704 ? -22.660 -2.858 46.549 1.00 85.50 704 ALA A N 1
ATOM 5659 C CA . ALA A 1 704 ? -23.242 -4.185 46.479 1.00 85.50 704 ALA A CA 1
ATOM 5660 C C . ALA A 1 704 ? -22.843 -4.841 45.152 1.00 85.50 704 ALA A C 1
ATOM 5662 O O . ALA A 1 704 ? -22.428 -4.162 44.208 1.00 85.50 704 ALA A O 1
ATOM 5663 N N . LEU A 1 705 ? -22.991 -6.161 45.071 1.00 89.06 705 LEU A N 1
ATOM 5664 C CA . LEU A 1 705 ? -22.802 -6.891 43.823 1.00 89.06 705 LEU A CA 1
ATOM 5665 C C . LEU A 1 705 ? -24.117 -6.869 43.030 1.00 89.06 705 LEU A C 1
ATOM 5667 O O . LEU A 1 705 ? -25.136 -7.309 43.568 1.00 89.06 705 LEU A O 1
ATOM 5671 N N . PRO A 1 706 ? -24.138 -6.358 41.786 1.00 91.94 706 PRO A N 1
ATOM 5672 C CA . PRO A 1 706 ? -25.376 -6.281 41.028 1.00 91.94 706 PRO A CA 1
ATOM 5673 C C . PRO A 1 706 ? -25.889 -7.680 40.678 1.00 91.94 706 PRO A C 1
ATOM 5675 O O . PRO A 1 706 ? -25.113 -8.579 40.353 1.00 91.94 706 PRO A O 1
ATOM 5678 N N . VAL A 1 707 ? -27.203 -7.847 40.720 1.00 92.88 707 VAL A N 1
ATOM 5679 C CA . VAL A 1 707 ? -27.923 -9.047 40.297 1.00 92.88 707 VAL A CA 1
ATOM 5680 C C . VAL A 1 707 ? -29.082 -8.603 39.421 1.00 92.88 707 VAL A C 1
ATOM 5682 O O . VAL A 1 707 ? -29.852 -7.722 39.800 1.00 92.88 707 VAL A O 1
ATOM 5685 N N . CYS A 1 708 ? -29.214 -9.230 38.259 1.00 94.38 708 CYS A N 1
ATOM 5686 C CA . CYS A 1 708 ? -30.402 -9.113 37.431 1.00 94.38 708 CYS A CA 1
ATOM 5687 C C . CYS A 1 708 ? -31.385 -10.207 37.844 1.00 94.38 708 CYS A C 1
ATOM 5689 O O . CYS A 1 708 ? -31.017 -11.380 37.885 1.00 94.38 708 CYS A O 1
ATOM 5691 N N . TYR A 1 709 ? -32.614 -9.842 38.199 1.00 92.88 709 TYR A N 1
ATOM 5692 C CA . TYR A 1 709 ? -33.619 -10.796 38.659 1.00 92.88 709 TYR A CA 1
ATOM 5693 C C . TYR A 1 709 ? -34.944 -10.633 37.923 1.00 92.88 709 TYR A C 1
ATOM 5695 O O . TYR A 1 709 ? -35.289 -9.541 37.485 1.00 92.88 709 TYR A O 1
ATOM 5703 N N . SER A 1 710 ? -35.700 -11.713 37.767 1.00 90.50 710 SER A N 1
ATOM 5704 C CA . SER A 1 710 ? -37.060 -11.631 37.227 1.00 90.50 710 SER A CA 1
ATOM 5705 C C . SER A 1 710 ? -38.071 -11.365 38.337 1.00 90.50 710 SER A C 1
ATOM 5707 O O . SER A 1 710 ? -37.912 -11.818 39.472 1.00 90.50 710 SER A O 1
ATOM 5709 N N . GLU A 1 711 ? -39.121 -10.611 38.013 1.00 86.44 711 GLU A N 1
ATOM 5710 C CA . GLU A 1 711 ? -40.236 -10.435 38.937 1.00 86.44 711 GLU A CA 1
ATOM 5711 C C . GLU A 1 711 ? -40.891 -11.767 39.283 1.00 86.44 711 GLU A C 1
ATOM 5713 O O . GLU A 1 711 ? -40.981 -12.685 38.465 1.00 86.44 711 GLU A O 1
ATOM 5718 N N . GLN A 1 712 ? -41.403 -11.835 40.507 1.00 84.19 712 GLN A N 1
ATOM 5719 C CA . GLN A 1 712 ? -42.193 -12.963 40.947 1.00 84.19 712 GLN A CA 1
ATOM 5720 C C . GLN A 1 712 ? -43.660 -12.728 40.590 1.00 84.19 712 GLN A C 1
ATOM 5722 O O . GLN A 1 712 ? -44.307 -11.842 41.146 1.00 84.19 712 GLN A O 1
ATOM 5727 N N . VAL A 1 713 ? -44.206 -13.549 39.693 1.00 83.31 713 VAL A N 1
ATOM 5728 C CA . VAL A 1 713 ? -45.648 -13.550 39.401 1.00 83.31 713 VAL A CA 1
ATOM 5729 C C . VAL A 1 713 ? -46.400 -13.896 40.683 1.00 83.31 713 VAL A C 1
ATOM 5731 O O . VAL A 1 713 ? -46.056 -14.886 41.324 1.00 83.31 713 VAL A O 1
ATOM 5734 N N . ASN A 1 714 ? -47.404 -13.094 41.054 1.00 84.81 714 ASN A N 1
ATOM 5735 C CA . ASN A 1 714 ? -48.204 -13.274 42.273 1.00 84.81 714 ASN A CA 1
ATOM 5736 C C . ASN A 1 714 ? -47.374 -13.363 43.566 1.00 84.81 714 ASN A C 1
ATOM 5738 O O . ASN A 1 714 ? -47.723 -14.068 44.515 1.00 84.81 714 ASN A O 1
ATOM 5742 N N . GLY A 1 715 ? -46.256 -12.647 43.606 1.00 85.94 715 GLY A N 1
ATOM 5743 C CA . GLY A 1 715 ? -45.390 -12.576 44.766 1.00 85.94 715 GLY A CA 1
ATOM 5744 C C . GLY A 1 715 ? -44.509 -11.344 44.732 1.00 85.94 715 GLY A C 1
ATOM 5745 O O . GLY A 1 715 ? -44.753 -10.398 43.986 1.00 85.94 715 GLY A O 1
ATOM 5746 N N . ARG A 1 716 ? -43.471 -11.357 45.560 1.00 87.38 716 ARG A N 1
ATOM 5747 C CA . ARG A 1 716 ? -42.469 -10.298 45.595 1.00 87.38 716 ARG A CA 1
ATOM 5748 C C . ARG A 1 716 ? -41.077 -10.875 45.759 1.00 87.38 716 ARG A C 1
ATOM 5750 O O . ARG A 1 716 ? -40.882 -11.883 46.440 1.00 87.38 716 ARG A O 1
ATOM 5757 N N . VAL A 1 717 ? -40.115 -10.207 45.139 1.00 89.75 717 VAL A N 1
ATOM 5758 C CA . VAL A 1 717 ? -38.691 -10.450 45.352 1.00 89.75 717 VAL A CA 1
ATOM 5759 C C . VAL A 1 717 ? -38.153 -9.316 46.206 1.00 89.75 717 VAL A C 1
ATOM 5761 O O . VAL A 1 717 ? -38.281 -8.150 45.848 1.00 89.75 717 VAL A O 1
ATOM 5764 N N . GLU A 1 718 ? -37.554 -9.664 47.334 1.00 90.44 718 GLU A N 1
ATOM 5765 C CA . GLU A 1 718 ? -36.837 -8.747 48.206 1.00 90.44 718 GLU A CA 1
ATOM 5766 C C . GLU A 1 718 ? -35.353 -9.074 48.125 1.00 90.44 718 GLU A C 1
ATOM 5768 O O . GLU A 1 718 ? -34.911 -10.137 48.560 1.00 90.44 718 GLU A O 1
ATOM 5773 N N . CYS A 1 719 ? -34.574 -8.159 47.566 1.00 90.81 719 CYS A N 1
ATOM 5774 C CA . CYS A 1 719 ? -33.127 -8.260 47.579 1.00 90.81 719 CYS A CA 1
ATOM 5775 C C . CYS A 1 719 ? -32.540 -7.274 48.593 1.00 90.81 719 CYS A C 1
ATOM 5777 O O . CYS A 1 719 ? -33.029 -6.155 48.747 1.00 90.81 719 CYS A O 1
ATOM 5779 N N . LYS A 1 720 ? -31.486 -7.690 49.294 1.00 90.44 720 LYS A N 1
ATOM 5780 C CA . LYS A 1 720 ? -30.724 -6.871 50.242 1.00 90.44 720 LYS A CA 1
ATOM 5781 C C . LYS A 1 720 ? -29.230 -7.172 50.146 1.00 90.44 720 LYS A C 1
ATOM 5783 O O . LYS A 1 720 ? -28.830 -8.250 49.713 1.00 90.44 720 LYS A O 1
ATOM 5788 N N . SER A 1 721 ? -28.407 -6.210 50.553 1.00 85.12 721 SER A N 1
ATOM 5789 C CA . SER A 1 721 ? -26.956 -6.385 50.679 1.00 85.12 721 SER A CA 1
ATOM 5790 C C . SER A 1 721 ? -26.618 -6.700 52.137 1.00 85.12 721 SER A C 1
ATOM 5792 O O . SER A 1 721 ? -26.784 -5.849 53.008 1.00 85.12 721 SER A O 1
ATOM 5794 N N . GLU A 1 722 ? -26.169 -7.923 52.415 1.00 85.44 722 GLU A N 1
ATOM 5795 C CA . GLU A 1 722 ? -25.700 -8.365 53.733 1.00 85.44 722 GLU A CA 1
ATOM 5796 C C . GLU A 1 722 ? -24.177 -8.502 53.691 1.00 85.44 722 GLU A C 1
ATOM 5798 O O . GLU A 1 722 ? -23.649 -9.441 53.104 1.00 85.44 722 GLU A O 1
ATOM 5803 N N . GLY A 1 723 ? -23.435 -7.547 54.260 1.00 71.50 723 GLY A N 1
ATOM 5804 C CA . GLY A 1 723 ? -21.970 -7.645 54.301 1.00 71.50 723 GLY A CA 1
ATOM 5805 C C . GLY A 1 723 ? -21.313 -7.786 52.918 1.00 71.50 723 GLY A C 1
ATOM 5806 O O . GLY A 1 723 ? -20.328 -8.507 52.789 1.00 71.50 723 GLY A O 1
ATOM 5807 N N . ARG A 1 724 ? -21.854 -7.102 51.892 1.00 69.88 724 ARG A N 1
ATOM 5808 C CA . ARG A 1 724 ? -21.456 -7.171 50.462 1.00 69.88 724 ARG A CA 1
ATOM 5809 C C . ARG A 1 724 ? -21.886 -8.440 49.717 1.00 69.88 724 ARG A C 1
ATOM 5811 O O . ARG A 1 724 ? -21.614 -8.553 48.524 1.00 69.88 724 ARG A O 1
ATOM 5818 N N . VAL A 1 725 ? -22.592 -9.352 50.379 1.00 82.25 725 VAL A N 1
ATOM 5819 C CA . VAL A 1 725 ? -23.296 -10.458 49.728 1.00 82.25 725 VAL A CA 1
ATOM 5820 C C . VAL A 1 725 ? -24.666 -9.958 49.293 1.00 82.25 725 VAL A C 1
ATOM 5822 O O . VAL A 1 725 ? -25.443 -9.461 50.109 1.00 82.25 725 VAL A O 1
ATOM 5825 N N . THR A 1 726 ? -24.985 -10.109 48.012 1.00 88.44 726 THR A N 1
ATOM 5826 C CA . THR A 1 726 ? -26.342 -9.830 47.539 1.00 88.44 726 THR A CA 1
ATOM 5827 C C . THR A 1 726 ? -27.219 -11.034 47.835 1.00 88.44 726 THR A C 1
ATOM 5829 O O . THR A 1 726 ? -26.956 -12.133 47.341 1.00 88.44 726 THR A O 1
ATOM 5832 N N . VAL A 1 727 ? -28.243 -10.823 48.660 1.00 90.75 727 VAL A N 1
ATOM 5833 C CA . VAL A 1 727 ? -29.210 -11.840 49.069 1.00 90.75 727 VAL A CA 1
ATOM 5834 C C . VAL A 1 727 ? -30.571 -11.467 48.508 1.00 90.75 727 VAL A C 1
ATOM 5836 O O . VAL A 1 727 ? -31.134 -10.456 48.913 1.00 90.75 727 VAL A O 1
ATOM 5839 N N . CYS A 1 728 ? -31.107 -12.279 47.602 1.00 91.00 728 CYS A N 1
ATOM 5840 C CA . CYS A 1 728 ? -32.455 -12.124 47.063 1.00 91.00 728 CYS A CA 1
ATOM 5841 C C . CYS A 1 728 ? -33.359 -13.226 47.603 1.00 91.00 728 CYS A C 1
ATOM 5843 O O . CYS A 1 728 ? -33.014 -14.402 47.531 1.00 91.00 728 CYS A O 1
ATOM 5845 N N . LYS A 1 729 ? -34.515 -12.844 48.143 1.00 89.94 729 LYS A N 1
ATOM 5846 C CA . LYS A 1 729 ? -35.544 -13.742 48.663 1.00 89.94 729 LYS A CA 1
ATOM 5847 C C . LYS A 1 729 ? -36.832 -13.515 47.898 1.00 89.94 729 LYS A C 1
ATOM 5849 O O . LYS A 1 729 ? -37.333 -12.397 47.854 1.00 89.94 729 LYS A O 1
ATOM 5854 N N . ALA A 1 730 ? -37.385 -14.565 47.310 1.00 88.25 730 ALA A N 1
ATOM 5855 C CA . ALA A 1 730 ? -38.696 -14.499 46.674 1.00 88.25 730 ALA A CA 1
ATOM 5856 C C . ALA A 1 730 ? -39.766 -15.132 47.566 1.00 88.25 730 ALA A C 1
ATOM 5858 O O . ALA A 1 730 ? -39.568 -16.230 48.078 1.00 88.25 730 ALA A O 1
ATOM 5859 N N . SER A 1 731 ? -40.904 -14.460 47.722 1.00 85.62 731 SER A N 1
ATOM 5860 C CA . SER A 1 731 ? -42.066 -14.944 48.479 1.00 85.62 731 SER A CA 1
ATOM 5861 C C . SER A 1 731 ? -43.347 -14.776 47.664 1.00 85.62 731 SER A C 1
ATOM 5863 O O . SER A 1 731 ? -43.416 -13.911 46.792 1.00 85.62 731 SER A O 1
ATOM 5865 N N . CYS A 1 732 ? -44.353 -15.611 47.920 1.00 83.69 732 CYS A N 1
ATOM 5866 C CA . CYS A 1 732 ? -45.665 -15.493 47.284 1.00 83.69 732 CYS A CA 1
ATOM 5867 C C . CYS A 1 732 ? -46.558 -14.513 48.053 1.00 83.69 732 CYS A C 1
ATOM 5869 O O . CYS A 1 732 ? -46.462 -14.403 49.276 1.00 83.69 732 CYS A O 1
ATOM 5871 N N . SER A 1 733 ? -47.424 -13.800 47.336 1.00 85.88 733 SER A N 1
ATOM 5872 C CA . SER A 1 733 ? -48.427 -12.919 47.933 1.00 85.88 733 SER A CA 1
ATOM 5873 C C . SER A 1 733 ? -49.436 -13.734 48.749 1.00 85.88 733 SER A C 1
ATOM 5875 O O . SER A 1 733 ? -49.637 -14.915 48.453 1.00 85.88 733 SER A O 1
ATOM 5877 N N . PRO A 1 734 ? -50.104 -13.135 49.753 1.00 84.25 734 PRO A N 1
ATOM 5878 C CA . PRO A 1 734 ? -51.145 -13.821 50.512 1.00 84.25 734 PRO A CA 1
ATOM 5879 C C . PRO A 1 734 ? -52.182 -14.463 49.586 1.00 84.25 734 PRO A C 1
ATOM 5881 O O . PRO A 1 734 ? -52.647 -13.834 48.638 1.00 84.25 734 PRO A O 1
ATOM 5884 N N . GLY A 1 735 ? -52.509 -15.729 49.841 1.00 79.69 735 GLY A N 1
ATOM 5885 C CA . GLY A 1 735 ? -53.419 -16.503 49.001 1.00 79.69 735 GLY A CA 1
ATOM 5886 C C . GLY A 1 735 ? -52.786 -17.141 47.762 1.00 79.69 735 GLY A C 1
ATOM 5887 O O . GLY A 1 735 ? -53.457 -17.939 47.122 1.00 79.69 735 GLY A O 1
ATOM 5888 N N . TRP A 1 736 ? -51.511 -16.883 47.463 1.00 84.44 736 TRP A N 1
ATOM 5889 C CA . TRP A 1 736 ? -50.707 -17.621 46.483 1.00 84.44 736 TRP A CA 1
ATOM 5890 C C . TRP A 1 736 ? -49.609 -18.438 47.180 1.00 84.44 736 TRP A C 1
ATOM 5892 O O . TRP A 1 736 ? -49.242 -18.179 48.324 1.00 84.44 736 TRP A O 1
ATOM 5902 N N . GLY A 1 737 ? -49.069 -19.446 46.503 1.00 76.19 737 GLY A N 1
ATOM 5903 C CA . GLY A 1 737 ? -48.101 -20.385 47.051 1.00 76.19 737 GLY A CA 1
ATOM 5904 C C . GLY A 1 737 ? -47.263 -21.087 45.986 1.00 76.19 737 GLY A C 1
ATOM 5905 O O . GLY A 1 737 ? -47.500 -20.977 44.782 1.00 76.19 737 GLY A O 1
ATOM 5906 N N . SER A 1 738 ? -46.271 -21.831 46.473 1.00 66.38 738 SER A N 1
ATOM 5907 C CA . SER A 1 738 ? -45.400 -22.719 45.703 1.00 66.38 738 SER A CA 1
ATOM 5908 C C . SER A 1 738 ? -45.502 -24.108 46.326 1.00 66.38 738 SER A C 1
ATOM 5910 O O . SER A 1 738 ? -45.006 -24.329 47.429 1.00 66.38 738 SER A O 1
ATOM 5912 N N . ALA A 1 739 ? -46.191 -25.044 45.667 1.00 56.25 739 ALA A N 1
ATOM 5913 C CA . ALA A 1 739 ? -46.440 -26.367 46.252 1.00 56.25 739 ALA A CA 1
ATOM 5914 C C . ALA A 1 739 ? -45.166 -27.220 46.414 1.00 56.25 739 ALA A C 1
ATOM 5916 O O . ALA A 1 739 ? -45.184 -28.197 47.153 1.00 56.25 739 ALA A O 1
ATOM 5917 N N . THR A 1 740 ? -44.062 -26.862 45.748 1.00 57.28 740 THR A N 1
ATOM 5918 C CA . THR A 1 740 ? -42.812 -27.639 45.763 1.00 57.28 740 THR A CA 1
ATOM 5919 C C . THR A 1 740 ? -41.709 -27.029 46.628 1.00 57.28 740 THR A C 1
ATOM 5921 O O . THR A 1 740 ? -40.770 -27.738 46.983 1.00 57.28 740 THR A O 1
ATOM 5924 N N . HIS A 1 741 ? -41.803 -25.745 47.001 1.00 59.38 741 HIS A N 1
ATOM 5925 C CA . HIS A 1 741 ? -40.761 -25.034 47.755 1.00 59.38 741 HIS A CA 1
ATOM 5926 C C . HIS A 1 741 ? -41.394 -24.099 48.806 1.00 59.38 741 HIS A C 1
ATOM 5928 O O . HIS A 1 741 ? -41.720 -22.957 48.482 1.00 59.38 741 HIS A O 1
ATOM 5934 N N . PRO A 1 742 ? -41.598 -24.572 50.054 1.00 54.06 742 PRO A N 1
ATOM 5935 C CA . PRO A 1 742 ? -42.302 -23.822 51.102 1.00 54.06 742 PRO A CA 1
ATOM 5936 C C . PRO A 1 742 ? -41.472 -22.690 51.724 1.00 54.06 742 PRO A C 1
ATOM 5938 O O . PRO A 1 742 ? -42.024 -21.796 52.361 1.00 54.06 742 PRO A O 1
ATOM 5941 N N . LEU A 1 743 ? -40.149 -22.716 51.547 1.00 57.19 743 LEU A N 1
ATOM 5942 C CA . LEU A 1 743 ? -39.260 -21.641 51.978 1.00 57.19 743 LEU A CA 1
ATOM 5943 C C . LEU A 1 743 ? -39.080 -20.623 50.844 1.00 57.19 743 LEU A C 1
ATOM 5945 O O . LEU A 1 743 ? -39.043 -21.023 49.676 1.00 57.19 743 LEU A O 1
ATOM 5949 N N . PRO A 1 744 ? -38.926 -19.322 51.161 1.00 61.94 744 PRO A N 1
ATOM 5950 C CA . PRO A 1 744 ? -38.549 -18.324 50.171 1.00 61.94 744 PRO A CA 1
ATOM 5951 C C . PRO A 1 744 ? -37.321 -18.796 49.393 1.00 61.94 744 PRO A C 1
ATOM 5953 O O . PRO A 1 744 ? -36.345 -19.233 50.007 1.00 61.94 744 PRO A O 1
ATOM 5956 N N . ALA A 1 745 ? -37.348 -18.704 48.061 1.00 69.56 745 ALA A N 1
ATOM 5957 C CA . ALA A 1 745 ? -36.163 -19.000 47.263 1.00 69.56 745 ALA A CA 1
ATOM 5958 C C . ALA A 1 745 ? -35.088 -17.970 47.628 1.00 69.56 745 ALA A C 1
ATOM 5960 O O . ALA A 1 745 ? -35.221 -16.794 47.287 1.00 69.56 745 ALA A O 1
ATOM 5961 N N . GLU A 1 746 ? -34.082 -18.401 48.390 1.00 81.94 746 GLU A N 1
ATOM 5962 C CA . GLU A 1 746 ? -32.988 -17.562 48.866 1.00 81.94 746 GLU A CA 1
ATOM 5963 C C . GLU A 1 746 ? -31.769 -17.764 47.968 1.00 81.94 746 GLU A C 1
ATOM 5965 O O . GLU A 1 746 ? -31.140 -18.820 47.956 1.00 81.94 746 GLU A O 1
ATOM 5970 N N . TYR A 1 747 ? -31.435 -16.727 47.210 1.00 84.38 747 TYR A N 1
ATOM 5971 C CA . TYR A 1 747 ? -30.239 -16.651 46.388 1.00 84.38 747 TYR A CA 1
ATOM 5972 C C . TYR A 1 747 ? -29.198 -15.782 47.085 1.00 84.38 747 TYR A C 1
ATOM 5974 O O . TYR A 1 747 ? -29.501 -14.656 47.474 1.00 84.38 747 TYR A O 1
ATOM 5982 N N . LYS A 1 748 ? -27.970 -16.292 47.227 1.00 89.06 748 LYS A N 1
ATOM 5983 C CA . LYS A 1 748 ? -26.834 -15.559 47.800 1.00 89.06 748 LYS A CA 1
ATOM 5984 C C . LYS A 1 748 ? -25.699 -15.492 46.789 1.00 89.06 748 LYS A C 1
ATOM 5986 O O . LYS A 1 748 ? -25.180 -16.529 46.386 1.00 89.06 748 LYS A O 1
ATOM 5991 N N . CYS A 1 749 ? -25.275 -14.283 46.437 1.00 87.06 749 CYS A N 1
ATOM 5992 C CA . CYS A 1 749 ? -24.089 -14.053 45.619 1.00 87.06 749 CYS A CA 1
ATOM 5993 C C . CYS A 1 749 ? -22.963 -13.430 46.460 1.00 87.06 749 CYS A C 1
ATOM 5995 O O . CYS A 1 749 ? -23.018 -12.233 46.754 1.00 87.06 749 CYS A O 1
ATOM 5997 N N . PRO A 1 750 ? -21.933 -14.208 46.844 1.00 84.25 750 PRO A N 1
ATOM 5998 C CA . PRO A 1 750 ? -20.798 -13.696 47.609 1.00 84.25 750 PRO A CA 1
ATOM 5999 C C . PRO A 1 750 ? -19.655 -13.148 46.736 1.00 84.25 750 PRO A C 1
ATOM 6001 O O . PRO A 1 750 ? -18.746 -12.510 47.263 1.00 84.25 750 PRO A O 1
ATOM 6004 N N . LYS A 1 751 ? -19.654 -13.404 45.415 1.00 84.38 751 LYS A N 1
ATOM 6005 C CA . LYS A 1 751 ? -18.571 -13.006 44.498 1.00 84.38 751 LYS A CA 1
ATOM 6006 C C . LYS A 1 751 ? -19.089 -12.723 43.083 1.00 84.38 751 LYS A C 1
ATOM 6008 O O . LYS A 1 751 ? -19.922 -13.456 42.568 1.00 84.38 751 LYS A O 1
ATOM 6013 N N . THR A 1 752 ? -18.549 -11.689 42.440 1.00 80.56 752 THR A N 1
ATOM 6014 C CA . THR A 1 752 ? -18.821 -11.341 41.030 1.00 80.56 752 THR A CA 1
ATOM 6015 C C . THR A 1 752 ? -18.113 -12.302 40.045 1.00 80.56 752 THR A C 1
ATOM 6017 O O . THR A 1 752 ? -16.995 -12.737 40.344 1.00 80.56 752 THR A O 1
ATOM 6020 N N . PRO A 1 753 ? -18.694 -12.622 38.865 1.00 87.88 753 PRO A N 1
ATOM 6021 C CA . PRO A 1 753 ? -19.999 -12.180 38.360 1.00 87.88 753 PRO A CA 1
ATOM 6022 C C . PRO A 1 753 ? -21.160 -12.942 39.000 1.00 87.88 753 PRO A C 1
ATOM 6024 O O . PRO A 1 753 ? -21.149 -14.168 39.033 1.00 87.88 753 PRO A O 1
ATOM 6027 N N . CYS A 1 754 ? -22.180 -12.220 39.468 1.00 89.38 754 CYS A N 1
ATOM 6028 C CA . CYS A 1 754 ? -23.384 -12.857 39.992 1.00 89.38 754 CYS A CA 1
ATOM 6029 C C . CYS A 1 754 ? -24.252 -13.395 38.845 1.00 89.38 754 CYS A C 1
ATOM 6031 O O . CYS A 1 754 ? -24.553 -12.633 37.922 1.00 89.38 754 CYS A O 1
ATOM 6033 N N . PRO A 1 755 ? -24.685 -14.667 38.895 1.00 90.25 755 PRO A N 1
ATOM 6034 C CA . PRO A 1 755 ? -25.762 -15.167 38.048 1.00 90.25 755 PRO A CA 1
ATOM 6035 C C . PRO A 1 755 ? -27.064 -14.377 38.208 1.00 90.25 755 PRO A C 1
ATOM 6037 O O . PRO A 1 755 ? -27.305 -13.750 39.247 1.00 90.25 755 PRO A O 1
ATOM 6040 N N . SER A 1 756 ? -27.921 -14.458 37.193 1.00 91.19 756 SER A N 1
ATOM 6041 C CA . SER A 1 756 ? -29.263 -13.888 37.240 1.00 91.19 756 SER A CA 1
ATOM 6042 C C . SER A 1 756 ? -30.164 -14.717 38.151 1.00 91.19 756 SER A C 1
ATOM 6044 O O . SER A 1 756 ? -30.120 -15.949 38.132 1.00 91.19 756 SER A O 1
ATOM 6046 N N . PHE A 1 757 ? -30.993 -14.052 38.952 1.00 90.88 757 PHE A N 1
ATOM 6047 C CA . PHE A 1 757 ? -31.904 -14.717 39.878 1.00 90.88 757 PHE A CA 1
ATOM 6048 C C . PHE A 1 757 ? -33.301 -14.840 39.269 1.00 90.88 757 PHE A C 1
ATOM 6050 O O . PHE A 1 757 ? -33.978 -13.845 39.025 1.00 90.88 757 PHE A O 1
ATOM 6057 N N . THR A 1 758 ? -33.752 -16.069 39.034 1.00 88.56 758 THR A N 1
ATOM 6058 C CA . THR A 1 758 ? -35.114 -16.333 38.556 1.00 88.56 758 THR A CA 1
ATOM 6059 C C . THR A 1 758 ? -35.879 -17.141 39.599 1.00 88.56 758 THR A C 1
ATOM 6061 O O . THR A 1 758 ? -35.597 -18.331 39.753 1.00 88.56 758 THR A O 1
ATOM 6064 N N . PRO A 1 759 ? -36.811 -16.517 40.342 1.00 84.12 759 PRO A N 1
ATOM 6065 C CA . PRO A 1 759 ? -37.646 -17.212 41.313 1.00 84.12 759 PRO A CA 1
ATOM 6066 C C . PRO A 1 759 ? -38.524 -18.311 40.698 1.00 84.12 759 PRO A C 1
ATOM 6068 O O . PRO A 1 759 ? -38.915 -18.253 39.531 1.00 84.12 759 PRO A O 1
ATOM 6071 N N . HIS A 1 760 ? -38.914 -19.292 41.516 1.00 77.75 760 HIS A N 1
ATOM 6072 C CA . HIS A 1 760 ? -39.962 -20.254 41.159 1.00 77.75 760 HIS A CA 1
ATOM 6073 C C . HIS A 1 760 ? -41.335 -19.577 41.136 1.00 77.75 760 HIS A C 1
ATOM 6075 O O . HIS A 1 760 ? -41.649 -18.842 42.059 1.00 77.75 760 HIS A O 1
ATOM 6081 N N . LYS A 1 761 ? -42.190 -19.868 40.153 1.00 77.81 761 LYS A N 1
ATOM 6082 C CA . LYS A 1 761 ? -43.481 -19.178 39.962 1.00 77.81 761 LYS A CA 1
ATOM 6083 C C . LYS A 1 761 ? -44.493 -19.452 41.092 1.00 77.81 761 LYS A C 1
ATOM 6085 O O . LYS A 1 761 ? -44.746 -20.613 41.408 1.00 77.81 761 LYS A O 1
ATOM 6090 N N . CYS A 1 762 ? -45.156 -18.414 41.613 1.00 82.44 762 CYS A N 1
ATOM 6091 C CA . CYS A 1 762 ? -46.269 -18.536 42.573 1.00 82.44 762 CYS A CA 1
ATOM 6092 C C . CYS A 1 762 ? -47.620 -18.715 41.863 1.00 82.44 762 CYS A C 1
ATOM 6094 O O . CYS A 1 762 ? -48.527 -17.893 41.979 1.00 82.44 762 CYS A O 1
ATOM 6096 N N . ASN A 1 763 ? -47.751 -19.788 41.087 1.00 81.56 763 ASN A N 1
ATOM 6097 C CA . ASN A 1 763 ? -48.958 -20.030 40.292 1.00 81.56 763 ASN A CA 1
ATOM 6098 C C . ASN A 1 763 ? -50.050 -20.785 41.054 1.00 81.56 763 ASN A C 1
ATOM 6100 O O . ASN A 1 763 ? -51.146 -20.950 40.522 1.00 81.56 763 ASN A O 1
ATOM 6104 N N . ASN A 1 764 ? -49.759 -21.249 42.269 1.00 85.00 764 ASN A N 1
ATOM 6105 C CA . ASN A 1 764 ? -50.698 -22.064 43.015 1.00 85.00 764 ASN A CA 1
ATOM 6106 C C . ASN A 1 764 ? -51.470 -21.190 44.001 1.00 85.00 764 ASN A C 1
ATOM 6108 O O . ASN A 1 764 ? -50.858 -20.464 44.776 1.00 85.00 764 ASN A O 1
ATOM 6112 N N . CYS A 1 765 ? -52.795 -21.249 44.006 1.00 85.44 765 CYS A N 1
ATOM 6113 C CA . CYS A 1 765 ? -53.589 -20.597 45.039 1.00 85.44 765 CYS A CA 1
ATOM 6114 C C . CYS A 1 765 ? -53.430 -21.337 46.382 1.00 85.44 765 CYS A C 1
ATOM 6116 O O . CYS A 1 765 ? -53.188 -22.543 46.436 1.00 85.44 765 CYS A O 1
ATOM 6118 N N . THR A 1 766 ? -53.614 -20.618 47.480 1.00 84.12 766 THR A N 1
ATOM 6119 C CA . THR A 1 766 ? -53.729 -21.129 48.854 1.00 84.12 766 THR A CA 1
ATOM 6120 C C . THR A 1 766 ? -54.989 -20.604 49.547 1.00 84.12 766 THR A C 1
ATOM 6122 O O . THR A 1 766 ? -55.405 -21.155 50.563 1.00 84.12 766 THR A O 1
ATOM 6125 N N . GLN A 1 767 ? -55.630 -19.569 48.994 1.00 86.19 767 GLN A N 1
ATOM 6126 C CA . GLN A 1 767 ? -56.889 -19.002 49.480 1.00 86.19 767 GLN A CA 1
ATOM 6127 C C . GLN A 1 767 ? -57.826 -18.710 48.308 1.00 86.19 767 GLN A C 1
ATOM 6129 O O . GLN A 1 767 ? -57.383 -18.490 47.186 1.00 86.19 767 GLN A O 1
ATOM 6134 N N . ASN A 1 768 ? -59.133 -18.672 48.564 1.00 86.69 768 ASN A N 1
ATOM 6135 C CA . ASN A 1 768 ? -60.115 -18.379 47.517 1.00 86.69 768 ASN A CA 1
ATOM 6136 C C . ASN A 1 768 ? -60.019 -16.941 46.999 1.00 86.69 768 ASN A C 1
ATOM 6138 O O . ASN A 1 768 ? -60.290 -16.706 45.830 1.00 86.69 768 ASN A O 1
ATOM 6142 N N . SER A 1 769 ? -59.596 -16.008 47.855 1.00 86.25 769 SER A N 1
ATOM 6143 C CA . SER A 1 769 ? -59.521 -14.567 47.580 1.00 86.25 769 SER A CA 1
ATOM 6144 C C . SER A 1 769 ? -58.680 -14.192 46.358 1.00 86.25 769 SER A C 1
ATOM 6146 O O . SER A 1 769 ? -58.858 -13.106 45.817 1.00 86.25 769 SER A O 1
ATOM 6148 N N . VAL A 1 770 ? -57.762 -15.062 45.925 1.00 87.75 770 VAL A N 1
ATOM 6149 C CA . VAL A 1 770 ? -56.919 -14.823 44.743 1.00 87.75 770 VAL A CA 1
ATOM 6150 C C . VAL A 1 770 ? -57.477 -15.418 43.453 1.00 87.75 770 VAL A C 1
ATOM 6152 O O . VAL A 1 770 ? -56.971 -15.132 42.368 1.00 87.75 770 VAL A O 1
ATOM 6155 N N . CYS A 1 771 ? -58.494 -16.266 43.564 1.00 87.88 771 CYS A N 1
ATOM 6156 C CA . CYS A 1 771 ? -59.200 -16.823 42.424 1.00 87.88 771 CYS A CA 1
ATOM 6157 C C . CYS A 1 771 ? -60.239 -15.820 41.910 1.00 87.88 771 CYS A C 1
ATOM 6159 O O . CYS A 1 771 ? -60.521 -14.808 42.554 1.00 87.88 771 CYS A O 1
ATOM 6161 N N . LYS A 1 772 ? -60.836 -16.062 40.739 1.00 90.06 772 LYS A N 1
ATOM 6162 C CA . LYS A 1 772 ? -61.949 -15.211 40.288 1.00 90.06 772 LYS A CA 1
ATOM 6163 C C . LYS A 1 772 ? -63.138 -15.349 41.243 1.00 90.06 772 LYS A C 1
ATOM 6165 O O . LYS A 1 772 ? -63.282 -16.354 41.930 1.00 90.06 772 LYS A O 1
ATOM 6170 N N . TYR A 1 773 ? -64.047 -14.375 41.232 1.00 90.06 773 TYR A N 1
ATOM 6171 C CA . TYR A 1 773 ? -65.222 -14.333 42.121 1.00 90.06 773 TYR A CA 1
ATOM 6172 C C . TYR A 1 773 ? -66.119 -15.593 42.076 1.00 90.06 773 TYR A C 1
ATOM 6174 O O . TYR A 1 773 ? -66.856 -15.860 43.020 1.00 90.06 773 TYR A O 1
ATOM 6182 N N . HIS A 1 774 ? -66.065 -16.382 41.001 1.00 89.00 774 HIS A N 1
ATOM 6183 C CA . HIS A 1 774 ? -66.814 -17.635 40.824 1.00 89.00 774 HIS A CA 1
ATOM 6184 C C . HIS A 1 774 ? -65.953 -18.903 41.020 1.00 89.00 774 HIS A C 1
ATOM 6186 O O . HIS A 1 774 ? -66.390 -20.009 40.712 1.00 89.00 774 HIS A O 1
ATOM 6192 N N . GLU A 1 775 ? -64.720 -18.763 41.500 1.00 92.31 775 GLU A N 1
ATOM 6193 C CA . GLU A 1 775 ? -63.759 -19.851 41.676 1.00 92.31 775 GLU A CA 1
ATOM 6194 C C . GLU A 1 775 ? -63.351 -19.989 43.150 1.00 92.31 775 GLU A C 1
ATOM 6196 O O . GLU A 1 775 ? -63.310 -19.015 43.897 1.00 92.31 775 GLU A O 1
ATOM 6201 N N . VAL A 1 776 ? -62.994 -21.201 43.565 1.00 90.69 776 VAL A N 1
ATOM 6202 C CA . VAL A 1 776 ? -62.379 -21.507 44.861 1.00 90.69 776 VAL A CA 1
ATOM 6203 C C . VAL A 1 776 ? -61.018 -22.142 44.656 1.00 90.69 776 VAL A C 1
ATOM 6205 O O . VAL A 1 776 ? -60.742 -22.786 43.640 1.00 90.69 776 VAL A O 1
ATOM 6208 N N . CYS A 1 777 ? -60.164 -21.988 45.656 1.00 89.44 777 CYS A N 1
ATOM 6209 C CA . CYS A 1 777 ? -58.874 -22.624 45.665 1.00 89.44 777 CYS A CA 1
ATOM 6210 C C . CYS A 1 777 ? -58.982 -24.090 46.091 1.00 89.44 777 CYS A C 1
ATOM 6212 O O . CYS A 1 777 ? -59.441 -24.410 47.190 1.00 89.44 777 CYS A O 1
ATOM 6214 N N . THR A 1 778 ? -58.521 -25.006 45.240 1.00 84.25 778 THR A N 1
ATOM 6215 C CA . THR A 1 778 ? -58.479 -26.437 45.556 1.00 84.25 778 THR A CA 1
ATOM 6216 C C . THR A 1 778 ? -57.290 -26.725 46.477 1.00 84.25 778 THR A C 1
ATOM 6218 O O . THR A 1 778 ? -56.198 -27.002 45.983 1.00 84.25 778 THR A O 1
ATOM 6221 N N . GLY A 1 779 ? -57.486 -26.643 47.797 1.00 70.25 779 GLY A N 1
ATOM 6222 C CA . GLY A 1 779 ? -56.421 -26.644 48.818 1.00 70.25 779 GLY A CA 1
ATOM 6223 C C . GLY A 1 779 ? -55.201 -27.544 48.553 1.00 70.25 779 GLY A C 1
ATOM 6224 O O . GLY A 1 779 ? -54.077 -27.066 48.638 1.00 70.25 779 GLY A O 1
ATOM 6225 N N . SER A 1 780 ? -55.390 -28.813 48.170 1.00 67.44 780 SER A N 1
ATOM 6226 C CA . SER A 1 780 ? -54.285 -29.769 47.946 1.00 67.44 780 SER A CA 1
ATOM 6227 C C . SER A 1 780 ? -53.514 -29.568 46.635 1.00 67.44 780 SER A C 1
ATOM 6229 O O . SER A 1 780 ? -52.335 -29.894 46.558 1.00 67.44 780 SER A O 1
ATOM 6231 N N . PHE A 1 781 ? -54.174 -29.058 45.593 1.00 72.25 781 PHE A N 1
ATOM 6232 C CA . PHE A 1 781 ? -53.590 -28.894 44.253 1.00 72.25 781 PHE A CA 1
ATOM 6233 C C . PHE A 1 781 ? -53.194 -27.446 43.958 1.00 72.25 781 PHE A C 1
ATOM 6235 O O . PHE A 1 781 ? -52.483 -27.183 42.993 1.00 72.25 781 PHE A O 1
ATOM 6242 N N . GLY A 1 782 ? -53.682 -26.507 44.774 1.00 80.12 782 GLY A N 1
ATOM 6243 C CA . GLY A 1 782 ? -53.455 -25.080 44.618 1.00 80.12 782 GLY A CA 1
ATOM 6244 C C . GLY A 1 782 ? -53.927 -24.532 43.274 1.00 80.12 782 GLY A C 1
ATOM 6245 O O . GLY A 1 782 ? -53.284 -23.660 42.710 1.00 80.12 782 GLY A O 1
ATOM 6246 N N . THR A 1 783 ? -55.036 -25.030 42.727 1.00 86.25 783 THR A N 1
ATOM 6247 C CA . THR A 1 783 ? -55.611 -24.515 41.476 1.00 86.25 783 THR A CA 1
ATOM 6248 C C . THR A 1 783 ? -56.916 -23.781 41.742 1.00 86.25 783 THR A C 1
ATOM 6250 O O . THR A 1 783 ? -57.751 -24.260 42.508 1.00 86.25 783 THR A O 1
ATOM 6253 N N . CYS A 1 784 ? -57.108 -22.630 41.101 1.00 88.44 784 CYS A N 1
ATOM 6254 C CA . CYS A 1 784 ? -58.404 -21.964 41.080 1.00 88.44 784 CYS A CA 1
ATOM 6255 C C . CYS A 1 784 ? -59.340 -22.745 40.160 1.00 88.44 784 CYS A C 1
ATOM 6257 O O . CYS A 1 784 ? -59.042 -22.938 38.980 1.00 88.44 784 CYS A O 1
ATOM 6259 N N . ARG A 1 785 ? -60.446 -23.242 40.711 1.00 88.94 785 ARG A N 1
ATOM 6260 C CA . ARG A 1 785 ? -61.483 -23.952 39.959 1.00 88.94 785 ARG A CA 1
ATOM 6261 C C . ARG A 1 785 ? -62.843 -23.404 40.320 1.00 88.94 785 ARG A C 1
ATOM 6263 O O . ARG A 1 785 ? -63.067 -22.992 41.451 1.00 88.94 785 ARG A O 1
ATOM 6270 N N . GLU A 1 786 ? -63.758 -23.441 39.368 1.00 90.06 786 GLU A N 1
ATOM 6271 C CA . GLU A 1 786 ? -65.127 -22.986 39.569 1.00 90.06 786 GLU A CA 1
ATOM 6272 C C . GLU A 1 786 ? -65.778 -23.662 40.788 1.00 90.06 786 GLU A C 1
ATOM 6274 O O . GLU A 1 786 ? -65.674 -24.882 40.965 1.00 90.06 786 GLU A O 1
ATOM 6279 N N . THR A 1 787 ? -66.447 -22.879 41.641 1.00 90.38 787 THR A N 1
ATOM 6280 C CA . THR A 1 787 ? -66.969 -23.370 42.925 1.00 90.38 787 THR A CA 1
ATOM 6281 C C . THR A 1 787 ? -67.904 -24.558 42.750 1.00 90.38 787 THR A C 1
ATOM 6283 O O . THR A 1 787 ? -67.806 -25.535 43.490 1.00 90.38 787 THR A O 1
ATOM 6286 N N . CYS A 1 788 ? -68.761 -24.511 41.730 1.00 90.56 788 CYS A N 1
ATOM 6287 C CA . CYS A 1 788 ? -69.694 -25.582 41.396 1.00 90.56 788 CYS A CA 1
ATOM 6288 C C . CYS A 1 788 ? -69.024 -26.894 40.966 1.00 90.56 788 CYS A C 1
ATOM 6290 O O . CYS A 1 788 ? -69.628 -27.952 41.119 1.00 90.56 788 CYS A O 1
ATOM 6292 N N . LEU A 1 789 ? -67.784 -26.854 40.468 1.00 88.56 789 LEU A N 1
ATOM 6293 C CA . LEU A 1 789 ? -67.022 -28.060 40.126 1.00 88.56 789 LEU A CA 1
ATOM 6294 C C . LEU A 1 789 ? -66.351 -28.677 41.355 1.00 88.56 789 LEU A C 1
ATOM 6296 O O . LEU A 1 789 ? -66.197 -29.892 41.433 1.00 88.56 789 LEU A O 1
ATOM 6300 N N . VAL A 1 790 ? -65.936 -27.842 42.311 1.00 86.88 790 VAL A N 1
ATOM 6301 C CA . VAL A 1 790 ? -65.272 -28.292 43.546 1.00 86.88 790 VAL A CA 1
ATOM 6302 C C . VAL A 1 790 ? -66.292 -28.733 44.596 1.00 86.88 790 VAL A C 1
ATOM 6304 O O . VAL A 1 790 ? -66.076 -29.699 45.322 1.00 86.88 790 VAL A O 1
ATOM 6307 N N . LYS A 1 791 ? -67.413 -28.021 44.675 1.00 86.62 791 LYS A N 1
ATOM 6308 C CA . LYS A 1 791 ? -68.513 -28.236 45.609 1.00 86.62 791 LYS A CA 1
ATOM 6309 C C . LYS A 1 791 ? -69.827 -28.300 44.811 1.00 86.62 791 LYS A C 1
ATOM 6311 O O . LYS A 1 791 ? -70.599 -27.344 44.856 1.00 86.62 791 LYS A O 1
ATOM 6316 N N . PRO A 1 792 ? -70.143 -29.400 44.113 1.00 87.31 792 PRO A N 1
ATOM 6317 C CA . PRO A 1 792 ? -71.387 -29.507 43.347 1.00 87.31 792 PRO A CA 1
ATOM 6318 C C . PRO A 1 792 ? -72.630 -29.446 44.247 1.00 87.31 792 PRO A C 1
ATOM 6320 O O . PRO A 1 792 ? -72.590 -29.877 45.401 1.00 87.31 792 PRO A O 1
ATOM 6323 N N . CYS A 1 793 ? -73.728 -28.892 43.730 1.00 91.81 793 CYS A N 1
ATOM 6324 C CA . CYS A 1 793 ? -75.031 -28.949 44.397 1.00 91.81 793 CYS A CA 1
ATOM 6325 C C . CYS A 1 793 ? -75.596 -30.374 44.391 1.00 91.81 793 CYS A C 1
ATOM 6327 O O . CYS A 1 793 ? -75.111 -31.246 43.666 1.00 91.81 793 CYS A O 1
ATOM 6329 N N . GLY A 1 794 ? -76.638 -30.598 45.192 1.00 87.44 794 GLY A N 1
ATOM 6330 C CA . GLY A 1 794 ? -77.337 -31.873 45.213 1.00 87.44 794 GLY A CA 1
ATOM 6331 C C . GLY A 1 794 ? -77.980 -32.207 43.864 1.00 87.44 794 GLY A C 1
ATOM 6332 O O . GLY A 1 794 ? -78.191 -31.345 43.008 1.00 87.44 794 GLY A O 1
ATOM 6333 N N . VAL A 1 795 ? -78.307 -33.483 43.672 1.00 85.94 795 VAL A N 1
ATOM 6334 C CA . VAL A 1 795 ? -78.955 -33.967 42.445 1.00 85.94 795 VAL A CA 1
ATOM 6335 C C . VAL A 1 795 ? -80.234 -33.156 42.173 1.00 85.94 795 VAL A C 1
ATOM 6337 O O . VAL A 1 795 ? -80.982 -32.838 43.098 1.00 85.94 795 VAL A O 1
ATOM 6340 N N . ASN A 1 796 ? -80.473 -32.802 40.905 1.00 87.31 796 ASN A N 1
ATOM 6341 C CA . ASN A 1 796 ? -81.591 -31.964 40.437 1.00 87.31 796 ASN A CA 1
ATOM 6342 C C . ASN A 1 796 ? -81.581 -30.490 40.907 1.00 87.31 796 ASN A C 1
ATOM 6344 O O . ASN A 1 796 ? -82.592 -29.793 40.780 1.00 87.31 796 ASN A O 1
ATOM 6348 N N . ALA A 1 797 ? -80.444 -29.983 41.394 1.00 90.62 797 ALA A N 1
ATOM 6349 C CA . ALA A 1 797 ? -80.235 -28.562 41.664 1.00 90.62 797 ALA A CA 1
ATOM 6350 C C . ALA A 1 797 ? -79.307 -27.901 40.627 1.00 90.62 797 ALA A C 1
ATOM 6352 O O . ALA A 1 797 ? -78.329 -28.487 40.165 1.00 90.62 797 ALA A O 1
ATOM 6353 N N . LYS A 1 798 ? -79.595 -26.643 40.280 1.00 92.06 798 LYS A N 1
ATOM 6354 C CA . LYS A 1 798 ? -78.721 -25.758 39.509 1.00 92.06 798 LYS A CA 1
ATOM 6355 C C . LYS A 1 798 ? -77.747 -25.066 40.455 1.00 92.06 798 LYS A C 1
ATOM 6357 O O . LYS A 1 798 ? -78.163 -24.461 41.444 1.00 92.06 798 LYS A O 1
ATOM 6362 N N . CYS A 1 799 ? -76.467 -25.126 40.108 1.00 92.06 799 CYS A N 1
ATOM 6363 C CA . CYS A 1 799 ? -75.400 -24.454 40.832 1.00 92.06 799 CYS A CA 1
ATOM 6364 C C . CYS A 1 799 ? -75.029 -23.129 40.156 1.00 92.06 799 CYS A C 1
ATOM 6366 O O . CYS A 1 799 ? -74.841 -23.086 38.940 1.00 92.06 799 CYS A O 1
ATOM 6368 N N . LEU A 1 800 ? -74.922 -22.061 40.944 1.00 91.06 800 LEU A N 1
ATOM 6369 C CA . LEU A 1 800 ? -74.382 -20.766 40.539 1.00 91.06 800 LEU A CA 1
ATOM 6370 C C . LEU A 1 800 ? -73.177 -20.438 41.421 1.00 91.06 800 LEU A C 1
ATOM 6372 O O . LEU A 1 800 ? -73.268 -20.504 42.646 1.00 91.06 800 LEU A O 1
ATOM 6376 N N . SER A 1 801 ? -72.055 -20.085 40.801 1.00 89.88 801 SER A N 1
ATOM 6377 C CA . SER A 1 801 ? -70.827 -19.726 41.510 1.00 89.88 801 SER A CA 1
ATOM 6378 C C . SER A 1 801 ? -70.736 -18.209 41.681 1.00 89.88 801 SER A C 1
ATOM 6380 O O . SER A 1 801 ? -70.677 -17.473 40.695 1.00 89.88 801 SER A O 1
ATOM 6382 N N . SER A 1 802 ? -70.690 -17.733 42.923 1.00 86.50 802 SER A N 1
ATOM 6383 C CA . SER A 1 802 ? -70.538 -16.309 43.248 1.00 86.50 802 SER A CA 1
ATOM 6384 C C . SER A 1 802 ? -69.902 -16.132 44.621 1.00 86.50 802 SER A C 1
ATOM 6386 O O . SER A 1 802 ? -70.221 -16.873 45.545 1.00 86.50 802 SER A O 1
ATOM 6388 N N . ASN A 1 803 ? -69.051 -15.122 44.777 1.00 88.19 803 ASN A N 1
ATOM 6389 C CA . ASN A 1 803 ? -68.372 -14.782 46.027 1.00 88.19 803 ASN A CA 1
ATOM 6390 C C . ASN A 1 803 ? -67.561 -15.934 46.624 1.00 88.19 803 ASN A C 1
ATOM 6392 O O . ASN A 1 803 ? -67.557 -16.132 47.836 1.00 88.19 803 ASN A O 1
ATOM 6396 N N . HIS A 1 804 ? -66.905 -16.717 45.765 1.00 89.81 804 HIS A N 1
ATOM 6397 C CA . HIS A 1 804 ? -66.163 -17.918 46.151 1.00 89.81 804 HIS A CA 1
ATOM 6398 C C . HIS A 1 804 ? -67.011 -18.977 46.874 1.00 89.81 804 HIS A C 1
ATOM 6400 O O . HIS A 1 804 ? -66.475 -19.828 47.587 1.00 89.81 804 HIS A O 1
ATOM 6406 N N . ASP A 1 805 ? -68.329 -18.940 46.686 1.00 87.94 805 ASP A N 1
ATOM 6407 C CA . ASP A 1 805 ? -69.256 -19.926 47.220 1.00 87.94 805 ASP A CA 1
ATOM 6408 C C . ASP A 1 805 ? -70.267 -20.368 46.153 1.00 87.94 805 ASP A C 1
ATOM 6410 O O . ASP A 1 805 ? -70.332 -19.822 45.044 1.00 87.94 805 ASP A O 1
ATOM 6414 N N . ARG A 1 806 ? -71.009 -21.428 46.467 1.00 89.19 806 ARG A N 1
ATOM 6415 C CA . ARG A 1 806 ? -72.077 -21.966 45.627 1.00 89.19 806 ARG A CA 1
ATOM 6416 C C . ARG A 1 806 ? -73.439 -21.507 46.141 1.00 89.19 806 ARG A C 1
ATOM 6418 O O . ARG A 1 806 ? -73.772 -21.669 47.315 1.00 89.19 806 ARG A O 1
ATOM 6425 N N . SER A 1 807 ? -74.268 -21.022 45.230 1.00 91.56 807 SER A N 1
ATOM 6426 C CA . SER A 1 807 ? -75.705 -20.894 45.432 1.00 91.56 807 SER A CA 1
ATOM 6427 C C . SER A 1 807 ? -76.400 -22.033 44.696 1.00 91.56 807 SER A C 1
ATOM 6429 O O . SER A 1 807 ? -76.241 -22.192 43.483 1.00 91.56 807 SER A O 1
ATOM 6431 N N . CYS A 1 808 ? -77.135 -22.857 45.438 1.00 91.50 808 CYS A N 1
ATOM 6432 C CA . CYS A 1 808 ? -77.862 -23.995 44.895 1.00 91.50 808 CYS A CA 1
ATOM 6433 C C . CYS A 1 808 ? -79.355 -23.667 44.834 1.00 91.50 808 CYS A C 1
ATOM 6435 O O . CYS A 1 808 ? -79.926 -23.192 45.811 1.00 91.50 808 CYS A O 1
ATOM 6437 N N . THR A 1 809 ? -80.003 -23.949 43.704 1.00 92.12 809 THR A N 1
ATOM 6438 C CA . THR A 1 809 ? -81.459 -23.787 43.532 1.00 92.12 809 THR A CA 1
ATOM 6439 C C . THR A 1 809 ? -82.053 -25.033 42.889 1.00 92.12 809 THR A C 1
ATOM 6441 O O . THR A 1 809 ? -81.473 -25.564 41.947 1.00 92.12 809 THR A O 1
ATOM 6444 N N . CYS A 1 810 ? -83.191 -25.535 43.374 1.00 87.31 810 CYS A N 1
ATOM 6445 C CA . CYS A 1 810 ? -83.832 -26.687 42.739 1.00 87.31 810 CYS A CA 1
ATOM 6446 C C . CYS A 1 810 ? -84.347 -26.308 41.351 1.00 87.31 810 CYS A C 1
ATOM 6448 O O . CYS A 1 810 ? -84.995 -25.274 41.176 1.00 87.31 810 CYS A O 1
ATOM 6450 N N . VAL A 1 811 ? -84.066 -27.149 40.357 1.00 85.38 811 VAL A N 1
ATOM 6451 C CA . VAL A 1 811 ? -84.645 -26.974 39.025 1.00 85.38 811 VAL A CA 1
ATOM 6452 C C . VAL A 1 811 ? -86.113 -27.388 39.104 1.00 85.38 811 VAL A C 1
ATOM 6454 O O . VAL A 1 811 ? -86.421 -28.465 39.601 1.00 85.38 811 VAL A O 1
ATOM 6457 N N . SER A 1 812 ? -87.037 -26.550 38.632 1.00 78.06 812 SER A N 1
ATOM 6458 C CA . SER A 1 812 ? -88.465 -26.905 38.581 1.00 78.06 812 SER A CA 1
ATOM 6459 C C . SER A 1 812 ? -88.677 -28.213 37.790 1.00 78.06 812 SER A C 1
ATOM 6461 O O . SER A 1 812 ? -88.050 -28.361 36.736 1.00 78.06 812 SER A O 1
ATOM 6463 N N . PRO A 1 813 ? -89.521 -29.170 38.242 1.00 68.44 813 PRO A N 1
ATOM 6464 C CA . PRO A 1 813 ? -90.471 -29.110 39.365 1.00 68.44 813 PRO A CA 1
ATOM 6465 C C . PRO A 1 813 ? -89.935 -29.648 40.709 1.00 68.44 813 PRO A C 1
ATOM 6467 O O . PRO A 1 813 ? -90.708 -29.840 41.646 1.00 68.44 813 PRO A O 1
ATOM 6470 N N . TRP A 1 814 ? -88.638 -29.937 40.813 1.00 76.50 814 TRP A N 1
ATOM 6471 C CA . TRP A 1 814 ? -88.040 -30.549 41.998 1.00 76.50 814 TRP A CA 1
ATOM 6472 C C . TRP A 1 814 ? -88.059 -29.579 43.192 1.00 76.50 814 TRP A C 1
ATOM 6474 O O . TRP A 1 814 ? -87.862 -28.374 43.024 1.00 76.50 814 TRP A O 1
ATOM 6484 N N . LYS A 1 815 ? -88.296 -30.091 44.407 1.00 75.12 815 LYS A N 1
ATOM 6485 C CA . LYS A 1 815 ? -88.341 -29.291 45.648 1.00 75.12 815 LYS A CA 1
ATOM 6486 C C . LYS A 1 815 ? -87.526 -29.947 46.767 1.00 75.12 815 LYS A C 1
ATOM 6488 O O . LYS A 1 815 ? -87.238 -31.142 46.712 1.00 75.12 815 LYS A O 1
ATOM 6493 N N . GLY A 1 816 ? -87.148 -29.164 47.776 1.00 81.81 816 GLY A N 1
ATOM 6494 C CA . GLY A 1 816 ? -86.339 -29.608 48.918 1.00 81.81 816 GLY A CA 1
ATOM 6495 C C . GLY A 1 816 ? -85.105 -28.733 49.131 1.00 81.81 816 GLY A C 1
ATOM 6496 O O . GLY A 1 816 ? -85.063 -27.606 48.643 1.00 81.81 816 GLY A O 1
ATOM 6497 N N . ASP A 1 817 ? -84.112 -29.256 49.854 1.00 86.06 817 ASP A N 1
ATOM 6498 C CA . ASP A 1 817 ? -82.824 -28.587 50.066 1.00 86.06 817 ASP A CA 1
ATOM 6499 C C . ASP A 1 817 ? -81.910 -28.782 48.836 1.00 86.06 817 ASP A C 1
ATOM 6501 O O . ASP A 1 817 ? -81.412 -29.891 48.605 1.00 86.06 817 ASP A O 1
ATOM 6505 N N . PRO A 1 818 ? -81.645 -27.728 48.040 1.00 88.31 818 PRO A N 1
ATOM 6506 C CA . PRO A 1 818 ? -80.833 -27.836 46.833 1.00 88.31 818 PRO A CA 1
ATOM 6507 C C . PRO A 1 818 ? -79.347 -28.125 47.110 1.00 88.31 818 PRO A C 1
ATOM 6509 O O . PRO A 1 818 ? -78.618 -28.499 46.187 1.00 88.31 818 PRO A O 1
ATOM 6512 N N . TYR A 1 819 ? -78.875 -27.994 48.355 1.00 89.25 819 TYR A N 1
ATOM 6513 C CA . TYR A 1 819 ? -77.511 -28.366 48.738 1.00 89.25 819 TYR A CA 1
ATOM 6514 C C . TYR A 1 819 ? -77.355 -29.874 48.977 1.00 89.25 819 TYR A C 1
ATOM 6516 O O . TYR A 1 819 ? -76.269 -30.403 48.740 1.00 89.25 819 TYR A O 1
ATOM 6524 N N . GLN A 1 820 ? -78.418 -30.566 49.403 1.00 89.44 820 GLN A N 1
ATOM 6525 C CA . GLN A 1 820 ? -78.416 -32.018 49.639 1.00 89.44 820 GLN A CA 1
ATOM 6526 C C . GLN A 1 820 ? -78.996 -32.818 48.467 1.00 89.44 820 GLN A C 1
ATOM 6528 O O . GLN A 1 820 ? -78.548 -33.929 48.191 1.00 89.44 820 GLN A O 1
ATOM 6533 N N . GLY A 1 821 ? -79.964 -32.251 47.750 1.00 85.62 821 GLY A N 1
ATOM 6534 C CA . GLY A 1 821 ? -80.616 -32.879 46.606 1.00 85.62 821 GLY A CA 1
ATOM 6535 C C . GLY A 1 821 ? -82.116 -32.633 46.618 1.00 85.62 821 GLY A C 1
ATOM 6536 O O . GLY A 1 821 ? -82.781 -32.752 47.647 1.00 85.62 821 GLY A O 1
ATOM 6537 N N . CYS A 1 822 ? -82.656 -32.309 45.449 1.00 85.88 822 CYS A N 1
ATOM 6538 C CA . CYS A 1 822 ? -84.073 -32.026 45.284 1.00 85.88 822 CYS A CA 1
ATOM 6539 C C . CYS A 1 822 ? -84.826 -33.321 44.967 1.00 85.88 822 CYS A C 1
ATOM 6541 O O . CYS A 1 822 ? -84.372 -34.140 44.162 1.00 85.88 822 CYS A O 1
ATOM 6543 N N . ARG A 1 823 ? -85.988 -33.510 45.596 1.00 79.94 823 ARG A N 1
ATOM 6544 C CA . ARG A 1 823 ? -86.798 -34.729 45.474 1.00 79.94 823 ARG A CA 1
ATOM 6545 C C . ARG A 1 823 ? -88.014 -34.494 44.582 1.00 79.94 823 ARG A C 1
ATOM 6547 O O . ARG A 1 823 ? -88.508 -33.369 44.464 1.00 79.94 823 ARG A O 1
ATOM 6554 N N . SER A 1 824 ? -88.445 -35.562 43.915 1.00 68.38 824 SER A N 1
ATOM 6555 C CA . SER A 1 824 ? -89.663 -35.587 43.106 1.00 68.38 824 SER A CA 1
ATOM 6556 C C . SER A 1 824 ? -90.892 -35.652 44.009 1.00 68.38 824 SER A C 1
ATOM 6558 O O . SER A 1 824 ? -90.845 -36.266 45.070 1.00 68.38 824 SER A O 1
ATOM 6560 N N . GLN A 1 825 ? -91.990 -35.043 43.576 1.00 65.44 825 GLN A N 1
ATOM 6561 C CA . GLN A 1 825 ? -93.283 -35.086 44.261 1.00 65.44 825 GLN A CA 1
ATOM 6562 C C . GLN A 1 825 ? -93.867 -36.517 44.243 1.00 65.44 825 GLN A C 1
ATOM 6564 O O . GLN A 1 825 ? -93.826 -37.164 43.197 1.00 65.44 825 GLN A O 1
ATOM 6569 N N . ASP A 1 826 ? -94.394 -37.014 45.371 1.00 66.56 826 ASP A N 1
ATOM 6570 C CA . ASP A 1 826 ? -94.894 -38.396 45.497 1.00 66.56 826 ASP A CA 1
ATOM 6571 C C . ASP A 1 826 ? -96.117 -38.657 44.591 1.00 66.56 826 ASP A C 1
ATOM 6573 O O . ASP A 1 826 ? -97.148 -37.982 44.689 1.00 66.56 826 ASP A O 1
ATOM 6577 N N . LEU A 1 827 ? -95.997 -39.655 43.707 1.00 71.88 827 LEU A N 1
ATOM 6578 C CA . LEU A 1 827 ? -97.048 -40.120 42.795 1.00 71.88 827 LEU A CA 1
ATOM 6579 C C . LEU A 1 827 ? -97.632 -41.448 43.291 1.00 71.88 827 LEU A C 1
ATOM 6581 O O . LEU A 1 827 ? -96.886 -42.347 43.672 1.00 71.88 827 LEU A O 1
ATOM 6585 N N . GLN A 1 828 ? -98.955 -41.599 43.232 1.00 78.25 828 GLN A N 1
ATOM 6586 C CA . GLN A 1 828 ? -99.665 -42.802 43.675 1.00 78.25 828 GLN A CA 1
ATOM 6587 C C . GLN A 1 828 ? -100.709 -43.266 42.655 1.00 78.25 828 GLN A C 1
ATOM 6589 O O . GLN A 1 828 ? -101.324 -42.456 41.961 1.00 78.25 828 GLN A O 1
ATOM 6594 N N . TRP A 1 829 ? -100.901 -44.582 42.555 1.00 83.56 829 TRP A N 1
ATOM 6595 C CA . TRP A 1 829 ? -101.948 -45.185 41.733 1.00 83.56 829 TRP A CA 1
ATOM 6596 C C . TRP A 1 829 ? -103.260 -45.192 42.508 1.00 83.56 829 TRP A C 1
ATOM 6598 O O . TRP A 1 829 ? -103.346 -45.774 43.585 1.00 83.56 829 TRP A O 1
ATOM 6608 N N . VAL A 1 830 ? -104.272 -44.520 41.969 1.00 82.38 830 VAL A N 1
ATOM 6609 C CA . VAL A 1 830 ? -105.572 -44.356 42.620 1.00 82.38 830 VAL A CA 1
ATOM 6610 C C . VAL A 1 830 ? -106.624 -45.096 41.807 1.00 82.38 830 VAL A C 1
ATOM 6612 O O . VAL A 1 830 ? -106.805 -44.813 40.621 1.00 82.38 830 VAL A O 1
ATOM 6615 N N . GLN A 1 831 ? -107.333 -46.037 42.430 1.00 81.44 831 GLN A N 1
ATOM 6616 C CA . GLN A 1 831 ? -108.455 -46.729 41.799 1.00 81.44 831 GLN A CA 1
ATOM 6617 C C . GLN A 1 831 ? -109.653 -45.782 41.682 1.00 81.44 831 GLN A C 1
ATOM 6619 O O . GLN A 1 831 ? -110.097 -45.188 42.663 1.00 81.44 831 GLN A O 1
ATOM 6624 N N . THR A 1 832 ? -110.166 -45.595 40.469 1.00 74.31 832 THR A N 1
ATOM 6625 C CA . THR A 1 832 ? -111.175 -44.566 40.185 1.00 74.31 832 THR A CA 1
ATOM 6626 C C . THR A 1 832 ? -112.032 -44.949 38.981 1.00 74.31 832 THR A C 1
ATOM 6628 O O . THR A 1 832 ? -111.570 -45.645 38.082 1.00 74.31 832 THR A O 1
ATOM 6631 N N . ARG A 1 833 ? -113.287 -44.478 38.938 1.00 69.00 833 ARG A N 1
ATOM 6632 C CA . ARG A 1 833 ? -114.199 -44.659 37.787 1.00 69.00 833 ARG A CA 1
ATOM 6633 C C . ARG A 1 833 ? -114.023 -43.584 36.697 1.00 69.00 833 ARG A C 1
ATOM 6635 O O . ARG A 1 833 ? -114.684 -43.647 35.669 1.00 69.00 833 ARG A O 1
ATOM 6642 N N . GLY A 1 834 ? -113.144 -42.598 36.910 1.00 75.56 834 GLY A N 1
ATOM 6643 C CA . GLY A 1 834 ? -112.856 -41.495 35.980 1.00 75.56 834 GLY A CA 1
ATOM 6644 C C . GLY A 1 834 ? -111.495 -40.836 36.253 1.00 75.56 834 GLY A C 1
ATOM 6645 O O . GLY A 1 834 ? -110.836 -41.164 37.232 1.00 75.56 834 GLY A O 1
ATOM 6646 N N . VAL A 1 835 ? -111.035 -39.920 35.395 1.00 80.06 835 VAL A N 1
ATOM 6647 C CA . VAL A 1 835 ? -109.698 -39.296 35.522 1.00 80.06 835 VAL A CA 1
ATOM 6648 C C . VAL A 1 835 ? -109.698 -38.179 36.587 1.00 80.06 835 VAL A C 1
ATOM 6650 O O . VAL A 1 835 ? -110.405 -37.192 36.387 1.00 80.06 835 VAL A O 1
ATOM 6653 N N . PRO A 1 836 ? -108.898 -38.267 37.673 1.00 80.31 836 PRO A N 1
ATOM 6654 C CA . PRO A 1 836 ? -108.764 -37.197 38.668 1.00 80.31 836 PRO A CA 1
ATOM 6655 C C . PRO A 1 836 ? -108.127 -35.921 38.089 1.00 80.31 836 PRO A C 1
ATOM 6657 O O . PRO A 1 836 ? -107.327 -35.986 37.153 1.00 80.31 836 PRO A O 1
ATOM 6660 N N . ASN A 1 837 ? -108.403 -34.751 38.678 1.00 77.44 837 ASN A N 1
ATOM 6661 C CA . ASN A 1 837 ? -107.804 -33.474 38.239 1.00 77.44 837 ASN A CA 1
ATOM 6662 C C . ASN A 1 837 ? -106.271 -33.446 38.382 1.00 77.44 837 ASN A C 1
ATOM 6664 O O . ASN A 1 837 ? -105.583 -32.813 37.588 1.00 77.44 837 ASN A O 1
ATOM 6668 N N . ASN A 1 838 ? -105.743 -34.163 39.369 1.00 72.81 838 ASN A N 1
ATOM 6669 C CA . ASN A 1 838 ? -104.323 -34.332 39.675 1.00 72.81 838 ASN A CA 1
ATOM 6670 C C . ASN A 1 838 ? -103.676 -35.542 38.975 1.00 72.81 838 ASN A C 1
ATOM 6672 O O . ASN A 1 838 ? -102.570 -35.944 39.349 1.00 72.81 838 ASN A O 1
ATOM 6676 N N . ALA A 1 839 ? -104.343 -36.121 37.971 1.00 78.12 839 ALA A N 1
ATOM 6677 C CA . ALA A 1 839 ? -103.789 -37.219 37.194 1.00 78.12 839 ALA A CA 1
ATOM 6678 C C . ALA A 1 839 ? -102.513 -36.799 36.454 1.00 78.12 839 ALA A C 1
ATOM 6680 O O . ALA A 1 839 ? -102.453 -35.738 35.826 1.00 78.12 839 ALA A O 1
ATOM 6681 N N . VAL A 1 840 ? -101.516 -37.680 36.456 1.00 79.38 840 VAL A N 1
ATOM 6682 C CA . VAL A 1 840 ? -100.338 -37.560 35.600 1.00 79.38 840 VAL A CA 1
ATOM 6683 C C . VAL A 1 840 ? -100.786 -37.747 34.155 1.00 79.38 840 VAL A C 1
ATOM 6685 O O . VAL A 1 840 ? -101.375 -38.769 33.792 1.00 79.38 840 VAL A O 1
ATOM 6688 N N . ARG A 1 841 ? -100.514 -36.742 33.321 1.00 83.44 841 ARG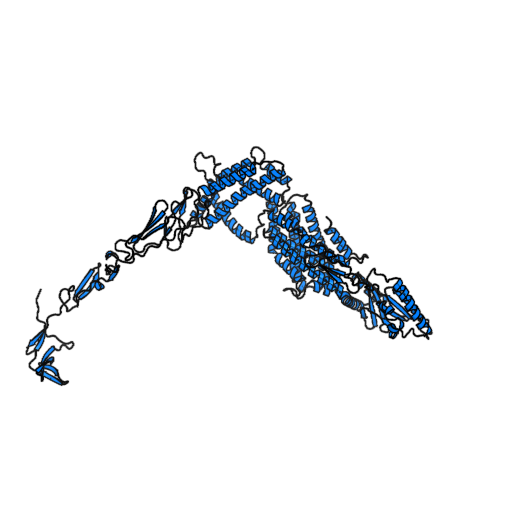 A N 1
ATOM 6689 C CA . ARG A 1 841 ? -100.874 -36.734 31.901 1.00 83.44 841 ARG A CA 1
ATOM 6690 C C . ARG A 1 841 ? -99.632 -36.840 31.032 1.00 83.44 841 ARG A C 1
ATOM 6692 O O . ARG A 1 841 ? -98.590 -36.264 31.335 1.00 83.44 841 ARG A O 1
ATOM 6699 N N . SER A 1 842 ? -99.758 -37.568 29.930 1.00 79.12 842 SER A N 1
ATOM 6700 C CA . SER A 1 842 ? -98.763 -37.565 28.860 1.00 79.12 842 SER A CA 1
ATOM 6701 C C . SER A 1 842 ? -98.722 -36.214 28.138 1.00 79.12 842 SER A C 1
ATOM 6703 O O . SER A 1 842 ? -99.591 -35.358 28.319 1.00 79.12 842 SER A O 1
ATOM 6705 N N . LYS A 1 843 ? -97.745 -36.037 27.241 1.00 75.88 843 LYS A N 1
ATOM 6706 C CA . LYS A 1 843 ? -97.664 -34.855 26.365 1.00 75.88 843 LYS A CA 1
ATOM 6707 C C . LYS A 1 843 ? -98.926 -34.642 25.515 1.00 75.88 843 LYS A C 1
ATOM 6709 O O . LYS A 1 843 ? -99.239 -33.502 25.195 1.00 75.88 843 LYS A O 1
ATOM 6714 N N . THR A 1 844 ? -99.665 -35.705 25.186 1.00 78.88 844 THR A N 1
ATOM 6715 C CA . THR A 1 844 ? -100.942 -35.640 24.450 1.00 78.88 844 THR A CA 1
ATOM 6716 C C . THR A 1 844 ? -102.156 -35.464 25.371 1.00 78.88 844 THR A C 1
ATOM 6718 O O . THR A 1 844 ? -103.288 -35.660 24.945 1.00 78.88 844 THR A O 1
ATOM 6721 N N . GLN A 1 845 ? -101.934 -35.083 26.637 1.00 82.31 845 GLN A N 1
ATOM 6722 C CA . GLN A 1 845 ? -102.954 -34.811 27.660 1.00 82.31 845 GLN A CA 1
ATOM 6723 C C . GLN A 1 845 ? -103.802 -36.021 28.094 1.00 82.31 845 GLN A C 1
ATOM 6725 O O . GLN A 1 845 ? -104.759 -35.874 28.862 1.00 82.31 845 GLN A O 1
ATOM 6730 N N . LEU A 1 846 ? -103.416 -37.234 27.689 1.00 84.12 846 LEU A N 1
ATOM 6731 C CA . LEU A 1 846 ? -104.049 -38.473 28.140 1.00 84.12 846 LEU A CA 1
ATOM 6732 C C . LEU A 1 846 ? -103.526 -38.872 29.522 1.00 84.12 846 LEU A C 1
ATOM 6734 O O . LEU A 1 846 ? -102.313 -38.889 29.742 1.00 84.12 846 LEU A O 1
ATOM 6738 N N . ALA A 1 847 ? -104.435 -39.207 30.438 1.00 87.75 847 ALA A N 1
ATOM 6739 C CA . ALA A 1 847 ? -104.080 -39.640 31.786 1.00 87.75 847 ALA A CA 1
ATOM 6740 C C . ALA A 1 847 ? -103.486 -41.051 31.784 1.00 87.75 847 ALA A C 1
ATOM 6742 O O . ALA A 1 847 ? -104.011 -41.947 31.119 1.00 87.75 847 ALA A O 1
ATOM 6743 N N . VAL A 1 848 ? -102.404 -41.230 32.537 1.00 90.00 848 VAL A N 1
ATOM 6744 C CA . VAL A 1 848 ? -101.707 -42.512 32.683 1.00 90.00 848 VAL A CA 1
ATOM 6745 C C . VAL A 1 848 ? -102.527 -43.434 33.585 1.00 90.00 848 VAL A C 1
ATOM 6747 O O . VAL A 1 848 ? -102.866 -43.060 34.708 1.00 90.00 848 VAL A O 1
ATOM 6750 N N . CYS A 1 849 ? -102.829 -44.640 33.110 1.00 90.56 849 CYS A N 1
ATOM 6751 C CA . CYS A 1 849 ? -103.536 -45.667 33.871 1.00 90.56 849 CYS A CA 1
ATOM 6752 C C . CYS A 1 849 ? -102.761 -46.986 33.907 1.00 90.56 849 CYS A C 1
ATOM 6754 O O . CYS A 1 849 ? -101.843 -47.191 33.117 1.00 90.56 849 CYS A O 1
ATOM 6756 N N . ARG A 1 850 ? -103.151 -47.895 34.800 1.00 91.19 850 ARG A N 1
ATOM 6757 C CA . ARG A 1 850 ? -102.756 -49.306 34.758 1.00 91.19 850 ARG A CA 1
ATOM 6758 C C . ARG A 1 850 ? -103.956 -50.211 34.982 1.00 91.19 850 ARG A C 1
ATOM 6760 O O . ARG A 1 850 ? -104.844 -49.862 35.757 1.00 91.19 850 ARG A O 1
ATOM 6767 N N . ALA A 1 851 ? -103.977 -51.366 34.332 1.00 90.56 851 ALA A N 1
ATOM 6768 C CA . ALA A 1 851 ? -105.026 -52.371 34.474 1.00 90.56 851 ALA A CA 1
ATOM 6769 C C . ALA A 1 851 ? -104.448 -53.790 34.473 1.00 90.56 851 ALA A C 1
ATOM 6771 O O . ALA A 1 851 ? -103.331 -53.993 34.008 1.00 90.56 851 ALA A O 1
ATOM 6772 N N . ILE A 1 852 ? -105.201 -54.765 34.987 1.00 89.00 852 ILE A N 1
ATOM 6773 C CA . ILE A 1 852 ? -104.784 -56.175 34.983 1.00 89.00 852 ILE A CA 1
ATOM 6774 C C . ILE A 1 852 ? -105.055 -56.797 33.603 1.00 89.00 852 ILE A C 1
ATOM 6776 O O . ILE A 1 852 ? -106.153 -56.644 33.060 1.00 89.00 852 ILE A O 1
ATOM 6780 N N . GLY A 1 853 ? -104.045 -57.466 33.043 1.00 85.88 853 GLY A N 1
ATOM 6781 C CA . GLY A 1 853 ? -104.068 -58.097 31.724 1.00 85.88 853 GLY A CA 1
ATOM 6782 C C . GLY A 1 853 ? -104.409 -59.584 31.708 1.00 85.88 853 GLY A C 1
ATOM 6783 O O . GLY A 1 853 ? -104.647 -60.174 32.762 1.00 85.88 853 GLY A O 1
ATOM 6784 N N . PRO A 1 854 ? -104.449 -60.206 30.512 1.00 84.56 854 PRO A N 1
ATOM 6785 C CA . PRO A 1 854 ? -104.763 -61.631 30.348 1.00 84.56 854 PRO A CA 1
ATOM 6786 C C . PRO A 1 854 ? -103.806 -62.567 31.102 1.00 84.56 854 PRO A C 1
ATOM 6788 O O . PRO A 1 854 ? -104.194 -63.656 31.511 1.00 84.56 854 PRO A O 1
ATOM 6791 N N . ASP A 1 855 ? -102.571 -62.125 31.322 1.00 88.19 855 ASP A N 1
ATOM 6792 C CA . ASP A 1 855 ? -101.539 -62.796 32.117 1.00 88.19 855 ASP A CA 1
ATOM 6793 C C . ASP A 1 855 ? -101.682 -62.566 33.632 1.00 88.19 855 ASP A C 1
ATOM 6795 O O . ASP A 1 855 ? -100.818 -62.966 34.409 1.00 88.19 855 ASP A O 1
ATOM 6799 N N . SER A 1 856 ? -102.764 -61.912 34.064 1.00 85.56 856 SER A N 1
ATOM 6800 C CA . SER A 1 856 ? -102.983 -61.439 35.436 1.00 85.56 856 SER A CA 1
ATOM 6801 C C . SER A 1 856 ? -101.932 -60.432 35.944 1.00 85.56 856 SER A C 1
ATOM 6803 O O . SER A 1 856 ? -101.897 -60.135 37.139 1.00 85.56 856 SER A O 1
ATOM 6805 N N . GLY A 1 857 ? -101.102 -59.864 35.059 1.00 85.62 857 GLY A N 1
ATOM 6806 C CA . GLY A 1 857 ? -100.125 -58.820 35.376 1.00 85.62 857 GLY A CA 1
ATOM 6807 C C . GLY A 1 857 ? -100.691 -57.404 35.228 1.00 85.62 857 GLY A C 1
ATOM 6808 O O . GLY A 1 857 ? -101.685 -57.192 34.539 1.00 85.62 857 GLY A O 1
ATOM 6809 N N . TRP A 1 858 ? -100.064 -56.410 35.868 1.00 88.44 858 TRP A N 1
ATOM 6810 C CA . TRP A 1 858 ? -100.418 -54.998 35.673 1.00 88.44 858 TRP A CA 1
ATOM 6811 C C . TRP A 1 858 ? -99.768 -54.441 34.408 1.00 88.44 858 TRP A C 1
ATOM 6813 O O . TRP A 1 858 ? -98.545 -54.362 34.318 1.00 88.44 858 TRP A O 1
ATOM 6823 N N . HIS A 1 859 ? -100.589 -53.941 33.494 1.00 89.38 859 HIS A N 1
ATOM 6824 C CA . HIS A 1 859 ? -100.152 -53.285 32.270 1.00 89.38 859 HIS A CA 1
ATOM 6825 C C . HIS A 1 859 ? -100.502 -51.810 32.314 1.00 89.38 859 HIS A C 1
ATOM 6827 O O . HIS A 1 859 ? -101.621 -51.424 32.658 1.00 89.38 859 HIS A O 1
ATOM 6833 N N . SER A 1 860 ? -99.516 -50.978 31.995 1.00 88.00 860 SER A N 1
ATOM 6834 C CA . SER A 1 860 ? -99.681 -49.527 31.968 1.00 88.00 860 SER A CA 1
ATOM 6835 C C . SER A 1 860 ? -100.172 -49.081 30.599 1.00 88.00 860 SER A C 1
ATOM 6837 O O . SER A 1 860 ? -99.761 -49.602 29.567 1.00 88.00 860 SER A O 1
ATOM 6839 N N . GLY A 1 861 ? -101.045 -48.090 30.599 1.00 90.00 861 GLY A N 1
ATOM 6840 C CA . GLY A 1 861 ? -101.693 -47.579 29.412 1.00 90.00 861 GLY A CA 1
ATOM 6841 C C . GLY A 1 861 ? -102.167 -46.150 29.609 1.00 90.00 861 GLY A C 1
ATOM 6842 O O . GLY A 1 861 ? -101.758 -45.441 30.533 1.00 90.00 861 GLY A O 1
ATOM 6843 N N . PHE A 1 862 ? -103.072 -45.729 28.737 1.00 91.31 862 PHE A N 1
ATOM 6844 C CA . PHE A 1 862 ? -103.696 -44.416 28.819 1.00 91.31 862 PHE A CA 1
ATOM 6845 C C . PHE A 1 862 ? -105.210 -44.547 28.876 1.00 91.31 862 PHE A C 1
ATOM 6847 O O . PHE A 1 862 ? -105.802 -45.407 28.219 1.00 91.31 862 PHE A O 1
ATOM 6854 N N . VAL A 1 863 ? -105.849 -43.673 29.653 1.00 89.56 863 VAL A N 1
ATOM 6855 C CA . VAL A 1 863 ? -107.309 -43.629 29.708 1.00 89.56 863 VAL A CA 1
ATOM 6856 C C . VAL A 1 863 ? -107.832 -43.058 28.392 1.00 89.56 863 VAL A C 1
ATOM 6858 O O . VAL A 1 863 ? -107.620 -41.881 28.095 1.00 89.56 863 VAL A O 1
ATOM 6861 N N . LYS A 1 864 ? -108.540 -43.884 27.617 1.00 87.00 864 LYS A N 1
ATOM 6862 C CA . LYS A 1 864 ? -109.276 -43.501 26.402 1.00 87.00 864 LYS A CA 1
ATOM 6863 C C . LYS A 1 864 ? -110.709 -44.011 26.532 1.00 87.00 864 LYS A C 1
ATOM 6865 O O . LYS A 1 864 ? -110.919 -45.141 26.957 1.00 87.00 864 LYS A O 1
ATOM 6870 N N . ASN A 1 865 ? -111.702 -43.186 26.199 1.00 82.88 865 ASN A N 1
ATOM 6871 C CA . ASN A 1 865 ? -113.127 -43.553 26.270 1.00 82.88 865 ASN A CA 1
ATOM 6872 C C . ASN A 1 865 ? -113.543 -44.208 27.609 1.00 82.88 865 ASN A C 1
ATOM 6874 O O . ASN A 1 865 ? -114.269 -45.197 27.620 1.00 82.88 865 ASN A O 1
ATOM 6878 N N . GLN A 1 866 ? -113.057 -43.668 28.736 1.00 83.69 866 GLN A N 1
ATOM 6879 C CA . GLN A 1 866 ? -113.302 -44.179 30.100 1.00 83.69 866 GLN A CA 1
ATOM 6880 C C . GLN A 1 866 ? -112.815 -45.620 30.360 1.00 83.69 866 GLN A C 1
ATOM 6882 O O . GLN A 1 866 ? -113.281 -46.278 31.287 1.00 83.69 866 GLN A O 1
ATOM 6887 N N . ARG A 1 867 ? -111.858 -46.114 29.569 1.00 87.75 867 ARG A N 1
ATOM 6888 C CA . ARG A 1 867 ? -111.194 -47.407 29.765 1.00 87.75 867 ARG A CA 1
ATOM 6889 C C . ARG A 1 867 ? -109.688 -47.230 29.762 1.00 87.75 867 ARG A C 1
ATOM 6891 O O . ARG A 1 867 ? -109.162 -46.370 29.051 1.00 87.75 867 ARG A O 1
ATOM 6898 N N . CYS A 1 868 ? -108.980 -48.062 30.519 1.00 89.88 868 CYS A N 1
ATOM 6899 C CA . CYS A 1 868 ? -107.533 -48.114 30.397 1.00 89.88 868 CYS A CA 1
ATOM 6900 C C . CYS A 1 868 ? -107.165 -48.930 29.168 1.00 89.88 868 CYS A C 1
ATOM 6902 O O . CYS A 1 868 ? -107.456 -50.124 29.105 1.00 89.88 868 CYS A O 1
ATOM 6904 N N . THR A 1 869 ? -106.575 -48.252 28.190 1.00 91.62 869 THR A N 1
ATOM 6905 C CA . THR A 1 869 ? -106.116 -48.854 26.942 1.00 91.62 869 THR A CA 1
ATOM 6906 C C . THR A 1 869 ? -104.622 -49.116 27.061 1.00 91.62 869 THR A C 1
ATOM 6908 O O . THR A 1 869 ? -103.854 -48.161 27.202 1.00 91.62 869 THR A O 1
ATOM 6911 N N . TYR A 1 870 ? -104.225 -50.384 27.040 1.00 90.31 870 TYR A N 1
ATOM 6912 C CA . TYR A 1 870 ? -102.834 -50.828 27.156 1.00 90.31 870 TYR A CA 1
ATOM 6913 C C . TYR A 1 870 ? -102.523 -51.869 26.079 1.00 90.31 870 TYR A C 1
ATOM 6915 O O . TYR A 1 870 ? -103.427 -52.485 25.520 1.00 90.31 870 TYR A O 1
ATOM 6923 N N . GLU A 1 871 ? -101.247 -52.060 25.777 1.00 87.81 871 GLU A N 1
ATOM 6924 C CA . GLU A 1 871 ? -100.792 -53.032 24.786 1.00 87.81 871 GLU A CA 1
ATOM 6925 C C . GLU A 1 871 ? -100.193 -54.249 25.497 1.00 87.81 871 GLU A C 1
ATOM 6927 O O . GLU A 1 871 ? -99.393 -54.095 26.419 1.00 87.81 871 GLU A O 1
ATOM 6932 N N . TYR A 1 872 ? -100.590 -55.450 25.082 1.00 87.00 872 TYR A N 1
ATOM 6933 C CA . TYR A 1 872 ? -100.005 -56.710 25.539 1.00 87.00 872 TYR A CA 1
ATOM 6934 C C . TYR A 1 872 ? -99.869 -57.654 24.346 1.00 87.00 872 TYR A C 1
ATOM 6936 O O . TYR A 1 872 ? -100.790 -57.764 23.541 1.00 87.00 872 TYR A O 1
ATOM 6944 N N . ASP A 1 873 ? -98.714 -58.305 24.204 1.00 85.38 873 ASP A N 1
ATOM 6945 C CA . ASP A 1 873 ? -98.409 -59.183 23.062 1.00 85.38 873 ASP A CA 1
ATOM 6946 C C . ASP A 1 873 ? -98.764 -58.550 21.696 1.00 85.38 873 ASP A C 1
ATOM 6948 O O . ASP A 1 873 ? -99.440 -59.141 20.851 1.00 85.38 873 ASP A O 1
ATOM 6952 N N . TRP A 1 874 ? -98.363 -57.283 21.517 1.00 84.06 874 TRP A N 1
ATOM 6953 C CA . TRP A 1 874 ? -98.575 -56.487 20.296 1.00 84.06 874 TRP A CA 1
ATOM 6954 C C . TRP A 1 874 ? -100.045 -56.278 19.898 1.00 84.06 874 TRP A C 1
ATOM 6956 O O . TRP A 1 874 ? -100.358 -55.977 18.742 1.00 84.06 874 TRP A O 1
ATOM 6966 N N . ARG A 1 875 ? -100.974 -56.448 20.846 1.00 85.56 875 ARG A N 1
ATOM 6967 C CA . ARG A 1 875 ? -102.406 -56.185 20.670 1.00 85.56 875 ARG A CA 1
ATOM 6968 C C . ARG A 1 875 ? -102.898 -55.192 21.710 1.00 85.56 875 ARG A C 1
ATOM 6970 O O . ARG A 1 875 ? -102.496 -55.229 22.871 1.00 85.56 875 ARG A O 1
ATOM 6977 N N . GLU A 1 876 ? -103.798 -54.309 21.291 1.00 86.31 876 GLU A N 1
ATOM 6978 C CA . GLU A 1 876 ? -104.429 -53.337 22.180 1.00 86.31 876 GLU A CA 1
ATOM 6979 C C . GLU A 1 876 ? -105.569 -54.003 22.970 1.00 86.31 876 GLU A C 1
ATOM 6981 O O . GLU A 1 876 ? -106.489 -54.586 22.394 1.00 86.31 876 GLU A O 1
ATOM 6986 N N . TYR A 1 877 ? -105.515 -53.889 24.294 1.00 88.06 877 TYR A N 1
ATOM 6987 C CA . TYR A 1 877 ? -106.540 -54.343 25.225 1.00 88.06 877 TYR A CA 1
ATOM 6988 C C . TYR A 1 877 ? -107.173 -53.149 25.938 1.00 88.06 877 TYR A C 1
ATOM 6990 O O . TYR A 1 877 ? -106.533 -52.128 26.200 1.00 88.06 877 TYR A O 1
ATOM 6998 N N . GLN A 1 878 ? -108.452 -53.293 26.290 1.00 89.25 878 GLN A N 1
ATOM 6999 C CA . GLN A 1 878 ? -109.192 -52.294 27.056 1.00 89.25 878 GLN A CA 1
ATOM 7000 C C . GLN A 1 878 ? -109.776 -52.911 28.321 1.00 89.25 878 GLN A C 1
ATOM 7002 O O . GLN A 1 878 ? -110.537 -53.876 28.258 1.00 89.25 878 GLN A O 1
ATOM 7007 N N . ALA A 1 879 ? -109.464 -52.310 29.467 1.00 85.75 879 ALA A N 1
ATOM 7008 C CA . ALA A 1 879 ? -109.993 -52.721 30.761 1.00 85.75 879 ALA A CA 1
ATOM 7009 C C . ALA A 1 879 ? -110.876 -51.634 31.384 1.00 85.75 879 ALA A C 1
ATOM 7011 O O . ALA A 1 879 ? -110.523 -50.452 31.411 1.00 85.75 879 ALA A O 1
ATOM 7012 N N . ASN A 1 880 ? -112.020 -52.058 31.926 1.00 84.38 880 ASN A N 1
ATOM 7013 C CA . ASN A 1 880 ? -112.951 -51.186 32.650 1.00 84.38 880 ASN A CA 1
ATOM 7014 C C . ASN A 1 880 ? -112.519 -50.936 34.105 1.00 84.38 880 ASN A C 1
ATOM 7016 O O . ASN A 1 880 ? -112.909 -49.932 34.689 1.00 84.38 880 ASN A O 1
ATOM 7020 N N . SER A 1 881 ? -111.731 -51.842 34.694 1.00 85.19 881 SER A N 1
ATOM 7021 C CA . SER A 1 881 ? -111.155 -51.674 36.031 1.00 85.19 881 SER A CA 1
ATOM 7022 C C . SER A 1 881 ? -109.684 -51.312 35.898 1.00 85.19 881 SER A C 1
ATOM 7024 O O . SER A 1 881 ? -108.898 -52.097 35.368 1.00 85.19 881 SER A O 1
ATOM 7026 N N . TYR A 1 882 ? -109.328 -50.113 36.350 1.00 88.75 882 TYR A N 1
ATOM 7027 C CA . TYR A 1 882 ? -107.979 -49.578 36.258 1.00 88.75 882 TYR A CA 1
ATOM 7028 C C . TYR A 1 882 ? -107.701 -48.574 37.375 1.00 88.75 882 TYR A C 1
ATOM 7030 O O . TYR A 1 882 ? -108.612 -48.040 38.011 1.00 88.75 882 TYR A O 1
ATOM 7038 N N . GLU A 1 883 ? -106.423 -48.295 37.588 1.00 89.88 883 GLU A N 1
ATOM 7039 C CA . GLU A 1 883 ? -105.954 -47.239 38.478 1.00 89.88 883 GLU A CA 1
ATOM 7040 C C . GLU A 1 883 ? -105.322 -46.123 37.652 1.00 89.88 883 GLU A C 1
ATOM 7042 O O . GLU A 1 883 ? -104.702 -46.392 36.625 1.00 89.88 883 GLU A O 1
ATOM 7047 N N . VAL A 1 884 ? -105.478 -44.871 38.081 1.00 88.75 884 VAL A N 1
ATOM 7048 C CA . VAL A 1 884 ? -104.866 -43.697 37.441 1.00 88.75 884 VAL A CA 1
ATOM 7049 C C . VAL A 1 884 ? -103.723 -43.197 38.307 1.00 88.75 884 VAL A C 1
ATOM 7051 O O . VAL A 1 884 ? -103.871 -43.070 39.522 1.00 88.75 884 VAL A O 1
ATOM 7054 N N . LEU A 1 885 ? -102.583 -42.899 37.688 1.00 87.06 885 LEU A N 1
ATOM 7055 C CA . LEU A 1 885 ? -101.444 -42.325 38.396 1.00 87.06 885 LEU A CA 1
ATOM 7056 C C . LEU A 1 885 ? -101.736 -40.856 38.711 1.00 87.06 885 LEU A C 1
ATOM 7058 O O . LEU A 1 885 ? -102.032 -40.080 37.804 1.00 87.06 885 LEU A O 1
ATOM 7062 N N . SER A 1 886 ? -101.652 -40.466 39.979 1.00 80.81 886 SER A N 1
ATOM 7063 C CA . SER A 1 886 ? -102.057 -39.146 40.460 1.00 80.81 886 SER A CA 1
ATOM 7064 C C . SER A 1 886 ? -101.071 -38.588 41.488 1.00 80.81 886 SER A C 1
ATOM 7066 O O . SER A 1 886 ? -100.518 -39.337 42.290 1.00 80.81 886 SER A O 1
ATOM 7068 N N . ALA A 1 887 ? -100.856 -37.270 41.489 1.00 70.38 887 ALA A N 1
ATOM 7069 C CA . ALA A 1 887 ? -100.028 -36.587 42.492 1.00 70.38 887 ALA A CA 1
ATOM 7070 C C . ALA A 1 887 ? -100.874 -36.177 43.709 1.00 70.38 887 ALA A C 1
ATOM 7072 O O . ALA A 1 887 ? -101.941 -35.590 43.538 1.00 70.38 887 ALA A O 1
ATOM 7073 N N . THR A 1 888 ? -100.444 -36.454 44.939 1.00 64.62 888 THR A N 1
ATOM 7074 C CA . THR A 1 888 ? -101.219 -36.103 46.150 1.00 64.62 888 THR A CA 1
ATOM 7075 C C . THR A 1 888 ? -101.374 -34.577 46.304 1.00 64.62 888 THR A C 1
ATOM 7077 O O . THR A 1 888 ? -100.407 -33.834 46.128 1.00 64.62 888 THR A O 1
ATOM 7080 N N . TYR A 1 889 ? -102.590 -34.099 46.605 1.00 55.44 889 TYR A N 1
ATOM 7081 C CA . TYR A 1 889 ? -102.922 -32.670 46.748 1.00 55.44 889 TYR A CA 1
ATOM 7082 C C . TYR A 1 889 ? -102.286 -32.038 48.011 1.00 55.44 889 TYR A C 1
ATOM 7084 O O . TYR A 1 889 ? -102.401 -32.588 49.098 1.00 55.44 889 TYR A O 1
ATOM 7092 N N . TYR A 1 890 ? -101.665 -30.867 47.796 1.00 44.78 890 TYR A N 1
ATOM 7093 C CA . TYR A 1 890 ? -101.444 -29.674 48.641 1.00 44.78 890 TYR A CA 1
ATOM 7094 C C . TYR A 1 890 ? -101.218 -29.789 50.161 1.00 44.78 890 TYR A C 1
ATOM 7096 O O . TYR A 1 890 ? -102.117 -30.141 50.915 1.00 44.78 890 TYR A O 1
ATOM 7104 N N . PHE A 1 891 ? -100.107 -29.192 50.612 1.00 33.66 891 PHE A N 1
ATOM 7105 C CA . PHE A 1 891 ? -100.122 -28.328 51.795 1.00 33.66 891 PHE A CA 1
ATOM 7106 C C . PHE A 1 891 ? -99.823 -26.880 51.385 1.00 33.66 891 PHE A C 1
ATOM 7108 O O . PHE A 1 891 ? -98.842 -26.601 50.697 1.00 33.66 891 PHE A O 1
ATOM 7115 N N . TYR A 1 892 ? -100.733 -25.993 51.791 1.00 33.59 892 TYR A N 1
ATOM 7116 C CA . TYR A 1 892 ? -100.530 -24.558 51.954 1.00 33.59 892 TYR A CA 1
ATOM 7117 C C . TYR A 1 892 ? -99.474 -24.316 53.043 1.00 33.59 892 TYR A C 1
ATOM 7119 O O . TYR A 1 892 ? -99.610 -24.865 54.137 1.00 33.59 892 TYR A O 1
ATOM 7127 N N . ILE A 1 893 ? -98.463 -23.507 52.720 1.00 32.94 893 ILE A N 1
ATOM 7128 C CA . ILE A 1 893 ? -97.917 -22.313 53.408 1.00 32.94 893 ILE A CA 1
ATOM 7129 C C . ILE A 1 893 ? -96.645 -21.926 52.651 1.00 32.94 893 ILE A C 1
ATOM 7131 O O . ILE A 1 893 ? -95.784 -22.813 52.444 1.00 32.94 893 ILE A O 1
#

Radius of gyration: 56.31 Å; chains: 1; bounding box: 162×94×130 Å

Foldseek 3Di:
DPLLVVLCVLLVVLVDPDDDLPNLLCLLVSLVSLLLLLLCLLLVLLPLLALAADDDPSLVVVLVSLVSLVVLLVVLVVVVVVVVVVDPCVQVCVLLVLLLVLLNVLSVLVSVLSVCSNVDPDPVSNLVSLCSSLVSCVVSVLLVSLVVLLCLQQPQCDPRDRGRPLVVQCVSVLLQLSSSSSVLSNSLSSNSSSLSSQLSNCSLQVHPSLVSSVVSLQSSLSNSLSSLVSSLVSLQCLLVSLLVVLQVLLADDDDAQQRSQVVSQVVSCSRNVQKRKKKKKFFPPAPLKDKDADFSWDDGPVTMIITIAIAGPPFDADVVLLVVLQVLVVVLLVVCQVVLNPRVCRVCVCVRSHPSSVVFFRMKIKHKPPGSMDIDDAASDKDWHAHPPDPDRTIIIIRTHTHRDPCPDQLCRPQQLPQFDWADRPSDSDTAGSHDRQFTRSSSPHGSVVSHPSVSSVCLSVLADDDRSHNVVNCCVVVVVVVCVVVLLVVVVVPPPVVVVCCVQQVLLLVLLVVLLVLLSNVSSVNYDLVRSLVVNVVSADDPRHLVNSLVVLLCQLQLNPPPDPPPDSDHPLNVVLVSQQVSCVVPDPDWRQLAPVLVVSSVVVVCVSLVSSVSSLVSVVSSCVSVVNDDPVSVVVNCVSCVVSVCNLQQQFAAQQAAPQWRSRNRHGSNSGGAQDKTQTDGPDQWDKPPRIWGRGRRHTPERIATEHAAAQWGWDWDQDVRKIWIWIDHHAQFDDLPDRGTPIDIDPDPHHYHYYGDHRQFGCAQVPAPQQWTHPNNRRDTDGQCVVQPWAAQWDWDGGRNHTDTHHDPPFDDRRRHHTDDFDKDWAWDQDADPQFDADPVRFFKKWDQDPVRDIFIATQDPSWGWGDDPNDIDTHSTITTIGGDDDDDD

pLDDT: mean 73.58, std 17.06, range [26.58, 95.25]

Organism: Cyprinus carpio (NCBI:txid7962)

InterPro domains:
  IPR000742 EGF-like domain [PS00022] (433-444)
  IPR000742 EGF-like domain [PS50026] (408-445)
  IPR000742 EGF-like domain [SM00181] (411-445)
  IPR000742 EGF-like domain [SM00181] (787-823)
  IPR039051 SE-cephalotoxin-like [PTHR40472] (14-369)
  IPR060559 Cephalotoxin-like, helical domain [PF27742] (55-251)